Protein AF-0000000083173758 (afdb_homodimer)

Secondary structure (DSSP, 8-state):
-----TTTHHHHHHHHGGG----------PPPGGG-GGGSPPTTGGGSPTT-EEEEEE-SS-----TT----EEEEEEEEEEEE-TTS-EEEEEEEEEEETT--TTEEEEEE-----S-GGG-HHHHTTS-TTSS-HHHHHHHHTTHHHHHHHHHTT-EEEEE-TTTTTT-TT-HHHHHHHHHHHHHHHHT-HHHH---TT-EEEEEEETHHHHHHHHHHHHHHHH-TT-TTEEEEEEES----HHHHHHHHTTSTTTHHHHHHHHHHHHH-HHHHHHHHHHB-GGGHHHHHGGGG--HHHHHHHSTT--GGGGBSSTTGGGSHHHHHHHHHT-SSSS--SS-EEEEEETT-SSS-HHHHHHHHHHHHHTT--EEEEEETT--HHHHHHHTHHHHHHHHHHHHTTPPPPSS-EEEEESSS--STTHHHHHHHHHHHHHHHHHHHHH-/-----GGGGGGSHHHHGGG----------PPPGGG-GGGSPPTTGGGSPTT-EEEEEE-SS-----TT----EEEEEEEEEEEE-TTS-EEEEEEEEEEETT--TTEEEEEE-----S-GGG-HHHHTTS-TTSS-HHHHHHHHTTHHHHHHHHHTT-EEEEE-TTTTTT-TT-HHHHHHHHHHHHHHHHT-HHHH---TT-EEEEEEETHHHHHHHHHHHHHHHH-TT-TTEEEEEEES----HHHHHHHHTTSTTTHHHHHHHHHHHHH-HHHHHHHHHHB-G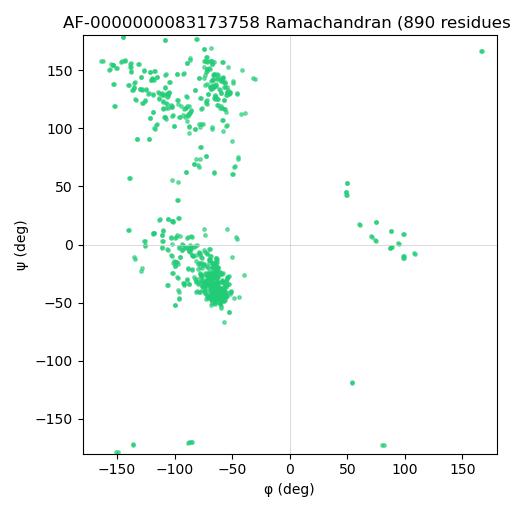GGHHHHHGGGG--HHHHHHHSTT--GGGGBSSTTGGGSHHHHHHHHHT-SSSS--SS-EEEEEETT-SSS-HHHHHHHHHHHHHTT--EEEEEETT--HHHHHHHTHHHHHHHHHHHHTTPPPPSS-EEEEESSS--STTHHHHHHHHHHHHHHHHHHHHH-

InterPro domains:
  IPR005152 Lipase, secreted [PF03583] (140-408)
  IPR005152 Lipase, secreted [PIRSF029171] (13-412)
  IPR005152 Lipase, secreted [PTHR34853] (11-440)
  IPR029058 Alpha/Beta hydrolase fold [G3DSA:3.40.50.1820] (33-407)
  IPR029058 Alpha/Beta hydrolase fold [SSF53474] (145-401)

Nearest PDB structures (foldseek):
  3zpx-assembly1_B  TM=8.881E-01  e=4.160E-33  Mycosarcoma maydis
  3guu-assembly2_B  TM=8.896E-01  e=1.113E-32  Moesziomyces antarcticus
  2veo-assembly2_B  TM=8.953E-01  e=3.509E-32  Moesziomyces antarcticus
  3h2h-assembly1_A  TM=7.797E-01  e=8.383E-13  Xanthomonas oryzae pv. oryzae
  3h2g-assembly1_A  TM=7.826E-01  e=2.949E-12  Xanthomonas oryzae pv. oryzae

pLDDT: mean 87.54, std 19.66, range [19.78, 99.0]

Solvent-accessible surface area (backbone atoms only — not comparable to full-atom values): 44897 Å² total; per-residue (Å²): 129,82,75,76,62,69,72,64,53,68,68,55,61,73,66,62,72,69,68,68,80,66,84,72,68,89,68,77,84,75,74,46,52,84,77,30,70,80,72,54,76,62,89,71,51,70,77,51,57,75,10,39,73,75,47,70,45,67,50,90,46,68,74,37,55,58,84,46,46,79,79,69,59,66,45,46,33,36,37,29,25,25,24,34,41,78,81,73,40,67,42,49,34,42,28,28,37,42,30,21,68,67,52,38,42,52,31,34,35,40,38,31,68,47,51,57,18,19,18,45,66,44,29,52,68,46,51,41,35,48,54,80,71,59,94,56,48,64,38,50,44,63,59,48,60,52,51,64,61,55,43,57,42,36,73,70,5,24,28,34,35,31,39,26,34,43,36,79,58,7,15,16,71,40,22,53,17,12,7,34,29,46,53,19,44,51,47,26,50,32,69,32,32,93,78,69,54,28,35,69,80,27,40,29,39,37,30,13,42,36,60,5,10,44,26,37,48,33,23,46,37,40,30,73,79,78,38,60,85,60,68,48,48,53,31,36,32,28,28,46,42,60,34,42,67,69,49,27,48,51,48,18,43,49,25,67,54,20,14,55,47,45,12,34,56,52,1,36,25,61,73,32,65,69,52,38,52,49,46,67,70,33,39,33,76,93,42,42,67,69,57,53,46,24,50,74,22,41,42,44,46,24,31,69,71,34,49,47,38,58,69,46,76,41,30,72,53,63,26,53,68,50,36,69,73,46,42,49,52,52,59,66,38,39,70,62,81,47,48,28,82,50,42,35,38,36,37,37,23,58,52,21,71,53,39,55,50,34,38,35,51,51,36,52,23,33,21,40,60,60,66,14,31,34,44,36,39,38,22,63,71,21,29,55,70,62,30,67,75,46,41,50,29,24,50,49,29,55,49,49,41,34,73,70,63,47,82,72,73,88,54,61,45,77,44,83,34,72,59,57,53,79,44,75,57,9,67,69,50,43,53,59,52,48,47,43,43,48,47,19,45,47,52,52,63,76,92,131,84,74,80,65,69,73,66,56,70,67,56,63,75,65,64,71,68,68,70,80,65,84,76,67,89,69,79,84,78,74,46,55,86,77,31,70,81,72,54,77,63,89,70,52,71,79,51,57,74,10,39,71,76,47,72,45,67,51,90,46,68,74,35,54,58,85,47,46,78,76,70,59,66,46,47,32,35,35,29,24,26,24,34,42,78,82,73,41,68,42,49,35,43,27,27,36,40,31,21,68,67,50,38,42,52,33,35,36,42,38,31,68,47,50,57,17,19,17,45,65,44,29,52,68,46,49,41,37,47,55,75,80,49,91,56,42,64,37,49,45,61,58,46,60,50,50,65,63,55,42,59,43,37,75,70,5,24,29,37,36,32,39,26,35,44,35,80,57,7,15,15,71,42,21,52,18,11,7,34,30,47,52,19,39,50,47,27,50,31,67,32,31,93,79,68,54,29,35,70,80,27,40,28,39,38,31,14,42,37,63,5,10,43,28,38,48,34,25,47,37,40,29,74,79,77,37,59,85,59,70,48,50,53,29,36,32,28,27,45,41,60,33,40,68,68,49,26,49,51,48,18,43,47,26,66,51,20,14,53,47,45,12,33,56,51,2,36,26,62,73,32,65,70,51,38,52,49,46,68,70,31,38,34,75,94,43,41,68,68,56,52,46,24,50,74,22,39,40,44,47,23,31,68,71,35,49,48,38,57,68,46,76,41,30,72,53,64,26,53,68,50,36,68,71,47,42,48,52,52,60,66,38,38,70,62,81,45,51,29,82,50,42,35,37,36,37,37,23,59,54,21,70,53,39,54,51,33,38,37,50,51,35,54,22,32,22,41,61,60,67,13,29,34,44,36,39,39,22,62,71,22,28,52,70,62,30,68,75,47,40,49,29,24,50,48,27,54,50,50,40,33,74,71,61,46,81,71,72,89,55,61,46,77,45,82,35,74,59,58,52,79,44,77,57,9,67,68,49,44,50,59,51,49,49,42,43,49,47,17,47,48,51,51,65,76,92

Sequence (894 aa):
MLGLGPLLLYFFVFTTCLAYPGNLANRATVTPPSTDPFYKPPSGYEDTEPGTILRHRRVPNPIALIDPIKIKLAAAYQILYRSTDNWANATATVTTVLVPENANTSRLLSYQIPEDSASVDCAPSYILQTGIKDSDILSKTGIQSHTILFRAALEKGWIVSLPDHEGPKAAFLANRRAGHAVLDGIRAVLGSSDFTTVSPNASVAMWGYSGGSLATGFAAELQPTYAPDLDMIVGAALGGLIGDIEVVTYTVNKSPFVGLNFGGINGIAHEYPDIAALLEEQLVESKKAKFYDANHNCFLANIIEYPFQDLFSYFKDPSILSYPQVQQALKDNNLGQNPPKMPIFVYKGALDEISPVSSTEIIVSRYCAGGTVVNYKDVLTHEHVLLQLDGFLEAFAWLDKRMDGEAAETNCSRTDELLPISEPGSLGVAVPTVEGVVGDVVGTVLRMLGLGPLLLYFFVFTTCLAYPGNLANRATVTPPSTDPFYKPPSGYEDTEPGTILRHRRVPNPIALIDPIKIKLAAAYQILYRSTDNWANATATVTTVLVPENANTSRLLSYQIPEDSASVDCAPSYILQTGIKDSDILSKTGIQSHTILFRAALEKGWIVSLPDHEGPKAAFLANRRAGHAVLDGIRAVLGSSDFTTVSPNASVAMWGYSGGSLATGFAAELQPTYAPDLDMIVGAALGGLIGDIEVVTYTVNKSPFVGLNFGGINGIAHEYPDIAALLEEQLVESKKAKFYDANHNCFLANIIEYPFQDLFSYFKDPSILSYPQVQQALKDNNLGQNPPKMPIFVYKGALDEISPVSSTEIIVSRYCAGGTVVNYKDVLTHEHVLLQLDGFLEAFAWLDKRMDGEAAETNCSRTDELLPISEPGSLGVAVPTVEGVVGDVVGTVLR

Organism: Aspergillus parasiticus (NCBI:txid5067)

Foldseek 3Di:
DPCPPPVVVVVPVVPPLPPDPPPPPPWDDQDFLVPDCVQPADPPLQVDDQLAFRDKDWQPAPQAADFLQDFAFPTKMKTWTWWAALVRGIAIWIKIKTFHPLAPLQAEEEEEQQFLAQASRSFCSNLRRDHCPDDPNQLSVVSSLLVLLCSLVVVVRHIYIYISLLGPRNLQLSQLSSLRRSLSSLSNVLVPCVPSVHDVNHQYEYEYEDSRLLSQQSVQLCCVPPPVVVPSHLEY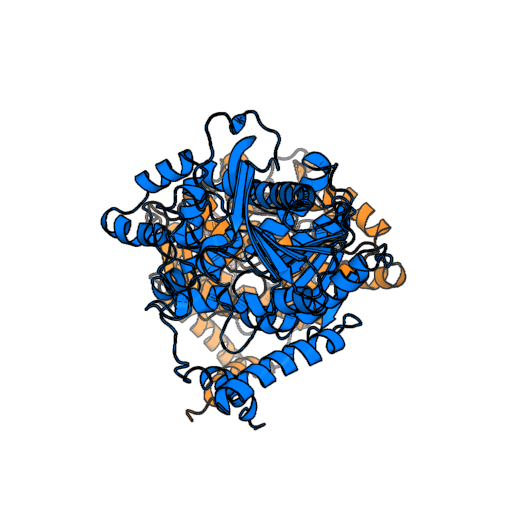EYEQDAQFPVVLCVLCFLALQNLSVLRNQSSNCSRPVVSVVVCVVWFDPVCVVVSCVRNVDTRVRSSVSQHRHGPLVRTNGSCSCPDPVNVVSRVSRGGLPGQGPHAYEYEHECAASRHHVVSVVNSLVSNQVNQHAYEYEYADQDYRVRCSNQLSLQVVLVVVCSSVVHDDDRHHDYDYHNHNQPRPCSVVSCVCSVCSVVVSSVVSVVD/DPDPPPVVVVVPVVPPLPPDPPPPPPWDDDDFLVPDCQFPADPPLQVDDQLAFRDKDWQPAPQAAPFLQDFAFPTKMKTWTWWAALVRGIAIWIKIKTFHPLAPLQAEEEEEQQFLAQASRSFCSNLRRDHCPDPVNQLSCVSSLLVLLCSLVVVVRHIYIYISLLGPRNLQLSQLSSLRRSLSSLSNVLVPCVPSVHDVNHQYEYEYEDSRLLSQQSVQLCCVPPPVVVPSHLEYEYHQHAQFPVVLCVLCFLALQNLSVLRNQSSNCSRPVVSVVVCVVFFDPVCVVVSCVRNVDTRSRSSVSQHRHGPLVRTNGSCSCPDPVNVVSRVSRGGLPGQGPHAYEYEHECQASRHHVVSVVNSLVSNQVNQHAYEYEYADQDYRVRCSNQLSLQVVLVVVCSSVVNDDDRHHDYDYHNHNQPRPCSVVSCVCSVCSVVVSSVVVVVD

Structure (mmCIF, N/CA/C/O backbone):
data_AF-0000000083173758-model_v1
#
loop_
_entity.id
_entity.type
_entity.pdbx_description
1 polymer 'Secretory lipase-domain-containing protein'
#
loop_
_atom_site.group_PDB
_atom_site.id
_atom_site.type_symbol
_atom_site.label_atom_id
_atom_site.label_alt_id
_atom_site.label_comp_id
_atom_site.label_asym_id
_atom_site.label_entity_id
_atom_site.label_seq_id
_atom_site.pdbx_PDB_ins_code
_atom_site.Cartn_x
_atom_site.Cartn_y
_atom_site.Cartn_z
_atom_site.occupancy
_atom_site.B_iso_or_equiv
_atom_site.auth_seq_id
_atom_site.auth_comp_id
_atom_site.auth_asym_id
_atom_site.auth_atom_id
_atom_site.pdbx_PDB_model_num
ATOM 1 N N . MET A 1 1 ? -8.047 13.438 -36 1 19.78 1 MET A N 1
ATOM 2 C CA . MET A 1 1 ? -6.852 14.211 -35.688 1 19.78 1 MET A CA 1
ATOM 3 C C . MET A 1 1 ? -7.168 15.305 -34.688 1 19.78 1 MET A C 1
ATOM 5 O O . MET A 1 1 ? -7.273 16.484 -35.031 1 19.78 1 MET A O 1
ATOM 9 N N . LEU A 1 2 ? -8.141 15.07 -33.781 1 24.03 2 LEU A N 1
ATOM 10 C CA . LEU A 1 2 ? -8.711 16.141 -32.938 1 24.03 2 LEU A CA 1
ATOM 11 C C . LEU A 1 2 ? -7.629 16.859 -32.156 1 24.03 2 LEU A C 1
ATOM 13 O O . LEU A 1 2 ? -6.703 16.219 -31.641 1 24.03 2 LEU A O 1
ATOM 17 N N . GLY A 1 3 ? -7.418 18.141 -32.469 1 23.02 3 GLY A N 1
ATOM 18 C CA . GLY A 1 3 ? -6.41 19.125 -32.094 1 23.02 3 GLY A CA 1
ATOM 19 C C . GLY A 1 3 ? -6.184 19.25 -30.609 1 23.02 3 GLY A C 1
ATOM 20 O O . GLY A 1 3 ? -7.125 19.484 -29.844 1 23.02 3 GLY A O 1
ATOM 21 N N . LEU A 1 4 ? -5.227 18.406 -30.031 1 26.64 4 LEU A N 1
ATOM 22 C CA . LEU A 1 4 ? -4.625 18.391 -28.703 1 26.64 4 LEU A CA 1
ATOM 23 C C . LEU A 1 4 ? -4.188 19.781 -28.281 1 26.64 4 LEU A C 1
ATOM 25 O O . LEU A 1 4 ? -3.455 19.938 -27.297 1 26.64 4 LEU A O 1
ATOM 29 N N . GLY A 1 5 ? -4.562 20.844 -29.141 1 26.75 5 GLY A N 1
ATOM 30 C CA . GLY A 1 5 ? -4.066 22.203 -29.016 1 26.75 5 GLY A CA 1
ATOM 31 C C . GLY A 1 5 ? -4.391 22.828 -27.672 1 26.75 5 GLY A C 1
ATOM 32 O O . GLY A 1 5 ? -3.514 23.391 -27.016 1 26.75 5 GLY A O 1
ATOM 33 N N . PRO A 1 6 ? -5.684 22.859 -27.234 1 30.02 6 PRO A N 1
ATOM 34 C CA . PRO A 1 6 ? -6.066 23.844 -26.203 1 30.02 6 PRO A CA 1
ATOM 35 C C . PRO A 1 6 ? -5.602 23.453 -24.812 1 30.02 6 PRO A C 1
ATOM 37 O O . PRO A 1 6 ? -5.715 24.25 -23.875 1 30.02 6 PRO A O 1
ATOM 40 N N . LEU A 1 7 ? -5.305 22.141 -24.609 1 29.64 7 LEU A N 1
ATOM 41 C CA . LEU A 1 7 ? -5.121 21.781 -23.203 1 29.64 7 LEU A CA 1
ATOM 42 C C . LEU A 1 7 ? -3.801 22.344 -22.672 1 29.64 7 LEU A C 1
ATOM 44 O O . LEU A 1 7 ? -3.633 22.5 -21.469 1 29.64 7 LEU A O 1
ATOM 48 N N . LEU A 1 8 ? -2.814 22.562 -23.625 1 31.39 8 LEU A N 1
ATOM 49 C CA . LEU A 1 8 ? -1.523 23.109 -23.203 1 31.39 8 LEU A CA 1
ATOM 50 C C . LEU A 1 8 ? -1.659 24.562 -22.766 1 31.39 8 LEU A C 1
ATOM 52 O O . LEU A 1 8 ? -0.782 25.078 -22.078 1 31.39 8 LEU A O 1
ATOM 56 N N . LEU A 1 9 ? -2.713 25.25 -23.312 1 30.25 9 LEU A N 1
ATOM 57 C CA . LEU A 1 9 ? -2.77 26.703 -23.141 1 30.25 9 LEU A CA 1
ATOM 58 C C . LEU A 1 9 ? -3.088 27.062 -21.688 1 30.25 9 LEU A C 1
ATOM 60 O O . LEU A 1 9 ? -2.668 28.109 -21.203 1 30.25 9 LEU A O 1
ATOM 64 N N . TYR A 1 10 ? -3.912 26.188 -21.062 1 31.08 10 TYR A N 1
ATOM 65 C CA . TYR A 1 10 ? -4.363 26.703 -19.766 1 31.08 10 TYR A CA 1
ATOM 66 C C . TYR A 1 10 ? -3.25 26.625 -18.734 1 31.08 10 TYR A C 1
ATOM 68 O O . TYR A 1 10 ? -3.338 27.234 -17.672 1 31.08 10 TYR A O 1
ATOM 76 N N . PHE A 1 11 ? -2.18 25.812 -19 1 34.56 11 PHE A N 1
ATOM 77 C CA . PHE A 1 11 ? -1.109 25.734 -18.016 1 34.56 11 PHE A CA 1
ATOM 78 C C . PHE A 1 11 ? -0.293 27.016 -17.984 1 34.56 11 PHE A C 1
ATOM 80 O O . PHE A 1 11 ? 0.352 27.328 -16.984 1 34.56 11 PHE A O 1
ATOM 87 N N . PHE A 1 12 ? -0.203 27.828 -19.156 1 33.31 12 PHE A N 1
ATOM 88 C CA . PHE A 1 12 ? 0.719 28.938 -19.297 1 33.31 12 PHE A CA 1
ATOM 89 C C . PHE A 1 12 ? 0.215 30.156 -18.531 1 33.31 12 PHE A C 1
ATOM 91 O O . PHE A 1 12 ? 0.948 31.125 -18.344 1 33.31 12 PHE A O 1
ATOM 98 N N . VAL A 1 13 ? -1.088 30.281 -18.328 1 33.06 13 VAL A N 1
ATOM 99 C CA . VAL A 1 13 ? -1.542 31.578 -17.828 1 33.06 13 VAL A CA 1
ATOM 100 C C . VAL A 1 13 ? -1.047 31.781 -16.391 1 33.06 13 VAL A C 1
ATOM 102 O O . VAL A 1 13 ? -0.702 32.906 -16 1 33.06 13 VAL A O 1
ATOM 105 N N . PHE A 1 14 ? -0.858 30.688 -15.641 1 34.28 14 PHE A N 1
ATOM 106 C CA . PHE A 1 14 ? -0.57 31 -14.242 1 34.28 14 PHE A CA 1
ATOM 107 C C . PHE A 1 14 ? 0.893 31.391 -14.07 1 34.28 14 PHE A C 1
ATOM 109 O O . PHE A 1 14 ? 1.277 31.922 -13.023 1 34.28 14 PHE A O 1
ATOM 116 N N . THR A 1 15 ? 1.747 31.078 -15.055 1 34.97 15 THR A N 1
ATOM 117 C CA . THR A 1 15 ? 3.154 31.406 -14.852 1 34.97 15 THR A CA 1
ATOM 118 C C . THR A 1 15 ? 3.398 32.906 -15.031 1 34.97 15 THR A C 1
ATOM 120 O O . THR A 1 15 ? 4.398 33.438 -14.555 1 34.97 15 THR A O 1
ATOM 123 N N . THR A 1 16 ? 2.639 33.562 -15.906 1 34.28 16 THR A N 1
ATOM 124 C CA . THR A 1 16 ? 3.086 34.875 -16.344 1 34.28 16 THR A CA 1
ATOM 125 C C . THR A 1 16 ? 2.9 35.906 -15.234 1 34.28 16 THR A C 1
ATOM 127 O O . THR A 1 16 ? 3.477 37 -15.289 1 34.28 16 THR A O 1
ATOM 130 N N . CYS A 1 17 ? 1.869 35.75 -14.422 1 33.06 17 CYS A N 1
ATOM 131 C CA . CYS A 1 17 ? 1.558 36.906 -13.609 1 33.06 17 CYS A CA 1
ATOM 132 C C . CYS A 1 17 ? 2.578 37.094 -12.484 1 33.06 17 CYS A C 1
ATOM 134 O O . CYS A 1 17 ? 2.396 37.906 -11.594 1 33.06 17 CYS A O 1
ATOM 136 N N . LEU A 1 18 ? 3.629 36.312 -12.539 1 36.03 18 LEU A N 1
ATOM 137 C CA . LEU A 1 18 ? 4.512 36.375 -11.383 1 36.03 18 LEU A CA 1
ATOM 138 C C . LEU A 1 18 ? 5.41 37.594 -11.445 1 36.03 18 LEU A C 1
ATOM 140 O O . LEU A 1 18 ? 6.234 37.812 -10.555 1 36.03 18 LEU A O 1
ATOM 144 N N . ALA A 1 19 ? 5.434 38.406 -12.57 1 34.81 19 ALA A N 1
ATOM 145 C CA . ALA A 1 19 ? 6.566 39.312 -12.688 1 34.81 19 ALA A CA 1
ATOM 146 C C . ALA A 1 19 ? 6.289 40.625 -11.969 1 34.81 19 ALA A C 1
ATOM 148 O O . ALA A 1 19 ? 6.867 41.688 -12.312 1 34.81 19 ALA A O 1
ATOM 149 N N . TYR A 1 20 ? 5.078 40.844 -11.438 1 32.81 20 TYR A N 1
ATOM 150 C CA . TYR A 1 20 ? 5.125 42.281 -11.117 1 32.81 20 TYR A CA 1
ATOM 151 C C . TYR A 1 20 ? 5.961 42.531 -9.867 1 32.81 20 TYR A C 1
ATOM 153 O O . TYR A 1 20 ? 5.758 41.875 -8.836 1 32.81 20 TYR A O 1
ATOM 161 N N . PRO A 1 21 ? 7.086 43.281 -9.945 1 36.03 21 PRO A N 1
ATOM 162 C CA . PRO A 1 21 ? 7.891 43.656 -8.789 1 36.03 21 PRO A CA 1
ATOM 163 C C . PRO A 1 21 ? 7.141 44.594 -7.828 1 36.03 21 PRO A C 1
ATOM 165 O O . PRO A 1 21 ? 6.906 45.75 -8.148 1 36.03 21 PRO A O 1
ATOM 168 N N . GLY A 1 22 ? 6.008 44.25 -7.191 1 35.06 22 GLY A N 1
ATOM 169 C CA . GLY A 1 22 ? 5.559 45.219 -6.215 1 35.06 22 GLY A CA 1
ATOM 170 C C . GLY A 1 22 ? 6.652 45.656 -5.258 1 35.06 22 GLY A C 1
ATOM 171 O O . GLY A 1 22 ? 7.672 44.969 -5.125 1 35.06 22 GLY A O 1
ATOM 172 N N . ASN A 1 23 ? 6.676 46.938 -4.973 1 34.44 23 ASN A N 1
ATOM 173 C CA . ASN A 1 23 ? 7.543 47.625 -4.004 1 34.44 23 ASN A CA 1
ATOM 174 C C . ASN A 1 23 ? 7.613 46.844 -2.693 1 34.44 23 ASN A C 1
ATOM 176 O O . ASN A 1 23 ? 6.613 46.719 -1.982 1 34.44 23 ASN A O 1
ATOM 180 N N . LEU A 1 24 ? 8.328 45.812 -2.709 1 42.09 24 LEU A N 1
ATOM 181 C CA . LEU A 1 24 ? 8.617 45.062 -1.492 1 42.09 24 LEU A CA 1
ATOM 182 C C . LEU A 1 24 ? 9.078 45.969 -0.377 1 42.09 24 LEU A C 1
ATOM 184 O O . LEU A 1 24 ? 10.195 46.5 -0.424 1 42.09 24 LEU A O 1
ATOM 188 N N . ALA A 1 25 ? 8.266 46.844 0.158 1 39.72 25 ALA A N 1
ATOM 189 C CA . ALA A 1 25 ? 8.578 47.625 1.351 1 39.72 25 ALA A CA 1
ATOM 190 C C . ALA A 1 25 ? 9.508 46.844 2.287 1 39.72 25 ALA A C 1
ATOM 192 O O . ALA A 1 25 ? 9.445 45.625 2.359 1 39.72 25 ALA A O 1
ATOM 193 N N . ASN A 1 26 ? 10.5 47.562 2.951 1 41.91 26 ASN A N 1
ATOM 194 C CA . ASN A 1 26 ? 11.523 47.219 3.941 1 41.91 26 ASN A CA 1
ATOM 195 C C . ASN A 1 26 ? 10.93 46.438 5.109 1 41.91 26 ASN A C 1
ATOM 197 O O . ASN A 1 26 ? 10.406 47 6.055 1 41.91 26 ASN A O 1
ATOM 201 N N . ARG A 1 27 ? 10.352 45.281 4.867 1 50.56 27 ARG A N 1
ATOM 202 C CA . ARG A 1 27 ? 9.883 44.469 5.996 1 50.56 27 ARG A CA 1
ATOM 203 C C . ARG A 1 27 ? 11.031 44.094 6.926 1 50.56 27 ARG A C 1
ATOM 205 O O . ARG A 1 27 ? 12.109 43.719 6.465 1 50.56 27 ARG A O 1
ATOM 212 N N . ALA A 1 28 ? 11 44.531 8.195 1 53.09 28 ALA A N 1
ATOM 213 C CA . ALA A 1 28 ? 11.93 44.156 9.258 1 53.09 28 ALA A CA 1
ATOM 214 C C . ALA A 1 28 ? 12.172 42.656 9.281 1 53.09 28 ALA A C 1
ATOM 216 O O . ALA A 1 28 ? 11.273 41.875 8.977 1 53.09 28 ALA A O 1
ATOM 217 N N . THR A 1 29 ? 13.406 42.125 9.305 1 67.56 29 THR A N 1
ATOM 218 C CA . THR A 1 29 ? 13.883 40.75 9.328 1 67.56 29 THR A CA 1
ATOM 219 C C . THR A 1 29 ? 13.266 39.969 10.492 1 67.56 29 THR A C 1
ATOM 221 O O . THR A 1 29 ? 13.312 40.438 11.641 1 67.56 29 THR A O 1
ATOM 224 N N . VAL A 1 30 ? 12.258 39.094 10.305 1 80.06 30 VAL A N 1
ATOM 225 C CA . VAL A 1 30 ? 11.672 38.219 11.312 1 80.06 30 VAL A CA 1
ATOM 226 C C . VAL A 1 30 ? 12.719 37.219 11.781 1 80.06 30 VAL A C 1
ATOM 228 O O . VAL A 1 30 ? 13.414 36.594 10.961 1 80.06 30 VAL A O 1
ATOM 231 N N . THR A 1 31 ? 12.922 37.156 13.156 1 91.25 31 THR A N 1
ATOM 232 C CA . THR A 1 31 ? 13.852 36.188 13.719 1 91.25 31 THR A CA 1
ATOM 233 C C . THR A 1 31 ? 13.352 34.75 13.5 1 91.25 31 THR A C 1
ATOM 235 O O . THR A 1 31 ? 12.203 34.438 13.82 1 91.25 31 THR A O 1
ATOM 238 N N . PRO A 1 32 ? 14.156 33.875 12.906 1 92.25 32 PRO A N 1
ATOM 239 C CA . PRO A 1 32 ? 13.711 32.469 12.703 1 92.25 32 PRO A CA 1
ATOM 240 C C . PRO A 1 32 ? 13.531 31.719 14.008 1 92.25 32 PRO A C 1
ATOM 242 O O . PRO A 1 32 ? 14.188 32.031 15.008 1 92.25 32 PRO A O 1
ATOM 245 N N . PRO A 1 33 ? 12.727 30.688 13.977 1 95.06 33 PRO A N 1
ATOM 246 C CA . PRO A 1 33 ? 12.445 29.906 15.188 1 95.06 33 PRO A CA 1
ATOM 247 C C . PRO A 1 33 ? 13.711 29.375 15.844 1 95.06 33 PRO A C 1
ATOM 249 O O . PRO A 1 33 ? 13.805 29.312 17.078 1 95.06 33 PRO A O 1
ATOM 252 N N . SER A 1 34 ? 14.695 29.016 15.117 1 95.69 34 SER A N 1
ATOM 253 C CA . SER A 1 34 ? 15.914 28.406 15.641 1 95.69 34 SER A CA 1
ATOM 254 C C . SER A 1 34 ? 16.672 29.359 16.547 1 95.69 34 SER A C 1
ATOM 256 O O . SER A 1 34 ? 17.453 28.938 17.391 1 95.69 34 SER A O 1
ATOM 258 N N . THR A 1 35 ? 16.438 30.672 16.406 1 95.81 35 THR A N 1
ATOM 259 C CA . THR A 1 35 ? 17.203 31.641 17.188 1 95.81 35 THR A CA 1
ATOM 260 C C . THR A 1 35 ? 16.266 32.594 17.953 1 95.81 35 THR A C 1
ATOM 262 O O . THR A 1 35 ? 16.734 33.531 18.594 1 95.81 35 THR A O 1
ATOM 265 N N . ASP A 1 36 ? 15.016 32.406 17.875 1 96.44 36 ASP A N 1
ATOM 266 C CA . ASP A 1 36 ? 14.031 33.25 18.547 1 96.44 36 ASP A CA 1
ATOM 267 C C . ASP A 1 36 ? 13.695 32.719 19.938 1 96.44 36 ASP A C 1
ATOM 269 O O . ASP A 1 36 ? 13.109 31.641 20.078 1 96.44 36 ASP A O 1
ATOM 273 N N . PRO A 1 37 ? 13.961 33.438 21.016 1 97 37 PRO A N 1
ATOM 274 C CA . PRO A 1 37 ? 13.688 32.969 22.375 1 97 37 PRO A CA 1
ATOM 275 C C . PRO A 1 37 ? 12.203 32.719 22.641 1 97 37 PRO A C 1
ATOM 277 O O . PRO A 1 37 ? 11.844 32.031 23.578 1 97 37 PRO A O 1
ATOM 280 N N . PHE A 1 38 ? 11.359 33.312 21.844 1 97.5 38 PHE A N 1
ATOM 281 C CA . PHE A 1 38 ? 9.922 33.125 22 1 97.5 38 PHE A CA 1
ATOM 282 C C . PHE A 1 38 ? 9.562 31.656 21.969 1 97.5 38 PHE A C 1
ATOM 284 O O . PHE A 1 38 ? 8.641 31.219 22.656 1 97.5 38 PHE A O 1
ATOM 291 N N . TYR A 1 39 ? 10.312 30.844 21.219 1 98.12 39 TYR A N 1
ATOM 292 C CA . TYR A 1 39 ? 9.984 29.438 20.953 1 98.12 39 TYR A CA 1
ATOM 293 C C . TYR A 1 39 ? 10.469 28.547 22.094 1 98.12 39 TYR A C 1
ATOM 295 O O . TYR A 1 39 ? 10.133 27.359 22.141 1 98.12 39 TYR A O 1
ATOM 303 N N . LYS A 1 40 ? 11.219 29.031 23 1 97.56 40 LYS A N 1
ATOM 304 C CA . LYS A 1 40 ? 11.703 28.266 24.141 1 97.56 40 LYS A CA 1
ATOM 305 C C . LYS A 1 40 ? 10.719 28.344 25.312 1 97.56 40 LYS A C 1
ATOM 307 O O . LYS A 1 40 ? 10.445 29.438 25.828 1 97.56 40 LYS A O 1
ATOM 312 N N . PRO A 1 41 ? 10.234 27.266 25.688 1 98.25 41 PRO A N 1
ATOM 313 C CA . PRO A 1 41 ? 9.273 27.328 26.781 1 98.25 41 PRO A CA 1
ATOM 314 C C . PRO A 1 41 ? 9.922 27.703 28.109 1 98.25 41 PRO A C 1
ATOM 316 O O . PRO A 1 41 ? 11.102 27.422 28.328 1 98.25 41 PRO A O 1
ATOM 319 N N . PRO A 1 42 ? 9.164 28.344 29 1 98.06 42 PRO A N 1
ATOM 320 C CA . PRO A 1 42 ? 9.688 28.656 30.328 1 98.06 42 PRO A CA 1
ATOM 321 C C . PRO A 1 42 ? 9.898 27.406 31.188 1 98.06 42 PRO A C 1
ATOM 323 O O . PRO A 1 42 ? 9.305 26.359 30.906 1 98.06 42 PRO A O 1
ATOM 326 N N . SER A 1 43 ? 10.766 27.562 32.188 1 97.06 43 SER A N 1
ATOM 327 C CA . SER A 1 43 ? 10.992 26.469 33.094 1 97.06 43 SER A CA 1
ATOM 328 C C . SER A 1 43 ? 9.695 26.047 33.781 1 97.06 43 SER A C 1
ATOM 330 O O . SER A 1 43 ? 8.883 26.891 34.156 1 97.06 43 SER A O 1
ATOM 332 N N . GLY A 1 44 ? 9.508 24.75 33.969 1 97.69 44 GLY A N 1
ATOM 333 C CA . GLY A 1 44 ? 8.352 24.234 34.688 1 97.69 44 GLY A CA 1
ATOM 334 C C . GLY A 1 44 ? 7.16 23.984 33.781 1 97.69 44 GLY A C 1
ATOM 335 O O . GLY A 1 44 ? 6.145 23.438 34.219 1 97.69 44 GLY A O 1
ATOM 336 N N . TYR A 1 45 ? 7.301 24.297 32.469 1 98.25 45 TYR A N 1
ATOM 337 C CA . TYR A 1 45 ? 6.184 24.141 31.547 1 98.25 45 TYR A CA 1
ATOM 338 C C . TYR A 1 45 ? 5.715 22.703 31.484 1 98.25 45 TYR A C 1
ATOM 340 O O . TYR A 1 45 ? 4.551 22.422 31.188 1 98.25 45 TYR A O 1
ATOM 348 N N . GLU A 1 46 ? 6.598 21.703 31.828 1 98.06 46 GLU A N 1
ATOM 349 C CA . GLU A 1 46 ? 6.309 20.281 31.719 1 98.06 46 GLU A CA 1
ATOM 350 C C . GLU A 1 46 ? 5.207 19.859 32.688 1 98.06 46 GLU A C 1
ATOM 352 O O . GLU A 1 46 ? 4.539 18.844 32.469 1 98.06 46 GLU A O 1
ATOM 357 N N . ASP A 1 47 ? 4.953 20.703 33.719 1 97.69 47 ASP A N 1
ATOM 358 C CA . ASP A 1 47 ? 3.986 20.359 34.75 1 97.69 47 ASP A CA 1
ATOM 359 C C . ASP A 1 47 ? 2.621 20.969 34.469 1 97.69 47 ASP A C 1
ATOM 361 O O . ASP A 1 47 ? 1.657 20.734 35.188 1 97.69 47 ASP A O 1
ATOM 365 N N . THR A 1 48 ? 2.578 21.719 33.406 1 98.38 48 THR A N 1
ATOM 366 C CA . THR A 1 48 ? 1.299 22.312 33.031 1 98.38 48 THR A CA 1
ATOM 367 C C . THR A 1 48 ? 0.491 21.359 32.156 1 98.38 48 THR A C 1
ATOM 369 O O . THR A 1 48 ? 1.034 20.391 31.609 1 98.38 48 THR A O 1
ATOM 372 N N . GLU A 1 49 ? -0.773 21.547 32.062 1 98.44 49 GLU A N 1
ATOM 373 C CA . GLU A 1 49 ? -1.66 20.703 31.281 1 98.44 49 GLU A CA 1
ATOM 374 C C . GLU A 1 49 ? -1.463 20.938 29.797 1 98.44 49 GLU A C 1
ATOM 376 O O . GLU A 1 49 ? -1.142 22.062 29.375 1 98.44 49 GLU A O 1
ATOM 381 N N . PRO A 1 50 ? -1.659 19.906 28.953 1 98.81 50 PRO A N 1
ATOM 382 C CA . PRO A 1 50 ? -1.656 20.125 27.5 1 98.81 50 PRO A CA 1
ATOM 383 C C . PRO A 1 50 ? -2.613 21.234 27.062 1 98.81 50 PRO A C 1
ATOM 385 O O . PRO A 1 50 ? -3.766 21.266 27.5 1 98.81 50 PRO A O 1
ATOM 388 N N . GLY A 1 51 ? -2.105 22.219 26.219 1 98.81 51 GLY A N 1
ATOM 389 C CA . GLY A 1 51 ? -2.92 23.312 25.75 1 98.81 51 GLY A CA 1
ATOM 390 C C . GLY A 1 51 ? -2.703 24.594 26.547 1 98.81 51 GLY A C 1
ATOM 391 O O . GLY A 1 51 ? -3.162 25.672 26.141 1 98.81 51 GLY A O 1
ATOM 392 N N . THR A 1 52 ? -2.01 24.5 27.672 1 98.81 52 THR A N 1
ATOM 393 C CA . THR A 1 52 ? -1.731 25.688 28.484 1 98.81 52 THR A CA 1
ATOM 394 C C . THR A 1 52 ? -0.942 26.719 27.688 1 98.81 52 THR A C 1
ATOM 396 O O . THR A 1 52 ? 0.07 26.391 27.062 1 98.81 52 THR A O 1
ATOM 399 N N . ILE A 1 53 ? -1.403 27.922 27.719 1 98.88 53 ILE A N 1
ATOM 400 C CA . ILE A 1 53 ? -0.671 29.031 27.094 1 98.88 53 ILE A CA 1
ATOM 401 C C . ILE A 1 53 ? 0.555 29.359 27.938 1 98.88 53 ILE A C 1
ATOM 403 O O . ILE A 1 53 ? 0.432 29.688 29.125 1 98.88 53 ILE A O 1
ATOM 407 N N . LEU A 1 54 ? 1.678 29.281 27.375 1 98.88 54 LEU A N 1
ATOM 408 C CA . LEU A 1 54 ? 2.934 29.547 28.078 1 98.88 54 LEU A CA 1
ATOM 409 C C . LEU A 1 54 ? 3.4 30.969 27.828 1 98.88 54 LEU A C 1
ATOM 411 O O . LEU A 1 54 ? 4 31.594 28.719 1 98.88 54 LEU A O 1
ATOM 415 N N . ARG A 1 55 ? 3.232 31.453 26.562 1 98.38 55 ARG A N 1
ATOM 416 C CA . ARG A 1 55 ? 3.527 32.812 26.125 1 98.38 55 ARG A CA 1
ATOM 417 C C . ARG A 1 55 ? 2.672 33.188 24.922 1 98.38 55 ARG A C 1
ATOM 419 O O . ARG A 1 55 ? 2.154 32.312 24.219 1 98.38 55 ARG A O 1
ATOM 426 N N . HIS A 1 56 ? 2.461 34.406 24.766 1 98.38 56 HIS A N 1
ATOM 427 C CA . HIS A 1 56 ? 1.853 34.875 23.531 1 98.38 56 HIS A CA 1
ATOM 428 C C . HIS A 1 56 ? 2.412 36.25 23.141 1 98.38 56 HIS A C 1
ATOM 430 O O . HIS A 1 56 ? 2.963 36.969 23.984 1 98.38 56 HIS A O 1
ATOM 436 N N . ARG A 1 57 ? 2.334 36.625 21.875 1 97.69 57 ARG A N 1
ATOM 437 C CA . ARG A 1 57 ? 2.707 37.906 21.344 1 97.69 57 ARG A CA 1
ATOM 438 C C . ARG A 1 57 ? 1.948 38.219 20.047 1 97.69 57 ARG A C 1
ATOM 440 O O . ARG A 1 57 ? 1.444 37.312 19.391 1 97.69 57 ARG A O 1
ATOM 447 N N . ARG A 1 58 ? 1.84 39.531 19.797 1 95.69 58 ARG A N 1
ATOM 448 C CA . ARG A 1 58 ? 1.466 39.875 18.438 1 95.69 58 ARG A CA 1
ATOM 449 C C . ARG A 1 58 ? 2.566 39.5 17.453 1 95.69 58 ARG A C 1
ATOM 451 O O . ARG A 1 58 ? 3.752 39.625 17.766 1 95.69 58 ARG A O 1
ATOM 458 N N . VAL A 1 59 ? 2.154 39.031 16.297 1 92.38 59 VAL A N 1
ATOM 459 C CA . VAL A 1 59 ? 3.176 38.656 15.328 1 92.38 59 VAL A CA 1
ATOM 460 C C . VAL A 1 59 ? 4.082 39.844 15.039 1 92.38 59 VAL A C 1
ATOM 462 O O . VAL A 1 59 ? 3.609 40.969 14.914 1 92.38 59 VAL A O 1
ATOM 465 N N . PRO A 1 60 ? 5.387 39.594 15 1 85 60 PRO A N 1
ATOM 466 C CA . PRO A 1 60 ? 6.328 40.719 14.781 1 85 60 PRO A CA 1
ATOM 467 C C . PRO A 1 60 ? 6.145 41.375 13.43 1 85 60 PRO A C 1
ATOM 469 O O . PRO A 1 60 ? 6.336 42.594 13.305 1 85 60 PRO A O 1
ATOM 472 N N . ASN A 1 61 ? 5.855 40.594 12.43 1 81.56 61 ASN A N 1
ATOM 473 C CA . ASN A 1 61 ? 5.621 41.125 11.086 1 81.56 61 ASN A CA 1
ATOM 474 C C . ASN A 1 61 ? 4.234 40.75 10.57 1 81.56 61 ASN A C 1
ATOM 476 O O . ASN A 1 61 ? 3.703 39.688 10.914 1 81.56 61 ASN A O 1
ATOM 480 N N . PRO A 1 62 ? 3.736 41.688 9.75 1 78.31 62 PRO A N 1
ATOM 481 C CA . PRO A 1 62 ? 2.43 41.375 9.172 1 78.31 62 PRO A CA 1
ATOM 482 C C . PRO A 1 62 ? 2.453 40.062 8.367 1 78.31 62 PRO A C 1
ATOM 484 O O . PRO A 1 62 ? 3.453 39.75 7.707 1 78.31 62 PRO A O 1
ATOM 487 N N . ILE A 1 63 ? 1.386 39.375 8.555 1 77.69 63 ILE A N 1
ATOM 488 C CA . ILE A 1 63 ? 1.239 38.125 7.801 1 77.69 63 ILE A CA 1
ATOM 489 C C . ILE A 1 63 ? 1.291 38.438 6.305 1 77.69 63 ILE A C 1
ATOM 491 O O . ILE A 1 63 ? 0.533 39.281 5.805 1 77.69 63 ILE A O 1
ATOM 495 N N . ALA A 1 64 ? 2.533 38 5.715 1 63.75 64 ALA A N 1
ATOM 496 C CA . ALA A 1 64 ? 2.809 38.281 4.309 1 63.75 64 ALA A CA 1
ATOM 497 C C . ALA A 1 64 ? 2.113 37.25 3.406 1 63.75 64 ALA A C 1
ATOM 499 O O . ALA A 1 64 ? 2.641 36.156 3.168 1 63.75 64 ALA A O 1
ATOM 500 N N . LEU A 1 65 ? 0.881 37.406 3.326 1 59.16 65 LEU A N 1
ATOM 501 C CA . LEU A 1 65 ? 0.228 36.531 2.342 1 59.16 65 LEU A CA 1
ATOM 502 C C . LEU A 1 65 ? 0.513 37.031 0.924 1 59.16 65 LEU A C 1
ATOM 504 O O . LEU A 1 65 ? 0.96 38.156 0.729 1 59.16 65 LEU A O 1
ATOM 508 N N . ILE A 1 66 ? 0.521 36.219 -0.118 1 52.41 66 ILE A N 1
ATOM 509 C CA . ILE A 1 66 ? 0.859 36.469 -1.512 1 52.41 66 ILE A CA 1
ATOM 510 C C . ILE A 1 66 ? 0.245 37.812 -1.941 1 52.41 66 ILE A C 1
ATOM 512 O O . ILE A 1 66 ? -0.95 38.031 -1.743 1 52.41 66 ILE A O 1
ATOM 516 N N . ASP A 1 67 ? 1.188 38.719 -2.178 1 51.16 67 ASP A N 1
ATOM 517 C CA . ASP A 1 67 ? 0.706 39.812 -2.994 1 51.16 67 ASP A CA 1
ATOM 518 C C . ASP A 1 67 ? 0.064 39.312 -4.285 1 51.16 67 ASP A C 1
ATOM 520 O O . ASP A 1 67 ? 0.532 38.344 -4.875 1 51.16 67 ASP A O 1
ATOM 524 N N . PRO A 1 68 ? -1.126 39.812 -4.664 1 49.84 68 PRO A N 1
ATOM 525 C CA . PRO A 1 68 ? -1.98 40.938 -4.25 1 49.84 68 PRO A CA 1
ATOM 526 C C . PRO A 1 68 ? -3.096 40.5 -3.301 1 49.84 68 PRO A C 1
ATOM 528 O O . PRO A 1 68 ? -4 41.281 -3.01 1 49.84 68 PRO A O 1
ATOM 531 N N . ILE A 1 69 ? -3.037 39.219 -2.846 1 57.53 69 ILE A N 1
ATOM 532 C CA . ILE A 1 69 ? -4.176 38.812 -2.033 1 57.53 69 ILE A CA 1
ATOM 533 C C . ILE A 1 69 ? -4.062 39.438 -0.638 1 57.53 69 ILE A C 1
ATOM 535 O O . ILE A 1 69 ? -3.109 39.156 0.093 1 57.53 69 ILE A O 1
ATOM 539 N N . LYS A 1 70 ? -4.895 40.5 -0.467 1 61.22 70 LYS A N 1
ATOM 540 C CA . LYS A 1 70 ? -4.906 41.156 0.831 1 61.22 70 LYS A CA 1
ATOM 541 C C . LYS A 1 70 ? -5.941 40.531 1.763 1 61.22 70 LYS A C 1
ATOM 543 O O . LYS A 1 70 ? -7.047 40.219 1.333 1 61.22 70 LYS A O 1
ATOM 548 N N . ILE A 1 71 ? -5.375 39.938 2.934 1 69.88 71 ILE A N 1
ATOM 549 C CA . ILE A 1 71 ? -6.289 39.531 3.992 1 69.88 71 ILE A CA 1
ATOM 550 C C . ILE A 1 71 ? -6.363 40.625 5.066 1 69.88 71 ILE A C 1
ATOM 552 O O . ILE A 1 71 ? -5.332 41.125 5.523 1 69.88 71 ILE A O 1
ATOM 556 N N . LYS A 1 72 ? -7.598 41.125 5.277 1 77.5 72 LYS A N 1
ATOM 557 C CA . LYS A 1 72 ? -7.789 42.125 6.301 1 77.5 72 LYS A CA 1
ATOM 558 C C . LYS A 1 72 ? -7.852 41.5 7.695 1 77.5 72 LYS A C 1
ATOM 560 O O . LYS A 1 72 ? -8.836 40.875 8.039 1 77.5 72 LYS A O 1
ATOM 565 N N . LEU A 1 73 ? -6.75 41.656 8.398 1 89.62 73 LEU A N 1
ATOM 566 C CA . LEU A 1 73 ? -6.672 41.125 9.742 1 89.62 73 LEU A CA 1
ATOM 567 C C . LEU A 1 73 ? -6.785 42.219 10.789 1 89.62 73 LEU A C 1
ATOM 569 O O . LEU A 1 73 ? -6.207 43.281 10.633 1 89.62 73 LEU A O 1
ATOM 573 N N . ALA A 1 74 ? -7.676 41.938 11.742 1 93.31 74 ALA A N 1
ATOM 574 C CA . ALA A 1 74 ? -7.68 42.781 12.93 1 93.31 74 ALA A CA 1
ATOM 575 C C . ALA A 1 74 ? -6.426 42.562 13.766 1 93.31 74 ALA A C 1
ATOM 577 O O . ALA A 1 74 ? -5.879 43.531 14.344 1 93.31 74 ALA A O 1
ATOM 578 N N . ALA A 1 75 ? -6.027 41.375 13.828 1 94.25 75 ALA A N 1
ATOM 579 C CA . ALA A 1 75 ? -4.836 41.031 14.594 1 94.25 75 ALA A CA 1
ATOM 580 C C . ALA A 1 75 ? -4.316 39.625 14.203 1 94.25 75 ALA A C 1
ATOM 582 O O . ALA A 1 75 ? -5.047 38.844 13.617 1 94.25 75 ALA A O 1
ATOM 583 N N . ALA A 1 76 ? -3.07 39.438 14.477 1 94.62 76 ALA A N 1
ATOM 584 C CA . ALA A 1 76 ? -2.422 38.125 14.398 1 94.62 76 ALA A CA 1
ATOM 585 C C . ALA A 1 76 ? -1.519 37.906 15.602 1 94.62 76 ALA A C 1
ATOM 587 O O . ALA A 1 76 ? -0.775 38.781 16.016 1 94.62 76 ALA A O 1
ATOM 588 N N . TYR A 1 77 ? -1.662 36.719 16.188 1 97.38 77 TYR A N 1
ATOM 589 C CA . TYR A 1 77 ? -0.914 36.375 17.391 1 97.38 77 TYR A CA 1
ATOM 590 C C . TYR A 1 77 ? -0.143 35.062 17.219 1 97.38 77 TYR A C 1
ATOM 592 O O . TYR A 1 77 ? -0.554 34.188 16.453 1 97.38 77 TYR A O 1
ATOM 600 N N . GLN A 1 78 ? 0.95 34.969 17.891 1 98.06 78 GLN A N 1
ATOM 601 C CA . GLN A 1 78 ? 1.614 33.688 18.156 1 98.06 78 GLN A CA 1
ATOM 602 C C . GLN A 1 78 ? 1.411 33.25 19.594 1 98.06 78 GLN A C 1
ATOM 604 O O . GLN A 1 78 ? 1.539 34.062 20.516 1 98.06 78 GLN A O 1
ATOM 609 N N . ILE A 1 79 ? 1.009 32.062 19.766 1 98.88 79 ILE A N 1
ATOM 610 C CA . ILE A 1 79 ? 0.827 31.484 21.094 1 98.88 79 ILE A CA 1
ATOM 611 C C . ILE A 1 79 ? 1.759 30.281 21.266 1 98.88 79 ILE A C 1
ATOM 613 O O . ILE A 1 79 ? 1.674 29.312 20.5 1 98.88 79 ILE A O 1
ATOM 617 N N . LEU A 1 80 ? 2.736 30.375 22.156 1 98.88 80 LEU A N 1
ATOM 618 C CA . LEU A 1 80 ? 3.482 29.203 22.609 1 98.88 80 LEU A CA 1
ATOM 619 C C . LEU A 1 80 ? 2.674 28.406 23.625 1 98.88 80 LEU A C 1
ATOM 621 O O . LEU A 1 80 ? 2.211 28.953 24.625 1 98.88 80 LEU A O 1
ATOM 625 N N . TYR A 1 81 ? 2.49 27.125 23.375 1 98.94 81 TYR A N 1
ATOM 626 C CA . TYR A 1 81 ? 1.643 26.344 24.281 1 98.94 81 TYR A CA 1
ATOM 627 C C . TYR A 1 81 ? 2.262 24.984 24.562 1 98.94 81 TYR A C 1
ATOM 629 O O . TYR A 1 81 ? 3.1 24.5 23.797 1 98.94 81 TYR A O 1
ATOM 637 N N . ARG A 1 82 ? 1.854 24.406 25.734 1 98.94 82 ARG A N 1
ATOM 638 C CA . ARG A 1 82 ? 2.275 23.078 26.141 1 98.94 82 ARG A CA 1
ATOM 639 C C . ARG A 1 82 ? 1.612 22 25.281 1 98.94 82 ARG A C 1
ATOM 641 O O . ARG A 1 82 ? 0.4 22.047 25.062 1 98.94 82 ARG A O 1
ATOM 648 N N . SER A 1 83 ? 2.389 21.047 24.719 1 98.88 83 SER A N 1
ATOM 649 C CA . SER A 1 83 ? 1.876 19.922 23.953 1 98.88 83 SER A CA 1
ATOM 650 C C . SER A 1 83 ? 2.582 18.625 24.344 1 98.88 83 SER A C 1
ATOM 652 O O . SER A 1 83 ? 3.197 18.547 25.406 1 98.88 83 SER A O 1
ATOM 654 N N . THR A 1 84 ? 2.332 17.531 23.594 1 98.81 84 THR A N 1
ATOM 655 C CA . THR A 1 84 ? 2.83 16.203 23.891 1 98.81 84 THR A CA 1
ATOM 656 C C . THR A 1 84 ? 3.521 15.594 22.672 1 98.81 84 THR A C 1
ATOM 658 O O . THR A 1 84 ? 3.025 15.711 21.547 1 98.81 84 THR A O 1
ATOM 661 N N . ASP A 1 85 ? 4.664 15.023 22.891 1 98.31 85 ASP A N 1
ATOM 662 C CA . ASP A 1 85 ? 5.383 14.438 21.766 1 98.31 85 ASP A CA 1
ATOM 663 C C . ASP A 1 85 ? 4.914 13.016 21.5 1 98.31 85 ASP A C 1
ATOM 665 O O . ASP A 1 85 ? 3.857 12.602 21.984 1 98.31 85 ASP A O 1
ATOM 669 N N . ASN A 1 86 ? 5.625 12.273 20.625 1 97.88 86 ASN A N 1
ATOM 670 C CA . ASN A 1 86 ? 5.223 10.93 20.219 1 97.88 86 ASN A CA 1
ATOM 671 C C . ASN A 1 86 ? 5.301 9.945 21.391 1 97.88 86 ASN A C 1
ATOM 673 O O . ASN A 1 86 ? 4.676 8.891 21.359 1 97.88 86 ASN A O 1
ATOM 677 N N . TRP A 1 87 ? 5.973 10.305 22.422 1 97.56 87 TRP A N 1
ATOM 678 C CA . TRP A 1 87 ? 6.289 9.391 23.516 1 97.56 87 TRP A CA 1
ATOM 679 C C . TRP A 1 87 ? 5.531 9.773 24.781 1 97.56 87 TRP A C 1
ATOM 681 O O . TRP A 1 87 ? 5.875 9.328 25.891 1 97.56 87 TRP A O 1
ATOM 691 N N . ALA A 1 88 ? 4.613 10.719 24.641 1 96.88 88 ALA A N 1
ATOM 692 C CA . ALA A 1 88 ? 3.764 11.195 25.734 1 96.88 88 ALA A CA 1
ATOM 693 C C . ALA A 1 88 ? 4.547 12.094 26.688 1 96.88 88 ALA A C 1
ATOM 695 O O . ALA A 1 88 ? 4.156 12.266 27.844 1 96.88 88 ALA A O 1
ATOM 696 N N . ASN A 1 89 ? 5.629 12.586 26.203 1 98.25 89 ASN A N 1
ATOM 697 C CA . ASN A 1 89 ? 6.375 13.562 27 1 98.25 89 ASN A CA 1
ATOM 698 C C . ASN A 1 89 ? 5.906 14.984 26.719 1 98.25 89 ASN A C 1
ATOM 700 O O . ASN A 1 89 ? 5.434 15.281 25.609 1 98.25 89 ASN A O 1
ATOM 704 N N . ALA A 1 90 ? 6.141 15.867 27.719 1 98.69 90 ALA A N 1
ATOM 705 C CA . ALA A 1 90 ? 5.812 17.281 27.547 1 98.69 90 ALA A CA 1
ATOM 706 C C . ALA A 1 90 ? 6.73 17.938 26.516 1 98.69 90 ALA A C 1
ATOM 708 O O . ALA A 1 90 ? 7.93 17.656 26.484 1 98.69 90 ALA A O 1
ATOM 709 N N . THR A 1 91 ? 6.168 18.672 25.719 1 98.62 91 THR A N 1
ATOM 710 C CA . THR A 1 91 ? 6.863 19.547 24.781 1 98.62 91 THR A CA 1
ATOM 711 C C . THR A 1 91 ? 6.09 20.844 24.578 1 98.62 91 THR A C 1
ATOM 713 O O . THR A 1 91 ? 5.137 21.125 25.312 1 98.62 91 THR A O 1
ATOM 716 N N . ALA A 1 92 ? 6.598 21.75 23.781 1 98.81 92 ALA A N 1
ATOM 717 C CA . ALA A 1 92 ? 5.902 23 23.469 1 98.81 92 ALA A CA 1
ATOM 718 C C . ALA A 1 92 ? 6.016 23.344 21.984 1 98.81 92 ALA A C 1
ATOM 720 O O . ALA A 1 92 ? 6.98 22.938 21.312 1 98.81 92 ALA A O 1
ATOM 721 N N . THR A 1 93 ? 5.094 23.938 21.469 1 98.75 93 THR A N 1
ATOM 722 C CA . THR A 1 93 ? 5.113 24.453 20.109 1 98.75 93 THR A CA 1
ATOM 723 C C . THR A 1 93 ? 4.262 25.703 19.984 1 98.75 93 THR A C 1
ATOM 725 O O . THR A 1 93 ? 3.773 26.234 20.984 1 98.75 93 THR A O 1
ATOM 728 N N . VAL A 1 94 ? 4.176 26.266 18.734 1 98.75 94 VAL A N 1
ATOM 729 C CA . VAL A 1 94 ? 3.551 27.562 18.531 1 98.75 94 VAL A CA 1
ATOM 730 C C . VAL A 1 94 ? 2.373 27.422 17.562 1 98.75 94 VAL A C 1
ATOM 732 O O . VAL A 1 94 ? 2.393 26.562 16.672 1 98.75 94 VAL A O 1
ATOM 735 N N . THR A 1 95 ? 1.321 28.109 17.797 1 98.62 95 THR A N 1
ATOM 736 C CA . THR A 1 95 ? 0.286 28.312 16.781 1 98.62 95 THR A CA 1
ATOM 737 C C . THR A 1 95 ? 0.132 29.797 16.469 1 98.62 95 THR A C 1
ATOM 739 O O . THR A 1 95 ? 0.338 30.641 17.328 1 98.62 95 THR A O 1
ATOM 742 N N . THR A 1 96 ? -0.1 30.094 15.211 1 96.25 96 THR A N 1
ATOM 743 C CA . THR A 1 96 ? -0.433 31.438 14.766 1 96.25 96 THR A CA 1
ATOM 744 C C . THR A 1 96 ? -1.942 31.609 14.609 1 96.25 96 THR A C 1
ATOM 746 O O . THR A 1 96 ? -2.586 30.828 13.906 1 96.25 96 THR A O 1
ATOM 749 N N . VAL A 1 97 ? -2.467 32.594 15.289 1 97.88 97 VAL A N 1
ATOM 750 C CA . VAL A 1 97 ? -3.904 32.844 15.273 1 97.88 97 VAL A CA 1
ATOM 751 C C . VAL A 1 97 ? -4.199 34.094 14.453 1 97.88 97 VAL A C 1
ATOM 753 O O . VAL A 1 97 ? -3.674 35.188 14.742 1 97.88 97 VAL A O 1
ATOM 756 N N . LEU A 1 98 ? -4.996 33.938 13.43 1 94.94 98 LEU A N 1
ATOM 757 C CA . LEU A 1 98 ? -5.418 35.031 12.578 1 94.94 98 LEU A CA 1
ATOM 758 C C . LEU A 1 98 ? -6.84 35.469 12.914 1 94.94 98 LEU A C 1
ATOM 760 O O . LEU A 1 98 ? -7.773 34.688 12.828 1 94.94 98 LEU A O 1
ATOM 764 N N . VAL A 1 99 ? -6.992 36.75 13.328 1 96.56 99 VAL A N 1
ATOM 765 C CA . VAL A 1 99 ? -8.297 37.312 13.664 1 96.56 99 VAL A CA 1
ATOM 766 C C . VAL A 1 99 ? -8.719 38.312 12.578 1 96.56 99 VAL A C 1
ATOM 768 O O . VAL A 1 99 ? -8.133 39.375 12.453 1 96.56 99 VAL A O 1
ATOM 771 N N . PRO A 1 100 ? -9.719 37.938 11.797 1 93.88 100 PRO A N 1
ATOM 772 C CA . PRO A 1 100 ? -10.156 38.844 10.758 1 93.88 100 PRO A CA 1
ATOM 773 C C . PRO A 1 100 ? -10.922 40.062 11.32 1 93.88 100 PRO A C 1
ATOM 775 O O . PRO A 1 100 ? -11.398 40 12.453 1 93.88 100 PRO A O 1
ATOM 778 N N . GLU A 1 101 ? -11.047 41.156 10.547 1 93.44 101 GLU A N 1
ATOM 779 C CA . GLU A 1 101 ? -11.758 42.344 10.969 1 93.44 101 GLU A CA 1
ATOM 780 C C . GLU A 1 101 ? -13.242 42.062 11.203 1 93.44 101 GLU A C 1
ATOM 782 O O . GLU A 1 101 ? -13.859 42.656 12.086 1 93.44 101 GLU A O 1
ATOM 787 N N . ASN A 1 102 ? -13.789 41.156 10.484 1 93.69 102 ASN A N 1
ATOM 788 C CA . ASN A 1 102 ? -15.188 40.75 10.594 1 93.69 102 ASN A CA 1
ATOM 789 C C . ASN A 1 102 ? -15.352 39.5 11.438 1 93.69 102 ASN A C 1
ATOM 791 O O . ASN A 1 102 ? -16.234 38.688 11.18 1 93.69 102 ASN A O 1
ATOM 795 N N . ALA A 1 103 ? -14.625 39.344 12.477 1 96.5 103 ALA A N 1
ATOM 796 C CA . ALA A 1 103 ? -14.5 38.094 13.195 1 96.5 103 ALA A CA 1
ATOM 797 C C . ALA A 1 103 ? -15.836 37.656 13.781 1 96.5 103 ALA A C 1
ATOM 799 O O . ALA A 1 103 ? -16.516 38.438 14.445 1 96.5 103 ALA A O 1
ATOM 800 N N . ASN A 1 104 ? -16.281 36.531 13.383 1 97.12 104 ASN A N 1
ATOM 801 C CA . ASN A 1 104 ? -17.234 35.719 14.164 1 97.12 104 ASN A CA 1
ATOM 802 C C . ASN A 1 104 ? -16.531 34.906 15.227 1 97.12 104 ASN A C 1
ATOM 804 O O . ASN A 1 104 ? -16.016 33.812 14.938 1 97.12 104 ASN A O 1
ATOM 808 N N . THR A 1 105 ? -16.547 35.375 16.469 1 97.81 105 THR A N 1
ATOM 809 C CA . THR A 1 105 ? -15.703 34.844 17.531 1 97.81 105 THR A CA 1
ATOM 810 C C . THR A 1 105 ? -16.141 33.438 17.938 1 97.81 105 THR A C 1
ATOM 812 O O . THR A 1 105 ? -15.438 32.781 18.703 1 97.81 105 THR A O 1
ATOM 815 N N . SER A 1 106 ? -17.234 32.906 17.375 1 98.25 106 SER A N 1
ATOM 816 C CA . SER A 1 106 ? -17.75 31.578 17.734 1 98.25 106 SER A CA 1
ATOM 817 C C . SER A 1 106 ? -17.297 30.531 16.719 1 98.25 106 SER A C 1
ATOM 819 O O . SER A 1 106 ? -17.75 29.391 16.766 1 98.25 106 SER A O 1
ATOM 821 N N . ARG A 1 107 ? -16.453 30.906 15.797 1 98.19 107 ARG A N 1
ATOM 822 C CA . ARG A 1 107 ? -16 30 14.758 1 98.19 107 ARG A CA 1
ATOM 823 C C . ARG A 1 107 ? -14.484 29.953 14.664 1 98.19 107 ARG A C 1
ATOM 825 O O . ARG A 1 107 ? -13.844 30.984 14.43 1 98.19 107 ARG A O 1
ATOM 832 N N . LEU A 1 108 ? -13.93 28.766 14.828 1 98.69 108 LEU A N 1
ATOM 833 C CA . LEU A 1 108 ? -12.492 28.547 14.773 1 98.69 108 LEU A CA 1
ATOM 834 C C . LEU A 1 108 ? -12.133 27.469 13.758 1 98.69 108 LEU A C 1
ATOM 836 O O . LEU A 1 108 ? -12.719 26.391 13.773 1 98.69 108 LEU A O 1
ATOM 840 N N . LEU A 1 109 ? -11.305 27.797 12.836 1 98.19 109 LEU A N 1
ATOM 841 C CA . LEU A 1 109 ? -10.703 26.797 11.961 1 98.19 109 LEU A CA 1
ATOM 842 C C . LEU A 1 109 ? -9.266 26.516 12.383 1 98.19 109 LEU A C 1
ATOM 844 O O . LEU A 1 109 ? -8.445 27.422 12.492 1 98.19 109 LEU A O 1
ATOM 848 N N . SER A 1 110 ? -8.977 25.281 12.758 1 98.69 110 SER A N 1
ATOM 849 C CA . SER A 1 110 ? -7.59 24.828 12.828 1 98.69 110 SER A CA 1
ATOM 850 C C . SER A 1 110 ? -7.129 24.25 11.5 1 98.69 110 SER A C 1
ATOM 852 O O . SER A 1 110 ? -7.598 23.188 11.086 1 98.69 110 SER A O 1
ATOM 854 N N . TYR A 1 111 ? -6.23 24.938 10.844 1 96.62 111 TYR A N 1
ATOM 855 C CA . TYR A 1 111 ? -5.723 24.484 9.555 1 96.62 111 TYR A CA 1
ATOM 856 C C . TYR A 1 111 ? -4.27 24.031 9.664 1 96.62 111 TYR A C 1
ATOM 858 O O . TYR A 1 111 ? -3.43 24.766 10.195 1 96.62 111 TYR A O 1
ATOM 866 N N . GLN A 1 112 ? -3.988 22.844 9.188 1 96.81 112 GLN A N 1
ATOM 867 C CA . GLN A 1 112 ? -2.641 22.297 9.242 1 96.81 112 GLN A CA 1
ATOM 868 C C . GLN A 1 112 ? -1.931 22.438 7.898 1 96.81 112 GLN A C 1
ATOM 870 O O . GLN A 1 112 ? -2.092 21.609 7.008 1 96.81 112 GLN A O 1
ATOM 875 N N . ILE A 1 113 ? -1.076 23.406 7.855 1 92.94 113 ILE A N 1
ATOM 876 C CA . ILE A 1 113 ? -0.254 23.641 6.672 1 92.94 113 ILE A CA 1
ATOM 877 C C . ILE A 1 113 ? 0.754 22.5 6.512 1 92.94 113 ILE A C 1
ATOM 879 O O . ILE A 1 113 ? 1.373 22.078 7.488 1 92.94 113 ILE A O 1
ATOM 883 N N . PRO A 1 114 ? 0.887 21.969 5.293 1 93.06 114 PRO A N 1
ATOM 884 C CA . PRO A 1 114 ? 1.955 20.984 5.098 1 93.06 114 PRO A CA 1
ATOM 885 C C . PRO A 1 114 ? 3.35 21.594 5.215 1 93.06 114 PRO A C 1
ATOM 887 O O . PRO A 1 114 ? 3.842 22.203 4.262 1 93.06 114 PRO A O 1
ATOM 890 N N . GLU A 1 115 ? 3.928 21.438 6.328 1 92.12 115 GLU A N 1
ATOM 891 C CA . GLU A 1 115 ? 5.293 21.922 6.527 1 92.12 115 GLU A CA 1
ATOM 892 C C . GLU A 1 115 ? 6.293 21.062 5.75 1 92.12 115 GLU A C 1
ATOM 894 O O . GLU A 1 115 ? 7.137 21.594 5.027 1 92.12 115 GLU A O 1
ATOM 899 N N . ASP A 1 116 ? 6.164 19.812 5.84 1 93.69 116 ASP A N 1
ATOM 900 C CA . ASP A 1 116 ? 6.867 18.797 5.066 1 93.69 116 ASP A CA 1
ATOM 901 C C . ASP A 1 116 ? 8.367 19.062 5.051 1 93.69 116 ASP A C 1
ATOM 903 O O . ASP A 1 116 ? 9 19.062 3.99 1 93.69 116 ASP A O 1
ATOM 907 N N . SER A 1 117 ? 8.898 19.375 6.258 1 94.31 117 SER A N 1
ATOM 908 C CA . SER A 1 117 ? 10.305 19.734 6.359 1 94.31 117 SER A CA 1
ATOM 909 C C . SER A 1 117 ? 10.883 19.359 7.719 1 94.31 117 SER A C 1
ATOM 911 O O . SER A 1 117 ? 10.164 19.375 8.727 1 94.31 117 SER A O 1
ATOM 913 N N . ALA A 1 118 ? 12.188 19.109 7.668 1 97.38 118 ALA A N 1
ATOM 914 C CA . ALA A 1 118 ? 12.891 18.75 8.898 1 97.38 118 ALA A CA 1
ATOM 915 C C . ALA A 1 118 ? 13.656 19.953 9.453 1 97.38 118 ALA A C 1
ATOM 917 O O . ALA A 1 118 ? 14.578 19.797 10.258 1 97.38 118 ALA A O 1
ATOM 918 N N . SER A 1 119 ? 13.258 21.141 9.031 1 95.88 119 SER A N 1
ATOM 919 C CA . SER A 1 119 ? 13.867 22.359 9.547 1 95.88 119 SER A CA 1
ATOM 920 C C . SER A 1 119 ? 12.859 23.172 10.352 1 95.88 119 SER A C 1
ATOM 922 O O . SER A 1 119 ? 11.781 23.516 9.859 1 95.88 119 SER A O 1
ATOM 924 N N . VAL A 1 120 ? 13.289 23.578 11.555 1 95.38 120 VAL A N 1
ATOM 925 C CA . VAL A 1 120 ? 12.398 24.328 12.43 1 95.38 120 VAL A CA 1
ATOM 926 C C . VAL A 1 120 ? 12.109 25.688 11.828 1 95.38 120 VAL A C 1
ATOM 928 O O . VAL A 1 120 ? 11.078 26.297 12.117 1 95.38 120 VAL A O 1
ATOM 931 N N . ASP A 1 121 ? 12.984 26.094 10.914 1 93.06 121 ASP A N 1
ATOM 932 C CA . ASP A 1 121 ? 12.844 27.406 10.312 1 93.06 121 ASP A CA 1
ATOM 933 C C . ASP A 1 121 ? 11.875 27.375 9.133 1 93.06 121 ASP A C 1
ATOM 935 O O . ASP A 1 121 ? 11.742 28.375 8.406 1 93.06 121 ASP A O 1
ATOM 939 N N . CYS A 1 122 ? 11.242 26.25 8.953 1 91.31 122 CYS A N 1
ATOM 940 C CA . CYS A 1 122 ? 10.203 26.141 7.941 1 91.31 122 CYS A CA 1
ATOM 941 C C . CYS A 1 122 ? 8.812 26.172 8.57 1 91.31 122 CYS A C 1
ATOM 943 O O . CYS A 1 122 ? 7.809 26 7.883 1 91.31 122 CYS A O 1
ATOM 945 N N . ALA A 1 123 ? 8.734 26.406 9.836 1 92.94 123 ALA A N 1
ATOM 946 C CA . ALA A 1 123 ? 7.477 26.406 10.57 1 92.94 123 ALA A CA 1
ATOM 947 C C . ALA A 1 123 ? 6.543 27.5 10.07 1 92.94 123 ALA A C 1
ATOM 949 O O . ALA A 1 123 ? 6.988 28.609 9.766 1 92.94 123 ALA A O 1
ATOM 950 N N . PRO A 1 124 ? 5.242 27.234 10.016 1 91.31 124 PRO A N 1
ATOM 951 C CA . PRO A 1 124 ? 4.258 28.234 9.562 1 91.31 124 PRO A CA 1
ATOM 952 C C . PRO A 1 124 ? 4.328 29.531 10.352 1 91.31 124 PRO A C 1
ATOM 954 O O . PRO A 1 124 ? 4.156 30.609 9.773 1 91.31 124 PRO A O 1
ATOM 957 N N . SER A 1 125 ? 4.598 29.484 11.617 1 92.81 125 SER A N 1
ATOM 958 C CA . SER A 1 125 ? 4.641 30.688 12.453 1 92.81 125 SER A CA 1
ATOM 959 C C . SER A 1 125 ? 5.707 31.656 11.961 1 92.81 125 SER A C 1
ATOM 961 O O . SER A 1 125 ? 5.609 32.875 12.195 1 92.81 125 SER A O 1
ATOM 963 N N . TYR A 1 126 ? 6.68 31.125 11.312 1 90.06 126 TYR A N 1
ATOM 964 C CA . TYR A 1 126 ? 7.754 31.953 10.773 1 90.06 126 TYR A CA 1
ATOM 965 C C . TYR A 1 126 ? 7.496 32.281 9.305 1 90.06 126 TYR A C 1
ATOM 967 O O . TYR A 1 126 ? 7.508 33.469 8.93 1 90.06 126 TYR A O 1
ATOM 975 N N . ILE A 1 127 ? 7.145 31.328 8.547 1 84.44 127 ILE A N 1
ATOM 976 C CA . ILE A 1 127 ? 7.121 31.484 7.094 1 84.44 127 ILE A CA 1
ATOM 977 C C . ILE A 1 127 ? 5.977 32.406 6.695 1 84.44 127 ILE A C 1
ATOM 979 O O . ILE A 1 127 ? 6.078 33.156 5.703 1 84.44 127 ILE A O 1
ATOM 983 N N . LEU A 1 128 ? 4.945 32.5 7.445 1 83.75 128 LEU A N 1
ATOM 984 C CA . LEU A 1 128 ? 3.793 33.344 7.141 1 83.75 128 LEU A CA 1
ATOM 985 C C . LEU A 1 128 ? 4.148 34.812 7.27 1 83.75 128 LEU A C 1
ATOM 987 O O . LEU A 1 128 ? 3.412 35.688 6.793 1 83.75 128 LEU A O 1
ATOM 991 N N . GLN A 1 129 ? 5.238 35.094 7.906 1 82.12 129 GLN A N 1
ATOM 992 C CA . GLN A 1 129 ? 5.625 36.469 8.172 1 82.12 129 GLN A CA 1
ATOM 993 C C . GLN A 1 129 ? 6.699 36.969 7.195 1 82.12 129 GLN A C 1
ATOM 995 O O . GLN A 1 129 ? 7.027 38.156 7.152 1 82.12 129 GLN A O 1
ATOM 1000 N N . THR A 1 130 ? 7.293 36 6.543 1 71.62 130 THR A N 1
ATOM 1001 C CA . THR A 1 130 ? 8.438 36.344 5.707 1 71.62 130 THR A CA 1
ATOM 1002 C C . THR A 1 130 ? 7.98 36.75 4.305 1 71.62 130 THR A C 1
ATOM 1004 O O . THR A 1 130 ? 7 36.188 3.789 1 71.62 130 THR A O 1
ATOM 1007 N N . GLY A 1 131 ? 7.82 38.094 4.055 1 58.44 131 GLY A N 1
ATOM 1008 C CA . GLY A 1 131 ? 7.508 38.625 2.73 1 58.44 131 GLY A CA 1
ATOM 1009 C C . GLY A 1 131 ? 8.297 37.938 1.624 1 58.44 131 GLY A C 1
ATOM 1010 O O . GLY A 1 131 ? 9.219 37.156 1.894 1 58.44 131 GLY A O 1
ATOM 1011 N N . ILE A 1 132 ? 7.617 37.906 0.427 1 50.84 132 ILE A N 1
ATOM 1012 C CA . ILE A 1 132 ? 8.312 37.375 -0.738 1 50.84 132 ILE A CA 1
ATOM 1013 C C . ILE A 1 132 ? 9.633 38.125 -0.933 1 50.84 132 ILE A C 1
ATOM 1015 O O . ILE A 1 132 ? 10.211 38.094 -2.021 1 50.84 132 ILE A O 1
ATOM 1019 N N . LYS A 1 133 ? 10.047 38.812 -0.064 1 45.66 133 LYS A N 1
ATOM 1020 C CA . LYS A 1 133 ? 11.266 39.438 -0.562 1 45.66 133 LYS A CA 1
ATOM 1021 C C . LYS A 1 133 ? 12.289 38.375 -1.007 1 45.66 133 LYS A C 1
ATOM 1023 O O . LYS A 1 133 ? 13.117 38.656 -1.878 1 45.66 133 LYS A O 1
ATOM 1028 N N . ASP A 1 134 ? 12.742 37.656 0.036 1 42.66 134 ASP A N 1
ATOM 1029 C CA . ASP A 1 134 ? 14.07 37.062 -0.023 1 42.66 134 ASP A CA 1
ATOM 1030 C C . ASP A 1 134 ? 14.133 35.938 -1.063 1 42.66 134 ASP A C 1
ATOM 1032 O O . ASP A 1 134 ? 13.094 35.438 -1.51 1 42.66 134 ASP A O 1
ATOM 1036 N N . SER A 1 135 ? 15.453 35.438 -1.38 1 42.03 135 SER A N 1
ATOM 1037 C CA . SER A 1 135 ? 16.062 34.625 -2.43 1 42.03 135 SER A CA 1
ATOM 1038 C C . SER A 1 135 ? 15.328 33.312 -2.615 1 42.03 135 SER A C 1
ATOM 1040 O O . SER A 1 135 ? 15.531 32.625 -3.611 1 42.03 135 SER A O 1
ATOM 1042 N N . ASP A 1 136 ? 14.648 32.781 -1.556 1 46.19 136 ASP A N 1
ATOM 1043 C CA . ASP A 1 136 ? 14.133 31.453 -1.886 1 46.19 136 ASP A CA 1
ATOM 1044 C C . ASP A 1 136 ? 12.641 31.5 -2.197 1 46.19 136 ASP A C 1
ATOM 1046 O O . ASP A 1 136 ? 11.82 31.047 -1.397 1 46.19 136 ASP A O 1
ATOM 1050 N N . ILE A 1 137 ? 12.25 32.344 -3.156 1 45.31 137 ILE A N 1
ATOM 1051 C CA . ILE A 1 137 ? 10.898 32.594 -3.637 1 45.31 137 ILE A CA 1
ATOM 1052 C C . ILE A 1 137 ? 10.156 31.281 -3.818 1 45.31 137 ILE A C 1
ATOM 1054 O O . ILE A 1 137 ? 8.969 31.172 -3.514 1 45.31 137 ILE A O 1
ATOM 1058 N N . LEU A 1 138 ? 10.828 30.422 -4.379 1 47.75 138 LEU A N 1
ATOM 1059 C CA . LEU A 1 138 ? 10.172 29.172 -4.754 1 47.75 138 LEU A CA 1
ATOM 1060 C C . LEU A 1 138 ? 9.75 28.391 -3.52 1 47.75 138 LEU A C 1
ATOM 1062 O O . LEU A 1 138 ? 8.664 27.812 -3.486 1 47.75 138 LEU A O 1
ATOM 1066 N N . SER A 1 139 ? 10.727 28.328 -2.561 1 50.62 139 SER A N 1
ATOM 1067 C CA . SER A 1 139 ? 10.414 27.547 -1.37 1 50.62 139 SER A CA 1
ATOM 1068 C C . SER A 1 139 ? 9.234 28.141 -0.608 1 50.62 139 SER A C 1
ATOM 1070 O O . SER A 1 139 ? 8.352 27.422 -0.148 1 50.62 139 SER A O 1
ATOM 1072 N N . LYS A 1 140 ? 9.242 29.406 -0.673 1 51.03 140 LYS A N 1
ATOM 1073 C CA . LYS A 1 140 ? 8.258 30.141 0.132 1 51.03 140 LYS A CA 1
ATOM 1074 C C . LYS A 1 140 ? 6.895 30.141 -0.544 1 51.03 140 LYS A C 1
ATOM 1076 O O . LYS A 1 140 ? 5.863 30 0.121 1 51.03 140 LYS A O 1
ATOM 1081 N N . THR A 1 141 ? 6.938 30.078 -1.871 1 52.16 141 THR A N 1
ATOM 1082 C CA . THR A 1 141 ? 5.703 30.109 -2.645 1 52.16 141 THR A CA 1
ATOM 1083 C C . THR A 1 141 ? 4.902 28.828 -2.432 1 52.16 141 THR A C 1
ATOM 1085 O O . THR A 1 141 ? 3.67 28.859 -2.375 1 52.16 141 THR A O 1
ATOM 1088 N N . GLY A 1 142 ? 5.598 27.719 -2.268 1 56.5 142 GLY A N 1
ATOM 1089 C CA . GLY A 1 142 ? 4.867 26.484 -2.082 1 56.5 142 GLY A CA 1
ATOM 1090 C C . GLY A 1 142 ? 4.023 26.469 -0.822 1 56.5 142 GLY A C 1
ATOM 1091 O O . GLY A 1 142 ? 2.854 26.078 -0.858 1 56.5 142 GLY A O 1
ATOM 1092 N N . ILE A 1 143 ? 4.645 26.984 0.194 1 57.16 143 ILE A N 1
ATOM 1093 C CA . ILE A 1 143 ? 3.922 26.969 1.461 1 57.16 143 ILE A CA 1
ATOM 1094 C C . ILE A 1 143 ? 2.873 28.078 1.468 1 57.16 143 ILE A C 1
ATOM 1096 O O . ILE A 1 143 ? 1.759 27.875 1.96 1 57.16 143 ILE A O 1
ATOM 1100 N N . GLN A 1 144 ? 3.156 29.094 0.679 1 57.22 144 GLN A N 1
ATOM 1101 C CA . GLN A 1 144 ? 2.281 30.25 0.678 1 57.22 144 GLN A CA 1
ATOM 1102 C C . GLN A 1 144 ? 1.038 30.016 -0.172 1 57.22 144 GLN A C 1
ATOM 1104 O O . GLN A 1 144 ? -0.024 30.578 0.091 1 57.22 144 GLN A O 1
ATOM 1109 N N . SER A 1 145 ? 1.162 29.062 -1.058 1 59.47 145 SER A N 1
ATOM 1110 C CA . SER A 1 145 ? 0.001 28.734 -1.875 1 59.47 145 SER A CA 1
ATOM 1111 C C . SER A 1 145 ? -1.141 28.188 -1.02 1 59.47 145 SER A C 1
ATOM 1113 O O . SER A 1 145 ? -2.311 28.312 -1.391 1 59.47 145 SER A O 1
ATOM 1115 N N . HIS A 1 146 ? -0.803 27.828 0.125 1 67.25 146 HIS A N 1
ATOM 1116 C CA . HIS A 1 146 ? -1.831 27.328 1.026 1 67.25 146 HIS A CA 1
ATOM 1117 C C . HIS A 1 146 ? -2.635 28.469 1.641 1 67.25 146 HIS A C 1
ATOM 1119 O O . HIS A 1 146 ? -3.736 28.25 2.154 1 67.25 146 HIS A O 1
ATOM 1125 N N . THR A 1 147 ? -2.221 29.672 1.384 1 71.12 147 THR A N 1
ATOM 1126 C CA . THR A 1 147 ? -2.887 30.844 1.937 1 71.12 147 THR A CA 1
ATOM 1127 C C . THR A 1 147 ? -4.273 31.016 1.32 1 71.12 147 THR A C 1
ATOM 1129 O O . THR A 1 147 ? -5.215 31.422 2.004 1 71.12 147 THR A O 1
ATOM 1132 N N . ILE A 1 148 ? -4.383 30.562 0.123 1 69.31 148 ILE A N 1
ATOM 1133 C CA . ILE A 1 148 ? -5.668 30.719 -0.547 1 69.31 148 ILE A CA 1
ATOM 1134 C C . ILE A 1 148 ? -6.719 29.844 0.127 1 69.31 148 ILE A C 1
ATOM 1136 O O . ILE A 1 148 ? -7.883 30.234 0.233 1 69.31 148 ILE A O 1
ATOM 1140 N N . LEU A 1 149 ? -6.254 28.828 0.686 1 75.12 149 LEU A N 1
ATOM 1141 C CA . LEU A 1 149 ? -7.172 27.859 1.278 1 75.12 149 LEU A CA 1
ATOM 1142 C C . LEU A 1 149 ? -7.801 28.422 2.551 1 75.12 149 LEU A C 1
ATOM 1144 O O . LEU A 1 149 ? -9.023 28.344 2.729 1 75.12 149 LEU A O 1
ATOM 1148 N N . PHE A 1 150 ? -7.074 29.047 3.395 1 79.88 150 PHE A N 1
ATOM 1149 C CA . PHE A 1 150 ? -7.676 29.5 4.641 1 79.88 150 PHE A CA 1
ATOM 1150 C C . PHE A 1 150 ? -8.203 30.922 4.5 1 79.88 150 PHE A C 1
ATOM 1152 O O . PHE A 1 150 ? -8.93 31.422 5.371 1 79.88 150 PHE A O 1
ATOM 1159 N N . ARG A 1 151 ? -7.988 31.531 3.338 1 80.75 151 ARG A N 1
ATOM 1160 C CA . ARG A 1 151 ? -8.555 32.844 3.068 1 80.75 151 ARG A CA 1
ATOM 1161 C C . ARG A 1 151 ? -10.078 32.781 3.049 1 80.75 151 ARG A C 1
ATOM 1163 O O . ARG A 1 151 ? -10.742 33.719 3.521 1 80.75 151 ARG A O 1
ATOM 1170 N N . ALA A 1 152 ? -10.578 31.781 2.512 1 83.44 152 ALA A N 1
ATOM 1171 C CA . ALA A 1 152 ? -12.031 31.641 2.465 1 83.44 152 ALA A CA 1
ATOM 1172 C C . ALA A 1 152 ? -12.633 31.641 3.867 1 83.44 152 ALA A C 1
ATOM 1174 O O . ALA A 1 152 ? -13.688 32.25 4.098 1 83.44 152 ALA A O 1
ATOM 1175 N N . ALA A 1 153 ? -11.984 31.062 4.789 1 91.31 153 ALA A N 1
ATOM 1176 C CA . ALA A 1 153 ? -12.445 31.031 6.176 1 91.31 153 ALA A CA 1
ATOM 1177 C C . ALA A 1 153 ? -12.383 32.406 6.816 1 91.31 153 ALA A C 1
ATOM 1179 O O . ALA A 1 153 ? -13.32 32.844 7.496 1 91.31 153 ALA A O 1
ATOM 1180 N N . LEU A 1 154 ? -11.305 33.094 6.559 1 90.81 154 LEU A N 1
ATOM 1181 C CA . LEU A 1 154 ? -11.133 34.438 7.109 1 90.81 154 LEU A CA 1
ATOM 1182 C C . LEU A 1 154 ? -12.172 35.406 6.543 1 90.81 154 LEU A C 1
ATOM 1184 O O . LEU A 1 154 ? -12.695 36.25 7.266 1 90.81 154 LEU A O 1
ATOM 1188 N N . GLU A 1 155 ? -12.477 35.188 5.297 1 87.12 155 GLU A N 1
ATOM 1189 C CA . GLU A 1 155 ? -13.461 36.031 4.648 1 87.12 155 GLU A CA 1
ATOM 1190 C C . GLU A 1 155 ? -14.859 35.812 5.223 1 87.12 155 GLU A C 1
ATOM 1192 O O . GLU A 1 155 ? -15.68 36.719 5.25 1 87.12 155 GLU A O 1
ATOM 1197 N N . LYS A 1 156 ? -15.062 34.688 5.754 1 90.69 156 LYS A N 1
ATOM 1198 C CA . LYS A 1 156 ? -16.344 34.344 6.383 1 90.69 156 LYS A CA 1
ATOM 1199 C C . LYS A 1 156 ? -16.344 34.719 7.859 1 90.69 156 LYS A C 1
ATOM 1201 O O . LYS A 1 156 ? -17.328 34.5 8.562 1 90.69 156 LYS A O 1
ATOM 1206 N N . GLY A 1 157 ? -15.242 35.219 8.289 1 93.81 157 GLY A N 1
ATOM 1207 C CA . GLY A 1 157 ? -15.141 35.719 9.648 1 93.81 157 GLY A CA 1
ATOM 1208 C C . GLY A 1 157 ? -14.594 34.688 10.625 1 93.81 157 GLY A C 1
ATOM 1209 O O . GLY A 1 157 ? -14.547 34.938 11.836 1 93.81 157 GLY A O 1
ATOM 1210 N N . TRP A 1 158 ? -14.266 33.5 10.117 1 96.62 158 TRP A N 1
ATOM 1211 C CA . TRP A 1 158 ? -13.711 32.5 11.031 1 96.62 158 TRP A CA 1
ATOM 1212 C C . TRP A 1 158 ? -12.344 32.938 11.539 1 96.62 158 TRP A C 1
ATOM 1214 O O . TRP A 1 158 ? -11.539 33.5 10.789 1 96.62 158 TRP A O 1
ATOM 1224 N N . ILE A 1 159 ? -12.102 32.781 12.797 1 97.56 159 ILE A N 1
ATOM 1225 C CA . ILE A 1 159 ? -10.742 32.844 13.32 1 97.56 159 ILE A CA 1
ATOM 1226 C C . ILE A 1 159 ? -9.961 31.609 12.914 1 97.56 159 ILE A C 1
ATOM 1228 O O . ILE A 1 159 ? -10.516 30.5 12.898 1 97.56 159 ILE A O 1
ATOM 1232 N N . VAL A 1 160 ? -8.727 31.781 12.516 1 96.56 160 VAL A N 1
ATOM 1233 C CA . VAL A 1 160 ? -7.945 30.672 11.977 1 96.56 160 VAL A CA 1
ATOM 1234 C C . VAL A 1 160 ? -6.715 30.422 12.844 1 96.56 160 VAL A C 1
ATOM 1236 O O . VAL A 1 160 ? -6.004 31.375 13.195 1 96.56 160 VAL A O 1
ATOM 1239 N N . SER A 1 161 ? -6.523 29.219 13.242 1 98.12 161 SER A N 1
ATOM 1240 C CA . SER A 1 161 ? -5.332 28.766 13.953 1 98.12 161 SER A CA 1
ATOM 1241 C C . SER A 1 161 ? -4.438 27.922 13.055 1 98.12 161 SER A C 1
ATOM 1243 O O . SER A 1 161 ? -4.906 26.969 12.422 1 98.12 161 SER A O 1
ATOM 1245 N N . LEU A 1 162 ? -3.15 28.234 12.984 1 96.12 162 LEU A N 1
ATOM 1246 C CA . LEU A 1 162 ? -2.156 27.562 12.156 1 96.12 162 LEU A CA 1
ATOM 1247 C C . LEU A 1 162 ? -1.015 27.031 13.008 1 96.12 162 LEU A C 1
ATOM 1249 O O . LEU A 1 162 ? 0.014 27.688 13.164 1 96.12 162 LEU A O 1
ATOM 1253 N N . PRO A 1 163 ? -1.104 25.812 13.469 1 98.38 163 PRO A N 1
ATOM 1254 C CA . PRO A 1 163 ? -0.094 25.281 14.383 1 98.38 163 PRO A CA 1
ATOM 1255 C C . PRO A 1 163 ? 1.184 24.844 13.664 1 98.38 163 PRO A C 1
ATOM 1257 O O . PRO A 1 163 ? 1.123 24.328 12.555 1 98.38 163 PRO A O 1
ATOM 1260 N N . ASP A 1 164 ? 2.328 25.078 14.328 1 97.69 164 ASP A N 1
ATOM 1261 C CA . ASP A 1 164 ? 3.58 24.406 13.992 1 97.69 164 ASP A CA 1
ATOM 1262 C C . ASP A 1 164 ? 3.555 22.953 14.422 1 97.69 164 ASP A C 1
ATOM 1264 O O . ASP A 1 164 ? 4.289 22.547 15.328 1 97.69 164 ASP A O 1
ATOM 1268 N N . HIS A 1 165 ? 2.865 22.141 13.672 1 98.25 165 HIS A N 1
ATOM 1269 C CA . HIS A 1 165 ? 2.482 20.828 14.188 1 98.25 165 HIS A CA 1
ATOM 1270 C C . HIS A 1 165 ? 3.66 19.859 14.156 1 98.25 165 HIS A C 1
ATOM 1272 O O . HIS A 1 165 ? 3.609 18.797 14.781 1 98.25 165 HIS A O 1
ATOM 1278 N N . GLU A 1 166 ? 4.773 20.188 13.508 1 98 166 GLU A N 1
ATOM 1279 C CA . GLU A 1 166 ? 5.953 19.328 13.531 1 98 166 GLU A CA 1
ATOM 1280 C C . GLU A 1 166 ? 6.812 19.609 14.766 1 98 166 GLU A C 1
ATOM 1282 O O . GLU A 1 166 ? 7.73 18.844 15.07 1 98 166 GLU A O 1
ATOM 1287 N N . GLY A 1 167 ? 6.488 20.656 15.5 1 97.69 167 GLY A N 1
ATOM 1288 C CA . GLY A 1 167 ? 7.047 20.906 16.812 1 97.69 167 GLY A CA 1
ATOM 1289 C C . GLY A 1 167 ? 8.43 21.531 16.781 1 97.69 167 GLY A C 1
ATOM 1290 O O . GLY A 1 167 ? 8.898 21.938 15.703 1 97.69 167 GLY A O 1
ATOM 1291 N N . PRO A 1 168 ? 9.016 21.625 17.953 1 97.75 168 PRO A N 1
ATOM 1292 C CA . PRO A 1 168 ? 10.273 22.359 18.094 1 97.75 168 PRO A CA 1
ATOM 1293 C C . PRO A 1 168 ? 11.469 21.594 17.516 1 97.75 168 PRO A C 1
ATOM 1295 O O . PRO A 1 168 ? 12.562 22.156 17.406 1 97.75 168 PRO A O 1
ATOM 1298 N N . LYS A 1 169 ? 11.227 20.391 17.078 1 96.88 169 LYS A N 1
ATOM 1299 C CA . LYS A 1 169 ? 12.297 19.609 16.484 1 96.88 169 LYS A CA 1
ATOM 1300 C C . LYS A 1 169 ? 12.062 19.422 14.984 1 96.88 169 LYS A C 1
ATOM 1302 O O . LYS A 1 169 ? 12.812 18.703 14.32 1 96.88 169 LYS A O 1
ATOM 1307 N N . ALA A 1 170 ? 11.023 20.031 14.508 1 97.62 170 ALA A N 1
ATOM 1308 C CA . ALA A 1 170 ? 10.648 19.828 13.109 1 97.62 170 ALA A CA 1
ATOM 1309 C C . ALA A 1 170 ? 10.602 18.328 12.773 1 97.62 170 ALA A C 1
ATOM 1311 O O . ALA A 1 170 ? 11.234 17.891 11.812 1 97.62 170 ALA A O 1
ATOM 1312 N N . ALA A 1 171 ? 9.859 17.625 13.586 1 98.69 171 ALA A N 1
ATOM 1313 C CA . ALA A 1 171 ? 9.773 16.172 13.445 1 98.69 171 ALA A CA 1
ATOM 1314 C C . ALA A 1 171 ? 8.758 15.773 12.383 1 98.69 171 ALA A C 1
ATOM 1316 O O . ALA A 1 171 ? 7.75 15.133 12.68 1 98.69 171 ALA A O 1
ATOM 1317 N N . PHE A 1 172 ? 9.141 16.078 11.102 1 98.12 172 PHE A N 1
ATOM 1318 C CA . PHE A 1 172 ? 8.312 15.758 9.945 1 98.12 172 PHE A CA 1
ATOM 1319 C C . PHE A 1 172 ? 8 14.266 9.891 1 98.12 172 PHE A C 1
ATOM 1321 O O . PHE A 1 172 ? 8.914 13.438 9.969 1 98.12 172 PHE A O 1
ATOM 1328 N N . LEU A 1 173 ? 6.672 13.898 9.852 1 98.69 173 LEU A N 1
ATOM 1329 C CA . LEU A 1 173 ? 6.105 12.555 9.742 1 98.69 173 LEU A CA 1
ATOM 1330 C C . LEU A 1 173 ? 5.961 11.914 11.125 1 98.69 173 LEU A C 1
ATOM 1332 O O . LEU A 1 173 ? 5.484 10.781 11.242 1 98.69 173 LEU A O 1
ATOM 1336 N N . ALA A 1 174 ? 6.395 12.562 12.195 1 98.81 174 ALA A N 1
ATOM 1337 C CA . ALA A 1 174 ? 5.992 12.133 13.531 1 98.81 174 ALA A CA 1
ATOM 1338 C C . ALA A 1 174 ? 4.57 12.578 13.844 1 98.81 174 ALA A C 1
ATOM 1340 O O . ALA A 1 174 ? 4.363 13.555 14.57 1 98.81 174 ALA A O 1
ATOM 1341 N N . ASN A 1 175 ? 3.674 11.789 13.398 1 98.69 175 ASN A N 1
ATOM 1342 C CA . ASN A 1 175 ? 2.314 12.289 13.242 1 98.69 175 ASN A CA 1
ATOM 1343 C C . ASN A 1 175 ? 1.521 12.188 14.539 1 98.69 175 ASN A C 1
ATOM 1345 O O . ASN A 1 175 ? 0.523 12.891 14.719 1 98.69 175 ASN A O 1
ATOM 1349 N N . ARG A 1 176 ? 1.882 11.344 15.477 1 98.38 176 ARG A N 1
ATOM 1350 C CA . ARG A 1 176 ? 1.216 11.352 16.781 1 98.38 176 ARG A CA 1
ATOM 1351 C C . ARG A 1 176 ? 1.421 12.68 17.484 1 98.38 176 ARG A C 1
ATOM 1353 O O . ARG A 1 176 ? 0.468 13.266 18.016 1 98.38 176 ARG A O 1
ATOM 1360 N N . ARG A 1 177 ? 2.668 13.141 17.484 1 98.38 177 ARG A N 1
ATOM 1361 C CA . ARG A 1 177 ? 2.945 14.453 18.062 1 98.38 177 ARG A CA 1
ATOM 1362 C C . ARG A 1 177 ? 2.182 15.547 17.312 1 98.38 177 ARG A C 1
ATOM 1364 O O . ARG A 1 177 ? 1.723 16.516 17.922 1 98.38 177 ARG A O 1
ATOM 1371 N N . ALA A 1 178 ? 2.152 15.414 15.984 1 98.81 178 ALA A N 1
ATOM 1372 C CA . ALA A 1 178 ? 1.44 16.406 15.188 1 98.81 178 ALA A CA 1
ATOM 1373 C C . ALA A 1 178 ? -0.027 16.484 15.594 1 98.81 178 ALA A C 1
ATOM 1375 O O . ALA A 1 178 ? -0.582 17.594 15.719 1 98.81 178 ALA A O 1
ATOM 1376 N N . GLY A 1 179 ? -0.638 15.305 15.789 1 98.94 179 GLY A N 1
ATOM 1377 C CA . GLY A 1 179 ? -2.012 15.281 16.266 1 98.94 179 GLY A CA 1
ATOM 1378 C C . GLY A 1 179 ? -2.188 15.961 17.609 1 98.94 179 GLY A C 1
ATOM 1379 O O . GLY A 1 179 ? -3.139 16.719 17.812 1 98.94 179 GLY A O 1
ATOM 1380 N N . HIS A 1 180 ? -1.273 15.703 18.531 1 98.94 180 HIS A N 1
ATOM 1381 C CA . HIS A 1 180 ? -1.298 16.359 19.828 1 98.94 180 HIS A CA 1
ATOM 1382 C C . HIS A 1 180 ? -1.164 17.875 19.688 1 98.94 180 HIS A C 1
ATOM 1384 O O . HIS A 1 180 ? -1.877 18.625 20.359 1 98.94 180 HIS A O 1
ATOM 1390 N N . ALA A 1 181 ? -0.252 18.25 18.828 1 98.94 181 ALA A N 1
ATOM 1391 C CA . ALA A 1 181 ? -0.013 19.672 18.625 1 98.94 181 ALA A CA 1
ATOM 1392 C C . ALA A 1 181 ? -1.271 20.375 18.109 1 98.94 181 ALA A C 1
ATOM 1394 O O . ALA A 1 181 ? -1.569 21.5 18.516 1 98.94 181 ALA A O 1
ATOM 1395 N N . VAL A 1 182 ? -1.958 19.703 17.234 1 98.94 182 VAL A N 1
ATOM 1396 C CA . VAL A 1 182 ? -3.182 20.281 16.672 1 98.94 182 VAL A CA 1
ATOM 1397 C C . VAL A 1 182 ? -4.227 20.422 17.781 1 98.94 182 VAL A C 1
ATOM 1399 O O . VAL A 1 182 ? -4.785 21.516 17.969 1 98.94 182 VAL A O 1
ATOM 1402 N N . LEU A 1 183 ? -4.488 19.359 18.547 1 99 183 LEU A N 1
ATOM 1403 C CA . LEU A 1 183 ? -5.512 19.359 19.594 1 99 183 LEU A CA 1
ATOM 1404 C C . LEU A 1 183 ? -5.16 20.344 20.703 1 99 183 LEU A C 1
ATOM 1406 O O . LEU A 1 183 ? -6.012 21.109 21.156 1 99 183 LEU A O 1
ATOM 1410 N N . ASP A 1 184 ? -3.941 20.344 21.109 1 99 184 ASP A N 1
ATOM 1411 C CA . ASP A 1 184 ? -3.506 21.25 22.172 1 99 184 ASP A CA 1
ATOM 1412 C C . ASP A 1 184 ? -3.496 22.688 21.688 1 99 184 ASP A C 1
ATOM 1414 O O . ASP A 1 184 ? -3.76 23.609 22.469 1 99 184 ASP A O 1
ATOM 1418 N N . GLY A 1 185 ? -3.178 22.875 20.406 1 98.94 185 GLY A N 1
ATOM 1419 C CA . GLY A 1 185 ? -3.311 24.203 19.812 1 98.94 185 GLY A CA 1
ATOM 1420 C C . GLY A 1 185 ? -4.73 24.75 19.875 1 98.94 185 GLY A C 1
ATOM 1421 O O . GLY A 1 185 ? -4.945 25.922 20.172 1 98.94 185 GLY A O 1
ATOM 1422 N N . ILE A 1 186 ? -5.672 23.906 19.594 1 98.94 186 ILE A N 1
ATOM 1423 C CA . ILE A 1 186 ? -7.082 24.266 19.688 1 98.94 186 ILE A CA 1
ATOM 1424 C C . ILE A 1 186 ? -7.434 24.656 21.109 1 98.94 186 ILE A C 1
ATOM 1426 O O . ILE A 1 186 ? -8.078 25.672 21.359 1 98.94 186 ILE A O 1
ATOM 1430 N N . ARG A 1 187 ? -6.965 23.875 22.141 1 98.94 187 ARG A N 1
ATOM 1431 C CA . ARG A 1 187 ? -7.176 24.203 23.547 1 98.94 187 ARG A CA 1
ATOM 1432 C C . ARG A 1 187 ? -6.633 25.594 23.875 1 98.94 187 ARG A C 1
ATOM 1434 O O . ARG A 1 187 ? -7.301 26.391 24.531 1 98.94 187 ARG A O 1
ATOM 1441 N N . ALA A 1 188 ? -5.434 25.828 23.438 1 98.94 188 ALA A N 1
ATOM 1442 C CA . ALA A 1 188 ? -4.773 27.094 23.719 1 98.94 188 ALA A CA 1
ATOM 1443 C C . ALA A 1 188 ? -5.559 28.266 23.141 1 98.94 188 ALA A C 1
ATOM 1445 O O . ALA A 1 188 ? -5.758 29.281 23.797 1 98.94 188 ALA A O 1
ATOM 1446 N N . VAL A 1 189 ? -5.984 28.125 21.875 1 98.94 189 VAL A N 1
ATOM 1447 C CA . VAL A 1 189 ? -6.703 29.203 21.203 1 98.94 189 VAL A CA 1
ATOM 1448 C C . VAL A 1 189 ? -8.047 29.438 21.891 1 98.94 189 VAL A C 1
ATOM 1450 O O . VAL A 1 189 ? -8.438 30.578 22.125 1 98.94 189 VAL A O 1
ATOM 1453 N N . LEU A 1 190 ? -8.75 28.375 22.266 1 98.88 190 LEU A N 1
ATOM 1454 C CA . LEU A 1 190 ? -10.023 28.5 22.953 1 98.88 190 LEU A CA 1
ATOM 1455 C C . LEU A 1 190 ? -9.836 29.156 24.312 1 98.88 190 LEU A C 1
ATOM 1457 O O . LEU A 1 190 ? -10.75 29.812 24.828 1 98.88 190 LEU A O 1
ATOM 1461 N N . GLY A 1 191 ? -8.68 29.047 24.906 1 98.69 191 GLY A N 1
ATOM 1462 C CA . GLY A 1 191 ? -8.359 29.672 26.172 1 98.69 191 GLY A CA 1
ATOM 1463 C C . GLY A 1 191 ? -7.809 31.078 26.031 1 98.69 191 GLY A C 1
ATOM 1464 O O . GLY A 1 191 ? -7.438 31.703 27.031 1 98.69 191 GLY A O 1
ATOM 1465 N N . SER A 1 192 ? -7.805 31.594 24.859 1 98.75 192 SER A N 1
ATOM 1466 C CA . SER A 1 192 ? -7.133 32.875 24.594 1 98.75 192 SER A CA 1
ATOM 1467 C C . SER A 1 192 ? -8.141 34 24.406 1 98.75 192 SER A C 1
ATOM 1469 O O . SER A 1 192 ? -7.824 35.031 23.812 1 98.75 192 SER A O 1
ATOM 1471 N N . SER A 1 193 ? -9.289 33.875 24.875 1 98 193 SER A N 1
ATOM 1472 C CA . SER A 1 193 ? -10.375 34.844 24.656 1 98 193 SER A CA 1
ATOM 1473 C C . SER A 1 193 ? -9.953 36.25 25.031 1 98 193 SER A C 1
ATOM 1475 O O . SER A 1 193 ? -10.375 37.219 24.391 1 98 193 SER A O 1
ATOM 1477 N N . ASP A 1 194 ? -9.164 36.438 25.969 1 97.56 194 ASP A N 1
ATOM 1478 C CA . ASP A 1 194 ? -8.805 37.719 26.516 1 97.56 194 ASP A CA 1
ATOM 1479 C C . ASP A 1 194 ? -8.047 38.562 25.5 1 97.56 194 ASP A C 1
ATOM 1481 O O . ASP A 1 194 ? -8.094 39.812 25.531 1 97.56 194 ASP A O 1
ATOM 1485 N N . PHE A 1 195 ? -7.371 37.781 24.516 1 96.81 195 PHE A N 1
ATOM 1486 C CA . PHE A 1 195 ? -6.602 38.625 23.594 1 96.81 195 PHE A CA 1
ATOM 1487 C C . PHE A 1 195 ? -6.938 38.281 22.156 1 96.81 195 PHE A C 1
ATOM 1489 O O . PHE A 1 195 ? -6.746 39.094 21.25 1 96.81 195 PHE A O 1
ATOM 1496 N N . THR A 1 196 ? -7.461 37.156 21.844 1 97.25 196 THR A N 1
ATOM 1497 C CA . THR A 1 196 ? -7.836 36.812 20.484 1 97.25 196 THR A CA 1
ATOM 1498 C C . THR A 1 196 ? -9.328 37.062 20.25 1 97.25 196 THR A C 1
ATOM 1500 O O . THR A 1 196 ? -9.797 37.062 19.109 1 97.25 196 THR A O 1
ATOM 1503 N N . THR A 1 197 ? -10.062 37.188 21.297 1 96.31 197 THR A N 1
ATOM 1504 C CA . THR A 1 197 ? -11.5 37.438 21.312 1 96.31 197 THR A CA 1
ATOM 1505 C C . THR A 1 197 ? -12.266 36.156 20.938 1 96.31 197 THR A C 1
ATOM 1507 O O . THR A 1 197 ? -13.5 36.156 20.891 1 96.31 197 THR A O 1
ATOM 1510 N N . VAL A 1 198 ? -11.602 35.031 20.719 1 98.38 198 VAL A N 1
ATOM 1511 C CA . VAL A 1 198 ? -12.273 33.781 20.406 1 98.38 198 VAL A CA 1
ATOM 1512 C C . VAL A 1 198 ? -13.125 33.344 21.594 1 98.38 198 VAL A C 1
ATOM 1514 O O . VAL A 1 198 ? -12.703 33.438 22.734 1 98.38 198 VAL A O 1
ATOM 1517 N N . SER A 1 199 ? -14.312 32.875 21.312 1 98.19 199 SER A N 1
ATOM 1518 C CA . SER A 1 199 ? -15.156 32.312 22.375 1 98.19 199 SER A CA 1
ATOM 1519 C C . SER A 1 199 ? -14.586 31 22.891 1 98.19 199 SER A C 1
ATOM 1521 O O . SER A 1 199 ? -14.141 30.156 22.109 1 98.19 199 SER A O 1
ATOM 1523 N N . PRO A 1 200 ? -14.57 30.844 24.172 1 97.88 200 PRO A N 1
ATOM 1524 C CA . PRO A 1 200 ? -14.117 29.562 24.719 1 97.88 200 PRO A CA 1
ATOM 1525 C C . PRO A 1 200 ? -15.008 28.391 24.312 1 97.88 200 PRO A C 1
ATOM 1527 O O . PRO A 1 200 ? -14.617 27.234 24.453 1 97.88 200 PRO A O 1
ATOM 1530 N N . ASN A 1 201 ? -16.203 28.688 23.797 1 97.31 201 ASN A N 1
ATOM 1531 C CA . ASN A 1 201 ? -17.141 27.656 23.359 1 97.31 201 ASN A CA 1
ATOM 1532 C C . ASN A 1 201 ? -17.328 27.672 21.844 1 97.31 201 ASN A C 1
ATOM 1534 O O . ASN A 1 201 ? -18.359 27.219 21.344 1 97.31 201 ASN A O 1
ATOM 1538 N N . ALA A 1 202 ? -16.344 28.234 21.172 1 98.56 202 ALA A N 1
ATOM 1539 C CA . ALA A 1 202 ? -16.422 28.312 19.719 1 98.56 202 ALA A CA 1
ATOM 1540 C C . ALA A 1 202 ? -16.516 26.922 19.094 1 98.56 202 ALA A C 1
ATOM 1542 O O . ALA A 1 202 ? -15.898 25.984 19.578 1 98.56 202 ALA A O 1
ATOM 1543 N N . SER A 1 203 ? -17.359 26.828 18 1 98.44 203 SER A N 1
ATOM 1544 C CA . SER A 1 203 ? -17.297 25.641 17.156 1 98.44 203 SER A CA 1
ATOM 1545 C C . SER A 1 203 ? -15.977 25.578 16.391 1 98.44 203 SER A C 1
ATOM 1547 O O . SER A 1 203 ? -15.461 26.609 15.945 1 98.44 203 SER A O 1
ATOM 1549 N N . VAL A 1 204 ? -15.438 24.344 16.281 1 98.81 204 VAL A N 1
ATOM 1550 C CA . VAL A 1 204 ? -14.109 24.188 15.688 1 98.81 204 VAL A CA 1
ATOM 1551 C C . VAL A 1 204 ? -14.18 23.25 14.484 1 98.81 204 VAL A C 1
ATOM 1553 O O . VAL A 1 204 ? -14.836 22.203 14.539 1 98.81 204 VAL A O 1
ATOM 1556 N N . ALA A 1 205 ? -13.641 23.641 13.383 1 98.44 205 ALA A N 1
ATOM 1557 C CA . ALA A 1 205 ? -13.367 22.766 12.242 1 98.44 205 ALA A CA 1
ATOM 1558 C C . ALA A 1 205 ? -11.867 22.516 12.102 1 98.44 205 ALA A C 1
ATOM 1560 O O . ALA A 1 205 ? -11.047 23.375 12.438 1 98.44 205 ALA A O 1
ATOM 1561 N N . MET A 1 206 ? -11.5 21.312 11.648 1 98.75 206 MET A N 1
ATOM 1562 C CA . MET A 1 206 ? -10.109 20.984 11.328 1 98.75 206 MET A CA 1
ATOM 1563 C C . MET A 1 206 ? -9.953 20.703 9.836 1 98.75 206 MET A C 1
ATOM 1565 O O . MET A 1 206 ? -10.844 20.125 9.211 1 98.75 206 MET A O 1
ATOM 1569 N N . TRP A 1 207 ? -8.797 21.141 9.352 1 97.88 207 TRP A N 1
ATOM 1570 C CA . TRP A 1 207 ? -8.57 20.969 7.922 1 97.88 207 TRP A CA 1
ATOM 1571 C C . TRP A 1 207 ? -7.074 20.859 7.617 1 97.88 207 TRP A C 1
ATOM 1573 O O . TRP A 1 207 ? -6.258 21.531 8.266 1 97.88 207 TRP A O 1
ATOM 1583 N N . GLY A 1 208 ? -6.703 19.953 6.734 1 96.56 208 GLY A N 1
ATOM 1584 C CA . GLY A 1 208 ? -5.34 19.859 6.234 1 96.56 208 GLY A CA 1
ATOM 1585 C C . GLY A 1 208 ? -5.254 19.188 4.879 1 96.56 208 GLY A C 1
ATOM 1586 O O . GLY A 1 208 ? -6.109 18.359 4.527 1 96.56 208 GLY A O 1
ATOM 1587 N N . TYR A 1 209 ? -4.234 19.578 4.113 1 94.25 209 TYR A N 1
ATOM 1588 C CA . TYR A 1 209 ? -3.967 19 2.801 1 94.25 209 TYR A CA 1
ATOM 1589 C C . TYR A 1 209 ? -2.588 18.344 2.758 1 94.25 209 TYR A C 1
ATOM 1591 O O . TYR A 1 209 ? -1.636 18.859 3.354 1 94.25 209 TYR A O 1
ATOM 1599 N N . SER A 1 210 ? -2.449 17.172 2.02 1 95.31 210 SER A N 1
ATOM 1600 C CA . SER A 1 210 ? -1.164 16.5 1.87 1 95.31 210 SER A CA 1
ATOM 1601 C C . SER A 1 210 ? -0.532 16.203 3.227 1 95.31 210 SER A C 1
ATOM 1603 O O . SER A 1 210 ? -1.171 15.609 4.102 1 95.31 210 SER A O 1
ATOM 1605 N N . GLY A 1 211 ? 0.628 16.75 3.506 1 95.44 211 GLY A N 1
ATOM 1606 C CA . GLY A 1 211 ? 1.217 16.547 4.82 1 95.44 211 GLY A CA 1
ATOM 1607 C C . GLY A 1 211 ? 0.338 17.047 5.949 1 95.44 211 GLY A C 1
ATOM 1608 O O . GLY A 1 211 ? 0.343 16.484 7.047 1 95.44 211 GLY A O 1
ATOM 1609 N N . GLY A 1 212 ? -0.436 18.047 5.742 1 96.38 212 GLY A N 1
ATOM 1610 C CA . GLY A 1 212 ? -1.37 18.578 6.727 1 96.38 212 GLY A CA 1
ATOM 1611 C C . GLY A 1 212 ? -2.529 17.641 7.008 1 96.38 212 GLY A C 1
ATOM 1612 O O . GLY A 1 212 ? -3.119 17.672 8.086 1 96.38 212 GLY A O 1
ATOM 1613 N N . SER A 1 213 ? -2.869 16.812 5.992 1 98 213 SER A N 1
ATOM 1614 C CA . SER A 1 213 ? -3.934 15.828 6.203 1 98 213 SER A CA 1
ATOM 1615 C C . SER A 1 213 ? -3.52 14.773 7.223 1 98 213 SER A C 1
ATOM 1617 O O . SER A 1 213 ? -4.359 14.258 7.965 1 98 213 SER A O 1
ATOM 1619 N N . LEU A 1 214 ? -2.201 14.438 7.277 1 98.62 214 LEU A N 1
ATOM 1620 C CA . LEU A 1 214 ? -1.699 13.523 8.297 1 98.62 214 LEU A CA 1
ATOM 1621 C C . LEU A 1 214 ? -1.887 14.102 9.695 1 98.62 214 LEU A C 1
ATOM 1623 O O . LEU A 1 214 ? -2.406 13.43 10.586 1 98.62 214 LEU A O 1
ATOM 1627 N N . ALA A 1 215 ? -1.524 15.344 9.859 1 98.75 215 ALA A N 1
ATOM 1628 C CA . ALA A 1 215 ? -1.672 16 11.148 1 98.75 215 ALA A CA 1
ATOM 1629 C C . ALA A 1 215 ? -3.141 16.094 11.555 1 98.75 215 ALA A C 1
ATOM 1631 O O . ALA A 1 215 ? -3.496 15.781 12.695 1 98.75 215 ALA A O 1
ATOM 1632 N N . THR A 1 216 ? -3.971 16.484 10.617 1 98.88 216 THR A N 1
ATOM 1633 C CA . THR A 1 216 ? -5.402 16.609 10.875 1 98.88 216 THR A CA 1
ATOM 1634 C C . THR A 1 216 ? -6.02 15.25 11.172 1 98.88 216 THR A C 1
ATOM 1636 O O . THR A 1 216 ? -6.832 15.117 12.094 1 98.88 216 THR A O 1
ATOM 1639 N N . GLY A 1 217 ? -5.625 14.289 10.422 1 98.88 217 GLY A N 1
ATOM 1640 C CA . GLY A 1 217 ? -6.129 12.938 10.641 1 98.88 217 GLY A CA 1
ATOM 1641 C C . GLY A 1 217 ? -5.754 12.375 11.992 1 98.88 217 GLY A C 1
ATOM 1642 O O . GLY A 1 217 ? -6.59 11.773 12.68 1 98.88 217 GLY A O 1
ATOM 1643 N N . PHE A 1 218 ? -4.547 12.555 12.375 1 98.94 218 PHE A N 1
ATOM 1644 C CA . PHE A 1 218 ? -4.121 12.062 13.68 1 98.94 218 PHE A CA 1
ATOM 1645 C C . PHE A 1 218 ? -4.848 12.805 14.797 1 98.94 218 PHE A C 1
ATOM 1647 O O . PHE A 1 218 ? -5.199 12.211 15.82 1 98.94 218 PHE A O 1
ATOM 1654 N N . ALA A 1 219 ? -5.031 14.117 14.617 1 98.94 219 ALA A N 1
ATOM 1655 C CA . ALA A 1 219 ? -5.828 14.852 15.594 1 98.94 219 ALA A CA 1
ATOM 1656 C C . ALA A 1 219 ? -7.227 14.25 15.734 1 98.94 219 ALA A C 1
ATOM 1658 O O . ALA A 1 219 ? -7.719 14.047 16.844 1 98.94 219 ALA A O 1
ATOM 1659 N N . ALA A 1 220 ? -7.832 13.945 14.609 1 98.94 220 ALA A N 1
ATOM 1660 C CA . ALA A 1 220 ? -9.172 13.352 14.617 1 98.94 220 ALA A CA 1
ATOM 1661 C C . ALA A 1 220 ? -9.164 11.984 15.289 1 98.94 220 ALA A C 1
ATOM 1663 O O . ALA A 1 220 ? -10.055 11.672 16.078 1 98.94 220 ALA A O 1
ATOM 1664 N N . GLU A 1 221 ? -8.195 11.18 15.023 1 98.88 221 GLU A N 1
ATOM 1665 C CA . GLU A 1 221 ? -8.102 9.844 15.602 1 98.88 221 GLU A CA 1
ATOM 1666 C C . GLU A 1 221 ? -7.848 9.898 17.094 1 98.88 221 GLU A C 1
ATOM 1668 O O . GLU A 1 221 ? -8.328 9.047 17.844 1 98.88 221 GLU A O 1
ATOM 1673 N N . LEU A 1 222 ? -7.113 10.906 17.531 1 98.88 222 LEU A N 1
ATOM 1674 C CA . LEU A 1 222 ? -6.668 10.969 18.922 1 98.88 222 LEU A CA 1
ATOM 1675 C C . LEU A 1 222 ? -7.703 11.672 19.797 1 98.88 222 LEU A C 1
ATOM 1677 O O . LEU A 1 222 ? -7.695 11.523 21.016 1 98.88 222 LEU A O 1
ATOM 1681 N N . GLN A 1 223 ? -8.594 12.461 19.219 1 98.88 223 GLN A N 1
ATOM 1682 C CA . GLN A 1 223 ? -9.484 13.352 19.953 1 98.88 223 GLN A CA 1
ATOM 1683 C C . GLN A 1 223 ? -10.305 12.578 20.984 1 98.88 223 GLN A C 1
ATOM 1685 O O . GLN A 1 223 ? -10.383 12.977 22.141 1 98.88 223 GLN A O 1
ATOM 1690 N N . PRO A 1 224 ? -10.875 11.375 20.703 1 98.5 224 PRO A N 1
ATOM 1691 C CA . PRO A 1 224 ? -11.75 10.703 21.656 1 98.5 224 PRO A CA 1
ATOM 1692 C C . PRO A 1 224 ? -11.016 10.281 22.938 1 98.5 224 PRO A C 1
ATOM 1694 O O . PRO A 1 224 ? -11.609 10.289 24.016 1 98.5 224 PRO A O 1
ATOM 1697 N N . THR A 1 225 ? -9.75 10.016 22.844 1 98.38 225 THR A N 1
ATOM 1698 C CA . THR A 1 225 ? -9.047 9.477 24 1 98.38 225 THR A CA 1
ATOM 1699 C C . THR A 1 225 ? -8.141 10.539 24.625 1 98.38 225 THR A C 1
ATOM 1701 O O . THR A 1 225 ? -8.031 10.633 25.844 1 98.38 225 THR A O 1
ATOM 1704 N N . TYR A 1 226 ? -7.57 11.391 23.797 1 98.62 226 TYR A N 1
ATOM 1705 C CA . TYR A 1 226 ? -6.582 12.359 24.266 1 98.62 226 TYR A CA 1
ATOM 1706 C C . TYR A 1 226 ? -7.242 13.68 24.641 1 98.62 226 TYR A C 1
ATOM 1708 O O . TYR A 1 226 ? -6.797 14.367 25.562 1 98.62 226 TYR A O 1
ATOM 1716 N N . ALA A 1 227 ? -8.289 14.016 23.938 1 98.69 227 ALA A N 1
ATOM 1717 C CA . ALA A 1 227 ? -8.914 15.32 24.109 1 98.69 227 ALA A CA 1
ATOM 1718 C C . ALA A 1 227 ? -10.438 15.211 24.062 1 98.69 227 ALA A C 1
ATOM 1720 O O . ALA A 1 227 ? -11.102 15.922 23.312 1 98.69 227 ALA A O 1
ATOM 1721 N N . PRO A 1 228 ? -11.008 14.406 24.922 1 98.38 228 PRO A N 1
ATOM 1722 C CA . PRO A 1 228 ? -12.469 14.266 24.922 1 98.38 228 PRO A CA 1
ATOM 1723 C C . PRO A 1 228 ? -13.18 15.57 25.281 1 98.38 228 PRO A C 1
ATOM 1725 O O . PRO A 1 228 ? -14.375 15.719 24.984 1 98.38 228 PRO A O 1
ATOM 1728 N N . ASP A 1 229 ? -12.492 16.5 25.859 1 98 229 ASP A N 1
ATOM 1729 C CA . ASP A 1 229 ? -13.039 17.797 26.25 1 98 229 ASP A CA 1
ATOM 1730 C C . ASP A 1 229 ? -13.32 18.672 25.031 1 98 229 ASP A C 1
ATOM 1732 O O . ASP A 1 229 ? -14.086 19.641 25.109 1 98 229 ASP A O 1
ATOM 1736 N N . LEU A 1 230 ? -12.695 18.344 23.906 1 98.69 230 LEU A N 1
ATOM 1737 C CA . LEU A 1 230 ? -12.906 19.109 22.688 1 98.69 230 LEU A CA 1
ATOM 1738 C C . LEU A 1 230 ? -14.062 18.531 21.875 1 98.69 230 LEU A C 1
ATOM 1740 O O . LEU A 1 230 ? -13.898 18.172 20.703 1 98.69 230 LEU A O 1
ATOM 1744 N N . ASP A 1 231 ? -15.195 18.562 22.469 1 96.69 231 ASP A N 1
ATOM 1745 C CA . ASP A 1 231 ? -16.391 17.984 21.844 1 96.69 231 ASP A CA 1
ATOM 1746 C C . ASP A 1 231 ? -17.062 19 20.922 1 96.69 231 ASP A C 1
ATOM 1748 O O . ASP A 1 231 ? -18.016 18.672 20.219 1 96.69 231 ASP A O 1
ATOM 1752 N N . MET A 1 232 ? -16.453 20.234 20.891 1 97.75 232 MET A N 1
ATOM 1753 C CA . MET A 1 232 ? -16.984 21.281 20.016 1 97.75 232 MET A CA 1
ATOM 1754 C C . MET A 1 232 ? -16.406 21.188 18.625 1 97.75 232 MET A C 1
ATOM 1756 O O . MET A 1 232 ? -16.734 21.984 17.75 1 97.75 232 MET A O 1
ATOM 1760 N N . ILE A 1 233 ? -15.508 20.219 18.312 1 98.56 233 ILE A N 1
ATOM 1761 C CA . ILE A 1 233 ? -15.016 20 16.953 1 98.56 233 ILE A CA 1
ATOM 1762 C C . ILE A 1 233 ? -16.109 19.375 16.109 1 98.56 233 ILE A C 1
ATOM 1764 O O . ILE A 1 233 ? -16.578 18.266 16.391 1 98.56 233 ILE A O 1
ATOM 1768 N N . VAL A 1 234 ? -16.406 20.047 15.031 1 98.19 234 VAL A N 1
ATOM 1769 C CA . VAL A 1 234 ? -17.641 19.703 14.312 1 98.19 234 VAL A CA 1
ATOM 1770 C C . VAL A 1 234 ? -17.312 18.797 13.133 1 98.19 234 VAL A C 1
ATOM 1772 O O . VAL A 1 234 ? -18.219 18.188 12.539 1 98.19 234 VAL A O 1
ATOM 1775 N N . GLY A 1 235 ? -16.031 18.719 12.75 1 98.19 235 GLY A N 1
ATOM 1776 C CA . GLY A 1 235 ? -15.617 17.891 11.625 1 98.19 235 GLY A CA 1
ATOM 1777 C C . GLY A 1 235 ? -14.203 18.188 11.156 1 98.19 235 GLY A C 1
ATOM 1778 O O . GLY A 1 235 ? -13.602 19.172 11.578 1 98.19 235 GLY A O 1
ATOM 1779 N N . ALA A 1 236 ? -13.664 17.312 10.336 1 98.75 236 ALA A N 1
ATOM 1780 C CA . ALA A 1 236 ? -12.312 17.453 9.789 1 98.75 236 ALA A CA 1
ATOM 1781 C C . ALA A 1 236 ? -12.289 17.141 8.297 1 98.75 236 ALA A C 1
ATOM 1783 O O . ALA A 1 236 ? -12.953 16.203 7.844 1 98.75 236 ALA A O 1
ATOM 1784 N N . ALA A 1 237 ? -11.617 17.969 7.551 1 98.25 237 ALA A N 1
ATOM 1785 C CA . ALA A 1 237 ? -11.391 17.734 6.125 1 98.25 237 ALA A CA 1
ATOM 1786 C C . ALA A 1 237 ? -9.953 17.312 5.855 1 98.25 237 ALA A C 1
ATOM 1788 O O . ALA A 1 237 ? -9.016 17.938 6.348 1 98.25 237 ALA A O 1
ATOM 1789 N N . LEU A 1 238 ? -9.82 16.219 5.164 1 98.62 238 LEU A N 1
ATOM 1790 C CA . LEU A 1 238 ? -8.531 15.648 4.793 1 98.62 238 LEU A CA 1
ATOM 1791 C C . LEU A 1 238 ? -8.352 15.656 3.279 1 98.62 238 LEU A C 1
ATOM 1793 O O . LEU A 1 238 ? -8.883 14.789 2.582 1 98.62 238 LEU A O 1
ATOM 1797 N N . GLY A 1 239 ? -7.539 16.625 2.775 1 97.19 239 GLY A N 1
ATOM 1798 C CA . GLY A 1 239 ? -7.285 16.703 1.347 1 97.19 239 GLY A CA 1
ATOM 1799 C C . GLY A 1 239 ? -5.98 16.047 0.934 1 97.19 239 GLY A C 1
ATOM 1800 O O . GLY A 1 239 ? -4.992 16.109 1.667 1 97.19 239 GLY A O 1
ATOM 1801 N N . GLY A 1 240 ? -5.965 15.43 -0.321 1 97.19 240 GLY A N 1
ATOM 1802 C CA . GLY A 1 240 ? -4.742 14.75 -0.724 1 97.19 240 GLY A CA 1
ATOM 1803 C C . GLY A 1 240 ? -4.207 13.805 0.336 1 97.19 240 GLY A C 1
ATOM 1804 O O . GLY A 1 240 ? -3.002 13.766 0.588 1 97.19 240 GLY A O 1
ATOM 1805 N N . LEU A 1 241 ? -5.047 13.07 0.948 1 97.44 241 LEU A N 1
ATOM 1806 C CA . LEU A 1 241 ? -4.754 12.234 2.111 1 97.44 241 LEU A CA 1
ATOM 1807 C C . LEU A 1 241 ? -3.6 11.281 1.822 1 97.44 241 LEU A C 1
ATOM 1809 O O . LEU A 1 241 ? -3.557 10.656 0.763 1 97.44 241 LEU A O 1
ATOM 1813 N N . ILE A 1 242 ? -2.633 11.305 2.736 1 96.38 242 ILE A N 1
ATOM 1814 C CA . ILE A 1 242 ? -1.525 10.352 2.697 1 96.38 242 ILE A CA 1
ATOM 1815 C C . ILE A 1 242 ? -1.925 9.07 3.416 1 96.38 242 ILE A C 1
ATOM 1817 O O . ILE A 1 242 ? -2.049 9.047 4.645 1 96.38 242 ILE A O 1
ATOM 1821 N N . GLY A 1 243 ? -1.998 8.016 2.68 1 94.88 243 GLY A N 1
ATOM 1822 C CA . GLY A 1 243 ? -2.592 6.809 3.234 1 94.88 243 GLY A CA 1
ATOM 1823 C C . GLY A 1 243 ? -1.575 5.887 3.881 1 94.88 243 GLY A C 1
ATOM 1824 O O . GLY A 1 243 ? -1.898 5.164 4.828 1 94.88 243 GLY A O 1
ATOM 1825 N N . ASP A 1 244 ? -0.399 5.832 3.348 1 97.88 244 ASP A N 1
ATOM 1826 C CA . ASP A 1 244 ? 0.65 4.93 3.818 1 97.88 244 ASP A CA 1
ATOM 1827 C C . ASP A 1 244 ? 2.035 5.504 3.525 1 97.88 244 ASP A C 1
ATOM 1829 O O . ASP A 1 244 ? 2.432 5.617 2.365 1 97.88 244 ASP A O 1
ATOM 1833 N N . ILE A 1 245 ? 2.797 5.73 4.609 1 98.56 245 ILE A N 1
ATOM 1834 C CA . ILE A 1 245 ? 4.07 6.43 4.484 1 98.56 245 ILE A CA 1
ATOM 1835 C C . ILE A 1 245 ? 5.062 5.566 3.707 1 98.56 245 ILE A C 1
ATOM 1837 O O . ILE A 1 245 ? 5.832 6.078 2.893 1 98.56 245 ILE A O 1
ATOM 1841 N N . GLU A 1 246 ? 5.082 4.273 3.943 1 98.31 246 GLU A N 1
ATOM 1842 C CA . GLU A 1 246 ? 6.012 3.387 3.248 1 98.31 246 GLU A CA 1
ATOM 1843 C C . GLU A 1 246 ? 5.711 3.332 1.754 1 98.31 246 GLU A C 1
ATOM 1845 O O . GLU A 1 246 ? 6.621 3.418 0.927 1 98.31 246 GLU A O 1
ATOM 1850 N N . VAL A 1 247 ? 4.445 3.221 1.417 1 97.94 247 VAL A N 1
ATOM 1851 C CA . VAL A 1 247 ? 4.02 3.199 0.021 1 97.94 247 VAL A CA 1
ATOM 1852 C C . VAL A 1 247 ? 4.43 4.5 -0.664 1 97.94 247 VAL A C 1
ATOM 1854 O O . VAL A 1 247 ? 4.949 4.484 -1.78 1 97.94 247 VAL A O 1
ATOM 1857 N N . VAL A 1 248 ? 4.195 5.613 -0.018 1 98.31 248 VAL A N 1
ATOM 1858 C CA . VAL A 1 248 ? 4.57 6.914 -0.566 1 98.31 248 VAL A CA 1
ATOM 1859 C C . VAL A 1 248 ? 6.082 6.973 -0.771 1 98.31 248 VAL A C 1
ATOM 1861 O O . VAL A 1 248 ? 6.559 7.457 -1.801 1 98.31 248 VAL A O 1
ATOM 1864 N N . THR A 1 249 ? 6.871 6.512 0.196 1 98.62 249 THR A N 1
ATOM 1865 C CA . THR A 1 249 ? 8.328 6.559 0.121 1 98.62 249 THR A CA 1
ATOM 1866 C C . THR A 1 249 ? 8.828 5.855 -1.139 1 98.62 249 THR A C 1
ATOM 1868 O O . THR A 1 249 ? 9.664 6.391 -1.863 1 98.62 249 THR A O 1
ATOM 1871 N N . TYR A 1 250 ? 8.273 4.742 -1.426 1 98 250 TYR A N 1
ATOM 1872 C CA . TYR A 1 250 ? 8.695 4.02 -2.623 1 98 250 TYR A CA 1
ATOM 1873 C C . TYR A 1 250 ? 8.109 4.664 -3.877 1 98 250 TYR A C 1
ATOM 1875 O O . TYR A 1 250 ? 8.75 4.672 -4.93 1 98 250 TYR A O 1
ATOM 1883 N N . THR A 1 251 ? 6.91 5.176 -3.793 1 97.19 251 THR A N 1
ATOM 1884 C CA . THR A 1 251 ? 6.242 5.777 -4.941 1 97.19 251 THR A CA 1
ATOM 1885 C C . THR A 1 251 ? 7.02 6.988 -5.445 1 97.19 251 THR A C 1
ATOM 1887 O O . THR A 1 251 ? 7.184 7.168 -6.656 1 97.19 251 THR A O 1
ATOM 1890 N N . VAL A 1 252 ? 7.547 7.777 -4.516 1 97.88 252 VAL A N 1
ATOM 1891 C CA . VAL A 1 252 ? 8.133 9.039 -4.957 1 97.88 252 VAL A CA 1
ATOM 1892 C C . VAL A 1 252 ? 9.641 8.859 -5.164 1 97.88 252 VAL A C 1
ATOM 1894 O O . VAL A 1 252 ? 10.305 9.742 -5.715 1 97.88 252 VAL A O 1
ATOM 1897 N N . ASN A 1 253 ? 10.195 7.715 -4.715 1 97.88 253 ASN A N 1
ATOM 1898 C CA . ASN A 1 253 ? 11.609 7.484 -4.969 1 97.88 253 ASN A CA 1
ATOM 1899 C C . ASN A 1 253 ? 11.93 7.555 -6.457 1 97.88 253 ASN A C 1
ATOM 1901 O O . ASN A 1 253 ? 11.156 7.082 -7.289 1 97.88 253 ASN A O 1
ATOM 1905 N N . LYS A 1 254 ? 13.102 8.211 -6.805 1 96.31 254 LYS A N 1
ATOM 1906 C CA . LYS A 1 254 ? 13.594 8.398 -8.164 1 96.31 254 LYS A CA 1
ATOM 1907 C C . LYS A 1 254 ? 12.609 9.211 -9 1 96.31 254 LYS A C 1
ATOM 1909 O O . LYS A 1 254 ? 12.617 9.133 -10.227 1 96.31 254 LYS A O 1
ATOM 1914 N N . SER A 1 255 ? 11.68 9.906 -8.375 1 96.38 255 SER A N 1
ATOM 1915 C CA . SER A 1 255 ? 10.75 10.82 -9.031 1 96.38 255 SER A CA 1
ATOM 1916 C C . SER A 1 255 ? 11.094 12.273 -8.711 1 96.38 255 SER A C 1
ATOM 1918 O O . SER A 1 255 ? 12 12.547 -7.918 1 96.38 255 SER A O 1
ATOM 1920 N N . PRO A 1 256 ? 10.305 13.242 -9.359 1 94.94 256 PRO A N 1
ATOM 1921 C CA . PRO A 1 256 ? 10.539 14.648 -9.039 1 94.94 256 PRO A CA 1
ATOM 1922 C C . PRO A 1 256 ? 10.227 14.984 -7.578 1 94.94 256 PRO A C 1
ATOM 1924 O O . PRO A 1 256 ? 10.648 16.031 -7.074 1 94.94 256 PRO A O 1
ATOM 1927 N N . PHE A 1 257 ? 9.586 14.086 -6.859 1 96.44 257 PHE A N 1
ATOM 1928 C CA . PHE A 1 257 ? 9.086 14.422 -5.535 1 96.44 257 PHE A CA 1
ATOM 1929 C C . PHE A 1 257 ? 9.875 13.703 -4.453 1 96.44 257 PHE A C 1
ATOM 1931 O O . PHE A 1 257 ? 9.477 13.703 -3.283 1 96.44 257 PHE A O 1
ATOM 1938 N N . VAL A 1 258 ? 11.039 13.086 -4.793 1 98.19 258 VAL A N 1
ATOM 1939 C CA . VAL A 1 258 ? 11.805 12.266 -3.857 1 98.19 258 VAL A CA 1
ATOM 1940 C C . VAL A 1 258 ? 12.328 13.141 -2.721 1 98.19 258 VAL A C 1
ATOM 1942 O O . VAL A 1 258 ? 12.617 12.648 -1.63 1 98.19 258 VAL A O 1
ATOM 1945 N N . GLY A 1 259 ? 12.406 14.453 -2.934 1 97.25 259 GLY A N 1
ATOM 1946 C CA . GLY A 1 259 ? 12.805 15.359 -1.868 1 97.25 259 GLY A CA 1
ATOM 1947 C C . GLY A 1 259 ? 11.969 15.219 -0.614 1 97.25 259 GLY A C 1
ATOM 1948 O O . GLY A 1 259 ? 12.445 15.461 0.494 1 97.25 259 GLY A O 1
ATOM 1949 N N . LEU A 1 260 ? 10.695 14.812 -0.762 1 97.38 260 LEU A N 1
ATOM 1950 C CA . LEU A 1 260 ? 9.805 14.539 0.362 1 97.38 260 LEU A CA 1
ATOM 1951 C C . LEU A 1 260 ? 10.398 13.469 1.272 1 97.38 260 LEU A C 1
ATOM 1953 O O . LEU A 1 260 ? 10.289 13.562 2.498 1 97.38 260 LEU A O 1
ATOM 1957 N N . ASN A 1 261 ? 11.031 12.469 0.645 1 98.56 261 ASN A N 1
ATOM 1958 C CA . ASN A 1 261 ? 11.609 11.359 1.403 1 98.56 261 ASN A CA 1
ATOM 1959 C C . ASN A 1 261 ? 12.773 11.836 2.281 1 98.56 261 ASN A C 1
ATOM 1961 O O . ASN A 1 261 ? 12.898 11.406 3.43 1 98.56 261 ASN A O 1
ATOM 1965 N N . PHE A 1 262 ? 13.625 12.672 1.721 1 98.56 262 PHE A N 1
ATOM 1966 C CA . PHE A 1 262 ? 14.758 13.172 2.484 1 98.56 262 PHE A CA 1
ATOM 1967 C C . PHE A 1 262 ? 14.297 13.984 3.688 1 98.56 262 PHE A C 1
ATOM 1969 O O . PHE A 1 262 ? 14.805 13.805 4.797 1 98.56 262 PHE A O 1
ATOM 1976 N N . GLY A 1 263 ? 13.305 14.852 3.486 1 98.06 263 GLY A N 1
ATOM 1977 C CA . GLY A 1 263 ? 12.727 15.57 4.609 1 98.06 263 GLY A CA 1
ATOM 1978 C C . GLY A 1 263 ? 12.07 14.664 5.633 1 98.06 263 GLY A C 1
ATOM 1979 O O . GLY A 1 263 ? 12.266 14.828 6.836 1 98.06 263 GLY A O 1
ATOM 1980 N N . GLY A 1 264 ? 11.336 13.703 5.16 1 98.56 264 GLY A N 1
ATOM 1981 C CA . GLY A 1 264 ? 10.578 12.812 6.027 1 98.56 264 GLY A CA 1
ATOM 1982 C C . GLY A 1 264 ? 11.461 11.938 6.898 1 98.56 264 GLY A C 1
ATOM 1983 O O . GLY A 1 264 ? 11.227 11.805 8.102 1 98.56 264 GLY A O 1
ATOM 1984 N N . ILE A 1 265 ? 12.484 11.305 6.316 1 98.69 265 ILE A N 1
ATOM 1985 C CA . ILE A 1 265 ? 13.352 10.406 7.066 1 98.69 265 ILE A CA 1
ATOM 1986 C C . ILE A 1 265 ? 14.125 11.203 8.117 1 98.69 265 ILE A C 1
ATOM 1988 O O . ILE A 1 265 ? 14.273 10.75 9.258 1 98.69 265 ILE A O 1
ATOM 1992 N N . ASN A 1 266 ? 14.594 12.383 7.766 1 98.69 266 ASN A N 1
ATOM 1993 C CA . ASN A 1 266 ? 15.25 13.234 8.75 1 98.69 266 ASN A CA 1
ATOM 1994 C C . ASN A 1 266 ? 14.281 13.664 9.844 1 98.69 266 ASN A C 1
ATOM 1996 O O . ASN A 1 266 ? 14.633 13.68 11.023 1 98.69 266 ASN A O 1
ATOM 2000 N N . GLY A 1 267 ? 13.047 14.039 9.453 1 98.75 267 GLY A N 1
ATOM 2001 C CA . GLY A 1 267 ? 12.031 14.398 10.438 1 98.75 267 GLY A CA 1
ATOM 2002 C C . GLY A 1 267 ? 11.75 13.289 11.43 1 98.75 267 GLY A C 1
ATOM 2003 O O . GLY A 1 267 ? 11.695 13.539 12.641 1 98.75 267 GLY A O 1
ATOM 2004 N N . ILE A 1 268 ? 11.602 12.047 10.969 1 98.81 268 ILE A N 1
ATOM 2005 C CA . ILE A 1 268 ? 11.375 10.898 11.836 1 98.81 268 ILE A CA 1
ATOM 2006 C C . ILE A 1 268 ? 12.562 10.703 12.773 1 98.81 268 ILE A C 1
ATOM 2008 O O . ILE A 1 268 ? 12.398 10.398 13.953 1 98.81 268 ILE A O 1
ATOM 2012 N N . ALA A 1 269 ? 13.75 10.906 12.273 1 98.62 269 ALA A N 1
ATOM 2013 C CA . ALA A 1 269 ? 14.961 10.719 13.078 1 98.62 269 ALA A CA 1
ATOM 2014 C C . ALA A 1 269 ? 15.031 11.75 14.203 1 98.62 269 ALA A C 1
ATOM 2016 O O . ALA A 1 269 ? 15.625 11.484 15.25 1 98.62 269 ALA A O 1
ATOM 2017 N N . HIS A 1 270 ? 14.414 12.906 14 1 98.62 270 HIS A N 1
ATOM 2018 C CA . HIS A 1 270 ? 14.383 13.914 15.047 1 98.62 270 HIS A CA 1
ATOM 2019 C C . HIS A 1 270 ? 13.555 13.445 16.234 1 98.62 270 HIS A C 1
ATOM 2021 O O . HIS A 1 270 ? 13.789 13.875 17.375 1 98.62 270 HIS A O 1
ATOM 2027 N N . GLU A 1 271 ? 12.602 12.578 16.016 1 98.62 271 GLU A N 1
ATOM 2028 C CA . GLU A 1 271 ? 11.68 12.125 17.062 1 98.62 271 GLU A CA 1
ATOM 2029 C C . GLU A 1 271 ? 12.07 10.75 17.594 1 98.62 271 GLU A C 1
ATOM 2031 O O . GLU A 1 271 ? 11.766 10.414 18.734 1 98.62 271 GLU A O 1
ATOM 2036 N N . TYR A 1 272 ? 12.797 9.969 16.766 1 98.5 272 TYR A N 1
ATOM 2037 C CA . TYR A 1 272 ? 13.172 8.594 17.109 1 98.5 272 TYR A CA 1
ATOM 2038 C C . TYR A 1 272 ? 14.688 8.453 17.188 1 98.5 272 TYR A C 1
ATOM 2040 O O . TYR A 1 272 ? 15.352 8.172 16.188 1 98.5 272 TYR A O 1
ATOM 2048 N N . PRO A 1 273 ? 15.227 8.469 18.406 1 98.12 273 PRO A N 1
ATOM 2049 C CA . PRO A 1 273 ? 16.688 8.445 18.547 1 98.12 273 PRO A CA 1
ATOM 2050 C C . PRO A 1 273 ? 17.297 7.156 18.016 1 98.12 273 PRO A C 1
ATOM 2052 O O . PRO A 1 273 ? 18.438 7.172 17.516 1 98.12 273 PRO A O 1
ATOM 2055 N N . ASP A 1 274 ? 16.609 6.055 18.125 1 98.19 274 ASP A N 1
ATOM 2056 C CA . ASP A 1 274 ? 17.141 4.797 17.609 1 98.19 274 ASP A CA 1
ATOM 2057 C C . ASP A 1 274 ? 17.234 4.824 16.078 1 98.19 274 ASP A C 1
ATOM 2059 O O . ASP A 1 274 ? 18.141 4.211 15.5 1 98.19 274 ASP A O 1
ATOM 2063 N N . ILE A 1 275 ? 16.344 5.492 15.438 1 98.62 275 ILE A N 1
ATOM 2064 C CA . ILE A 1 275 ? 16.406 5.633 13.984 1 98.62 275 ILE A CA 1
ATOM 2065 C C . ILE A 1 275 ? 17.516 6.609 13.602 1 98.62 275 ILE A C 1
ATOM 2067 O O . ILE A 1 275 ? 18.219 6.402 12.609 1 98.62 275 ILE A O 1
ATOM 2071 N N . ALA A 1 276 ? 17.672 7.684 14.375 1 98.62 276 ALA A N 1
ATOM 2072 C CA . ALA A 1 276 ? 18.797 8.578 14.148 1 98.62 276 ALA A CA 1
ATOM 2073 C C . ALA A 1 276 ? 20.125 7.82 14.188 1 98.62 276 ALA A C 1
ATOM 2075 O O . ALA A 1 276 ? 20.984 8.016 13.328 1 98.62 276 ALA A O 1
ATOM 2076 N N . ALA A 1 277 ? 20.266 6.953 15.172 1 98.69 277 ALA A N 1
ATOM 2077 C CA . ALA A 1 277 ? 21.469 6.145 15.305 1 98.69 277 ALA A CA 1
ATOM 2078 C C . ALA A 1 277 ? 21.625 5.195 14.117 1 98.69 277 ALA A C 1
ATOM 2080 O O . ALA A 1 277 ? 22.734 5.008 13.609 1 98.69 277 ALA A O 1
ATOM 2081 N N . LEU A 1 278 ? 20.531 4.625 13.727 1 98.62 278 LEU A N 1
ATOM 2082 C CA . LEU A 1 278 ? 20.547 3.715 12.586 1 98.62 278 LEU A CA 1
ATOM 2083 C C . LEU A 1 278 ? 21 4.43 11.32 1 98.62 278 LEU A C 1
ATOM 2085 O O . LEU A 1 278 ? 21.766 3.875 10.531 1 98.62 278 LEU A O 1
ATOM 2089 N N . LEU A 1 279 ? 20.5 5.672 11.125 1 98.5 279 LEU A N 1
ATOM 2090 C CA . LEU A 1 279 ? 20.906 6.445 9.945 1 98.5 279 LEU A CA 1
ATOM 2091 C C . LEU A 1 279 ? 22.406 6.723 9.961 1 98.5 279 LEU A C 1
ATOM 2093 O O . LEU A 1 279 ? 23.078 6.566 8.938 1 98.5 279 LEU A O 1
ATOM 2097 N N . GLU A 1 280 ? 22.922 7.059 11.086 1 98.19 280 GLU A N 1
ATOM 2098 C CA . GLU A 1 280 ? 24.344 7.32 11.195 1 98.19 280 GLU A CA 1
ATOM 2099 C C . GLU A 1 280 ? 25.172 6.086 10.828 1 98.19 280 GLU A C 1
ATOM 2101 O O . GLU A 1 280 ? 26.219 6.195 10.211 1 98.19 280 GLU A O 1
ATOM 2106 N N . GLU A 1 281 ? 24.688 5.016 11.195 1 98.31 281 GLU A N 1
ATOM 2107 C CA . GLU A 1 281 ? 25.391 3.762 10.93 1 98.31 281 GLU A CA 1
ATOM 2108 C C . GLU A 1 281 ? 25.297 3.371 9.461 1 98.31 281 GLU A C 1
ATOM 2110 O O . GLU A 1 281 ? 26.25 2.848 8.891 1 98.31 281 GLU A O 1
ATOM 2115 N N . GLN A 1 282 ? 24.188 3.656 8.828 1 98.5 282 GLN A N 1
ATOM 2116 C CA . GLN A 1 282 ? 23.875 3.049 7.535 1 98.5 282 GLN A CA 1
ATOM 2117 C C . GLN A 1 282 ? 24.188 4.004 6.387 1 98.5 282 GLN A C 1
ATOM 2119 O O . GLN A 1 282 ? 24.281 3.582 5.23 1 98.5 282 GLN A O 1
ATOM 2124 N N . LEU A 1 283 ? 24.312 5.277 6.648 1 98.75 283 LEU A N 1
ATOM 2125 C CA . LEU A 1 283 ? 24.547 6.238 5.578 1 98.75 283 LEU A CA 1
ATOM 2126 C C . LEU A 1 283 ? 25.922 6.016 4.953 1 98.75 283 LEU A C 1
ATOM 2128 O O . LEU A 1 283 ? 26.906 5.75 5.66 1 98.75 283 LEU A O 1
ATOM 2132 N N . VAL A 1 284 ? 25.953 6.051 3.666 1 98.5 284 VAL A N 1
ATOM 2133 C CA . VAL A 1 284 ? 27.219 6.059 2.943 1 98.5 284 VAL A CA 1
ATOM 2134 C C . VAL A 1 284 ? 27.984 7.344 3.256 1 98.5 284 VAL A C 1
ATOM 2136 O O . VAL A 1 284 ? 27.469 8.445 3.051 1 98.5 284 VAL A O 1
ATOM 2139 N N . GLU A 1 285 ? 29.172 7.25 3.637 1 98.06 285 GLU A N 1
ATOM 2140 C CA . GLU A 1 285 ? 29.953 8.367 4.168 1 98.06 285 GLU A CA 1
ATOM 2141 C C . GLU A 1 285 ? 30.031 9.516 3.168 1 98.06 285 GLU A C 1
ATOM 2143 O O . GLU A 1 285 ? 29.812 10.672 3.533 1 98.06 285 GLU A O 1
ATOM 2148 N N . SER A 1 286 ? 30.25 9.219 1.968 1 98.19 286 SER A N 1
ATOM 2149 C CA . SER A 1 286 ? 30.438 10.25 0.956 1 98.19 286 SER A CA 1
ATOM 2150 C C . SER A 1 286 ? 29.141 10.992 0.651 1 98.19 286 SER A C 1
ATOM 2152 O O . SER A 1 286 ? 29.156 12.055 0.029 1 98.19 286 SER A O 1
ATOM 2154 N N . LYS A 1 287 ? 27.953 10.445 1.11 1 98.38 287 LYS A N 1
ATOM 2155 C CA . LYS A 1 287 ? 26.656 11.023 0.768 1 98.38 287 LYS A CA 1
ATOM 2156 C C . LYS A 1 287 ? 26 11.656 1.991 1 98.38 287 LYS A C 1
ATOM 2158 O O . LYS A 1 287 ? 24.922 12.242 1.888 1 98.38 287 LYS A O 1
ATOM 2163 N N . LYS A 1 288 ? 26.625 11.555 3.104 1 98.12 288 LYS A N 1
ATOM 2164 C CA . LYS A 1 288 ? 26.062 11.953 4.391 1 98.12 288 LYS A CA 1
ATOM 2165 C C . LYS A 1 288 ? 25.719 13.438 4.402 1 98.12 288 LYS A C 1
ATOM 2167 O O . LYS A 1 288 ? 24.625 13.82 4.828 1 98.12 288 LYS A O 1
ATOM 2172 N N . ALA A 1 289 ? 26.641 14.234 4.008 1 98.06 289 ALA A N 1
ATOM 2173 C CA . ALA A 1 289 ? 26.422 15.68 4.031 1 98.06 289 ALA A CA 1
ATOM 2174 C C . ALA A 1 289 ? 25.203 16.062 3.191 1 98.06 289 ALA A C 1
ATOM 2176 O O . ALA A 1 289 ? 24.359 16.844 3.633 1 98.06 289 ALA A O 1
ATOM 2177 N N . LYS A 1 290 ? 25.172 15.523 1.987 1 98.19 290 LYS A N 1
ATOM 2178 C CA . LYS A 1 290 ? 24.047 15.812 1.094 1 98.19 290 LYS A CA 1
ATOM 2179 C C . LYS A 1 290 ? 22.734 15.32 1.678 1 98.19 290 LYS A C 1
ATOM 2181 O O . LYS A 1 290 ? 21.703 15.992 1.566 1 98.19 290 LYS A O 1
ATOM 2186 N N . PHE A 1 291 ? 22.797 14.102 2.258 1 98.62 291 PHE A N 1
ATOM 2187 C CA . PHE A 1 291 ? 21.594 13.547 2.891 1 98.62 291 PHE A CA 1
ATOM 2188 C C . PHE A 1 291 ? 21.062 14.5 3.955 1 98.62 291 PHE A C 1
ATOM 2190 O O . PHE A 1 291 ? 19.859 14.758 4.012 1 98.62 291 PHE A O 1
ATOM 2197 N N . TYR A 1 292 ? 21.875 15.125 4.742 1 98.31 292 TYR A N 1
ATOM 2198 C CA . TYR A 1 292 ? 21.484 15.914 5.902 1 98.31 292 TYR A CA 1
ATOM 2199 C C . TYR A 1 292 ? 21.188 17.359 5.504 1 98.31 292 TYR A C 1
ATOM 2201 O O . TYR A 1 292 ? 20.719 18.141 6.324 1 98.31 292 TYR A O 1
ATOM 2209 N N . ASP A 1 293 ? 21.422 17.703 4.227 1 97.62 293 ASP A N 1
ATOM 2210 C CA . ASP A 1 293 ? 20.984 19.016 3.754 1 97.62 293 ASP A CA 1
ATOM 2211 C C . ASP A 1 293 ? 19.5 19.234 4.008 1 97.62 293 ASP A C 1
ATOM 2213 O O . ASP A 1 293 ? 19.062 20.359 4.246 1 97.62 293 ASP A O 1
ATOM 2217 N N . ALA A 1 294 ? 18.797 18.172 4.039 1 97.5 294 ALA A N 1
ATOM 2218 C CA . ALA A 1 294 ? 17.359 18.234 4.227 1 97.5 294 ALA A CA 1
ATOM 2219 C C . ALA A 1 294 ? 17 18.797 5.598 1 97.5 294 ALA A C 1
ATOM 2221 O O . ALA A 1 294 ? 15.891 19.297 5.797 1 97.5 294 ALA A O 1
ATOM 2222 N N . ASN A 1 295 ? 17.922 18.766 6.551 1 97.12 295 ASN A N 1
ATOM 2223 C CA . ASN A 1 295 ? 17.703 19.328 7.879 1 97.12 295 ASN A CA 1
ATOM 2224 C C . ASN A 1 295 ? 17.688 20.859 7.852 1 97.12 295 ASN A C 1
ATOM 2226 O O . ASN A 1 295 ? 17.266 21.5 8.82 1 97.12 295 ASN A O 1
ATOM 2230 N N . HIS A 1 296 ? 18.031 21.406 6.703 1 93.69 296 HIS A N 1
ATOM 2231 C CA . HIS A 1 296 ? 18.125 22.859 6.598 1 93.69 296 HIS A CA 1
ATOM 2232 C C . HIS A 1 296 ? 17.266 23.391 5.457 1 93.69 296 HIS A C 1
ATOM 2234 O O . HIS A 1 296 ? 17.266 24.578 5.172 1 93.69 296 HIS A O 1
ATOM 2240 N N . ASN A 1 297 ? 16.625 22.453 4.809 1 92.44 297 ASN A N 1
ATOM 2241 C CA . ASN A 1 297 ? 15.805 22.812 3.658 1 92.44 297 ASN A CA 1
ATOM 2242 C C . ASN A 1 297 ? 14.32 22.766 4 1 92.44 297 ASN A C 1
ATOM 2244 O O . ASN A 1 297 ? 13.867 21.891 4.734 1 92.44 297 ASN A O 1
ATOM 2248 N N . CYS A 1 298 ? 13.609 23.75 3.469 1 91.12 298 CYS A N 1
ATOM 2249 C CA . CYS A 1 298 ? 12.164 23.609 3.438 1 91.12 298 CYS A CA 1
ATOM 2250 C C . CYS A 1 298 ? 11.727 22.734 2.268 1 91.12 298 CYS A C 1
ATOM 2252 O O . CYS A 1 298 ? 12.562 22.219 1.52 1 91.12 298 CYS A O 1
ATOM 2254 N N . PHE A 1 299 ? 10.484 22.469 2.145 1 89.19 299 PHE A N 1
ATOM 2255 C CA . PHE A 1 299 ? 9.906 21.484 1.228 1 89.19 299 PHE A CA 1
ATOM 2256 C C . PHE A 1 299 ? 10.398 21.734 -0.195 1 89.19 299 PHE A C 1
ATOM 2258 O O . PHE A 1 299 ? 10.969 20.828 -0.818 1 89.19 299 PHE A O 1
ATOM 2265 N N . LEU A 1 300 ? 10.188 22.891 -0.754 1 85.25 300 LEU A N 1
ATOM 2266 C CA . LEU A 1 300 ? 10.5 23.156 -2.154 1 85.25 300 LEU A CA 1
ATOM 2267 C C . LEU A 1 300 ? 12 23.047 -2.404 1 85.25 300 LEU A C 1
ATOM 2269 O O . LEU A 1 300 ? 12.422 22.594 -3.473 1 85.25 300 LEU A O 1
ATOM 2273 N N . ALA A 1 301 ? 12.75 23.516 -1.421 1 89.12 301 ALA A N 1
ATOM 2274 C CA . ALA A 1 301 ? 14.195 23.375 -1.554 1 89.12 301 ALA A CA 1
ATOM 2275 C C . ALA A 1 301 ? 14.594 21.906 -1.677 1 89.12 301 ALA A C 1
ATOM 2277 O O . ALA A 1 301 ? 15.516 21.578 -2.422 1 89.12 301 ALA A O 1
ATOM 2278 N N . ASN A 1 302 ? 13.969 21.031 -0.925 1 93.44 302 ASN A N 1
ATOM 2279 C CA . ASN A 1 302 ? 14.227 19.594 -1.052 1 93.44 302 ASN A CA 1
ATOM 2280 C C . ASN A 1 302 ? 13.82 19.078 -2.428 1 93.44 302 ASN A C 1
ATOM 2282 O O . ASN A 1 302 ? 14.508 18.234 -3.002 1 93.44 302 ASN A O 1
ATOM 2286 N N . ILE A 1 303 ? 12.711 19.578 -2.977 1 91.94 303 ILE A N 1
ATOM 2287 C CA . ILE A 1 303 ? 12.234 19.156 -4.289 1 91.94 303 ILE A CA 1
ATOM 2288 C C . ILE A 1 303 ? 13.242 19.562 -5.363 1 91.94 303 ILE A C 1
ATOM 2290 O O . ILE A 1 303 ? 13.469 18.828 -6.324 1 91.94 303 ILE A O 1
ATOM 2294 N N . ILE A 1 304 ? 13.867 20.703 -5.18 1 90.75 304 ILE A N 1
ATOM 2295 C CA . ILE A 1 304 ? 14.82 21.234 -6.152 1 90.75 304 ILE A CA 1
ATOM 2296 C C . ILE A 1 304 ? 16.156 20.531 -6.016 1 90.75 304 ILE A C 1
ATOM 2298 O O . ILE A 1 304 ? 16.844 20.266 -7.012 1 90.75 304 ILE A O 1
ATOM 2302 N N . GLU A 1 305 ? 16.484 20.172 -4.84 1 94 305 GLU A N 1
ATOM 2303 C CA . GLU A 1 305 ? 17.828 19.641 -4.57 1 94 305 GLU A CA 1
ATOM 2304 C C . GLU A 1 305 ? 17.922 18.172 -4.949 1 94 305 GLU A C 1
ATOM 2306 O O . GLU A 1 305 ? 18.969 17.719 -5.418 1 94 305 GLU A O 1
ATOM 2311 N N . TYR A 1 306 ? 16.859 17.422 -4.832 1 97.06 306 TYR A N 1
ATOM 2312 C CA . TYR A 1 306 ? 17.047 15.977 -4.828 1 97.06 306 TYR A CA 1
ATOM 2313 C C . TYR A 1 306 ? 16.312 15.328 -6 1 97.06 306 TYR A C 1
ATOM 2315 O O . TYR A 1 306 ? 16.234 14.102 -6.09 1 97.06 306 TYR A O 1
ATOM 2323 N N . PRO A 1 307 ? 15.766 16.016 -6.98 1 95.44 307 PRO A N 1
ATOM 2324 C CA . PRO A 1 307 ? 14.906 15.383 -7.984 1 95.44 307 PRO A CA 1
ATOM 2325 C C . PRO A 1 307 ? 15.547 14.156 -8.633 1 95.44 307 PRO A C 1
ATOM 2327 O O . PRO A 1 307 ? 16.719 14.203 -9.023 1 95.44 307 PRO A O 1
ATOM 2330 N N . PHE A 1 308 ? 14.781 13.016 -8.703 1 96.06 308 PHE A N 1
ATOM 2331 C CA . PHE A 1 308 ? 15.055 11.789 -9.445 1 96.06 308 PHE A CA 1
ATOM 2332 C C . PHE A 1 308 ? 16.203 11.016 -8.812 1 96.06 308 PHE A C 1
ATOM 2334 O O . PHE A 1 308 ? 16.688 10.031 -9.383 1 96.06 308 PHE A O 1
ATOM 2341 N N . GLN A 1 309 ? 16.688 11.461 -7.633 1 97.31 309 GLN A N 1
ATOM 2342 C CA . GLN A 1 309 ? 17.688 10.68 -6.934 1 97.31 309 GLN A CA 1
ATOM 2343 C C . GLN A 1 309 ? 17.094 9.414 -6.336 1 97.31 309 GLN A C 1
ATOM 2345 O O . GLN A 1 309 ? 15.891 9.352 -6.066 1 97.31 309 GLN A O 1
ATOM 2350 N N . ASP A 1 310 ? 17.969 8.414 -6.234 1 97.81 310 ASP A N 1
ATOM 2351 C CA . ASP A 1 310 ? 17.594 7.184 -5.535 1 97.81 310 ASP A CA 1
ATOM 2352 C C . ASP A 1 310 ? 17.891 7.297 -4.043 1 97.81 310 ASP A C 1
ATOM 2354 O O . ASP A 1 310 ? 19.031 7.086 -3.611 1 97.81 310 ASP A O 1
ATOM 2358 N N . LEU A 1 311 ? 16.922 7.535 -3.26 1 98.38 311 LEU A N 1
ATOM 2359 C CA . LEU A 1 311 ? 17.094 7.691 -1.818 1 98.38 311 LEU A CA 1
ATOM 2360 C C . LEU A 1 311 ? 17.875 6.52 -1.231 1 98.38 311 LEU A C 1
ATOM 2362 O O . LEU A 1 311 ? 18.734 6.715 -0.375 1 98.38 311 LEU A O 1
ATOM 2366 N N . PHE A 1 312 ? 17.625 5.34 -1.667 1 97.88 312 PHE A N 1
ATOM 2367 C CA . PHE A 1 312 ? 18.141 4.152 -0.991 1 97.88 312 PHE A CA 1
ATOM 2368 C C . PHE A 1 312 ? 19.609 3.922 -1.329 1 97.88 312 PHE A C 1
ATOM 2370 O O . PHE A 1 312 ? 20.297 3.166 -0.642 1 97.88 312 PHE A O 1
ATOM 2377 N N . SER A 1 313 ? 20.094 4.562 -2.367 1 97.44 313 SER A N 1
ATOM 2378 C CA . SER A 1 313 ? 21.516 4.523 -2.674 1 97.44 313 SER A CA 1
ATOM 2379 C C . SER A 1 313 ? 22.328 5.285 -1.629 1 97.44 313 SER A C 1
ATOM 2381 O O . SER A 1 313 ? 23.562 5.188 -1.594 1 97.44 313 SER A O 1
ATOM 2383 N N . TYR A 1 314 ? 21.688 6.062 -0.794 1 98.56 314 TYR A N 1
ATOM 2384 C CA . TYR A 1 314 ? 22.375 6.809 0.255 1 98.56 314 TYR A CA 1
ATOM 2385 C C . TYR A 1 314 ? 22.719 5.906 1.434 1 98.56 314 TYR A C 1
ATOM 2387 O O . TYR A 1 314 ? 23.484 6.289 2.312 1 98.56 314 TYR A O 1
ATOM 2395 N N . PHE A 1 315 ? 22.25 4.711 1.471 1 98.62 315 PHE A N 1
ATOM 2396 C CA . PHE A 1 315 ? 22.438 3.811 2.602 1 98.62 315 PHE A CA 1
ATOM 2397 C C . PHE A 1 315 ? 23.25 2.584 2.191 1 98.62 315 PHE A C 1
ATOM 2399 O O . PHE A 1 315 ? 23.141 2.113 1.058 1 98.62 315 PHE A O 1
ATOM 2406 N N . LYS A 1 316 ? 23.984 2.086 3.154 1 98 316 LYS A N 1
ATOM 2407 C CA . LYS A 1 316 ? 24.719 0.842 2.938 1 98 316 LYS A CA 1
ATOM 2408 C C . LYS A 1 316 ? 23.766 -0.315 2.654 1 98 316 LYS A C 1
ATOM 2410 O O . LYS A 1 316 ? 24.031 -1.144 1.78 1 98 316 LYS A O 1
ATOM 2415 N N . ASP A 1 317 ? 22.719 -0.361 3.367 1 97.56 317 ASP A N 1
ATOM 2416 C CA . ASP A 1 317 ? 21.641 -1.328 3.139 1 97.56 317 ASP A CA 1
ATOM 2417 C C . ASP A 1 317 ? 20.406 -0.65 2.568 1 97.56 317 ASP A C 1
ATOM 2419 O O . ASP A 1 317 ? 19.688 0.046 3.287 1 97.56 317 ASP A O 1
ATOM 2423 N N . PRO A 1 318 ? 20.109 -0.901 1.324 1 96.81 318 PRO A N 1
ATOM 2424 C CA . PRO A 1 318 ? 18.953 -0.242 0.699 1 96.81 318 PRO A CA 1
ATOM 2425 C C . PRO A 1 318 ? 17.625 -0.721 1.265 1 96.81 318 PRO A C 1
ATOM 2427 O O . PRO A 1 318 ? 16.578 -0.134 0.973 1 96.81 318 PRO A O 1
ATOM 2430 N N . SER A 1 319 ? 17.609 -1.767 2.061 1 97.94 319 SER A N 1
ATOM 2431 C CA . SER A 1 319 ? 16.359 -2.291 2.611 1 97.94 319 SER A CA 1
ATOM 2432 C C . SER A 1 319 ? 16.109 -1.756 4.016 1 97.94 319 SER A C 1
ATOM 2434 O O . SER A 1 319 ? 15.367 -2.357 4.793 1 97.94 319 SER A O 1
ATOM 2436 N N . ILE A 1 320 ? 16.672 -0.685 4.352 1 97.94 320 ILE A N 1
ATOM 2437 C CA . ILE A 1 320 ? 16.688 -0.104 5.691 1 97.94 320 ILE A CA 1
ATOM 2438 C C . ILE A 1 320 ? 15.266 0.133 6.176 1 97.94 320 ILE A C 1
ATOM 2440 O O . ILE A 1 320 ? 14.977 0.028 7.371 1 97.94 320 ILE A O 1
ATOM 2444 N N . LEU A 1 321 ? 14.305 0.43 5.277 1 98.12 321 LEU A N 1
ATOM 2445 C CA . LEU A 1 321 ? 12.93 0.698 5.684 1 98.12 321 LEU A CA 1
ATOM 2446 C C . LEU A 1 321 ? 12.297 -0.541 6.309 1 98.12 321 LEU A C 1
ATOM 2448 O O . LEU A 1 321 ? 11.305 -0.437 7.027 1 98.12 321 LEU A O 1
ATOM 2452 N N . SER A 1 322 ? 12.883 -1.709 6.039 1 97.94 322 SER A N 1
ATOM 2453 C CA . SER A 1 322 ? 12.273 -2.953 6.5 1 97.94 322 SER A CA 1
ATOM 2454 C C . SER A 1 322 ? 12.844 -3.377 7.852 1 97.94 322 SER A C 1
ATOM 2456 O O . SER A 1 322 ? 12.438 -4.395 8.414 1 97.94 322 SER A O 1
ATOM 2458 N N . TYR A 1 323 ? 13.773 -2.582 8.398 1 98 323 TYR A N 1
ATOM 2459 C CA . TYR A 1 323 ? 14.273 -2.869 9.742 1 98 323 TYR A CA 1
ATOM 2460 C C . TYR A 1 323 ? 13.172 -2.695 10.781 1 98 323 TYR A C 1
ATOM 2462 O O . TYR A 1 323 ? 12.312 -1.827 10.641 1 98 323 TYR A O 1
ATOM 2470 N N . PRO A 1 324 ? 13.188 -3.5 11.867 1 97.06 324 PRO A N 1
ATOM 2471 C CA . PRO A 1 324 ? 12.086 -3.527 12.836 1 97.06 324 PRO A CA 1
ATOM 2472 C C . PRO A 1 324 ? 11.797 -2.154 13.438 1 97.06 324 PRO A C 1
ATOM 2474 O O . PRO A 1 324 ? 10.625 -1.779 13.594 1 97.06 324 PRO A O 1
ATOM 2477 N N . GLN A 1 325 ? 12.836 -1.388 13.812 1 97.69 325 GLN A N 1
ATOM 2478 C CA . GLN A 1 325 ? 12.594 -0.097 14.453 1 97.69 325 GLN A CA 1
ATOM 2479 C C . GLN A 1 325 ? 11.977 0.893 13.469 1 97.69 325 GLN A C 1
ATOM 2481 O O . GLN A 1 325 ? 11.148 1.724 13.859 1 97.69 325 GLN A O 1
ATOM 2486 N N . VAL A 1 326 ? 12.367 0.817 12.164 1 98.56 326 VAL A N 1
ATOM 2487 C CA . VAL A 1 326 ? 11.789 1.688 11.148 1 98.56 326 VAL A CA 1
ATOM 2488 C C . VAL A 1 326 ? 10.336 1.286 10.891 1 98.56 326 VAL A C 1
ATOM 2490 O O . VAL A 1 326 ? 9.461 2.145 10.797 1 98.56 326 VAL A O 1
ATOM 2493 N N . GLN A 1 327 ? 10.078 -0.009 10.758 1 98.12 327 GLN A N 1
ATOM 2494 C CA . GLN A 1 327 ? 8.719 -0.502 10.562 1 98.12 327 GLN A CA 1
ATOM 2495 C C . GLN A 1 327 ? 7.805 -0.077 11.711 1 98.12 327 GLN A C 1
ATOM 2497 O O . GLN A 1 327 ? 6.641 0.266 11.492 1 98.12 327 GLN A O 1
ATOM 2502 N N . GLN A 1 328 ? 8.297 -0.151 12.914 1 98 328 GLN A N 1
ATOM 2503 C CA . GLN A 1 328 ? 7.504 0.291 14.055 1 98 328 GLN A CA 1
ATOM 2504 C C . GLN A 1 328 ? 7.18 1.779 13.961 1 98 328 GLN A C 1
ATOM 2506 O O . GLN A 1 328 ? 6.059 2.195 14.25 1 98 328 GLN A O 1
ATOM 2511 N N . ALA A 1 329 ? 8.172 2.609 13.617 1 98.56 329 ALA A N 1
ATOM 2512 C CA . ALA A 1 329 ? 7.941 4.043 13.469 1 98.56 329 ALA A CA 1
ATOM 2513 C C . ALA A 1 329 ? 6.891 4.32 12.398 1 98.56 329 ALA A C 1
ATOM 2515 O O . ALA A 1 329 ? 6.047 5.203 12.562 1 98.56 329 ALA A O 1
ATOM 2516 N N . LEU A 1 330 ? 7.016 3.586 11.273 1 98.19 330 LEU A N 1
ATOM 2517 C CA . LEU A 1 330 ? 6.027 3.734 10.211 1 98.19 330 LEU A CA 1
ATOM 2518 C C . LEU A 1 330 ? 4.629 3.391 10.711 1 98.19 330 LEU A C 1
ATOM 2520 O O . LEU A 1 330 ? 3.676 4.129 10.461 1 98.19 330 LEU A O 1
ATOM 2524 N N . LYS A 1 331 ? 4.496 2.295 11.445 1 97.12 331 LYS A N 1
ATOM 2525 C CA . LYS A 1 331 ? 3.215 1.883 12.016 1 97.12 331 LYS A CA 1
ATOM 2526 C C . LYS A 1 331 ? 2.674 2.938 12.977 1 97.12 331 LYS A C 1
AT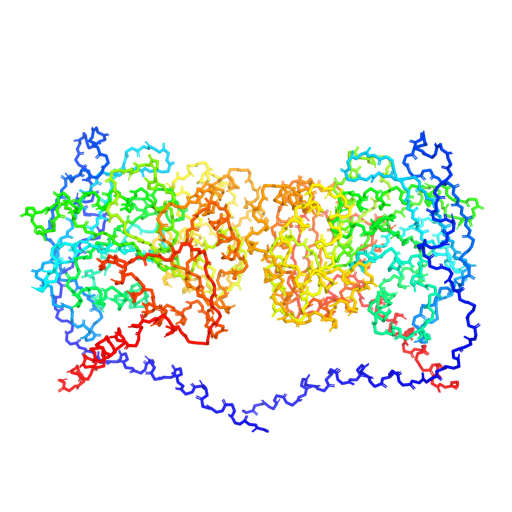OM 2528 O O . LYS A 1 331 ? 1.49 3.277 12.93 1 97.12 331 LYS A O 1
ATOM 2533 N N . ASP A 1 332 ? 3.559 3.5 13.773 1 97.75 332 ASP A N 1
ATOM 2534 C CA . ASP A 1 332 ? 3.178 4.48 14.781 1 97.75 332 ASP A CA 1
ATOM 2535 C C . ASP A 1 332 ? 2.623 5.75 14.141 1 97.75 332 ASP A C 1
ATOM 2537 O O . ASP A 1 332 ? 1.857 6.484 14.766 1 97.75 332 ASP A O 1
ATOM 2541 N N . ASN A 1 333 ? 3.02 5.988 12.953 1 98.69 333 ASN A N 1
ATOM 2542 C CA . ASN A 1 333 ? 2.764 7.309 12.391 1 98.69 333 ASN A CA 1
ATOM 2543 C C . ASN A 1 333 ? 1.862 7.23 11.164 1 98.69 333 ASN A C 1
ATOM 2545 O O . ASN A 1 333 ? 1.726 8.203 10.422 1 98.69 333 ASN A O 1
ATOM 2549 N N . ASN A 1 334 ? 1.293 6.039 10.922 1 98.44 334 ASN A N 1
ATOM 2550 C CA . ASN A 1 334 ? 0.299 5.887 9.859 1 98.44 334 ASN A CA 1
ATOM 2551 C C . ASN A 1 334 ? -1.119 6.07 10.398 1 98.44 334 ASN A C 1
ATOM 2553 O O . ASN A 1 334 ? -1.417 5.68 11.523 1 98.44 334 ASN A O 1
ATOM 2557 N N . LEU A 1 335 ? -2.01 6.633 9.547 1 98.44 335 LEU A N 1
ATOM 2558 C CA . LEU A 1 335 ? -3.428 6.789 9.852 1 98.44 335 LEU A CA 1
ATOM 2559 C C . LEU A 1 335 ? -4.152 5.449 9.75 1 98.44 335 LEU A C 1
ATOM 2561 O O . LEU A 1 335 ? -3.57 4.453 9.32 1 98.44 335 LEU A O 1
ATOM 2565 N N . GLY A 1 336 ? -5.383 5.391 10.219 1 97.75 336 GLY A N 1
ATOM 2566 C CA . GLY A 1 336 ? -6.277 4.27 9.984 1 97.75 336 GLY A CA 1
ATOM 2567 C C . GLY A 1 336 ? -6.336 3.301 11.148 1 97.75 336 GLY A C 1
ATOM 2568 O O . GLY A 1 336 ? -6.922 2.225 11.039 1 97.75 336 GLY A O 1
ATOM 2569 N N . GLN A 1 337 ? -5.766 3.643 12.25 1 96.44 337 GLN A N 1
ATOM 2570 C CA . GLN A 1 337 ? -5.668 2.711 13.367 1 96.44 337 GLN A CA 1
ATOM 2571 C C . GLN A 1 337 ? -6.77 2.967 14.398 1 96.44 337 GLN A C 1
ATOM 2573 O O . GLN A 1 337 ? -7.188 2.051 15.109 1 96.44 337 GLN A O 1
ATOM 2578 N N . ASN A 1 338 ? -7.223 4.164 14.484 1 98 338 ASN A N 1
ATOM 2579 C CA . ASN A 1 338 ? -8.258 4.574 15.43 1 98 338 ASN A CA 1
ATOM 2580 C C . ASN A 1 338 ? -9.336 5.402 14.75 1 98 338 ASN A C 1
ATOM 2582 O O . ASN A 1 338 ? -9.266 6.633 14.727 1 98 338 ASN A O 1
ATOM 2586 N N . PRO A 1 339 ? -10.352 4.801 14.258 1 98.38 339 PRO A N 1
ATOM 2587 C CA . PRO A 1 339 ? -11.398 5.539 13.547 1 98.38 339 PRO A CA 1
ATOM 2588 C C . PRO A 1 339 ? -11.953 6.711 14.359 1 98.38 339 PRO A C 1
ATOM 2590 O O . PRO A 1 339 ? -12.367 6.527 15.5 1 98.38 339 PRO A O 1
ATOM 2593 N N . PRO A 1 340 ? -12.008 7.898 13.727 1 98.62 340 PRO A N 1
ATOM 2594 C CA . PRO A 1 340 ? -12.523 9.078 14.43 1 98.62 340 PRO A CA 1
ATOM 2595 C C . PRO A 1 340 ? -14.016 8.977 14.727 1 98.62 340 PRO A C 1
ATOM 2597 O O . PRO A 1 340 ? -14.75 8.273 14.023 1 98.62 340 PRO A O 1
ATOM 2600 N N . LYS A 1 341 ? -14.461 9.703 15.758 1 97.44 341 LYS A N 1
ATOM 2601 C CA . LYS A 1 341 ? -15.891 9.797 16.062 1 97.44 341 LYS A CA 1
ATOM 2602 C C . LYS A 1 341 ? -16.531 10.961 15.312 1 97.44 341 LYS A C 1
ATOM 2604 O O . LYS A 1 341 ? -17.719 10.914 14.984 1 97.44 341 LYS A O 1
ATOM 2609 N N . MET A 1 342 ? -15.797 11.984 15.047 1 97.5 342 MET A N 1
ATOM 2610 C CA . MET A 1 342 ? -16.312 13.141 14.32 1 97.5 342 MET A CA 1
ATOM 2611 C C . MET A 1 342 ? -16.484 12.82 12.836 1 97.5 342 MET A C 1
ATOM 2613 O O . MET A 1 342 ? -15.844 11.906 12.32 1 97.5 342 MET A O 1
ATOM 2617 N N . PRO A 1 343 ? -17.359 13.578 12.117 1 98.12 343 PRO A N 1
ATOM 2618 C CA . PRO A 1 343 ? -17.453 13.391 10.664 1 98.12 343 PRO A CA 1
ATOM 2619 C C . PRO A 1 343 ? -16.172 13.805 9.938 1 98.12 343 PRO A C 1
ATOM 2621 O O . PRO A 1 343 ? -15.516 14.773 10.336 1 98.12 343 PRO A O 1
ATOM 2624 N N . ILE A 1 344 ? -15.875 13.086 8.883 1 98.69 344 ILE A N 1
ATOM 2625 C CA . ILE A 1 344 ? -14.656 13.32 8.109 1 98.69 344 ILE A CA 1
ATOM 2626 C C . ILE A 1 344 ? -15.016 13.555 6.645 1 98.69 344 ILE A C 1
ATOM 2628 O O . ILE A 1 344 ? -15.836 12.828 6.078 1 98.69 344 ILE A O 1
ATOM 2632 N N . PHE A 1 345 ? -14.461 14.578 6.023 1 98.44 345 PHE A N 1
ATOM 2633 C CA . PHE A 1 345 ? -14.516 14.828 4.586 1 98.44 345 PHE A CA 1
ATOM 2634 C C . PHE A 1 345 ? -13.18 14.523 3.93 1 98.44 345 PHE A C 1
ATOM 2636 O O . PHE A 1 345 ? -12.156 15.125 4.277 1 98.44 345 PHE A O 1
ATOM 2643 N N . VAL A 1 346 ? -13.18 13.57 3.051 1 98.69 346 VAL A N 1
ATOM 2644 C CA . VAL A 1 346 ? -11.953 13.219 2.338 1 98.69 346 VAL A CA 1
ATOM 2645 C C . VAL A 1 346 ? -12.086 13.602 0.867 1 98.69 346 VAL A C 1
ATOM 2647 O O . VAL A 1 346 ? -13.086 13.297 0.221 1 98.69 346 VAL A O 1
ATOM 2650 N N . TYR A 1 347 ? -11.086 14.32 0.34 1 98 347 TYR A N 1
ATOM 2651 C CA . TYR A 1 347 ? -11.039 14.555 -1.099 1 98 347 TYR A CA 1
ATOM 2652 C C . TYR A 1 347 ? -9.672 14.211 -1.667 1 98 347 TYR A C 1
ATOM 2654 O O . TYR A 1 347 ? -8.641 14.484 -1.043 1 98 347 TYR A O 1
ATOM 2662 N N . LYS A 1 348 ? -9.68 13.492 -2.756 1 98.31 348 LYS A N 1
ATOM 2663 C CA . LYS A 1 348 ? -8.508 12.852 -3.352 1 98.31 348 LYS A CA 1
ATOM 2664 C C . LYS A 1 348 ? -8.539 12.969 -4.871 1 98.31 348 LYS A C 1
ATOM 2666 O O . LYS A 1 348 ? -9.609 12.969 -5.48 1 98.31 348 LYS A O 1
ATOM 2671 N N . GLY A 1 349 ? -7.328 13.297 -5.43 1 97.69 349 GLY A N 1
ATOM 2672 C CA . GLY A 1 349 ? -7.195 13.18 -6.871 1 97.69 349 GLY A CA 1
ATOM 2673 C C . GLY A 1 349 ? -6.906 11.766 -7.332 1 97.69 349 GLY A C 1
ATOM 2674 O O . GLY A 1 349 ? -5.996 11.117 -6.816 1 97.69 349 GLY A O 1
ATOM 2675 N N . ALA A 1 350 ? -7.605 11.289 -8.344 1 96.12 350 ALA A N 1
ATOM 2676 C CA . ALA A 1 350 ? -7.469 9.922 -8.844 1 96.12 350 ALA A CA 1
ATOM 2677 C C . ALA A 1 350 ? -6.102 9.703 -9.484 1 96.12 350 ALA A C 1
ATOM 2679 O O . ALA A 1 350 ? -5.617 8.57 -9.562 1 96.12 350 ALA A O 1
ATOM 2680 N N . LEU A 1 351 ? -5.477 10.766 -9.945 1 95.19 351 LEU A N 1
ATOM 2681 C CA . LEU A 1 351 ? -4.203 10.695 -10.656 1 95.19 351 LEU A CA 1
ATOM 2682 C C . LEU A 1 351 ? -3.049 11.102 -9.75 1 95.19 351 LEU A C 1
ATOM 2684 O O . LEU A 1 351 ? -1.991 11.516 -10.227 1 95.19 351 LEU A O 1
ATOM 2688 N N . ASP A 1 352 ? -3.268 11.039 -8.453 1 96.94 352 ASP A N 1
ATOM 2689 C CA . ASP A 1 352 ? -2.26 11.406 -7.465 1 96.94 352 ASP A CA 1
ATOM 2690 C C . ASP A 1 352 ? -0.982 10.594 -7.652 1 96.94 352 ASP A C 1
ATOM 2692 O O . ASP A 1 352 ? -0.976 9.383 -7.434 1 96.94 352 ASP A O 1
ATOM 2696 N N . GLU A 1 353 ? 0.12 11.266 -7.98 1 94.38 353 GLU A N 1
ATOM 2697 C CA . GLU A 1 353 ? 1.384 10.594 -8.266 1 94.38 353 GLU A CA 1
ATOM 2698 C C . GLU A 1 353 ? 2.25 10.5 -7.012 1 94.38 353 GLU A C 1
ATOM 2700 O O . GLU A 1 353 ? 3.332 9.906 -7.043 1 94.38 353 GLU A O 1
ATOM 2705 N N . ILE A 1 354 ? 1.829 11.078 -5.922 1 96.38 354 ILE A N 1
ATOM 2706 C CA . ILE A 1 354 ? 2.605 11.094 -4.688 1 96.38 354 ILE A CA 1
ATOM 2707 C C . ILE A 1 354 ? 2.08 10.016 -3.736 1 96.38 354 ILE A C 1
ATOM 2709 O O . ILE A 1 354 ? 2.852 9.203 -3.225 1 96.38 354 ILE A O 1
ATOM 2713 N N . SER A 1 355 ? 0.852 10.055 -3.523 1 96.94 355 SER A N 1
ATOM 2714 C CA . SER A 1 355 ? 0.169 9.086 -2.67 1 96.94 355 SER A CA 1
ATOM 2715 C C . SER A 1 355 ? -0.918 8.344 -3.439 1 96.94 355 SER A C 1
ATOM 2717 O O . SER A 1 355 ? -2.006 8.883 -3.664 1 96.94 355 SER A O 1
ATOM 2719 N N . PRO A 1 356 ? -0.698 7.082 -3.719 1 95.5 356 PRO A N 1
ATOM 2720 C CA . PRO A 1 356 ? -1.663 6.328 -4.523 1 95.5 356 PRO A CA 1
ATOM 2721 C C . PRO A 1 356 ? -3.059 6.305 -3.902 1 95.5 356 PRO A C 1
ATOM 2723 O O . PRO A 1 356 ? -3.191 6.195 -2.682 1 95.5 356 PRO A O 1
ATOM 2726 N N . VAL A 1 357 ? -4.098 6.355 -4.746 1 96.38 357 VAL A N 1
ATOM 2727 C CA . VAL A 1 357 ? -5.496 6.445 -4.344 1 96.38 357 VAL A CA 1
ATOM 2728 C C . VAL A 1 357 ? -5.883 5.211 -3.535 1 96.38 357 VAL A C 1
ATOM 2730 O O . VAL A 1 357 ? -6.68 5.297 -2.6 1 96.38 357 VAL A O 1
ATOM 2733 N N . SER A 1 358 ? -5.289 4.027 -3.846 1 96.44 358 SER A N 1
ATOM 2734 C CA . SER A 1 358 ? -5.609 2.793 -3.137 1 96.44 358 SER A CA 1
ATOM 2735 C C . SER A 1 358 ? -5.344 2.93 -1.642 1 96.44 358 SER A C 1
ATOM 2737 O O . SER A 1 358 ? -6.109 2.418 -0.822 1 96.44 358 SER A O 1
ATOM 2739 N N . SER A 1 359 ? -4.27 3.629 -1.278 1 96.88 359 SER A N 1
ATOM 2740 C CA . SER A 1 359 ? -3.959 3.826 0.134 1 96.88 359 SER A CA 1
ATOM 2741 C C . SER A 1 359 ? -5.012 4.691 0.817 1 96.88 359 SER A C 1
ATOM 2743 O O . SER A 1 359 ? -5.328 4.484 1.99 1 96.88 359 SER A O 1
ATOM 2745 N N . THR A 1 360 ? -5.523 5.676 0.074 1 98.06 360 THR A N 1
ATOM 2746 C CA . THR A 1 360 ? -6.613 6.496 0.589 1 98.06 360 THR A CA 1
ATOM 2747 C C . THR A 1 360 ? -7.871 5.656 0.784 1 98.06 360 THR A C 1
ATOM 2749 O O . THR A 1 360 ? -8.539 5.762 1.814 1 98.06 360 THR A O 1
ATOM 2752 N N . GLU A 1 361 ? -8.172 4.82 -0.181 1 97.88 361 GLU A N 1
ATOM 2753 C CA . GLU A 1 361 ? -9.352 3.957 -0.112 1 97.88 361 GLU A CA 1
ATOM 2754 C C . GLU A 1 361 ? -9.281 3.033 1.101 1 97.88 361 GLU A C 1
ATOM 2756 O O . GLU A 1 361 ? -10.305 2.781 1.749 1 97.88 361 GLU A O 1
ATOM 2761 N N . ILE A 1 362 ? -8.156 2.547 1.396 1 98.25 362 ILE A N 1
ATOM 2762 C CA . ILE A 1 362 ? -7.969 1.666 2.543 1 98.25 362 ILE A CA 1
ATOM 2763 C C . ILE A 1 362 ? -8.297 2.418 3.832 1 98.25 362 ILE A C 1
ATOM 2765 O O . ILE A 1 362 ? -9.023 1.909 4.688 1 98.25 362 ILE A O 1
ATOM 2769 N N . ILE A 1 363 ? -7.805 3.664 3.99 1 98.69 363 ILE A N 1
ATOM 2770 C CA . ILE A 1 363 ? -8.062 4.461 5.184 1 98.69 363 ILE A CA 1
ATOM 2771 C C . ILE A 1 363 ? -9.562 4.758 5.289 1 98.69 363 ILE A C 1
ATOM 2773 O O . ILE A 1 363 ? -10.148 4.629 6.359 1 98.69 363 ILE A O 1
ATOM 2777 N N . VAL A 1 364 ? -10.172 5.164 4.164 1 98.69 364 VAL A N 1
ATOM 2778 C CA . VAL A 1 364 ? -11.602 5.473 4.145 1 98.69 364 VAL A CA 1
ATOM 2779 C C . VAL A 1 364 ? -12.398 4.234 4.551 1 98.69 364 VAL A C 1
ATOM 2781 O O . VAL A 1 364 ? -13.328 4.324 5.355 1 98.69 364 VAL A O 1
ATOM 2784 N N . SER A 1 365 ? -12.008 3.078 4.012 1 98.44 365 SER A N 1
ATOM 2785 C CA . SER A 1 365 ? -12.68 1.825 4.336 1 98.44 365 SER A CA 1
ATOM 2786 C C . SER A 1 365 ? -12.57 1.505 5.824 1 98.44 365 SER A C 1
ATOM 2788 O O . SER A 1 365 ? -13.555 1.109 6.457 1 98.44 365 SER A O 1
ATOM 2790 N N . ARG A 1 366 ? -11.461 1.656 6.402 1 98.56 366 ARG A N 1
ATOM 2791 C CA . ARG A 1 366 ? -11.234 1.383 7.816 1 98.56 366 ARG A CA 1
ATOM 2792 C C . ARG A 1 366 ? -12.047 2.326 8.695 1 98.56 366 ARG A C 1
ATOM 2794 O O . ARG A 1 366 ? -12.633 1.902 9.695 1 98.56 366 ARG A O 1
ATOM 2801 N N . TYR A 1 367 ? -12.031 3.617 8.328 1 98.75 367 TYR A N 1
ATOM 2802 C CA . TYR A 1 367 ? -12.82 4.59 9.078 1 98.75 367 TYR A CA 1
ATOM 2803 C C . TYR A 1 367 ? -14.305 4.242 9.031 1 98.75 367 TYR A C 1
ATOM 2805 O O . TYR A 1 367 ? -14.969 4.195 10.07 1 98.75 367 TYR A O 1
ATOM 2813 N N . CYS A 1 368 ? -14.805 3.934 7.871 1 98.56 368 CYS A N 1
ATOM 2814 C CA . CYS A 1 368 ? -16.219 3.617 7.723 1 98.56 368 CYS A CA 1
ATOM 2815 C C . CYS A 1 368 ? -16.578 2.348 8.484 1 98.56 368 CYS A C 1
ATOM 2817 O O . CYS A 1 368 ? -17.578 2.312 9.211 1 98.56 368 CYS A O 1
ATOM 2819 N N . ALA A 1 369 ? -15.773 1.327 8.383 1 97.81 369 ALA A N 1
ATOM 2820 C CA . ALA A 1 369 ? -16.016 0.07 9.086 1 97.81 369 ALA A CA 1
ATOM 2821 C C . ALA A 1 369 ? -15.977 0.269 10.594 1 97.81 369 ALA A C 1
ATOM 2823 O O . ALA A 1 369 ? -16.641 -0.451 11.344 1 97.81 369 ALA A O 1
ATOM 2824 N N . GLY A 1 370 ? -15.188 1.285 10.992 1 98 370 GLY A N 1
ATOM 2825 C CA . GLY A 1 370 ? -15.055 1.573 12.414 1 98 370 GLY A CA 1
ATOM 2826 C C . GLY A 1 370 ? -16.125 2.504 12.938 1 98 370 GLY A C 1
ATOM 2827 O O . GLY A 1 370 ? -16.141 2.846 14.117 1 98 370 GLY A O 1
ATOM 2828 N N . GLY A 1 371 ? -17 2.984 12.047 1 97.62 371 GLY A N 1
ATOM 2829 C CA . GLY A 1 371 ? -18.156 3.754 12.5 1 97.62 371 GLY A CA 1
ATOM 2830 C C . GLY A 1 371 ? -18.047 5.23 12.172 1 97.62 371 GLY A C 1
ATOM 2831 O O . GLY A 1 371 ? -18.984 5.988 12.391 1 97.62 371 GLY A O 1
ATOM 2832 N N . THR A 1 372 ? -16.922 5.684 11.695 1 98.44 372 THR A N 1
ATOM 2833 C CA . THR A 1 372 ? -16.797 7.07 11.258 1 98.44 372 THR A CA 1
ATOM 2834 C C . THR A 1 372 ? -17.672 7.332 10.039 1 98.44 372 THR A C 1
ATOM 2836 O O . THR A 1 372 ? -17.75 6.504 9.133 1 98.44 372 THR A O 1
ATOM 2839 N N . VAL A 1 373 ? -18.344 8.445 10.047 1 98.31 373 VAL A N 1
ATOM 2840 C CA . VAL A 1 373 ? -19.062 8.852 8.844 1 98.31 373 VAL A CA 1
ATOM 2841 C C . VAL A 1 373 ? -18.141 9.656 7.938 1 98.31 373 VAL A C 1
ATOM 2843 O O . VAL A 1 373 ? -17.75 10.781 8.273 1 98.31 373 VAL A O 1
ATOM 2846 N N . VAL A 1 374 ? -17.828 9.078 6.777 1 98.56 374 VAL A N 1
ATOM 2847 C CA . VAL A 1 374 ? -16.891 9.695 5.844 1 98.56 374 VAL A CA 1
ATOM 2848 C C . VAL A 1 374 ? -17.641 10.109 4.57 1 98.56 374 VAL A C 1
ATOM 2850 O O . VAL A 1 374 ? -18.375 9.305 3.988 1 98.56 374 VAL A O 1
ATOM 2853 N N . ASN A 1 375 ? -17.547 11.367 4.199 1 98.12 375 ASN A N 1
ATOM 2854 C CA . ASN A 1 375 ? -17.875 11.828 2.855 1 98.12 375 ASN A CA 1
ATOM 2855 C C . ASN A 1 375 ? -16.641 11.906 1.967 1 98.12 375 ASN A C 1
ATOM 2857 O O . ASN A 1 375 ? -15.781 12.766 2.158 1 98.12 375 ASN A O 1
ATOM 2861 N N . TYR A 1 376 ? -16.578 10.992 1.006 1 98.06 376 TYR A N 1
ATOM 2862 C CA . TYR A 1 376 ? -15.383 10.836 0.195 1 98.06 376 TYR A CA 1
ATOM 2863 C C . TYR A 1 376 ? -15.625 11.297 -1.237 1 98.06 376 TYR A C 1
ATOM 2865 O O . TYR A 1 376 ? -16.531 10.789 -1.913 1 98.06 376 TYR A O 1
ATOM 2873 N N . LYS A 1 377 ? -14.766 12.281 -1.668 1 97.81 377 LYS A N 1
ATOM 2874 C CA . LYS A 1 377 ? -14.797 12.781 -3.039 1 97.81 377 LYS A CA 1
ATOM 2875 C C . LYS A 1 377 ? -13.547 12.344 -3.809 1 97.81 377 LYS A C 1
ATOM 2877 O O . LYS A 1 377 ? -12.43 12.703 -3.434 1 97.81 377 LYS A O 1
ATOM 2882 N N . ASP A 1 378 ? -13.75 11.57 -4.836 1 96.62 378 ASP A N 1
ATOM 2883 C CA . ASP A 1 378 ? -12.68 11.188 -5.75 1 96.62 378 ASP A CA 1
ATOM 2884 C C . ASP A 1 378 ? -12.75 11.992 -7.043 1 96.62 378 ASP A C 1
ATOM 2886 O O . ASP A 1 378 ? -13.664 11.812 -7.852 1 96.62 378 ASP A O 1
ATOM 2890 N N . VAL A 1 379 ? -11.758 12.891 -7.223 1 97 379 VAL A N 1
ATOM 2891 C CA . VAL A 1 379 ? -11.727 13.742 -8.406 1 97 379 VAL A CA 1
ATOM 2892 C C . VAL A 1 379 ? -10.914 13.07 -9.508 1 97 379 VAL A C 1
ATOM 2894 O O . VAL A 1 379 ? -9.68 13.141 -9.5 1 97 379 VAL A O 1
ATOM 2897 N N . LEU A 1 380 ? -11.523 12.625 -10.547 1 95.75 380 LEU A N 1
ATOM 2898 C CA . LEU A 1 380 ? -10.992 11.672 -11.516 1 95.75 380 LEU A CA 1
ATOM 2899 C C . LEU A 1 380 ? -9.953 12.32 -12.414 1 95.75 380 LEU A C 1
ATOM 2901 O O . LEU A 1 380 ? -9.125 11.633 -13.016 1 95.75 380 LEU A O 1
ATOM 2905 N N . THR A 1 381 ? -9.883 13.672 -12.5 1 94.31 381 THR A N 1
ATOM 2906 C CA . THR A 1 381 ? -9.047 14.375 -13.469 1 94.31 381 THR A CA 1
ATOM 2907 C C . THR A 1 381 ? -7.824 14.984 -12.781 1 94.31 381 THR A C 1
ATOM 2909 O O . THR A 1 381 ? -6.973 15.586 -13.438 1 94.31 381 THR A O 1
ATOM 2912 N N . HIS A 1 382 ? -7.758 14.875 -11.492 1 94.12 382 HIS A N 1
ATOM 2913 C CA . HIS A 1 382 ? -6.781 15.68 -10.758 1 94.12 382 HIS A CA 1
ATOM 2914 C C . HIS A 1 382 ? -5.641 14.82 -10.227 1 94.12 382 HIS A C 1
ATOM 2916 O O . HIS A 1 382 ? -5.867 13.703 -9.773 1 94.12 382 HIS A O 1
ATOM 2922 N N . GLU A 1 383 ? -4.469 15.359 -10.43 1 94.81 383 GLU A N 1
ATOM 2923 C CA . GLU A 1 383 ? -3.326 14.875 -9.664 1 94.81 383 GLU A CA 1
ATOM 2924 C C . GLU A 1 383 ? -3.189 15.617 -8.344 1 94.81 383 GLU A C 1
ATOM 2926 O O . GLU A 1 383 ? -4.113 16.312 -7.914 1 94.81 383 GLU A O 1
ATOM 2931 N N . HIS A 1 384 ? -2.088 15.445 -7.598 1 93.12 384 HIS A N 1
ATOM 2932 C CA . HIS A 1 384 ? -1.913 15.867 -6.211 1 93.12 384 HIS A CA 1
ATOM 2933 C C . HIS A 1 384 ? -1.873 17.391 -6.102 1 93.12 384 HIS A C 1
ATOM 2935 O O . HIS A 1 384 ? -2.568 17.969 -5.27 1 93.12 384 HIS A O 1
ATOM 2941 N N . VAL A 1 385 ? -1.141 18.031 -6.953 1 87.25 385 VAL A N 1
ATOM 2942 C CA . VAL A 1 385 ? -0.918 19.469 -6.863 1 87.25 385 VAL A CA 1
ATOM 2943 C C . VAL A 1 385 ? -2.137 20.203 -7.406 1 87.25 385 VAL A C 1
ATOM 2945 O O . VAL A 1 385 ? -2.584 21.203 -6.812 1 87.25 385 VAL A O 1
ATOM 2948 N N . LEU A 1 386 ? -2.707 19.688 -8.531 1 87.12 386 LEU A N 1
ATOM 2949 C CA . LEU A 1 386 ? -3.871 20.328 -9.125 1 87.12 386 LEU A CA 1
ATOM 2950 C C . LEU A 1 386 ? -5.051 20.328 -8.164 1 87.12 386 LEU A C 1
ATOM 2952 O O . LEU A 1 386 ? -5.793 21.312 -8.078 1 87.12 386 LEU A O 1
ATOM 2956 N N . LEU A 1 387 ? -5.199 19.297 -7.438 1 92.06 387 LEU A N 1
ATOM 2957 C CA . LEU A 1 387 ? -6.312 19.203 -6.496 1 92.06 387 LEU A CA 1
ATOM 2958 C C . LEU A 1 387 ? -6.152 20.219 -5.367 1 92.06 387 LEU A C 1
ATOM 2960 O O . LEU A 1 387 ? -7.145 20.734 -4.844 1 92.06 387 LEU A O 1
ATOM 2964 N N . GLN A 1 388 ? -4.953 20.5 -4.957 1 87.5 388 GLN A N 1
ATOM 2965 C CA . GLN A 1 388 ? -4.711 21.5 -3.922 1 87.5 388 GLN A CA 1
ATOM 2966 C C . GLN A 1 388 ? -5.25 22.859 -4.34 1 87.5 388 GLN A C 1
ATOM 2968 O O . GLN A 1 388 ? -5.688 23.641 -3.496 1 87.5 388 GLN A O 1
ATOM 2973 N N . LEU A 1 389 ? -5.371 23.125 -5.594 1 82 389 LEU A N 1
ATOM 2974 C CA . LEU A 1 389 ? -5.719 24.438 -6.117 1 82 389 LEU A CA 1
ATOM 2975 C C . LEU A 1 389 ? -7.227 24.656 -6.082 1 82 389 LEU A C 1
ATOM 2977 O O . LEU A 1 389 ? -7.691 25.797 -5.953 1 82 389 LEU A O 1
ATOM 2981 N N . ASP A 1 390 ? -7.918 23.562 -6.207 1 85.56 390 ASP A N 1
ATOM 2982 C CA . ASP A 1 390 ? -9.344 23.828 -6.324 1 85.56 390 ASP A CA 1
ATOM 2983 C C . ASP A 1 390 ? -10.164 22.906 -5.434 1 85.56 390 ASP A C 1
ATOM 2985 O O . ASP A 1 390 ? -11.344 23.156 -5.168 1 85.56 390 ASP A O 1
ATOM 2989 N N . GLY A 1 391 ? -9.57 21.859 -4.898 1 89.75 391 GLY A N 1
ATOM 2990 C CA . GLY A 1 391 ? -10.289 20.938 -4.039 1 89.75 391 GLY A CA 1
ATOM 2991 C C . GLY A 1 391 ? -10.812 21.578 -2.77 1 89.75 391 GLY A C 1
ATOM 2992 O O . GLY A 1 391 ? -11.766 21.094 -2.164 1 89.75 391 GLY A O 1
ATOM 2993 N N . PHE A 1 392 ? -10.195 22.703 -2.361 1 89 392 PHE A N 1
ATOM 2994 C CA . PHE A 1 392 ? -10.586 23.391 -1.13 1 89 392 PHE A CA 1
ATOM 2995 C C . PHE A 1 392 ? -12.016 23.891 -1.222 1 89 392 PHE A C 1
ATOM 2997 O O . PHE A 1 392 ? -12.672 24.109 -0.2 1 89 392 PHE A O 1
ATOM 3004 N N . LEU A 1 393 ? -12.586 24.062 -2.457 1 89.25 393 LEU A N 1
ATOM 3005 C CA . LEU A 1 393 ? -13.938 24.578 -2.639 1 89.25 393 LEU A CA 1
ATOM 3006 C C . LEU A 1 393 ? -14.961 23.656 -1.986 1 89.25 393 LEU A C 1
ATOM 3008 O O . LEU A 1 393 ? -15.836 24.109 -1.253 1 89.25 393 LEU A O 1
ATOM 3012 N N . GLU A 1 394 ? -14.742 22.406 -2.156 1 93.12 394 GLU A N 1
ATOM 3013 C CA . GLU A 1 394 ? -15.703 21.469 -1.602 1 93.12 394 GLU A CA 1
ATOM 3014 C C . GLU A 1 394 ? -15.469 21.25 -0.11 1 93.12 394 GLU A C 1
ATOM 3016 O O . GLU A 1 394 ? -16.422 21.109 0.661 1 93.12 394 GLU A O 1
ATOM 3021 N N . ALA A 1 395 ? -14.195 21.172 0.212 1 94.56 395 ALA A N 1
ATOM 3022 C CA . ALA A 1 395 ? -13.875 20.984 1.626 1 94.56 395 ALA A CA 1
ATOM 3023 C C . ALA A 1 395 ? -14.445 22.125 2.465 1 94.56 395 ALA A C 1
ATOM 3025 O O . ALA A 1 395 ? -15.031 21.891 3.523 1 94.56 395 ALA A O 1
ATOM 3026 N N . PHE A 1 396 ? -14.328 23.328 1.977 1 93.56 396 PHE A N 1
ATOM 3027 C CA . PHE A 1 396 ? -14.82 24.5 2.699 1 93.56 396 PHE A CA 1
ATOM 3028 C C . PHE A 1 396 ? -16.344 24.484 2.783 1 93.56 396 PHE A C 1
A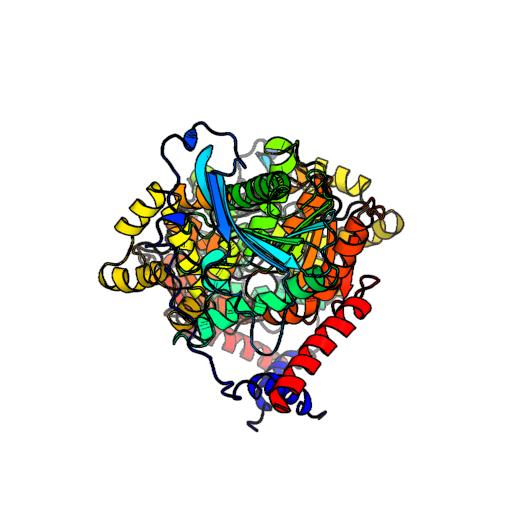TOM 3030 O O . PHE A 1 396 ? -16.922 24.766 3.838 1 93.56 396 PHE A O 1
ATOM 3037 N N . ALA A 1 397 ? -16.984 24.219 1.658 1 93.88 397 ALA A N 1
ATOM 3038 C CA . ALA A 1 397 ? -18.438 24.156 1.649 1 93.88 397 ALA A CA 1
ATOM 3039 C C . ALA A 1 397 ? -18.953 23.125 2.656 1 93.88 397 ALA A C 1
ATOM 3041 O O . ALA A 1 397 ? -19.938 23.375 3.361 1 93.88 397 ALA A O 1
ATOM 3042 N N . TRP A 1 398 ? -18.328 22 2.693 1 96.38 398 TRP A N 1
ATOM 3043 C CA . TRP A 1 398 ? -18.719 20.938 3.609 1 96.38 398 TRP A CA 1
ATOM 3044 C C . TRP A 1 398 ? -18.516 21.359 5.059 1 96.38 398 TRP A C 1
ATOM 3046 O O . TRP A 1 398 ? -19.391 21.172 5.902 1 96.38 398 TRP A O 1
ATOM 3056 N N . LEU A 1 399 ? -17.375 21.953 5.383 1 96.56 399 LEU A N 1
ATOM 3057 C CA . LEU A 1 399 ? -17.062 22.422 6.734 1 96.56 399 LEU A CA 1
ATOM 3058 C C . LEU A 1 399 ? -18 23.547 7.148 1 96.56 399 LEU A C 1
ATOM 3060 O O . LEU A 1 399 ? -18.375 23.641 8.32 1 96.56 399 LEU A O 1
ATOM 3064 N N . ASP A 1 400 ? -18.328 24.406 6.188 1 95.12 400 ASP A N 1
ATOM 3065 C CA . ASP A 1 400 ? -19.25 25.516 6.461 1 95.12 400 ASP A CA 1
ATOM 3066 C C . ASP A 1 400 ? -20.594 25 6.949 1 95.12 400 ASP A C 1
ATOM 3068 O O . ASP A 1 400 ? -21.172 25.547 7.898 1 95.12 400 ASP A O 1
ATOM 3072 N N . LYS A 1 401 ? -21.047 23.984 6.348 1 95.62 401 LYS A N 1
ATOM 3073 C CA . LYS A 1 401 ? -22.312 23.391 6.758 1 95.62 401 LYS A CA 1
ATOM 3074 C C . LYS A 1 401 ? -22.219 22.797 8.164 1 95.62 401 LYS A C 1
ATOM 3076 O O . LYS A 1 401 ? -23.156 22.906 8.953 1 95.62 401 LYS A O 1
ATOM 3081 N N . ARG A 1 402 ? -21.109 22.188 8.484 1 96.12 402 ARG A N 1
ATOM 3082 C CA . ARG A 1 402 ? -20.906 21.641 9.82 1 96.12 402 ARG A CA 1
ATOM 3083 C C . ARG A 1 402 ? -20.859 22.766 10.859 1 96.12 402 ARG A C 1
ATOM 3085 O O . ARG A 1 402 ? -21.453 22.641 11.938 1 96.12 402 ARG A O 1
ATOM 3092 N N . MET A 1 403 ? -20.172 23.844 10.5 1 95.44 403 MET A N 1
ATOM 3093 C CA . MET A 1 403 ? -20.031 25 11.383 1 95.44 403 MET A CA 1
ATOM 3094 C C . MET A 1 403 ? -21.406 25.625 11.656 1 95.44 403 MET A C 1
ATOM 3096 O O . MET A 1 403 ? -21.641 26.172 12.742 1 95.44 403 MET A O 1
ATOM 3100 N N . ASP A 1 404 ? -22.281 25.453 10.703 1 94.56 404 ASP A N 1
ATOM 3101 C CA . ASP A 1 404 ? -23.625 26.016 10.828 1 94.56 404 ASP A CA 1
ATOM 3102 C C . ASP A 1 404 ? -24.562 25.062 11.57 1 94.56 404 ASP A C 1
ATOM 3104 O O . ASP A 1 404 ? -25.734 25.375 11.805 1 94.56 404 ASP A O 1
ATOM 3108 N N . GLY A 1 405 ? -24.047 23.906 11.883 1 93.38 405 GLY A N 1
ATOM 3109 C CA . GLY A 1 405 ? -24.828 22.969 12.672 1 93.38 405 GLY A CA 1
ATOM 3110 C C . GLY A 1 405 ? -25.703 22.062 11.828 1 93.38 405 GLY A C 1
ATOM 3111 O O . GLY A 1 405 ? -26.625 21.422 12.344 1 93.38 405 GLY A O 1
ATOM 3112 N N . GLU A 1 406 ? -25.438 22.109 10.602 1 91.25 406 GLU A N 1
ATOM 3113 C CA . GLU A 1 406 ? -26.203 21.203 9.758 1 91.25 406 GLU A CA 1
ATOM 3114 C C . GLU A 1 406 ? -25.875 19.75 10.07 1 91.25 406 GLU A C 1
ATOM 3116 O O . GLU A 1 406 ? -24.719 19.406 10.312 1 91.25 406 GLU A O 1
ATOM 3121 N N . ALA A 1 407 ? -26.938 19 10.109 1 82.69 407 ALA A N 1
ATOM 3122 C CA . ALA A 1 407 ? -26.75 17.594 10.461 1 82.69 407 ALA A CA 1
ATOM 3123 C C . ALA A 1 407 ? -25.859 16.891 9.445 1 82.69 407 ALA A C 1
ATOM 3125 O O . ALA A 1 407 ? -26 17.109 8.234 1 82.69 407 ALA A O 1
ATOM 3126 N N . ALA A 1 408 ? -24.922 16.156 9.953 1 79.44 408 ALA A N 1
ATOM 3127 C CA . ALA A 1 408 ? -24.078 15.336 9.102 1 79.44 408 ALA A CA 1
ATOM 3128 C C . ALA A 1 408 ? -24.844 14.141 8.555 1 79.44 408 ALA A C 1
ATOM 3130 O O . ALA A 1 408 ? -25.875 13.758 9.102 1 79.44 408 ALA A O 1
ATOM 3131 N N . GLU A 1 409 ? -24.312 13.664 7.469 1 87.31 409 GLU A N 1
ATOM 3132 C CA . GLU A 1 409 ? -24.828 12.391 6.977 1 87.31 409 GLU A CA 1
ATOM 3133 C C . GLU A 1 409 ? -24.672 11.289 8.023 1 87.31 409 GLU A C 1
ATOM 3135 O O . GLU A 1 409 ? -23.875 11.422 8.953 1 87.31 409 GLU A O 1
ATOM 3140 N N . THR A 1 410 ? -25.484 10.273 7.906 1 91.31 410 THR A N 1
ATOM 3141 C CA . THR A 1 410 ? -25.438 9.203 8.906 1 91.31 410 THR A CA 1
ATOM 3142 C C . THR A 1 410 ? -24.688 7.992 8.367 1 91.31 410 THR A C 1
ATOM 3144 O O . THR A 1 410 ? -24.344 7.086 9.125 1 91.31 410 THR A O 1
ATOM 3147 N N . ASN A 1 411 ? -24.406 8.023 7.117 1 94.81 411 ASN A N 1
ATOM 3148 C CA . ASN A 1 411 ? -23.672 6.93 6.492 1 94.81 411 ASN A CA 1
ATOM 3149 C C . ASN A 1 411 ? -22.5 7.453 5.66 1 94.81 411 ASN A C 1
ATOM 3151 O O . ASN A 1 411 ? -22.516 8.602 5.223 1 94.81 411 ASN A O 1
ATOM 3155 N N . CYS A 1 412 ? -21.594 6.598 5.539 1 97.56 412 CYS A N 1
ATOM 3156 C CA . CYS A 1 412 ? -20.5 6.926 4.633 1 97.56 412 CYS A CA 1
ATOM 3157 C C . CYS A 1 412 ? -21 7.094 3.203 1 97.56 412 CYS A C 1
ATOM 3159 O O . CYS A 1 412 ? -21.969 6.441 2.801 1 97.56 412 CYS A O 1
ATOM 3161 N N . SER A 1 413 ? -20.375 8.016 2.443 1 96.19 413 SER A N 1
ATOM 3162 C CA . SER A 1 413 ? -20.703 8.242 1.041 1 96.19 413 SER A CA 1
ATOM 3163 C C . SER A 1 413 ? -19.453 8.438 0.198 1 96.19 413 SER A C 1
ATOM 3165 O O . SER A 1 413 ? -18.391 8.797 0.724 1 96.19 413 SER A O 1
ATOM 3167 N N . ARG A 1 414 ? -19.625 8.094 -1.004 1 95.31 414 ARG A N 1
ATOM 3168 C CA . ARG A 1 414 ? -18.562 8.281 -1.988 1 95.31 414 ARG A CA 1
ATOM 3169 C C . ARG A 1 414 ? -19.109 8.875 -3.279 1 95.31 414 ARG A C 1
ATOM 3171 O O . ARG A 1 414 ? -20.203 8.508 -3.727 1 95.31 414 ARG A O 1
ATOM 3178 N N . THR A 1 415 ? -18.344 9.852 -3.877 1 95.5 415 THR A N 1
ATOM 3179 C CA . THR A 1 415 ? -18.688 10.461 -5.156 1 95.5 415 THR A CA 1
ATOM 3180 C C . THR A 1 415 ? -17.469 10.531 -6.07 1 95.5 415 THR A C 1
ATOM 3182 O O . THR A 1 415 ? -16.406 11.008 -5.66 1 95.5 415 THR A O 1
ATOM 3185 N N . ASP A 1 416 ? -17.578 9.977 -7.258 1 94.88 416 ASP A N 1
ATOM 3186 C CA . ASP A 1 416 ? -16.625 10.203 -8.328 1 94.88 416 ASP A CA 1
ATOM 3187 C C . ASP A 1 416 ? -17.016 11.414 -9.172 1 94.88 416 ASP A C 1
ATOM 3189 O O . ASP A 1 416 ? -18.156 11.531 -9.602 1 94.88 416 ASP A O 1
ATOM 3193 N N . GLU A 1 417 ? -16.031 12.344 -9.32 1 95.56 417 GLU A N 1
ATOM 3194 C CA . GLU A 1 417 ? -16.375 13.57 -10.031 1 95.56 417 GLU A CA 1
ATOM 3195 C C . GLU A 1 417 ? -15.211 14.055 -10.891 1 95.56 417 GLU A C 1
ATOM 3197 O O . GLU A 1 417 ? -14.062 13.656 -10.672 1 95.56 417 GLU A O 1
ATOM 3202 N N . LEU A 1 418 ? -15.477 14.867 -11.914 1 92.88 418 LEU A N 1
ATOM 3203 C CA . LEU A 1 418 ? -14.461 15.383 -12.812 1 92.88 418 LEU A CA 1
ATOM 3204 C C . LEU A 1 418 ? -13.859 16.672 -12.266 1 92.88 418 LEU A C 1
ATOM 3206 O O . LEU A 1 418 ? -12.68 16.969 -12.5 1 92.88 418 LEU A O 1
ATOM 3210 N N . LEU A 1 419 ? -14.742 17.469 -11.578 1 91.44 419 LEU A N 1
ATOM 3211 C CA . LEU A 1 419 ? -14.336 18.688 -10.906 1 91.44 419 LEU A CA 1
ATOM 3212 C C . LEU A 1 419 ? -14.828 18.719 -9.469 1 91.44 419 LEU A C 1
ATOM 3214 O O . LEU A 1 419 ? -15.898 18.188 -9.164 1 91.44 419 LEU A O 1
ATOM 3218 N N . PRO A 1 420 ? -14.055 19.266 -8.594 1 92.12 420 PRO A N 1
ATOM 3219 C CA . PRO A 1 420 ? -14.43 19.266 -7.176 1 92.12 420 PRO A CA 1
ATOM 3220 C C . PRO A 1 420 ? -15.469 20.328 -6.84 1 92.12 420 PRO A C 1
ATOM 3222 O O . PRO A 1 420 ? -15.203 21.219 -6.023 1 92.12 420 PRO A O 1
ATOM 3225 N N . ILE A 1 421 ? -16.734 20.188 -7.371 1 89.12 421 ILE A N 1
ATOM 3226 C CA . ILE A 1 421 ? -17.734 21.219 -7.156 1 89.12 421 ILE A CA 1
ATOM 3227 C C . ILE A 1 421 ? -19.094 20.562 -6.887 1 89.12 421 ILE A C 1
ATOM 3229 O O . ILE A 1 421 ? -20.125 21.234 -6.914 1 89.12 421 ILE A O 1
ATOM 3233 N N . SER A 1 422 ? -19.078 19.297 -6.648 1 85.25 422 SER A N 1
ATOM 3234 C CA . SER A 1 422 ? -20.359 18.609 -6.492 1 85.25 422 SER A CA 1
ATOM 3235 C C . SER A 1 422 ? -20.969 18.859 -5.113 1 85.25 422 SER A C 1
ATOM 3237 O O . SER A 1 422 ? -22.172 18.703 -4.918 1 85.25 422 SER A O 1
ATOM 3239 N N . GLU A 1 423 ? -20.125 19.156 -4.137 1 86.31 423 GLU A N 1
ATOM 3240 C CA . GLU A 1 423 ? -20.641 19.516 -2.818 1 86.31 423 GLU A CA 1
ATOM 3241 C C . GLU A 1 423 ? -21.469 20.797 -2.879 1 86.31 423 GLU A C 1
ATOM 3243 O O . GLU A 1 423 ? -21.016 21.812 -3.412 1 86.31 423 GLU A O 1
ATOM 3248 N N . PRO A 1 424 ? -22.719 20.75 -2.393 1 84.5 424 PRO A N 1
ATOM 3249 C CA . PRO A 1 424 ? -23.531 21.969 -2.416 1 84.5 424 PRO A CA 1
ATOM 3250 C C . PRO A 1 424 ? -22.844 23.141 -1.742 1 84.5 424 PRO A C 1
ATOM 3252 O O . PRO A 1 424 ? -22.297 23 -0.647 1 84.5 424 PRO A O 1
ATOM 3255 N N . GLY A 1 425 ? -22.797 24.344 -2.4 1 85.12 425 GLY A N 1
ATOM 3256 C CA . GLY A 1 425 ? -22.172 25.547 -1.873 1 85.12 425 GLY A CA 1
ATOM 3257 C C . GLY A 1 425 ? -20.781 25.781 -2.41 1 85.12 425 GLY A C 1
ATOM 3258 O O . GLY A 1 425 ? -20.219 26.875 -2.236 1 85.12 425 GLY A O 1
ATOM 3259 N N . SER A 1 426 ? -20.234 24.828 -3.098 1 85 426 SER A N 1
ATOM 3260 C CA . SER A 1 426 ? -18.859 24.922 -3.578 1 85 426 SER A CA 1
ATOM 3261 C C . SER A 1 426 ? -18.672 26.109 -4.512 1 85 426 SER A C 1
ATOM 3263 O O . SER A 1 426 ? -17.656 26.812 -4.43 1 85 426 SER A O 1
ATOM 3265 N N . LEU A 1 427 ? -19.594 26.359 -5.379 1 80.5 427 LEU A N 1
ATOM 3266 C CA . LEU A 1 427 ? -19.5 27.438 -6.352 1 80.5 427 LEU A CA 1
ATOM 3267 C C . LEU A 1 427 ? -19.547 28.797 -5.66 1 80.5 427 LEU A C 1
ATOM 3269 O O . LEU A 1 427 ? -18.969 29.766 -6.148 1 80.5 427 LEU A O 1
ATOM 3273 N N . GLY A 1 428 ? -20.219 28.859 -4.504 1 74.88 428 GLY A N 1
ATOM 3274 C CA . GLY A 1 428 ? -20.281 30.078 -3.729 1 74.88 428 GLY A CA 1
ATOM 3275 C C . GLY A 1 428 ? -18.953 30.469 -3.094 1 74.88 428 GLY A C 1
ATOM 3276 O O . GLY A 1 428 ? -18.719 31.641 -2.809 1 74.88 428 GLY A O 1
ATOM 3277 N N . VAL A 1 429 ? -18.172 29.469 -2.84 1 72.56 429 VAL A N 1
ATOM 3278 C CA . VAL A 1 429 ? -16.844 29.719 -2.279 1 72.56 429 VAL A CA 1
ATOM 3279 C C . VAL A 1 429 ? -15.945 30.328 -3.344 1 72.56 429 VAL A C 1
ATOM 3281 O O . VAL A 1 429 ? -15.109 31.188 -3.039 1 72.56 429 VAL A O 1
ATOM 3284 N N . ALA A 1 430 ? -16.094 29.922 -4.543 1 63.94 430 ALA A N 1
ATOM 3285 C CA . ALA A 1 430 ? -15.219 30.266 -5.664 1 63.94 430 ALA A CA 1
ATOM 3286 C C . ALA A 1 430 ? -15.32 31.75 -6 1 63.94 430 ALA A C 1
ATOM 3288 O O . ALA A 1 430 ? -14.312 32.406 -6.234 1 63.94 430 ALA A O 1
ATOM 3289 N N . VAL A 1 431 ? -16.469 32.25 -6 1 56.66 431 VAL A N 1
ATOM 3290 C CA . VAL A 1 431 ? -16.703 33.562 -6.582 1 56.66 431 VAL A CA 1
ATOM 3291 C C . VAL A 1 431 ? -15.953 34.625 -5.785 1 56.66 431 VAL A C 1
ATOM 3293 O O . VAL A 1 431 ? -15.141 35.375 -6.34 1 56.66 431 VAL A O 1
ATOM 3296 N N . PRO A 1 432 ? -16.094 34.656 -4.582 1 54.28 432 PRO A N 1
ATOM 3297 C CA . PRO A 1 432 ? -15.383 35.719 -3.861 1 54.28 432 PRO A CA 1
ATOM 3298 C C . PRO A 1 432 ? -13.875 35.469 -3.775 1 54.28 432 PRO A C 1
ATOM 3300 O O . PRO A 1 432 ? -13.086 36.406 -3.887 1 54.28 432 PRO A O 1
ATOM 3303 N N . THR A 1 433 ? -13.57 34.219 -3.723 1 55.97 433 THR A N 1
ATOM 3304 C CA . THR A 1 433 ? -12.156 33.875 -3.547 1 55.97 433 THR A CA 1
ATOM 3305 C C . THR A 1 433 ? -11.383 34.125 -4.836 1 55.97 433 THR A C 1
ATOM 3307 O O . THR A 1 433 ? -10.312 34.75 -4.82 1 55.97 433 THR A O 1
ATOM 3310 N N . VAL A 1 434 ? -12.055 33.719 -5.941 1 55.97 434 VAL A N 1
ATOM 3311 C CA . VAL A 1 434 ? -11.43 33.938 -7.242 1 55.97 434 VAL A CA 1
ATOM 3312 C C . VAL A 1 434 ? -11.453 35.438 -7.594 1 55.97 434 VAL A C 1
ATOM 3314 O O . VAL A 1 434 ? -10.453 36 -8.047 1 55.97 434 VAL A O 1
ATOM 3317 N N . GLU A 1 435 ? -12.617 36 -7.352 1 51.19 435 GLU A N 1
ATOM 3318 C CA . GLU A 1 435 ? -12.742 37.438 -7.609 1 51.19 435 GLU A CA 1
ATOM 3319 C C . GLU A 1 435 ? -11.758 38.25 -6.766 1 51.19 435 GLU A C 1
ATOM 3321 O O . GLU A 1 435 ? -11.164 39.219 -7.246 1 51.19 435 GLU A O 1
ATOM 3326 N N . GLY A 1 436 ? -11.695 37.75 -5.625 1 52.41 436 GLY A N 1
ATOM 3327 C CA . GLY A 1 436 ? -10.734 38.406 -4.754 1 52.41 436 GLY A CA 1
ATOM 3328 C C . GLY A 1 436 ? -9.297 38.25 -5.23 1 52.41 436 GLY A C 1
ATOM 3329 O O . GLY A 1 436 ? -8.555 39.25 -5.293 1 52.41 436 GLY A O 1
ATOM 3330 N N . VAL A 1 437 ? -9.086 37.094 -5.613 1 54.56 437 VAL A N 1
ATOM 3331 C CA . VAL A 1 437 ? -7.734 36.844 -6.102 1 54.56 437 VAL A CA 1
ATOM 3332 C C . VAL A 1 437 ? -7.492 37.625 -7.391 1 54.56 437 VAL A C 1
ATOM 3334 O O . VAL A 1 437 ? -6.438 38.25 -7.566 1 54.56 437 VAL A O 1
ATOM 3337 N N . VAL A 1 438 ? -8.508 37.5 -8.273 1 49.38 438 VAL A N 1
ATOM 3338 C CA . VAL A 1 438 ? -8.414 38.25 -9.531 1 49.38 438 VAL A CA 1
ATOM 3339 C C . VAL A 1 438 ? -8.336 39.75 -9.242 1 49.38 438 VAL A C 1
ATOM 3341 O O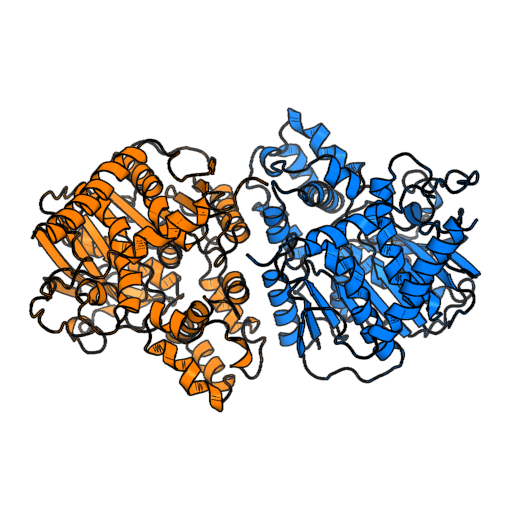 . VAL A 1 438 ? -7.527 40.469 -9.844 1 49.38 438 VAL A O 1
ATOM 3344 N N . GLY A 1 439 ? -9.234 40.25 -8.445 1 46.91 439 GLY A N 1
ATOM 3345 C CA . GLY A 1 439 ? -9.203 41.625 -8.047 1 46.91 439 GLY A CA 1
ATOM 3346 C C . GLY A 1 439 ? -7.867 42.062 -7.477 1 46.91 439 GLY A C 1
ATOM 3347 O O . GLY A 1 439 ? -7.363 43.156 -7.809 1 46.91 439 GLY A O 1
ATOM 3348 N N . ASP A 1 440 ? -7.359 41.312 -6.738 1 50.69 440 ASP A N 1
ATOM 3349 C CA . ASP A 1 440 ? -6.07 41.625 -6.129 1 50.69 440 ASP A CA 1
ATOM 3350 C C . ASP A 1 440 ? -4.957 41.625 -7.172 1 50.69 440 ASP A C 1
ATOM 3352 O O . ASP A 1 440 ? -4.09 42.5 -7.148 1 50.69 440 ASP A O 1
ATOM 3356 N N . VAL A 1 441 ? -5.098 40.75 -8.031 1 47.22 441 VAL A N 1
ATOM 3357 C CA . VAL A 1 441 ? -4.117 40.688 -9.109 1 47.22 441 VAL A CA 1
ATOM 3358 C C . VAL A 1 441 ? -4.27 41.938 -10 1 47.22 441 VAL A C 1
ATOM 3360 O O . VAL A 1 441 ? -3.277 42.562 -10.344 1 47.22 441 VAL A O 1
ATOM 3363 N N . VAL A 1 442 ? -5.504 42.156 -10.375 1 42.78 442 VAL A N 1
ATOM 3364 C CA . VAL A 1 442 ? -5.777 43.312 -11.219 1 42.78 442 VAL A CA 1
ATOM 3365 C C . VAL A 1 442 ? -5.398 44.594 -10.484 1 42.78 442 VAL A C 1
ATOM 3367 O O . VAL A 1 442 ? -4.828 45.5 -11.078 1 42.78 442 VAL A O 1
ATOM 3370 N N . GLY A 1 443 ? -5.75 44.719 -9.359 1 39.97 443 GLY A N 1
ATOM 3371 C CA . GLY A 1 443 ? -5.383 45.906 -8.586 1 39.97 443 GLY A CA 1
ATOM 3372 C C . GLY A 1 443 ? -3.885 46.094 -8.492 1 39.97 443 GLY A C 1
ATOM 3373 O O . GLY A 1 443 ? -3.414 47.25 -8.477 1 39.97 443 GLY A O 1
ATOM 3374 N N . THR A 1 444 ? -3.215 45.188 -8.469 1 40.16 444 THR A N 1
ATOM 3375 C CA . THR A 1 444 ? -1.76 45.281 -8.445 1 40.16 444 THR A CA 1
ATOM 3376 C C . THR A 1 444 ? -1.225 45.688 -9.82 1 40.16 444 THR A C 1
ATOM 3378 O O . THR A 1 444 ? -0.252 46.438 -9.914 1 40.16 444 THR A O 1
ATOM 3381 N N . VAL A 1 445 ? -2.002 45.188 -10.719 1 41.94 445 VAL A N 1
ATOM 3382 C CA . VAL A 1 445 ? -1.56 45.531 -12.07 1 41.94 445 VAL A CA 1
ATOM 3383 C C . VAL A 1 445 ? -1.91 46.969 -12.383 1 41.94 445 VAL A C 1
ATOM 3385 O O . VAL A 1 445 ? -1.168 47.656 -13.086 1 41.94 445 VAL A O 1
ATOM 3388 N N . LEU A 1 446 ? -2.998 47.375 -11.977 1 35.81 446 LEU A N 1
ATOM 3389 C CA . LEU A 1 446 ? -3.48 48.719 -12.281 1 35.81 446 LEU A CA 1
ATOM 3390 C C . LEU A 1 446 ? -2.854 49.75 -11.344 1 35.81 446 LEU A C 1
ATOM 3392 O O . LEU A 1 446 ? -3.018 50.969 -11.547 1 35.81 446 LEU A O 1
ATOM 3396 N N . ARG A 1 447 ? -2.078 49.312 -10.516 1 36.16 447 ARG A N 1
ATOM 3397 C CA . ARG A 1 447 ? -1.324 50.312 -9.742 1 36.16 447 ARG A CA 1
ATOM 3398 C C . ARG A 1 447 ? 0.123 50.375 -10.219 1 36.16 447 ARG A C 1
ATOM 3400 O O . ARG A 1 447 ? 0.727 49.375 -10.547 1 36.16 447 ARG A O 1
ATOM 3407 N N . MET B 1 1 ? 7.125 19.25 -33.906 1 20.28 1 MET B N 1
ATOM 3408 C CA . MET B 1 1 ? 5.863 18.578 -34.219 1 20.28 1 MET B CA 1
ATOM 3409 C C . MET B 1 1 ? 6.078 17.094 -34.469 1 20.28 1 MET B C 1
ATOM 3411 O O . MET B 1 1 ? 5.793 16.578 -35.562 1 20.28 1 MET B O 1
ATOM 3415 N N . LEU B 1 2 ? 7.152 16.453 -33.875 1 24.5 2 LEU B N 1
ATOM 3416 C CA . LEU B 1 2 ? 7.59 15.109 -34.281 1 24.5 2 LEU B CA 1
ATOM 3417 C C . LEU B 1 2 ? 6.465 14.102 -34.094 1 24.5 2 LEU B C 1
ATOM 3419 O O . LEU B 1 2 ? 5.723 14.156 -33.094 1 24.5 2 LEU B O 1
ATOM 3423 N N . GLY B 1 3 ? 6.02 13.461 -35.156 1 23.06 3 GLY B N 1
ATOM 3424 C CA . GLY B 1 3 ? 4.875 12.648 -35.562 1 23.06 3 GLY B CA 1
ATOM 3425 C C . GLY B 1 3 ? 4.691 11.422 -34.688 1 23.06 3 GLY B C 1
ATOM 3426 O O . GLY B 1 3 ? 5.641 10.672 -34.438 1 23.06 3 GLY B O 1
ATOM 3427 N N . LEU B 1 4 ? 3.771 11.477 -33.656 1 27.25 4 LEU B N 1
ATOM 3428 C CA . LEU B 1 4 ? 3.211 10.461 -32.75 1 27.25 4 LEU B CA 1
ATOM 3429 C C . LEU B 1 4 ? 2.807 9.219 -33.531 1 27.25 4 LEU B C 1
ATOM 3431 O O . LEU B 1 4 ? 2.111 8.344 -33 1 27.25 4 LEU B O 1
ATOM 3435 N N . GLY B 1 5 ? 3.125 9.195 -34.938 1 25.8 5 GLY B N 1
ATOM 3436 C CA . GLY B 1 5 ? 2.609 8.203 -35.875 1 25.8 5 GLY B CA 1
ATOM 3437 C C . GLY B 1 5 ? 2.996 6.781 -35.5 1 25.8 5 GLY B C 1
ATOM 3438 O O . GLY B 1 5 ? 2.154 5.879 -35.531 1 25.8 5 GLY B O 1
ATOM 3439 N N . PRO B 1 6 ? 4.301 6.453 -35.281 1 28.89 6 PRO B N 1
ATOM 3440 C CA . PRO B 1 6 ? 4.746 5.066 -35.438 1 28.89 6 PRO B CA 1
ATOM 3441 C C . PRO B 1 6 ? 4.379 4.191 -34.25 1 28.89 6 PRO B C 1
ATOM 3443 O O . PRO B 1 6 ? 4.582 2.977 -34.281 1 28.89 6 PRO B O 1
ATOM 3446 N N . LEU B 1 7 ? 4.086 4.859 -33.094 1 29.16 7 LEU B N 1
ATOM 3447 C CA . LEU B 1 7 ? 4.035 3.977 -31.938 1 29.16 7 LEU B CA 1
ATOM 3448 C C . LEU B 1 7 ? 2.77 3.129 -31.969 1 29.16 7 LEU B C 1
ATOM 3450 O O . LEU B 1 7 ? 2.695 2.102 -31.281 1 29.16 7 LEU B O 1
ATOM 3454 N N . LEU B 1 8 ? 1.701 3.637 -32.688 1 31.02 8 LEU B N 1
ATOM 3455 C CA . LEU B 1 8 ? 0.451 2.889 -32.75 1 31.02 8 LEU B CA 1
ATOM 3456 C C . LEU B 1 8 ? 0.63 1.614 -33.594 1 31.02 8 LEU B C 1
ATOM 3458 O O . LEU B 1 8 ? -0.219 0.721 -33.531 1 31.02 8 LEU B O 1
ATOM 3462 N N . LEU B 1 9 ? 1.675 1.617 -34.5 1 29.58 9 LEU B N 1
ATOM 3463 C CA . LEU B 1 9 ? 1.748 0.561 -35.5 1 29.58 9 LEU B CA 1
ATOM 3464 C C . LEU B 1 9 ? 2.143 -0.768 -34.875 1 29.58 9 LEU B C 1
ATOM 3466 O O . LEU B 1 9 ? 1.825 -1.834 -35.406 1 29.58 9 LEU B O 1
ATOM 3470 N N . TYR B 1 10 ? 2.959 -0.645 -33.781 1 31.03 10 TYR B N 1
ATOM 3471 C CA . TYR B 1 10 ? 3.479 -1.949 -33.375 1 31.03 10 TYR B CA 1
ATOM 3472 C C . TYR B 1 10 ? 2.416 -2.76 -32.656 1 31.03 10 TYR B C 1
ATOM 3474 O O . TYR B 1 10 ? 2.604 -3.949 -32.406 1 31.03 10 TYR B O 1
ATOM 3482 N N . PHE B 1 11 ? 1.297 -2.092 -32.188 1 34.06 11 PHE B N 1
ATOM 3483 C CA . PHE B 1 11 ? 0.289 -2.857 -31.453 1 34.06 11 PHE B CA 1
ATOM 3484 C C . PHE B 1 11 ? -0.496 -3.756 -32.406 1 34.06 11 PHE B C 1
ATOM 3486 O O . PHE B 1 11 ? -1.109 -4.734 -31.969 1 34.06 11 PHE B O 1
ATOM 3493 N N . PHE B 1 12 ? -0.621 -3.398 -33.781 1 32.97 12 PHE B N 1
ATOM 3494 C CA . PHE B 1 12 ? -1.559 -4.039 -34.719 1 32.97 12 PHE B CA 1
ATOM 3495 C C . PHE B 1 12 ? -1.032 -5.398 -35.156 1 32.97 12 PHE B C 1
ATOM 3497 O O . PHE B 1 12 ? -1.741 -6.152 -35.812 1 32.97 12 PHE B O 1
ATOM 3504 N N . VAL B 1 13 ? 0.277 -5.594 -35.125 1 33 13 VAL B N 1
ATOM 3505 C CA . VAL B 1 13 ? 0.728 -6.789 -35.812 1 33 13 VAL B CA 1
ATOM 3506 C C . VAL B 1 13 ? 0.257 -8.039 -35.062 1 33 13 VAL B C 1
ATOM 3508 O O . VAL B 1 13 ? -0.048 -9.062 -35.688 1 33 13 VAL B O 1
ATOM 3511 N N . PHE B 1 14 ? 0.046 -7.918 -33.75 1 34.16 14 PHE B N 1
ATOM 3512 C CA . PHE B 1 14 ? -0.197 -9.211 -33.125 1 34.16 14 PHE B CA 1
ATOM 3513 C C . PHE B 1 14 ? -1.648 -9.641 -33.312 1 34.16 14 PHE B C 1
ATOM 3515 O O . PHE B 1 14 ? -2.01 -10.773 -33 1 34.16 14 PHE B O 1
ATOM 3522 N N . THR B 1 15 ? -2.535 -8.703 -33.719 1 34.66 15 THR B N 1
ATOM 3523 C CA . THR B 1 15 ? -3.934 -9.109 -33.781 1 34.66 15 THR B CA 1
ATOM 3524 C C . THR B 1 15 ? -4.176 -9.953 -35.031 1 34.66 15 THR B C 1
ATOM 3526 O O . THR B 1 15 ? -5.164 -10.688 -35.125 1 34.66 15 THR B O 1
ATOM 3529 N N . THR B 1 16 ? -3.424 -9.68 -36.125 1 34.03 16 THR B N 1
ATOM 3530 C CA . THR B 1 16 ? -3.908 -10.195 -37.375 1 34.03 16 THR B CA 1
ATOM 3531 C C . THR B 1 16 ? -3.717 -11.703 -37.469 1 34.03 16 THR B C 1
ATOM 3533 O O . THR B 1 16 ? -4.281 -12.359 -38.344 1 34.03 16 THR B O 1
ATOM 3536 N N . CYS B 1 17 ? -2.682 -12.219 -36.844 1 33 17 CYS B N 1
ATOM 3537 C CA . CYS B 1 17 ? -2.367 -13.586 -37.219 1 33 17 CYS B CA 1
ATOM 3538 C C . CYS B 1 17 ? -3.367 -14.57 -36.625 1 33 17 CYS B C 1
ATOM 3540 O O . CYS B 1 17 ? -3.158 -15.789 -36.688 1 33 17 CYS B O 1
ATOM 3542 N N . LEU B 1 18 ? -4.457 -14.047 -36.125 1 35.91 18 LEU B N 1
ATOM 3543 C CA . LEU B 1 18 ? -5.32 -14.992 -35.438 1 35.91 18 LEU B CA 1
ATOM 3544 C C . LEU B 1 18 ? -6.18 -15.773 -36.406 1 35.91 18 LEU B C 1
ATOM 3546 O O . LEU B 1 18 ? -6.992 -16.609 -36 1 35.91 18 LEU B O 1
ATOM 3550 N N . ALA B 1 19 ? -6.227 -15.43 -37.75 1 34.62 19 ALA B N 1
ATOM 3551 C CA . ALA B 1 19 ? -7.363 -15.953 -38.5 1 34.62 19 ALA B CA 1
ATOM 3552 C C . ALA B 1 19 ? -7.062 -17.344 -39.031 1 34.62 19 ALA B C 1
ATOM 3554 O O . ALA B 1 19 ? -7.676 -17.781 -40.031 1 34.62 19 ALA B O 1
ATOM 3555 N N . TYR B 1 20 ? -5.852 -17.875 -38.906 1 32.72 20 TYR B N 1
ATOM 3556 C CA . TYR B 1 20 ? -5.922 -19.031 -39.812 1 32.72 20 TYR B CA 1
ATOM 3557 C C . TYR B 1 20 ? -6.707 -20.172 -39.156 1 32.72 20 TYR B C 1
ATOM 3559 O O . TYR B 1 20 ? -6.43 -20.547 -38.031 1 32.72 20 TYR B O 1
ATOM 3567 N N . PRO B 1 21 ? -7.867 -20.578 -39.719 1 36.25 21 PRO B N 1
ATOM 3568 C CA . PRO B 1 21 ? -8.633 -21.734 -39.219 1 36.25 21 PRO B CA 1
ATOM 3569 C C . PRO B 1 21 ? -7.871 -23.047 -39.406 1 36.25 21 PRO B C 1
ATOM 3571 O O . PRO B 1 21 ? -7.727 -23.547 -40.5 1 36.25 21 PRO B O 1
ATOM 3574 N N . GLY B 1 22 ? -6.684 -23.297 -38.812 1 34.91 22 GLY B N 1
ATOM 3575 C CA . GLY B 1 22 ? -6.23 -24.672 -38.969 1 34.91 22 GLY B CA 1
ATOM 3576 C C . GLY B 1 22 ? -7.293 -25.688 -38.625 1 34.91 22 GLY B C 1
ATOM 3577 O O . GLY B 1 22 ? -8.273 -25.375 -37.938 1 34.91 22 GLY B O 1
ATOM 3578 N N . ASN B 1 23 ? -7.344 -26.75 -39.406 1 34.38 23 ASN B N 1
ATOM 3579 C CA . ASN B 1 23 ? -8.195 -27.922 -39.25 1 34.38 23 ASN B CA 1
ATOM 3580 C C . ASN B 1 23 ? -8.188 -28.406 -37.781 1 34.38 23 ASN B C 1
ATOM 3582 O O . ASN B 1 23 ? -7.164 -28.891 -37.312 1 34.38 23 ASN B O 1
ATOM 3586 N N . LEU B 1 24 ? -8.828 -27.703 -36.969 1 42.19 24 LEU B N 1
ATOM 3587 C CA . LEU B 1 24 ? -9.047 -28.141 -35.594 1 42.19 24 LEU B CA 1
ATOM 3588 C C . LEU B 1 24 ? -9.531 -29.594 -35.531 1 42.19 24 LEU B C 1
ATOM 3590 O O . LEU B 1 24 ? -10.672 -29.875 -35.906 1 42.19 24 LEU B O 1
ATOM 3594 N N . ALA B 1 25 ? -8.742 -30.562 -35.875 1 39.56 25 ALA B N 1
ATOM 3595 C CA . ALA B 1 25 ? -9.055 -31.984 -35.719 1 39.56 25 ALA B CA 1
ATOM 3596 C C . ALA B 1 25 ? -9.938 -32.219 -34.5 1 39.56 25 ALA B C 1
ATOM 3598 O O . ALA B 1 25 ? -9.852 -31.469 -33.531 1 39.56 25 ALA B O 1
ATOM 3599 N N . ASN B 1 26 ? -10.93 -33.188 -34.562 1 42.09 26 ASN B N 1
ATOM 3600 C CA . ASN B 1 26 ? -11.914 -33.719 -33.656 1 42.09 26 ASN B CA 1
ATOM 3601 C C . ASN B 1 26 ? -11.281 -34.125 -32.312 1 42.09 26 ASN B C 1
ATOM 3603 O O . ASN B 1 26 ? -10.734 -35.219 -32.188 1 42.09 26 ASN B O 1
ATOM 3607 N N . ARG B 1 27 ? -10.68 -33.188 -31.594 1 51.16 27 ARG B N 1
ATOM 3608 C CA . ARG B 1 27 ? -10.172 -33.531 -30.266 1 51.16 27 ARG B CA 1
ATOM 3609 C C . ARG B 1 27 ? -11.297 -34.031 -29.375 1 51.16 27 ARG B C 1
ATOM 3611 O O . ARG B 1 27 ? -12.391 -33.469 -29.359 1 51.16 27 ARG B O 1
ATOM 3618 N N . ALA B 1 28 ? -11.227 -35.312 -28.906 1 53.34 28 ALA B N 1
ATOM 3619 C CA . ALA B 1 28 ? -12.133 -35.906 -27.922 1 53.34 28 ALA B CA 1
ATOM 3620 C C . ALA B 1 28 ? -12.352 -34.969 -26.734 1 53.34 28 ALA B C 1
ATOM 3622 O O . ALA B 1 28 ? -11.453 -34.219 -26.359 1 53.34 28 ALA B O 1
ATOM 3623 N N . THR B 1 29 ? -13.57 -34.656 -26.25 1 67.5 29 THR B N 1
ATOM 3624 C CA . THR B 1 29 ? -14.031 -33.812 -25.156 1 67.5 29 THR B CA 1
ATOM 3625 C C . THR B 1 29 ? -13.375 -34.219 -23.844 1 67.5 29 THR B C 1
ATOM 3627 O O . THR B 1 29 ? -13.398 -35.406 -23.469 1 67.5 29 THR B O 1
ATOM 3630 N N . VAL B 1 30 ? -12.344 -33.5 -23.328 1 80.69 30 VAL B N 1
ATOM 3631 C CA . VAL B 1 30 ? -11.727 -33.719 -22.016 1 80.69 30 VAL B CA 1
ATOM 3632 C C . VAL B 1 30 ? -12.734 -33.438 -20.906 1 80.69 30 VAL B C 1
ATOM 3634 O O . VAL B 1 30 ? -13.445 -32.438 -20.953 1 80.69 30 VAL B O 1
ATOM 3637 N N . THR B 1 31 ? -12.898 -34.469 -19.984 1 91.44 31 THR B N 1
ATOM 3638 C CA . THR B 1 31 ? -13.797 -34.312 -18.844 1 91.44 31 THR B CA 1
ATOM 3639 C C . THR B 1 31 ? -13.281 -33.219 -17.906 1 91.44 31 THR B C 1
ATOM 3641 O O . THR B 1 31 ? -12.117 -33.25 -17.5 1 91.44 31 THR B O 1
ATOM 3644 N N . PRO B 1 32 ? -14.094 -32.188 -17.578 1 92.56 32 PRO B N 1
ATOM 3645 C CA . PRO B 1 32 ? -13.625 -31.156 -16.672 1 92.56 32 PRO B CA 1
ATOM 3646 C C . PRO B 1 32 ? -13.406 -31.672 -15.242 1 92.56 32 PRO B C 1
ATOM 3648 O O . PRO B 1 32 ? -14.039 -32.656 -14.828 1 92.56 32 PRO B O 1
ATOM 3651 N N . PRO B 1 33 ? -12.586 -30.984 -14.492 1 95.44 33 PRO B N 1
ATOM 3652 C CA . PRO B 1 33 ? -12.266 -31.406 -13.133 1 95.44 33 PRO B CA 1
ATOM 3653 C C . PRO B 1 33 ? -13.508 -31.578 -12.258 1 95.44 33 PRO B C 1
ATOM 3655 O O . PRO B 1 33 ? -13.562 -32.5 -11.43 1 95.44 33 PRO B O 1
ATOM 3658 N N . SER B 1 34 ? -14.508 -30.797 -12.43 1 95.81 34 SER B N 1
ATOM 3659 C CA . SER B 1 34 ? -15.695 -30.828 -11.586 1 95.81 34 SER B CA 1
ATOM 3660 C C . SER B 1 34 ? -16.438 -32.156 -11.727 1 95.81 34 SER B C 1
ATOM 3662 O O . SER B 1 34 ? -17.203 -32.531 -10.836 1 95.81 34 SER B O 1
ATOM 3664 N N . THR B 1 35 ? -16.234 -32.875 -12.828 1 95.81 35 THR B N 1
ATOM 3665 C CA . THR B 1 35 ? -16.984 -34.125 -13.055 1 95.81 35 THR B CA 1
ATOM 3666 C C . THR B 1 35 ? -16.047 -35.281 -13.32 1 95.81 35 THR B C 1
ATOM 3668 O O . THR B 1 35 ? -16.484 -36.375 -13.625 1 95.81 35 THR B O 1
ATOM 3671 N N . ASP B 1 36 ? -14.789 -35.094 -13.258 1 96.5 36 ASP B N 1
ATOM 3672 C CA . ASP B 1 36 ? -13.797 -36.125 -13.516 1 96.5 36 ASP B CA 1
ATOM 3673 C C . ASP B 1 36 ? -13.406 -36.844 -12.227 1 96.5 36 ASP B C 1
ATOM 3675 O O . ASP B 1 36 ? -12.805 -36.25 -11.336 1 96.5 36 ASP B O 1
ATOM 3679 N N . PRO B 1 37 ? -13.664 -38.156 -12.07 1 97 37 PRO B N 1
ATOM 3680 C CA . PRO B 1 37 ? -13.344 -38.875 -10.844 1 97 37 PRO B CA 1
ATOM 3681 C C . PRO B 1 37 ? -11.852 -38.906 -10.539 1 97 37 PRO B C 1
ATOM 3683 O O . PRO B 1 37 ? -11.453 -39.188 -9.406 1 97 37 PRO B O 1
ATOM 3686 N N . PHE B 1 38 ? -11.031 -38.656 -11.539 1 97.5 38 PHE B N 1
ATOM 3687 C CA . PHE B 1 38 ? -9.586 -38.656 -11.336 1 97.5 38 PHE B CA 1
ATOM 3688 C C . PHE B 1 38 ? -9.211 -37.688 -10.227 1 97.5 38 PHE B C 1
ATOM 3690 O O . PHE B 1 38 ? -8.266 -37.906 -9.469 1 97.5 38 PHE B O 1
ATOM 3697 N N . TYR B 1 39 ? -9.969 -36.594 -10.055 1 98.19 39 TYR B N 1
ATOM 3698 C CA . TYR B 1 39 ? -9.625 -35.5 -9.164 1 98.19 39 TYR B CA 1
ATOM 3699 C C . TYR B 1 39 ? -10.07 -35.812 -7.734 1 98.19 39 TYR B C 1
ATOM 3701 O O . TYR B 1 39 ? -9.719 -35.062 -6.805 1 98.19 39 TYR B O 1
ATOM 3709 N N . LYS B 1 40 ? -10.805 -36.812 -7.5 1 97.5 40 LYS B N 1
ATOM 3710 C CA . LYS B 1 40 ? -11.242 -37.219 -6.168 1 97.5 40 LYS B CA 1
ATOM 3711 C C . LYS B 1 40 ? -10.227 -38.156 -5.508 1 97.5 40 LYS B C 1
ATOM 3713 O O . LYS B 1 40 ? -9.953 -39.25 -6.016 1 97.5 40 LYS B O 1
ATOM 3718 N N . PRO B 1 41 ? -9.727 -37.75 -4.457 1 98.25 41 PRO B N 1
ATOM 3719 C CA . PRO B 1 41 ? -8.734 -38.625 -3.832 1 98.25 41 PRO B CA 1
ATOM 3720 C C . PRO B 1 41 ? -9.344 -39.875 -3.25 1 98.25 41 PRO B C 1
ATOM 3722 O O . PRO B 1 41 ? -10.523 -39.875 -2.869 1 98.25 41 PRO B O 1
ATOM 3725 N N . PRO B 1 42 ? -8.578 -40.938 -3.199 1 98.06 42 PRO B N 1
ATOM 3726 C CA . PRO B 1 42 ? -9.07 -42.188 -2.578 1 98.06 42 PRO B CA 1
ATOM 3727 C C . PRO B 1 42 ? -9.234 -42.062 -1.066 1 98.06 42 PRO B C 1
ATOM 3729 O O . PRO B 1 42 ? -8.633 -41.156 -0.446 1 98.06 42 PRO B O 1
ATOM 3732 N N . SER B 1 43 ? -10.07 -42.938 -0.531 1 97.06 43 SER B N 1
ATOM 3733 C CA . SER B 1 43 ? -10.258 -42.938 0.916 1 97.06 43 SER B CA 1
ATOM 3734 C C . SER B 1 43 ? -8.938 -43.188 1.642 1 97.06 43 SER B C 1
ATOM 3736 O O . SER B 1 43 ? -8.125 -44 1.205 1 97.06 43 SER B O 1
ATOM 3738 N N . GLY B 1 44 ? -8.734 -42.5 2.756 1 97.69 44 GLY B N 1
ATOM 3739 C CA . GLY B 1 44 ? -7.551 -42.688 3.574 1 97.69 44 GLY B CA 1
ATOM 3740 C C . GLY B 1 44 ? -6.383 -41.812 3.154 1 97.69 44 GLY B C 1
ATOM 3741 O O . GLY B 1 44 ? -5.348 -41.781 3.824 1 97.69 44 GLY B O 1
ATOM 3742 N N . TYR B 1 45 ? -6.562 -41.031 2.074 1 98.25 45 TYR B N 1
ATOM 3743 C CA . TYR B 1 45 ? -5.469 -40.188 1.571 1 98.25 45 TYR B CA 1
ATOM 3744 C C . TYR B 1 45 ? -4.98 -39.219 2.639 1 98.25 45 TYR B C 1
ATOM 3746 O O . TYR B 1 45 ? -3.822 -38.812 2.619 1 98.25 45 TYR B O 1
ATOM 3754 N N . GLU B 1 46 ? -5.84 -38.875 3.643 1 98.06 46 GLU B N 1
ATOM 3755 C CA . GLU B 1 46 ? -5.539 -37.875 4.664 1 98.06 46 GLU B CA 1
ATOM 3756 C C . GLU B 1 46 ? -4.402 -38.344 5.57 1 98.06 46 GLU B C 1
ATOM 3758 O O . GLU B 1 46 ? -3.727 -37.531 6.203 1 98.06 46 GLU B O 1
ATOM 3763 N N . ASP B 1 47 ? -4.137 -39.656 5.582 1 97.69 47 ASP B N 1
ATOM 3764 C CA . ASP B 1 47 ? -3.137 -40.219 6.477 1 97.69 47 ASP B CA 1
ATOM 3765 C C . ASP B 1 47 ? -1.786 -40.375 5.777 1 97.69 47 ASP B C 1
ATOM 3767 O O . ASP B 1 47 ? -0.798 -40.75 6.398 1 97.69 47 ASP B O 1
ATOM 3771 N N . THR B 1 48 ? -1.787 -40.031 4.512 1 98.38 48 THR B N 1
ATOM 3772 C CA . THR B 1 48 ? -0.526 -40.094 3.783 1 98.38 48 THR B CA 1
ATOM 3773 C C . THR B 1 48 ? 0.266 -38.812 3.936 1 98.38 48 THR B C 1
ATOM 3775 O O . THR B 1 48 ? -0.282 -37.781 4.344 1 98.38 48 THR B O 1
ATOM 3778 N N . GLU B 1 49 ? 1.533 -38.875 3.709 1 98.44 49 GLU B N 1
ATOM 3779 C CA . GLU B 1 49 ? 2.408 -37.688 3.83 1 98.44 49 GLU B CA 1
ATOM 3780 C C . GLU B 1 49 ? 2.17 -36.719 2.695 1 98.44 49 GLU B C 1
ATOM 3782 O O . GLU B 1 49 ? 1.823 -37.094 1.58 1 98.44 49 GLU B O 1
ATOM 3787 N N . PRO B 1 50 ? 2.352 -35.406 2.941 1 98.81 50 PRO B N 1
ATOM 3788 C CA . PRO B 1 50 ? 2.305 -34.406 1.854 1 98.81 50 PRO B CA 1
ATOM 3789 C C . PRO B 1 50 ? 3.234 -34.781 0.696 1 98.81 50 PRO B C 1
ATOM 3791 O O . PRO B 1 50 ? 4.398 -35.125 0.918 1 98.81 50 PRO B O 1
ATOM 3794 N N . GLY B 1 51 ? 2.689 -34.75 -0.57 1 98.81 51 GLY B N 1
ATOM 3795 C CA . GLY B 1 51 ? 3.477 -35.094 -1.747 1 98.81 51 GLY B CA 1
ATOM 3796 C C . GLY B 1 51 ? 3.266 -36.531 -2.223 1 98.81 51 GLY B C 1
ATOM 3797 O O . GLY B 1 51 ? 3.705 -36.875 -3.314 1 98.81 51 GLY B O 1
ATOM 3798 N N . THR B 1 52 ? 2.604 -37.344 -1.403 1 98.81 52 THR B N 1
ATOM 3799 C CA . THR B 1 52 ? 2.334 -38.719 -1.784 1 98.81 52 THR B CA 1
ATOM 3800 C C . THR B 1 52 ? 1.509 -38.781 -3.066 1 98.81 52 THR B C 1
ATOM 3802 O O . THR B 1 52 ? 0.485 -38.094 -3.184 1 98.81 52 THR B O 1
ATOM 3805 N N . ILE B 1 53 ? 1.956 -39.562 -3.992 1 98.88 53 ILE B N 1
ATOM 3806 C CA . ILE B 1 53 ? 1.194 -39.812 -5.211 1 98.88 53 ILE B CA 1
ATOM 3807 C C . ILE B 1 53 ? -0.011 -40.688 -4.902 1 98.88 53 ILE B C 1
ATOM 3809 O O . ILE B 1 53 ? 0.141 -41.812 -4.387 1 98.88 53 ILE B O 1
ATOM 3813 N N . LEU B 1 54 ? -1.151 -40.219 -5.168 1 98.88 54 LEU B N 1
ATOM 3814 C CA . LEU B 1 54 ? -2.389 -40.938 -4.891 1 98.88 54 LEU B CA 1
ATOM 3815 C C . LEU B 1 54 ? -2.879 -41.688 -6.133 1 98.88 54 LEU B C 1
ATOM 3817 O O . LEU B 1 54 ? -3.459 -42.75 -6.031 1 98.88 54 LEU B O 1
ATOM 3821 N N . ARG B 1 55 ? -2.746 -41 -7.312 1 98.38 55 ARG B N 1
ATOM 3822 C CA . ARG B 1 55 ? -3.074 -41.531 -8.633 1 98.38 55 ARG B CA 1
ATOM 3823 C C . ARG B 1 55 ? -2.26 -40.844 -9.719 1 98.38 55 ARG B C 1
ATOM 3825 O O . ARG B 1 55 ? -1.749 -39.75 -9.508 1 98.38 55 ARG B O 1
ATOM 3832 N N . HIS B 1 56 ? -2.082 -41.5 -10.766 1 98.38 56 HIS B N 1
ATOM 3833 C CA . HIS B 1 56 ? -1.517 -40.844 -11.945 1 98.38 56 HIS B CA 1
ATOM 3834 C C . HIS B 1 56 ? -2.107 -41.438 -13.227 1 98.38 56 HIS B C 1
ATOM 3836 O O . HIS B 1 56 ? -2.641 -42.531 -13.227 1 98.38 56 HIS B O 1
ATOM 3842 N N . ARG B 1 57 ? -2.066 -40.688 -14.305 1 97.69 57 ARG B N 1
ATOM 3843 C CA . ARG B 1 57 ? -2.471 -41.094 -15.641 1 97.69 57 ARG B CA 1
ATOM 3844 C C . ARG B 1 57 ? -1.756 -40.312 -16.719 1 97.69 57 ARG B C 1
ATOM 3846 O O . ARG B 1 57 ? -1.262 -39.188 -16.453 1 97.69 57 ARG B O 1
ATOM 3853 N N . ARG B 1 58 ? -1.659 -40.938 -17.891 1 95.69 58 ARG B N 1
ATOM 3854 C CA . ARG B 1 58 ? -1.331 -40.094 -19.047 1 95.69 58 ARG B CA 1
ATOM 3855 C C . ARG B 1 58 ? -2.455 -39.125 -19.359 1 95.69 58 ARG B C 1
ATOM 3857 O O . ARG B 1 58 ? -3.633 -39.438 -19.203 1 95.69 58 ARG B O 1
ATOM 3864 N N . VAL B 1 59 ? -2.086 -37.938 -19.734 1 92.38 59 VAL B N 1
ATOM 3865 C CA . VAL B 1 59 ? -3.131 -36.938 -20.031 1 92.38 59 VAL B CA 1
ATOM 3866 C C . VAL B 1 59 ? -4.066 -37.5 -21.094 1 92.38 59 VAL B C 1
ATOM 3868 O O . VAL B 1 59 ? -3.615 -38.125 -22.062 1 92.38 59 VAL B O 1
ATOM 3871 N N . PRO B 1 60 ? -5.355 -37.344 -20.906 1 85 60 PRO B N 1
ATOM 3872 C CA . PRO B 1 60 ? -6.32 -37.875 -21.859 1 85 60 PRO B CA 1
ATOM 3873 C C . PRO B 1 60 ? -6.191 -37.281 -23.25 1 85 60 PRO B C 1
ATOM 3875 O O . PRO B 1 60 ? -6.402 -37.969 -24.25 1 85 60 PRO B O 1
ATOM 3878 N N . ASN B 1 61 ? -5.93 -36 -23.297 1 81.81 61 ASN B N 1
ATOM 3879 C CA . ASN B 1 61 ? -5.738 -35.312 -24.562 1 81.81 61 ASN B CA 1
ATOM 3880 C C . ASN B 1 61 ? -4.359 -34.656 -24.641 1 81.81 61 ASN B C 1
ATOM 3882 O O . ASN B 1 61 ? -3.816 -34.219 -23.625 1 81.81 61 ASN B O 1
ATOM 3886 N N . PRO B 1 62 ? -3.896 -34.625 -25.906 1 78.12 62 PRO B N 1
ATOM 3887 C CA . PRO B 1 62 ? -2.604 -33.969 -26.047 1 78.12 62 PRO B CA 1
ATOM 3888 C C . PRO B 1 62 ? -2.633 -32.5 -25.578 1 78.12 62 PRO B C 1
ATOM 3890 O O . PRO B 1 62 ? -3.645 -31.828 -25.75 1 78.12 62 PRO B O 1
ATOM 3893 N N . ILE B 1 63 ? -1.568 -32.188 -24.953 1 77.81 63 ILE B N 1
ATOM 3894 C CA . ILE B 1 63 ? -1.431 -30.812 -24.469 1 77.81 63 ILE B CA 1
ATOM 3895 C C . ILE B 1 63 ? -1.546 -29.859 -25.656 1 77.81 63 ILE B C 1
ATOM 3897 O O . ILE B 1 63 ? -0.822 -29.984 -26.641 1 77.81 63 ILE B O 1
ATOM 3901 N N . ALA B 1 64 ? -2.824 -29.172 -25.609 1 63.84 64 ALA B N 1
ATOM 3902 C CA . ALA B 1 64 ? -3.152 -28.25 -26.688 1 63.84 64 ALA B CA 1
ATOM 3903 C C . ALA B 1 64 ? -2.436 -26.906 -26.516 1 63.84 64 ALA B C 1
ATOM 3905 O O . ALA B 1 64 ? -2.877 -26.062 -25.734 1 63.84 64 ALA B O 1
ATOM 3906 N N . LEU B 1 65 ? -1.24 -26.906 -26.75 1 58.72 65 LEU B N 1
ATOM 3907 C CA . LEU B 1 65 ? -0.575 -25.609 -26.766 1 58.72 65 LEU B CA 1
ATOM 3908 C C . LEU B 1 65 ? -0.941 -24.828 -28.016 1 58.72 65 LEU B C 1
ATOM 3910 O O . LEU B 1 65 ? -1.442 -25.406 -28.984 1 58.72 65 LEU B O 1
ATOM 3914 N N . ILE B 1 66 ? -1.055 -23.5 -28 1 52.19 66 ILE B N 1
ATOM 3915 C CA . ILE B 1 66 ? -1.435 -22.641 -29.109 1 52.19 66 ILE B CA 1
ATOM 3916 C C . ILE B 1 66 ? -0.81 -23.156 -30.406 1 52.19 66 ILE B C 1
ATOM 3918 O O . ILE B 1 66 ? 0.401 -23.375 -30.484 1 52.19 66 ILE B O 1
ATOM 3922 N N . ASP B 1 67 ? -1.79 -23.594 -31.219 1 50.44 67 ASP B N 1
ATOM 3923 C CA . ASP B 1 67 ? -1.334 -23.719 -32.594 1 50.44 67 ASP B CA 1
ATOM 3924 C C . ASP B 1 67 ? -0.723 -22.422 -33.094 1 50.44 67 ASP B C 1
ATOM 3926 O O . ASP B 1 67 ? -1.191 -21.328 -32.75 1 50.44 67 ASP B O 1
ATOM 3930 N N . PRO B 1 68 ? 0.466 -22.469 -33.812 1 49.62 68 PRO B N 1
ATOM 3931 C CA . PRO B 1 68 ? 1.381 -23.422 -34.469 1 49.62 68 PRO B CA 1
ATOM 3932 C C . PRO B 1 68 ? 2.539 -23.828 -33.562 1 49.62 68 PRO B C 1
ATOM 3934 O O . PRO B 1 68 ? 3.463 -24.516 -34 1 49.62 68 PRO B O 1
ATOM 3937 N N . ILE B 1 69 ? 2.48 -23.391 -32.281 1 57.03 69 ILE B N 1
ATOM 3938 C CA . ILE B 1 69 ? 3.674 -23.719 -31.5 1 57.03 69 ILE B CA 1
ATOM 3939 C C . ILE B 1 69 ? 3.627 -25.188 -31.078 1 57.03 69 ILE B C 1
ATOM 3941 O O . ILE B 1 69 ? 2.752 -25.594 -30.312 1 57.03 69 ILE B O 1
ATOM 3945 N N . LYS B 1 70 ? 4.406 -25.953 -31.844 1 60.91 70 LYS B N 1
ATOM 3946 C CA . LYS B 1 70 ? 4.477 -27.391 -31.547 1 60.91 70 LYS B CA 1
ATOM 3947 C C . LYS B 1 70 ? 5.555 -27.688 -30.5 1 60.91 70 LYS B C 1
ATOM 3949 O O . LYS B 1 70 ? 6.668 -27.156 -30.594 1 60.91 70 LYS B O 1
ATOM 3954 N N . ILE B 1 71 ? 5.062 -28.141 -29.234 1 69.38 71 ILE B N 1
ATOM 3955 C CA . ILE B 1 71 ? 6.016 -28.656 -28.266 1 69.38 71 ILE B CA 1
ATOM 3956 C C . ILE B 1 71 ? 6.109 -30.172 -28.391 1 69.38 71 ILE B C 1
ATOM 3958 O O . ILE B 1 71 ? 5.09 -30.875 -28.422 1 69.38 71 ILE B O 1
ATOM 3962 N N . LYS B 1 72 ? 7.34 -30.641 -28.719 1 77.81 72 LYS B N 1
ATOM 3963 C CA . LYS B 1 72 ? 7.547 -32.094 -28.844 1 77.81 72 LYS B CA 1
ATOM 3964 C C . LYS B 1 72 ? 7.652 -32.75 -27.469 1 77.81 72 LYS B C 1
ATOM 3966 O O . LYS B 1 72 ? 8.656 -32.594 -26.766 1 77.81 72 LYS B O 1
ATOM 3971 N N . LEU B 1 73 ? 6.57 -33.406 -27.078 1 89.75 73 LEU B N 1
ATOM 3972 C CA . LEU B 1 73 ? 6.535 -34.062 -25.781 1 89.75 73 LEU B CA 1
ATOM 3973 C C . LEU B 1 73 ? 6.656 -35.594 -25.953 1 89.75 73 LEU B C 1
ATOM 3975 O O . LEU B 1 73 ? 6.062 -36.156 -26.875 1 89.75 73 LEU B O 1
ATOM 3979 N N . ALA B 1 74 ? 7.582 -36.125 -25.188 1 93.25 74 ALA B N 1
ATOM 3980 C CA . ALA B 1 74 ? 7.609 -37.594 -25.078 1 93.25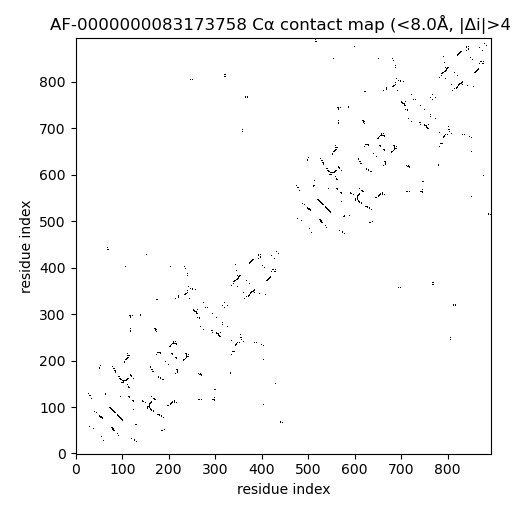 74 ALA B CA 1
ATOM 3981 C C . ALA B 1 74 ? 6.379 -38.094 -24.328 1 93.25 74 ALA B C 1
ATOM 3983 O O . ALA B 1 74 ? 5.836 -39.156 -24.672 1 93.25 74 ALA B O 1
ATOM 3984 N N . ALA B 1 75 ? 6 -37.406 -23.344 1 94.25 75 ALA B N 1
ATOM 3985 C CA . ALA B 1 75 ? 4.836 -37.781 -22.547 1 94.25 75 ALA B CA 1
ATOM 3986 C C . ALA B 1 75 ? 4.32 -36.625 -21.719 1 94.25 75 ALA B C 1
ATOM 3988 O O . ALA B 1 75 ? 5.047 -35.656 -21.5 1 94.25 75 ALA B O 1
ATOM 3989 N N . ALA B 1 76 ? 3.09 -36.719 -21.359 1 94.75 76 ALA B N 1
ATOM 3990 C CA . ALA B 1 76 ? 2.457 -35.844 -20.391 1 94.75 76 ALA B CA 1
ATOM 3991 C C . ALA B 1 76 ? 1.593 -36.625 -19.406 1 94.75 76 ALA B C 1
ATOM 3993 O O . ALA B 1 76 ? 0.847 -37.531 -19.812 1 94.75 76 ALA B O 1
ATOM 3994 N N . TYR B 1 77 ? 1.771 -36.312 -18.125 1 97.44 77 TYR B N 1
ATOM 3995 C CA . TYR B 1 77 ? 1.062 -37.031 -17.078 1 97.44 77 TYR B CA 1
ATOM 3996 C C . TYR B 1 77 ? 0.305 -36.094 -16.156 1 97.44 77 TYR B C 1
ATOM 3998 O O . TYR B 1 77 ? 0.708 -34.938 -15.984 1 97.44 77 TYR B O 1
ATOM 4006 N N . GLN B 1 78 ? -0.77 -36.562 -15.625 1 98.06 78 GLN B N 1
ATOM 4007 C CA . GLN B 1 78 ? -1.408 -35.938 -14.461 1 98.06 78 GLN B CA 1
ATOM 4008 C C . GLN B 1 78 ? -1.158 -36.781 -13.203 1 98.06 78 GLN B C 1
ATOM 4010 O O . GLN B 1 78 ? -1.271 -38 -13.227 1 98.06 78 GLN B O 1
ATOM 4015 N N . ILE B 1 79 ? -0.732 -36.125 -12.188 1 98.88 79 ILE B N 1
ATOM 4016 C CA . ILE B 1 79 ? -0.507 -36.781 -10.898 1 98.88 79 ILE B CA 1
ATOM 4017 C C . ILE B 1 79 ? -1.42 -36.156 -9.844 1 98.88 79 ILE B C 1
ATOM 4019 O O . ILE B 1 79 ? -1.345 -34.969 -9.578 1 98.88 79 ILE B O 1
ATOM 4023 N N . LEU B 1 80 ? -2.373 -36.906 -9.32 1 98.88 80 LEU B N 1
ATOM 4024 C CA . LEU B 1 80 ? -3.09 -36.531 -8.109 1 98.88 80 LEU B CA 1
ATOM 4025 C C . LEU B 1 80 ? -2.24 -36.781 -6.867 1 98.88 80 LEU B C 1
ATOM 4027 O O . LEU B 1 80 ? -1.758 -37.906 -6.668 1 98.88 80 LEU B O 1
ATOM 4031 N N . TYR B 1 81 ? -2.051 -35.781 -6.035 1 98.94 81 TYR B N 1
ATOM 4032 C CA . TYR B 1 81 ? -1.168 -35.969 -4.891 1 98.94 81 TYR B CA 1
ATOM 4033 C C . TYR B 1 81 ? -1.759 -35.312 -3.641 1 98.94 81 TYR B C 1
ATOM 4035 O O . TYR B 1 81 ? -2.611 -34.438 -3.736 1 98.94 81 TYR B O 1
ATOM 4043 N N . ARG B 1 82 ? -1.322 -35.844 -2.473 1 98.94 82 ARG B N 1
ATOM 4044 C CA . ARG B 1 82 ? -1.715 -35.312 -1.173 1 98.94 82 ARG B CA 1
ATO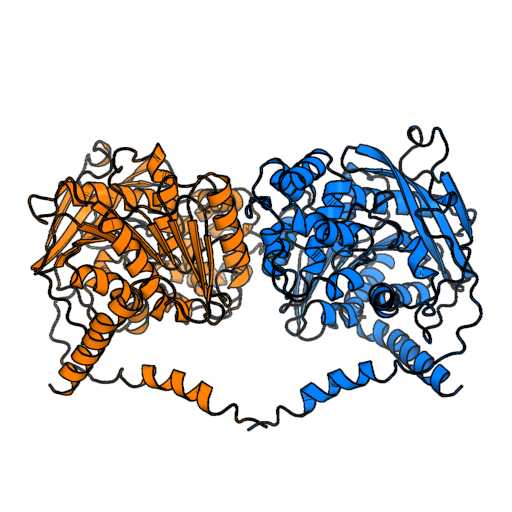M 4045 C C . ARG B 1 82 ? -1.061 -33.969 -0.917 1 98.94 82 ARG B C 1
ATOM 4047 O O . ARG B 1 82 ? 0.144 -33.781 -1.12 1 98.94 82 ARG B O 1
ATOM 4054 N N . SER B 1 83 ? -1.84 -32.938 -0.518 1 98.88 83 SER B N 1
ATOM 4055 C CA . SER B 1 83 ? -1.331 -31.609 -0.153 1 98.88 83 SER B CA 1
ATOM 4056 C C . SER B 1 83 ? -2.008 -31.078 1.109 1 98.88 83 SER B C 1
ATOM 4058 O O . SER B 1 83 ? -2.586 -31.859 1.877 1 98.88 83 SER B O 1
ATOM 4060 N N . THR B 1 84 ? -1.758 -29.812 1.464 1 98.81 84 THR B N 1
ATOM 4061 C CA . THR B 1 84 ? -2.227 -29.188 2.699 1 98.81 84 THR B CA 1
ATOM 4062 C C . THR B 1 84 ? -2.945 -27.875 2.408 1 98.81 84 THR B C 1
ATOM 4064 O O . THR B 1 84 ? -2.477 -27.062 1.599 1 98.81 84 THR B O 1
ATOM 4067 N N . ASP B 1 85 ? -4.074 -27.703 3.012 1 98.31 85 ASP B N 1
ATOM 4068 C CA . ASP B 1 85 ? -4.82 -26.469 2.764 1 98.31 85 ASP B CA 1
ATOM 4069 C C . ASP B 1 85 ? -4.336 -25.344 3.674 1 98.31 85 ASP B C 1
ATOM 4071 O O . ASP B 1 85 ? -3.264 -25.438 4.27 1 98.31 85 ASP B O 1
ATOM 4075 N N . ASN B 1 86 ? -5.066 -24.203 3.707 1 97.81 86 ASN B N 1
ATOM 4076 C CA . ASN B 1 86 ? -4.656 -23.031 4.473 1 97.81 86 ASN B CA 1
ATOM 4077 C C . ASN B 1 86 ? -4.688 -23.312 5.973 1 97.81 86 ASN B C 1
ATOM 4079 O O . ASN B 1 86 ? -4.059 -22.594 6.754 1 97.81 86 ASN B O 1
ATOM 4083 N N . TRP B 1 87 ? -5.336 -24.344 6.379 1 97.56 87 TRP B N 1
ATOM 4084 C CA . TRP B 1 87 ? -5.605 -24.609 7.789 1 97.56 87 TRP B CA 1
ATOM 4085 C C . TRP B 1 87 ? -4.82 -25.812 8.281 1 97.56 87 TRP B C 1
ATOM 4087 O O . TRP B 1 87 ? -5.133 -26.375 9.336 1 97.56 87 TRP B O 1
ATOM 4097 N N . ALA B 1 88 ? -3.922 -26.297 7.441 1 96.88 88 ALA B N 1
ATOM 4098 C CA . ALA B 1 88 ? -3.049 -27.422 7.746 1 96.88 88 ALA B CA 1
ATOM 4099 C C . ALA B 1 88 ? -3.816 -28.734 7.688 1 96.88 88 ALA B C 1
ATOM 4101 O O . ALA B 1 88 ? -3.398 -29.734 8.281 1 96.88 88 ALA B O 1
ATOM 4102 N N . ASN B 1 89 ? -4.922 -28.703 7.031 1 98.25 89 ASN B N 1
ATOM 4103 C CA . ASN B 1 89 ? -5.656 -29.938 6.805 1 98.25 89 ASN B CA 1
ATOM 4104 C C . ASN B 1 89 ? -5.211 -30.625 5.516 1 98.25 89 ASN B C 1
ATOM 4106 O O . ASN B 1 89 ? -4.773 -29.969 4.574 1 98.25 89 ASN B O 1
ATOM 4110 N N . ALA B 1 90 ? -5.434 -31.953 5.484 1 98.69 90 ALA B N 1
ATOM 4111 C CA . ALA B 1 90 ? -5.129 -32.719 4.281 1 98.69 90 ALA B CA 1
ATOM 4112 C C . ALA B 1 90 ? -6.086 -32.375 3.146 1 98.69 90 ALA B C 1
ATOM 4114 O O . ALA B 1 90 ? -7.277 -32.156 3.373 1 98.69 90 ALA B O 1
ATOM 4115 N N . THR B 1 91 ? -5.555 -32.219 2.055 1 98.62 91 THR B N 1
ATOM 4116 C CA . THR B 1 91 ? -6.285 -32.062 0.8 1 98.62 91 THR B CA 1
ATOM 4117 C C . THR B 1 91 ? -5.535 -32.719 -0.347 1 98.62 91 THR B C 1
ATOM 4119 O O . THR B 1 91 ? -4.574 -33.469 -0.119 1 98.62 91 THR B O 1
ATOM 4122 N N . ALA B 1 92 ? -6.066 -32.688 -1.542 1 98.81 92 ALA B N 1
ATOM 4123 C CA . ALA B 1 92 ? -5.398 -33.25 -2.721 1 98.81 92 ALA B CA 1
ATOM 4124 C C . ALA B 1 92 ? -5.559 -32.312 -3.922 1 98.81 92 ALA B C 1
ATOM 4126 O O . ALA B 1 92 ? -6.531 -31.562 -4.008 1 98.81 92 ALA B O 1
ATOM 4127 N N . THR B 1 93 ? -4.66 -32.312 -4.738 1 98.75 93 THR B N 1
ATOM 4128 C CA . THR B 1 93 ? -4.727 -31.578 -6 1 98.75 93 THR B CA 1
ATOM 4129 C C . THR B 1 93 ? -3.889 -32.281 -7.07 1 98.75 93 THR B C 1
ATOM 4131 O O . THR B 1 93 ? -3.377 -33.375 -6.852 1 98.75 93 THR B O 1
ATOM 4134 N N . VAL B 1 94 ? -3.85 -31.672 -8.297 1 98.75 94 VAL B N 1
ATOM 4135 C CA . VAL B 1 94 ? -3.248 -32.344 -9.453 1 98.75 94 VAL B CA 1
ATOM 4136 C C . VAL B 1 94 ? -2.094 -31.484 -9.984 1 98.75 94 VAL B C 1
ATOM 4138 O O . VAL B 1 94 ? -2.129 -30.266 -9.914 1 98.75 94 VAL B O 1
ATOM 4141 N N . THR B 1 95 ? -1.046 -32.094 -10.391 1 98.69 95 THR B N 1
ATOM 4142 C CA . THR B 1 95 ? -0.04 -31.438 -11.219 1 98.69 95 THR B CA 1
ATOM 4143 C C . THR B 1 95 ? 0.085 -32.125 -12.57 1 98.69 95 THR B C 1
ATOM 4145 O O . THR B 1 95 ? -0.1 -33.344 -12.672 1 98.69 95 THR B O 1
ATOM 4148 N N . THR B 1 96 ? 0.272 -31.359 -13.609 1 96.5 96 THR B N 1
ATOM 4149 C CA . THR B 1 96 ? 0.574 -31.875 -14.945 1 96.5 96 THR B CA 1
ATOM 4150 C C . THR B 1 96 ? 2.076 -31.844 -15.211 1 96.5 96 THR B C 1
ATOM 4152 O O . THR B 1 96 ? 2.711 -30.797 -15.078 1 96.5 96 THR B O 1
ATOM 4155 N N . VAL B 1 97 ? 2.607 -33 -15.547 1 98 97 VAL B N 1
ATOM 4156 C CA . VAL B 1 97 ? 4.039 -33.125 -15.797 1 98 97 VAL B CA 1
ATOM 4157 C C . VAL B 1 97 ? 4.297 -33.281 -17.297 1 98 97 VAL B C 1
ATOM 4159 O O . VAL B 1 97 ? 3.762 -34.188 -17.922 1 98 97 VAL B O 1
ATOM 4162 N N . LEU B 1 98 ? 5.062 -32.375 -17.844 1 95.06 98 LEU B N 1
ATOM 4163 C CA . LEU B 1 98 ? 5.445 -32.438 -19.25 1 95.06 98 LEU B CA 1
ATOM 4164 C C . LEU B 1 98 ? 6.871 -32.938 -19.406 1 95.06 98 LEU B C 1
ATOM 4166 O O . LEU B 1 98 ? 7.812 -32.375 -18.875 1 95.06 98 LEU B O 1
ATOM 4170 N N . VAL B 1 99 ? 7.02 -34.062 -20.125 1 96.69 99 VAL B N 1
ATOM 4171 C CA . VAL B 1 99 ? 8.32 -34.688 -20.391 1 96.69 99 VAL B CA 1
ATOM 4172 C C . VAL B 1 99 ? 8.695 -34.469 -21.859 1 96.69 99 VAL B C 1
ATOM 4174 O O . VAL B 1 99 ? 8.094 -35.062 -22.75 1 96.69 99 VAL B O 1
ATOM 4177 N N . PRO B 1 100 ? 9.688 -33.594 -22.094 1 94 100 PRO B N 1
ATOM 4178 C CA . PRO B 1 100 ? 10.086 -33.406 -23.484 1 94 100 PRO B CA 1
ATOM 4179 C C . PRO B 1 100 ? 10.852 -34.594 -24.062 1 94 100 PRO B C 1
ATOM 4181 O O . PRO B 1 100 ? 11.359 -35.406 -23.312 1 94 100 PRO B O 1
ATOM 4184 N N . GLU B 1 101 ? 10.93 -34.688 -25.406 1 93.56 101 GLU B N 1
ATOM 4185 C CA . GLU B 1 101 ? 11.641 -35.75 -26.078 1 93.56 101 GLU B CA 1
ATOM 4186 C C . GLU B 1 101 ? 13.125 -35.75 -25.75 1 93.56 101 GLU B C 1
ATOM 4188 O O . GLU B 1 101 ? 13.766 -36.781 -25.656 1 93.56 101 GLU B O 1
ATOM 4193 N N . ASN B 1 102 ? 13.664 -34.594 -25.531 1 93.69 102 ASN B N 1
ATOM 4194 C CA . ASN B 1 102 ? 15.078 -34.406 -25.188 1 93.69 102 ASN B CA 1
ATOM 4195 C C . ASN B 1 102 ? 15.281 -34.281 -23.688 1 93.69 102 ASN B C 1
ATOM 4197 O O . ASN B 1 102 ? 16.172 -33.531 -23.25 1 93.69 102 ASN B O 1
ATOM 4201 N N . ALA B 1 103 ? 14.594 -35 -22.891 1 96.56 103 ALA B N 1
ATOM 4202 C CA . ALA B 1 103 ? 14.5 -34.75 -21.453 1 96.56 103 ALA B CA 1
ATOM 4203 C C . ALA B 1 103 ? 15.859 -34.906 -20.781 1 96.56 103 ALA B C 1
ATOM 4205 O O . ALA B 1 103 ? 16.531 -35.906 -20.984 1 96.56 103 ALA B O 1
ATOM 4206 N N . ASN B 1 104 ? 16.312 -33.875 -20.172 1 97.12 104 ASN B N 1
ATOM 4207 C CA . ASN B 1 104 ? 17.297 -33.938 -19.094 1 97.12 104 ASN B CA 1
ATOM 4208 C C . ASN B 1 104 ? 16.625 -34.25 -17.75 1 97.12 104 ASN B C 1
ATOM 4210 O O . ASN B 1 104 ? 16.125 -33.344 -17.094 1 97.12 104 ASN B O 1
ATOM 4214 N N . THR B 1 105 ? 16.672 -35.5 -17.312 1 97.88 105 THR B N 1
ATOM 4215 C CA . THR B 1 105 ? 15.867 -36 -16.219 1 97.88 105 THR B CA 1
ATOM 4216 C C . THR B 1 105 ? 16.328 -35.406 -14.891 1 97.88 105 THR B C 1
ATOM 4218 O O . THR B 1 105 ? 15.672 -35.562 -13.859 1 97.88 105 THR B O 1
ATOM 4221 N N . SER B 1 106 ? 17.422 -34.594 -14.867 1 98.25 106 SER B N 1
ATOM 4222 C CA . SER B 1 106 ? 17.969 -34.031 -13.641 1 98.25 106 SER B CA 1
ATOM 4223 C C . SER B 1 106 ? 17.5 -32.594 -13.461 1 98.25 106 SER B C 1
ATOM 4225 O O . SER B 1 106 ? 17.984 -31.875 -12.578 1 98.25 106 SER B O 1
ATOM 4227 N N . ARG B 1 107 ? 16.625 -32.125 -14.32 1 98.31 107 ARG B N 1
ATOM 4228 C CA . ARG B 1 107 ? 16.156 -30.75 -14.266 1 98.31 107 ARG B CA 1
ATOM 4229 C C . ARG B 1 107 ? 14.641 -30.672 -14.258 1 98.31 107 ARG B C 1
ATOM 4231 O O . ARG B 1 107 ? 13.984 -31.156 -15.18 1 98.31 107 ARG B O 1
ATOM 4238 N N . LEU B 1 108 ? 14.109 -30.047 -13.219 1 98.75 108 LEU B N 1
ATOM 4239 C CA . LEU B 1 108 ? 12.672 -29.875 -13.062 1 98.75 108 LEU B CA 1
ATOM 4240 C C . LEU B 1 108 ? 12.305 -28.422 -12.867 1 98.75 108 LEU B C 1
ATOM 4242 O O . LEU B 1 108 ? 12.906 -27.719 -12.039 1 98.75 108 LEU B O 1
ATOM 4246 N N . LEU B 1 109 ? 11.445 -27.922 -13.688 1 98.38 109 LEU B N 1
ATOM 4247 C CA . LEU B 1 109 ? 10.828 -26.625 -13.453 1 98.38 109 LEU B CA 1
ATOM 4248 C C . LEU B 1 109 ? 9.406 -26.781 -12.922 1 98.38 109 LEU B C 1
ATOM 4250 O O . LEU B 1 109 ? 8.586 -27.469 -13.531 1 98.38 109 LEU B O 1
ATOM 4254 N N . SER B 1 110 ? 9.141 -26.297 -11.734 1 98.75 110 SER B N 1
ATOM 4255 C CA . SER B 1 110 ? 7.762 -26.078 -11.297 1 98.75 110 SER B CA 1
ATOM 4256 C C . SER B 1 110 ? 7.273 -24.688 -11.695 1 98.75 110 SER B C 1
ATOM 4258 O O . SER B 1 110 ? 7.75 -23.672 -11.164 1 98.75 110 SER B O 1
ATOM 4260 N N . TYR B 1 111 ? 6.359 -24.625 -12.617 1 96.81 111 TYR B N 1
ATOM 4261 C CA . TYR B 1 111 ? 5.824 -23.359 -13.078 1 96.81 111 TYR B CA 1
ATOM 4262 C C . TYR B 1 111 ? 4.379 -23.172 -12.625 1 96.81 111 TYR B C 1
ATOM 4264 O O . TYR B 1 111 ? 3.545 -24.062 -12.828 1 96.81 111 TYR B O 1
ATOM 4272 N N . GLN B 1 112 ? 4.094 -22.062 -12.016 1 97.06 112 GLN B N 1
ATOM 4273 C CA . GLN B 1 112 ? 2.754 -21.766 -11.516 1 97.06 112 GLN B CA 1
ATOM 4274 C C . GLN B 1 112 ? 2.004 -20.844 -12.469 1 97.06 112 GLN B C 1
ATOM 4276 O O . GLN B 1 112 ? 2.152 -19.609 -12.398 1 97.06 112 GLN B O 1
ATOM 4281 N N . ILE B 1 113 ? 1.147 -21.438 -13.211 1 93.19 113 ILE B N 1
ATOM 4282 C CA . ILE B 1 113 ? 0.29 -20.688 -14.125 1 93.19 113 ILE B CA 1
ATOM 4283 C C . ILE B 1 113 ? -0.71 -19.844 -13.32 1 93.19 113 ILE B C 1
ATOM 4285 O O . ILE B 1 113 ? -1.299 -20.344 -12.352 1 93.19 113 ILE B O 1
ATOM 4289 N N . PRO B 1 114 ? -0.872 -18.562 -13.688 1 93.25 114 PRO B N 1
ATOM 4290 C CA . PRO B 1 114 ? -1.938 -17.812 -13.031 1 93.25 114 PRO B CA 1
ATOM 4291 C C . PRO B 1 114 ? -3.332 -18.312 -13.391 1 93.25 114 PRO B C 1
ATOM 4293 O O . PRO B 1 114 ? -3.846 -18 -14.469 1 93.25 114 PRO B O 1
ATOM 4296 N N . GLU B 1 115 ? -3.881 -19.047 -12.539 1 92.44 115 GLU B N 1
ATOM 4297 C CA . GLU B 1 115 ? -5.246 -19.531 -12.742 1 92.44 115 GLU B CA 1
ATOM 4298 C C . GLU B 1 115 ? -6.258 -18.406 -12.555 1 92.44 115 GLU B C 1
ATOM 4300 O O . GLU B 1 115 ? -7.137 -18.203 -13.398 1 92.44 115 GLU B O 1
ATOM 4305 N N . ASP B 1 116 ? -6.105 -17.672 -11.531 1 93.88 116 ASP B N 1
ATOM 4306 C CA . ASP B 1 116 ? -6.816 -16.438 -11.219 1 93.88 116 ASP B CA 1
ATOM 4307 C C . ASP B 1 116 ? -8.328 -16.609 -11.383 1 93.88 116 ASP B C 1
ATOM 4309 O O . ASP B 1 116 ? -8.984 -15.805 -12.039 1 93.88 116 ASP B O 1
ATOM 4313 N N . SER B 1 117 ? -8.82 -17.75 -10.844 1 94.56 117 SER B N 1
ATOM 4314 C CA . SER B 1 117 ? -10.227 -18.078 -11.016 1 94.56 117 SER B CA 1
ATOM 4315 C C . SER B 1 117 ? -10.766 -18.891 -9.836 1 94.56 117 SER B C 1
ATOM 4317 O O . SER B 1 117 ? -10.023 -19.656 -9.227 1 94.56 117 SER B O 1
ATOM 4319 N N . ALA B 1 118 ? -12.062 -18.719 -9.641 1 97.62 118 ALA B N 1
ATOM 4320 C CA . ALA B 1 118 ? -12.734 -19.438 -8.562 1 97.62 118 ALA B CA 1
ATOM 4321 C C . ALA B 1 118 ? -13.5 -20.641 -9.109 1 97.62 118 ALA B C 1
ATOM 4323 O O . ALA B 1 118 ? -14.398 -21.172 -8.445 1 97.62 118 ALA B O 1
ATOM 4324 N N . SER B 1 119 ? -13.141 -21.062 -10.297 1 96.25 119 SER B N 1
ATOM 4325 C CA . SER B 1 119 ? -13.75 -22.25 -10.898 1 96.25 119 SER B CA 1
ATOM 4326 C C . SER B 1 119 ? -12.734 -23.375 -11.031 1 96.25 119 SER B C 1
ATOM 4328 O O . SER B 1 119 ? -11.672 -23.203 -11.641 1 96.25 119 SER B O 1
ATOM 4330 N N . VAL B 1 120 ? -13.141 -24.562 -10.562 1 95.69 120 VAL B N 1
ATOM 4331 C CA . VAL B 1 120 ? -12.227 -25.703 -10.602 1 95.69 120 VAL B CA 1
ATOM 4332 C C . VAL B 1 120 ? -11.969 -26.109 -12.047 1 95.69 120 VAL B C 1
ATOM 4334 O O . VAL B 1 120 ? -10.945 -26.734 -12.352 1 95.69 120 VAL B O 1
ATOM 4337 N N . ASP B 1 121 ? -12.867 -25.672 -12.922 1 93.38 121 ASP B N 1
ATOM 4338 C CA . ASP B 1 121 ? -12.758 -26.062 -14.328 1 93.38 121 ASP B CA 1
ATOM 4339 C C . ASP B 1 121 ? -11.82 -25.125 -15.078 1 93.38 121 ASP B C 1
ATOM 4341 O O . ASP B 1 121 ? -11.719 -25.188 -16.312 1 93.38 121 ASP B O 1
ATOM 4345 N N . CYS B 1 122 ? -11.188 -24.266 -14.344 1 91.5 122 CYS B N 1
ATOM 4346 C CA . CYS B 1 122 ? -10.172 -23.391 -14.922 1 91.5 122 CYS B CA 1
ATOM 4347 C C . CYS B 1 122 ? -8.773 -23.875 -14.586 1 91.5 122 CYS B C 1
ATOM 4349 O O . CYS B 1 122 ? -7.781 -23.219 -14.93 1 91.5 122 CYS B O 1
ATOM 4351 N N . ALA B 1 123 ? -8.656 -25 -13.961 1 93.25 123 ALA B N 1
ATOM 4352 C CA . ALA B 1 123 ? -7.379 -25.547 -13.523 1 93.25 123 ALA B CA 1
ATOM 4353 C C . ALA B 1 123 ? -6.477 -25.844 -14.711 1 93.25 123 ALA B C 1
ATOM 4355 O O . ALA B 1 123 ? -6.941 -26.328 -15.75 1 93.25 123 ALA B O 1
ATOM 4356 N N . PRO B 1 124 ? -5.172 -25.625 -14.594 1 91.69 124 PRO B N 1
ATOM 4357 C CA . PRO B 1 124 ? -4.215 -25.891 -15.664 1 91.69 124 PRO B CA 1
ATOM 4358 C C . PRO B 1 124 ? -4.285 -27.328 -16.172 1 91.69 124 PRO B C 1
ATOM 4360 O O . PRO B 1 124 ? -4.148 -27.578 -17.375 1 91.69 124 PRO B O 1
ATOM 4363 N N . SER B 1 125 ? -4.512 -28.281 -15.312 1 93.12 125 SER B N 1
ATOM 4364 C CA . SER B 1 125 ? -4.551 -29.688 -15.695 1 93.12 125 SER B CA 1
ATOM 4365 C C . SER B 1 125 ? -5.645 -29.938 -16.719 1 93.12 125 SER B C 1
ATOM 4367 O O . SER B 1 125 ? -5.555 -30.891 -17.5 1 93.12 125 SER B O 1
ATOM 4369 N N . TYR B 1 126 ? -6.637 -29.109 -16.703 1 90.38 126 TYR B N 1
ATOM 4370 C CA . TYR B 1 126 ? -7.734 -29.25 -17.656 1 90.38 126 TYR B CA 1
ATOM 4371 C C . TYR B 1 126 ? -7.523 -28.328 -18.859 1 90.38 126 TYR B C 1
ATOM 4373 O O . TYR B 1 126 ? -7.566 -28.781 -20 1 90.38 126 TYR B O 1
ATOM 4381 N N . ILE B 1 127 ? -7.18 -27.125 -18.609 1 85 127 ILE B N 1
ATOM 4382 C CA . ILE B 1 127 ? -7.199 -26.109 -19.656 1 85 127 ILE B CA 1
ATOM 4383 C C . ILE B 1 127 ? -6.078 -26.375 -20.656 1 85 127 ILE B C 1
ATOM 4385 O O . ILE B 1 127 ? -6.219 -26.078 -21.859 1 85 127 ILE B O 1
ATOM 4389 N N . LEU B 1 128 ? -5.027 -26.969 -20.266 1 84.06 128 LEU B N 1
ATOM 4390 C CA . LEU B 1 128 ? -3.896 -27.266 -21.141 1 84.06 128 LEU B CA 1
ATOM 4391 C C . LEU B 1 128 ? -4.27 -28.312 -22.188 1 84.06 128 LEU B C 1
ATOM 4393 O O . LEU B 1 128 ? -3.555 -28.484 -23.172 1 84.06 128 LEU B O 1
ATOM 4397 N N . GLN B 1 129 ? -5.344 -29 -21.969 1 82.31 129 GLN B N 1
ATOM 4398 C CA . GLN B 1 129 ? -5.746 -30.094 -22.844 1 82.31 129 GLN B CA 1
ATOM 4399 C C . GLN B 1 129 ? -6.848 -29.656 -23.812 1 82.31 129 GLN B C 1
ATOM 4401 O O . GLN B 1 129 ? -7.188 -30.375 -24.75 1 82.31 129 GLN B O 1
ATOM 4406 N N . THR B 1 130 ? -7.426 -28.516 -23.484 1 71.31 130 THR B N 1
ATOM 4407 C CA . THR B 1 130 ? -8.586 -28.094 -24.266 1 71.31 130 THR B CA 1
ATOM 4408 C C . THR B 1 130 ? -8.164 -27.266 -25.453 1 71.31 130 THR B C 1
ATOM 4410 O O . THR B 1 130 ? -7.195 -26.5 -25.375 1 71.31 130 THR B O 1
ATOM 4413 N N . GLY B 1 131 ? -8.227 -27.828 -26.688 1 58.69 131 GLY B N 1
ATOM 4414 C CA . GLY B 1 131 ? -7.945 -27.094 -27.906 1 58.69 131 GLY B CA 1
ATOM 4415 C C . GLY B 1 131 ? -8.758 -25.828 -28.047 1 58.69 131 GLY B C 1
ATOM 4416 O O . GLY B 1 131 ? -9.633 -25.547 -27.219 1 58.69 131 GLY B O 1
ATOM 4417 N N . ILE B 1 132 ? -8.188 -24.812 -28.812 1 52.16 132 ILE B N 1
ATOM 4418 C CA . ILE B 1 132 ? -8.875 -23.562 -29.094 1 52.16 132 ILE B CA 1
ATOM 4419 C C . ILE B 1 132 ? -10.273 -23.844 -29.625 1 52.16 132 ILE B C 1
ATOM 4421 O O . ILE B 1 132 ? -11.039 -22.922 -29.922 1 52.16 132 ILE B O 1
ATOM 4425 N N . LYS B 1 133 ? -10.547 -24.969 -29.922 1 48.5 133 LYS B N 1
ATOM 4426 C CA . LYS B 1 133 ? -11.836 -25.078 -30.594 1 48.5 133 LYS B CA 1
ATOM 4427 C C . LYS B 1 133 ? -12.961 -24.531 -29.719 1 48.5 133 LYS B C 1
ATOM 4429 O O . LYS B 1 133 ? -14.102 -24.391 -30.172 1 48.5 133 LYS B O 1
ATOM 4434 N N . ASP B 1 134 ? -12.797 -24.688 -28.438 1 43.84 134 ASP B N 1
ATOM 4435 C CA . ASP B 1 134 ? -14.008 -24.422 -27.656 1 43.84 134 ASP B CA 1
ATOM 4436 C C . ASP B 1 134 ? -14.297 -22.938 -27.562 1 43.84 134 ASP B C 1
ATOM 4438 O O . ASP B 1 134 ? -13.391 -22.109 -27.75 1 43.84 134 ASP B O 1
ATOM 4442 N N . SER B 1 135 ? -15.594 -22.562 -27.594 1 43.72 135 SER B N 1
ATOM 4443 C CA . SER B 1 135 ? -16.266 -21.266 -27.625 1 43.72 135 SER B CA 1
ATOM 4444 C C . SER B 1 135 ? -15.57 -20.266 -26.703 1 43.72 135 SER B C 1
ATOM 4446 O O . SER B 1 135 ? -15.828 -19.062 -26.781 1 43.72 135 SER B O 1
ATOM 4448 N N . ASP B 1 136 ? -14.875 -20.734 -25.656 1 47.69 136 ASP B N 1
ATOM 4449 C CA . ASP B 1 136 ? -14.344 -19.656 -24.812 1 47.69 136 ASP B CA 1
ATOM 4450 C C . ASP B 1 136 ? -12.898 -19.344 -25.172 1 47.69 136 ASP B C 1
ATOM 4452 O O . ASP B 1 136 ? -11.984 -19.625 -24.391 1 47.69 136 ASP B O 1
ATOM 4456 N N . ILE B 1 137 ? -12.672 -19.062 -26.484 1 46.62 137 ILE B N 1
ATOM 4457 C CA . ILE B 1 137 ? -11.367 -18.797 -27.078 1 46.62 137 ILE B CA 1
ATOM 4458 C C . ILE B 1 137 ? -10.609 -17.781 -26.25 1 46.62 137 ILE B C 1
ATOM 4460 O O . ILE B 1 137 ? -9.398 -17.906 -26.047 1 46.62 137 ILE B O 1
ATOM 4464 N N . LEU B 1 138 ? -11.289 -16.828 -25.938 1 48.59 138 LEU B N 1
ATOM 4465 C CA . LEU B 1 138 ? -10.633 -15.703 -25.266 1 48.59 138 LEU B CA 1
ATOM 4466 C C . LEU B 1 138 ? -10.109 -16.125 -23.891 1 48.59 138 LEU B C 1
ATOM 4468 O O . LEU B 1 138 ? -9 -15.75 -23.516 1 48.59 138 LEU B O 1
ATOM 4472 N N . SER B 1 139 ? -11.016 -16.812 -23.188 1 51.72 139 SER B N 1
ATOM 4473 C CA . SER B 1 139 ? -10.609 -17.203 -21.844 1 51.72 139 SER B CA 1
ATOM 4474 C C . SER B 1 139 ? -9.406 -18.141 -21.891 1 51.72 139 SER B C 1
ATOM 4476 O O . SER B 1 139 ? -8.477 -18 -21.078 1 51.72 139 SER B O 1
ATOM 4478 N N . LYS B 1 140 ? -9.461 -18.922 -22.891 1 52.22 140 LYS B N 1
ATOM 4479 C CA . LYS B 1 140 ? -8.453 -19.969 -23.016 1 52.22 140 LYS B CA 1
ATOM 4480 C C . LYS B 1 140 ? -7.121 -19.406 -23.5 1 52.22 140 LYS B C 1
ATOM 4482 O O . LYS B 1 140 ? -6.062 -19.797 -23.016 1 52.22 140 LYS B O 1
ATOM 4487 N N . THR B 1 141 ? -7.246 -18.344 -24.297 1 53.25 141 THR B N 1
ATOM 4488 C CA . THR B 1 141 ? -6.047 -17.734 -24.875 1 53.25 141 THR B CA 1
ATOM 4489 C C . THR B 1 141 ? -5.223 -17.047 -23.781 1 53.25 141 THR B C 1
ATOM 4491 O O . THR B 1 141 ? -3.99 -17.062 -23.828 1 53.25 141 THR B O 1
ATOM 4494 N N . GLY B 1 142 ? -5.895 -16.547 -22.812 1 57.25 142 GLY B N 1
ATOM 4495 C CA . GLY B 1 142 ? -5.152 -15.883 -21.75 1 57.25 142 GLY B CA 1
ATOM 4496 C C . GLY B 1 142 ? -4.254 -16.828 -20.969 1 57.25 142 GLY B C 1
ATOM 4497 O O . GLY B 1 142 ? -3.076 -16.531 -20.75 1 57.25 142 GLY B O 1
ATOM 4498 N N . ILE B 1 143 ? -4.824 -17.969 -20.656 1 57.84 143 ILE B N 1
ATOM 4499 C CA . ILE B 1 143 ? -4.047 -18.922 -19.875 1 57.84 143 ILE B CA 1
ATOM 4500 C C . ILE B 1 143 ? -3.018 -19.609 -20.766 1 57.84 143 ILE B C 1
ATOM 4502 O O . ILE B 1 143 ? -1.882 -19.844 -20.344 1 57.84 143 ILE B O 1
ATOM 4506 N N . GLN B 1 144 ? -3.369 -19.688 -22 1 58.03 144 GLN B N 1
ATOM 4507 C CA . GLN B 1 144 ? -2.504 -20.406 -22.938 1 58.03 144 GLN B CA 1
ATOM 4508 C C . GLN B 1 144 ? -1.301 -19.547 -23.328 1 58.03 144 GLN B C 1
ATOM 4510 O O . GLN B 1 144 ? -0.234 -20.078 -23.656 1 58.03 144 GLN B O 1
ATOM 4515 N N . SER B 1 145 ? -1.533 -18.281 -23.188 1 59.81 145 SER B N 1
ATOM 4516 C CA . SER B 1 145 ? -0.42 -17.391 -23.516 1 59.81 145 SER B CA 1
ATOM 4517 C C . SER B 1 145 ? 0.764 -17.625 -22.578 1 59.81 145 SER B C 1
ATOM 4519 O O . SER B 1 145 ? 1.904 -17.312 -22.938 1 59.81 145 SER B O 1
ATOM 4521 N N . HIS B 1 146 ? 0.448 -18.344 -21.562 1 66.81 146 HIS B N 1
ATOM 4522 C CA . HIS B 1 146 ? 1.53 -18.609 -20.625 1 66.81 146 HIS B CA 1
ATOM 4523 C C . HIS B 1 146 ? 2.385 -19.781 -21.078 1 66.81 146 HIS B C 1
ATOM 4525 O O . HIS B 1 146 ? 3.479 -20 -20.562 1 66.81 146 HIS B O 1
ATOM 4531 N N . THR B 1 147 ? 2.01 -20.375 -22.156 1 72.06 147 THR B N 1
ATOM 4532 C CA . THR B 1 147 ? 2.73 -21.547 -22.672 1 72.06 147 THR B CA 1
ATOM 4533 C C . THR B 1 147 ? 4.109 -21.141 -23.188 1 72.06 147 THR B C 1
ATOM 4535 O O . THR B 1 147 ? 5.07 -21.906 -23.062 1 72.06 147 THR B O 1
ATOM 4538 N N . ILE B 1 148 ? 4.176 -19.922 -23.547 1 70.75 148 ILE B N 1
ATOM 4539 C CA . ILE B 1 148 ? 5.453 -19.469 -24.094 1 70.75 148 ILE B CA 1
ATOM 4540 C C . ILE B 1 148 ? 6.492 -19.406 -22.969 1 70.75 148 ILE B C 1
ATOM 4542 O O . ILE B 1 148 ? 7.676 -19.672 -23.203 1 70.75 148 ILE B O 1
ATOM 4546 N N . LEU B 1 149 ? 6.008 -19.266 -21.797 1 76.44 149 LEU B N 1
ATOM 4547 C CA . LEU B 1 149 ? 6.93 -19.047 -20.688 1 76.44 149 LEU B CA 1
ATOM 4548 C C . LEU B 1 149 ? 7.641 -20.344 -20.312 1 76.44 149 LEU B C 1
ATOM 4550 O O . LEU B 1 149 ? 8.828 -20.328 -20 1 76.44 149 LEU B O 1
ATOM 4554 N N . PHE B 1 150 ? 6.957 -21.469 -20.406 1 80.88 150 PHE B N 1
ATOM 4555 C CA . PHE B 1 150 ? 7.656 -22.672 -20 1 80.88 150 PHE B CA 1
ATOM 4556 C C . PHE B 1 150 ? 8.141 -23.469 -21.203 1 80.88 150 PHE B C 1
ATOM 4558 O O . PHE B 1 150 ? 8.836 -24.469 -21.062 1 80.88 150 PHE B O 1
ATOM 4565 N N . ARG B 1 151 ? 7.867 -22.969 -22.391 1 82.19 151 ARG B N 1
ATOM 4566 C CA . ARG B 1 151 ? 8.367 -23.609 -23.609 1 82.19 151 ARG B CA 1
ATOM 4567 C C . ARG B 1 151 ? 9.898 -23.578 -23.641 1 82.19 151 ARG B C 1
ATOM 4569 O O . ARG B 1 151 ? 10.523 -24.547 -24.078 1 82.19 151 ARG B O 1
ATOM 4576 N N . ALA B 1 152 ? 10.414 -22.5 -23.25 1 84.06 152 ALA B N 1
ATOM 4577 C CA . ALA B 1 152 ? 11.875 -22.391 -23.234 1 84.06 152 ALA B CA 1
ATOM 4578 C C . ALA B 1 152 ? 12.492 -23.484 -22.359 1 84.06 152 ALA B C 1
ATOM 4580 O O . ALA B 1 152 ? 13.547 -24.031 -22.703 1 84.06 152 ALA B O 1
ATOM 4581 N N . ALA B 1 153 ? 11.875 -23.812 -21.312 1 91.75 153 ALA B N 1
ATOM 4582 C CA . ALA B 1 153 ? 12.367 -24.859 -20.406 1 91.75 153 ALA B CA 1
ATOM 4583 C C . ALA B 1 153 ? 12.289 -26.234 -21.078 1 91.75 153 ALA B C 1
ATOM 4585 O O . ALA B 1 153 ? 13.242 -27.016 -21 1 91.75 153 ALA B O 1
ATOM 4586 N N . LEU B 1 154 ? 11.195 -26.484 -21.734 1 91.06 154 LEU B N 1
ATOM 4587 C CA . LEU B 1 154 ? 11.016 -27.75 -22.422 1 91.06 154 LEU B CA 1
ATOM 4588 C C . LEU B 1 154 ? 12.023 -27.906 -23.562 1 91.06 154 LEU B C 1
ATOM 4590 O O . LEU B 1 154 ? 12.555 -29 -23.766 1 91.06 154 LEU B O 1
ATOM 4594 N N . GLU B 1 155 ? 12.281 -26.812 -24.203 1 87.19 155 GLU B N 1
ATOM 4595 C CA . GLU B 1 155 ? 13.234 -26.844 -25.312 1 87.19 155 GLU B CA 1
ATOM 4596 C C . GLU B 1 155 ? 14.648 -27.125 -24.797 1 87.19 155 GLU B C 1
ATOM 4598 O O . GLU B 1 155 ? 15.453 -27.734 -25.516 1 87.19 155 GLU B O 1
ATOM 4603 N N . LYS B 1 156 ? 14.898 -26.828 -23.594 1 90.88 156 LYS B N 1
ATOM 4604 C CA . LYS B 1 156 ? 16.203 -27.078 -22.969 1 90.88 156 LYS B CA 1
ATOM 4605 C C . LYS B 1 156 ? 16.234 -28.469 -22.328 1 90.88 156 LYS B C 1
ATOM 4607 O O . LYS B 1 156 ? 17.25 -28.859 -21.734 1 90.88 156 LYS B O 1
ATOM 4612 N N . GLY B 1 157 ? 15.133 -29.109 -22.406 1 94.12 157 GLY B N 1
ATOM 4613 C CA . GLY B 1 157 ? 15.062 -30.484 -21.922 1 94.12 157 GLY B CA 1
ATOM 4614 C C . GLY B 1 157 ? 14.562 -30.594 -20.5 1 94.12 157 GLY B C 1
ATOM 4615 O O . GLY B 1 157 ? 14.555 -31.672 -19.906 1 94.12 157 GLY B O 1
ATOM 4616 N N . TRP B 1 158 ? 14.25 -29.438 -19.875 1 96.75 158 TRP B N 1
ATOM 4617 C CA . TRP B 1 158 ? 13.734 -29.516 -18.516 1 96.75 158 TRP B CA 1
ATOM 4618 C C . TRP B 1 158 ? 12.375 -30.203 -18.484 1 96.75 158 TRP B C 1
ATOM 4620 O O . TRP B 1 158 ? 11.539 -29.984 -19.375 1 96.75 158 TRP B O 1
ATOM 4630 N N . ILE B 1 159 ? 12.164 -31.062 -17.562 1 97.69 159 ILE B N 1
ATOM 4631 C CA . ILE B 1 159 ? 10.82 -31.531 -17.25 1 97.69 159 ILE B CA 1
ATOM 4632 C C . ILE B 1 159 ? 10.047 -30.438 -16.516 1 97.69 159 ILE B C 1
ATOM 4634 O O . ILE B 1 159 ? 10.617 -29.719 -15.695 1 97.69 159 ILE B O 1
ATOM 4638 N N . VAL B 1 160 ? 8.797 -30.25 -16.875 1 96.62 160 VAL B N 1
ATOM 4639 C CA . VAL B 1 160 ? 8.023 -29.141 -16.344 1 96.62 160 VAL B CA 1
ATOM 4640 C C . VAL B 1 160 ? 6.816 -29.672 -15.562 1 96.62 160 VAL B C 1
ATOM 4642 O O . VAL B 1 160 ? 6.105 -30.562 -16.047 1 96.62 160 VAL B O 1
ATOM 4645 N N . SER B 1 161 ? 6.648 -29.203 -14.383 1 98.25 161 SER B N 1
ATOM 4646 C CA . SER B 1 161 ? 5.48 -29.484 -13.547 1 98.25 161 SER B CA 1
ATOM 4647 C C . SER B 1 161 ? 4.574 -28.25 -13.445 1 98.25 161 SER B C 1
ATOM 4649 O O . SER B 1 161 ? 5.039 -27.156 -13.141 1 98.25 161 SER B O 1
ATOM 4651 N N . LEU B 1 162 ? 3.287 -28.422 -13.695 1 96.38 162 LEU B N 1
ATOM 4652 C CA . LEU B 1 162 ? 2.281 -27.375 -13.68 1 96.38 162 LEU B CA 1
ATOM 4653 C C . LEU B 1 162 ? 1.169 -27.703 -12.688 1 96.38 162 LEU B C 1
ATOM 4655 O O . LEU B 1 162 ? 0.133 -28.25 -13.07 1 96.38 162 LEU B O 1
ATOM 4659 N N . PRO B 1 163 ? 1.289 -27.281 -11.469 1 98.5 163 PRO B N 1
ATOM 4660 C CA . PRO B 1 163 ? 0.311 -27.656 -10.445 1 98.5 163 PRO B CA 1
ATOM 4661 C C . PRO B 1 163 ? -0.979 -26.844 -10.531 1 98.5 163 PRO B C 1
ATOM 4663 O O . PRO B 1 163 ? -0.942 -25.656 -10.844 1 98.5 163 PRO B O 1
ATOM 4666 N N . ASP B 1 164 ? -2.115 -27.516 -10.258 1 97.94 164 ASP B N 1
ATOM 4667 C CA . ASP B 1 164 ? -3.369 -26.844 -9.93 1 97.94 164 ASP B CA 1
ATOM 4668 C C . ASP B 1 164 ? -3.314 -26.234 -8.531 1 97.94 164 ASP B C 1
ATOM 4670 O O . ASP B 1 164 ? -4.023 -26.688 -7.629 1 97.94 164 ASP B O 1
ATOM 4674 N N . HIS B 1 165 ? -2.629 -25.141 -8.414 1 98.25 165 HIS B N 1
ATOM 4675 C CA . HIS B 1 165 ? -2.217 -24.688 -7.086 1 98.25 165 HIS B CA 1
ATOM 4676 C C . HIS B 1 165 ? -3.383 -24.062 -6.328 1 98.25 165 HIS B C 1
ATOM 4678 O O . HIS B 1 165 ? -3.299 -23.859 -5.117 1 98.25 165 HIS B O 1
ATOM 4684 N N . GLU B 1 166 ? -4.512 -23.781 -6.969 1 98.12 166 GLU B N 1
ATOM 4685 C CA . GLU B 1 166 ? -5.68 -23.266 -6.262 1 98.12 166 GLU B CA 1
ATOM 4686 C C . GLU B 1 166 ? -6.508 -24.406 -5.664 1 98.12 166 GLU B C 1
ATOM 4688 O O . GLU B 1 166 ? -7.41 -24.156 -4.855 1 98.12 166 GLU B O 1
ATOM 4693 N N . GLY B 1 167 ? -6.184 -25.641 -6.016 1 97.75 167 GLY B N 1
ATOM 4694 C CA . GLY B 1 167 ? -6.707 -26.812 -5.344 1 97.75 167 GLY B CA 1
ATOM 4695 C C . GLY B 1 167 ? -8.094 -27.203 -5.816 1 97.75 167 GLY B C 1
ATOM 4696 O O . GLY B 1 167 ? -8.609 -26.641 -6.785 1 97.75 167 GLY B O 1
ATOM 4697 N N . PRO B 1 168 ? -8.648 -28.172 -5.109 1 97.75 168 PRO B N 1
ATOM 4698 C CA . PRO B 1 168 ? -9.914 -28.766 -5.543 1 97.75 168 PRO B CA 1
ATOM 4699 C C . PRO B 1 168 ? -11.117 -27.844 -5.305 1 97.75 168 PRO B C 1
ATOM 4701 O O . PRO B 1 168 ? -12.219 -28.141 -5.77 1 97.75 168 PRO B O 1
ATOM 4704 N N . LYS B 1 169 ? -10.867 -26.75 -4.648 1 96.88 169 LYS B N 1
ATOM 4705 C CA . LYS B 1 169 ? -11.938 -25.797 -4.395 1 96.88 169 LYS B CA 1
ATOM 4706 C C . LYS B 1 169 ? -11.75 -24.516 -5.219 1 96.88 169 LYS B C 1
ATOM 4708 O O . LYS B 1 169 ? -12.5 -23.562 -5.062 1 96.88 169 LYS B O 1
ATOM 4713 N N . ALA B 1 170 ? -10.727 -24.547 -6.016 1 97.88 170 ALA B N 1
ATOM 4714 C CA . ALA B 1 170 ? -10.391 -23.328 -6.758 1 97.88 170 ALA B CA 1
ATOM 4715 C C . ALA B 1 170 ? -10.336 -22.109 -5.836 1 97.88 170 ALA B C 1
ATOM 4717 O O . ALA B 1 170 ? -10.992 -21.109 -6.086 1 97.88 170 ALA B O 1
ATOM 4718 N N . ALA B 1 171 ? -9.562 -22.266 -4.793 1 98.69 171 ALA B N 1
ATOM 4719 C CA . ALA B 1 171 ? -9.469 -21.234 -3.766 1 98.69 171 ALA B CA 1
ATOM 4720 C C . ALA B 1 171 ? -8.469 -20.141 -4.172 1 98.69 171 ALA B C 1
ATOM 4722 O O . ALA B 1 171 ? -7.449 -19.953 -3.508 1 98.69 171 ALA B O 1
ATOM 4723 N N . PHE B 1 172 ? -8.891 -19.359 -5.211 1 98.19 172 PHE B N 1
ATOM 4724 C CA . PHE B 1 172 ? -8.086 -18.266 -5.723 1 98.19 172 PHE B CA 1
ATOM 4725 C C . PHE B 1 172 ? -7.758 -17.266 -4.617 1 98.19 172 PHE B C 1
ATOM 4727 O O . PHE B 1 172 ? -8.648 -16.812 -3.906 1 98.19 172 PHE B O 1
ATOM 4734 N N . LEU B 1 173 ? -6.426 -16.984 -4.398 1 98.75 173 LEU B N 1
ATOM 4735 C CA . LEU B 1 173 ? -5.848 -16.031 -3.453 1 98.75 173 LEU B CA 1
ATOM 4736 C C . LEU B 1 173 ? -5.656 -16.672 -2.084 1 98.75 173 LEU B C 1
ATOM 4738 O O . LEU B 1 173 ? -5.152 -16.047 -1.156 1 98.75 173 LEU B O 1
ATOM 4742 N N . ALA B 1 174 ? -6.07 -17.922 -1.88 1 98.81 174 ALA B N 1
ATOM 4743 C CA . ALA B 1 174 ? -5.625 -18.656 -0.704 1 98.81 174 ALA B CA 1
ATOM 4744 C C . ALA B 1 174 ? -4.199 -19.172 -0.883 1 98.81 174 ALA B C 1
ATOM 4746 O O . ALA B 1 174 ? -3.99 -20.359 -1.17 1 98.81 174 ALA B O 1
ATOM 4747 N N . ASN B 1 175 ? -3.309 -18.312 -0.59 1 98.69 175 ASN B N 1
ATOM 4748 C CA . ASN B 1 175 ? -1.961 -18.5 -1.118 1 98.69 175 ASN B CA 1
ATOM 4749 C C . ASN B 1 175 ? -1.131 -19.422 -0.232 1 98.69 175 ASN B C 1
ATOM 4751 O O . ASN B 1 175 ? -0.139 -20 -0.684 1 98.69 175 ASN B O 1
ATOM 4755 N N . ARG B 1 176 ? -1.457 -19.609 1.021 1 98.38 176 ARG B N 1
ATOM 4756 C CA . ARG B 1 176 ? -0.754 -20.594 1.829 1 98.38 176 ARG B CA 1
ATOM 4757 C C . ARG B 1 176 ? -0.957 -22 1.269 1 98.38 176 ARG B C 1
ATOM 4759 O O . ARG B 1 176 ? 0.003 -22.75 1.123 1 98.38 176 ARG B O 1
ATOM 4766 N N . ARG B 1 177 ? -2.207 -22.312 0.951 1 98.38 177 ARG B N 1
ATOM 4767 C CA . ARG B 1 177 ? -2.486 -23.594 0.313 1 98.38 177 ARG B CA 1
ATOM 4768 C C . ARG B 1 177 ? -1.756 -23.719 -1.021 1 98.38 177 ARG B C 1
ATOM 4770 O O . ARG B 1 177 ? -1.296 -24.797 -1.388 1 98.38 177 ARG B O 1
ATOM 4777 N N . ALA B 1 178 ? -1.765 -22.609 -1.774 1 98.88 178 ALA B N 1
ATOM 4778 C CA . ALA B 1 178 ? -1.088 -22.625 -3.068 1 98.88 178 ALA B CA 1
ATOM 4779 C C . ALA B 1 178 ? 0.39 -22.969 -2.91 1 98.88 178 ALA B C 1
ATOM 4781 O O . ALA B 1 178 ? 0.934 -23.766 -3.688 1 98.88 178 ALA B O 1
ATOM 4782 N N . GLY B 1 179 ? 1.022 -22.344 -1.892 1 98.94 179 GLY B N 1
ATOM 4783 C CA . GLY B 1 179 ? 2.41 -22.688 -1.611 1 98.94 179 GLY B CA 1
ATOM 4784 C C . GLY B 1 179 ? 2.613 -24.141 -1.274 1 98.94 179 GLY B C 1
ATOM 4785 O O . GLY B 1 179 ? 3.561 -24.766 -1.753 1 98.94 179 GLY B O 1
ATOM 4786 N N . HIS B 1 180 ? 1.73 -24.703 -0.463 1 98.94 180 HIS B N 1
ATOM 4787 C CA . HIS B 1 180 ? 1.783 -26.125 -0.136 1 98.94 180 HIS B CA 1
ATOM 4788 C C . HIS B 1 180 ? 1.627 -26.984 -1.386 1 98.94 180 HIS B C 1
ATOM 4790 O O . HIS B 1 180 ? 2.352 -27.953 -1.563 1 98.94 180 HIS B O 1
ATOM 4796 N N . ALA B 1 181 ? 0.688 -26.562 -2.199 1 98.94 181 ALA B N 1
ATOM 4797 C CA . ALA B 1 181 ? 0.425 -27.328 -3.418 1 98.94 181 ALA B CA 1
ATOM 4798 C C . ALA B 1 181 ? 1.657 -27.359 -4.316 1 98.94 181 ALA B C 1
ATOM 4800 O O . ALA B 1 181 ? 1.954 -28.391 -4.93 1 98.94 181 ALA B O 1
ATOM 4801 N N . VAL B 1 182 ? 2.328 -26.25 -4.398 1 98.94 182 VAL B N 1
ATOM 4802 C CA . VAL B 1 182 ? 3.527 -26.188 -5.223 1 98.94 182 VAL B CA 1
ATOM 4803 C C . VAL B 1 182 ? 4.602 -27.109 -4.664 1 98.94 182 VAL B C 1
ATOM 4805 O O . VAL B 1 182 ? 5.145 -27.953 -5.391 1 98.94 182 VAL B O 1
ATOM 4808 N N . LEU B 1 183 ? 4.898 -27.031 -3.357 1 99 183 LEU B N 1
ATOM 4809 C CA . LEU B 1 183 ? 5.949 -27.812 -2.721 1 99 183 LEU B CA 1
ATOM 4810 C C . LEU B 1 183 ? 5.613 -29.297 -2.748 1 99 183 LEU B C 1
ATOM 4812 O O . LEU B 1 183 ? 6.469 -30.125 -3.078 1 99 183 LEU B O 1
ATOM 4816 N N . ASP B 1 184 ? 4.406 -29.625 -2.451 1 99 184 ASP B N 1
ATOM 4817 C CA . ASP B 1 184 ? 3.99 -31.016 -2.457 1 99 184 ASP B CA 1
ATOM 4818 C C . ASP B 1 184 ? 3.949 -31.578 -3.879 1 99 184 ASP B C 1
ATOM 4820 O O . ASP B 1 184 ? 4.223 -32.75 -4.098 1 99 184 ASP B O 1
ATOM 4824 N N . GLY B 1 185 ? 3.59 -30.703 -4.836 1 98.94 185 GLY B N 1
ATOM 4825 C CA . GLY B 1 185 ? 3.688 -31.109 -6.23 1 98.94 185 GLY B CA 1
ATOM 4826 C C . GLY B 1 185 ? 5.102 -31.469 -6.648 1 98.94 185 GLY B C 1
ATOM 4827 O O . GLY B 1 185 ? 5.309 -32.438 -7.375 1 98.94 185 GLY B O 1
ATOM 4828 N N . ILE B 1 186 ? 6.055 -30.719 -6.207 1 98.94 186 ILE B N 1
ATOM 4829 C CA . ILE B 1 186 ? 7.457 -31 -6.477 1 98.94 186 ILE B CA 1
ATOM 4830 C C . ILE B 1 186 ? 7.844 -32.344 -5.863 1 98.94 186 ILE B C 1
ATOM 4832 O O . ILE B 1 186 ? 8.484 -33.156 -6.516 1 98.94 186 ILE B O 1
ATOM 4836 N N . ARG B 1 187 ? 7.41 -32.625 -4.598 1 98.94 187 ARG B N 1
ATOM 4837 C CA . ARG B 1 187 ? 7.656 -33.906 -3.957 1 98.94 187 ARG B CA 1
ATOM 4838 C C . ARG B 1 187 ? 7.102 -35.062 -4.801 1 98.94 187 ARG B C 1
ATOM 4840 O O . ARG B 1 187 ? 7.781 -36.062 -5.012 1 98.94 187 ARG B O 1
ATOM 4847 N N . ALA B 1 188 ? 5.887 -34.906 -5.223 1 98.94 188 ALA B N 1
ATOM 4848 C CA . ALA B 1 188 ? 5.215 -35.938 -6.004 1 98.94 188 ALA B CA 1
ATOM 4849 C C . ALA B 1 188 ? 5.969 -36.219 -7.301 1 98.94 188 ALA B C 1
ATOM 4851 O O . ALA B 1 188 ? 6.176 -37.375 -7.668 1 98.94 188 ALA B O 1
ATOM 4852 N N . VAL B 1 189 ? 6.363 -35.156 -8.008 1 98.94 189 VAL B N 1
ATOM 4853 C CA . VAL B 1 189 ? 7.051 -35.312 -9.281 1 98.94 189 VAL B CA 1
ATOM 4854 C C . VAL B 1 189 ? 8.406 -35.969 -9.055 1 98.94 189 VAL B C 1
ATOM 4856 O O . VAL B 1 189 ? 8.797 -36.875 -9.797 1 98.94 189 VAL B O 1
ATOM 4859 N N . LEU B 1 190 ? 9.133 -35.562 -8.023 1 98.88 190 LEU B N 1
ATOM 4860 C CA . LEU B 1 190 ? 10.43 -36.156 -7.719 1 98.88 190 LEU B CA 1
ATOM 4861 C C . LEU B 1 190 ? 10.273 -37.625 -7.344 1 98.88 190 LEU B C 1
ATOM 4863 O O . LEU B 1 190 ? 11.195 -38.438 -7.543 1 98.88 190 LEU B O 1
ATOM 4867 N N . GLY B 1 191 ? 9.133 -38.031 -6.867 1 98.69 191 GLY B N 1
ATOM 4868 C CA . GLY B 1 191 ? 8.844 -39.406 -6.52 1 98.69 191 GLY B CA 1
ATOM 4869 C C . GLY B 1 191 ? 8.273 -40.219 -7.676 1 98.69 191 GLY B C 1
ATOM 4870 O O . GLY B 1 191 ? 7.922 -41.375 -7.512 1 98.69 191 GLY B O 1
ATOM 4871 N N . SER B 1 192 ? 8.219 -39.656 -8.828 1 98.75 192 SER B N 1
ATOM 4872 C CA . SER B 1 192 ? 7.523 -40.25 -9.953 1 98.75 192 SER B CA 1
ATOM 4873 C C . SER B 1 192 ? 8.516 -40.812 -10.969 1 98.75 192 SER B C 1
ATOM 4875 O O . SER B 1 192 ? 8.164 -41.031 -12.133 1 98.75 192 SER B O 1
ATOM 4877 N N . SER B 1 193 ? 9.68 -41.094 -10.625 1 98.06 193 SER B N 1
ATOM 4878 C CA . SER B 1 193 ? 10.742 -41.531 -11.531 1 98.06 193 SER B CA 1
ATOM 4879 C C . SER B 1 193 ? 10.305 -42.719 -12.375 1 98.06 193 SER B C 1
ATOM 4881 O O . SER B 1 193 ? 10.695 -42.844 -13.531 1 98.06 193 SER B O 1
ATOM 4883 N N . ASP B 1 194 ? 9.523 -43.562 -11.875 1 97.56 194 ASP B N 1
ATOM 4884 C CA . ASP B 1 194 ? 9.156 -44.844 -12.516 1 97.56 194 ASP B CA 1
ATOM 4885 C C . ASP B 1 194 ? 8.359 -44.594 -13.797 1 97.56 194 ASP B C 1
ATOM 4887 O O . ASP B 1 194 ? 8.383 -45.406 -14.719 1 97.56 194 ASP B O 1
ATOM 4891 N N . PHE B 1 195 ? 7.695 -43.344 -13.812 1 96.81 195 PHE B N 1
ATOM 4892 C CA . PHE B 1 195 ? 6.887 -43.156 -15.008 1 96.81 195 PHE B CA 1
ATOM 4893 C C . PHE B 1 195 ? 7.191 -41.844 -15.68 1 96.81 195 PHE B C 1
ATOM 4895 O O . PHE B 1 195 ? 6.969 -41.656 -16.875 1 96.81 195 PHE B O 1
ATOM 4902 N N . THR B 1 196 ? 7.715 -40.875 -15.023 1 97.25 196 THR B N 1
ATOM 4903 C CA . THR B 1 196 ? 8.055 -39.625 -15.648 1 97.25 196 THR B CA 1
ATOM 4904 C C . THR B 1 196 ? 9.539 -39.562 -16.016 1 97.25 196 THR B C 1
ATOM 4906 O O . THR B 1 196 ? 9.977 -38.688 -16.766 1 97.25 196 THR B O 1
ATOM 4909 N N . THR B 1 197 ? 10.305 -40.438 -15.469 1 96.38 197 THR B N 1
ATOM 4910 C CA . THR B 1 197 ? 11.742 -40.594 -15.68 1 96.38 197 THR B CA 1
ATOM 4911 C C . THR B 1 197 ? 12.508 -39.469 -14.953 1 96.38 197 THR B C 1
ATOM 4913 O O . THR B 1 197 ? 13.742 -39.438 -15.016 1 96.38 197 THR B O 1
ATOM 4916 N N . VAL B 1 198 ? 11.852 -38.594 -14.211 1 98.38 198 VAL B N 1
ATOM 4917 C CA . VAL B 1 198 ? 12.531 -37.562 -13.461 1 98.38 198 VAL B CA 1
ATOM 4918 C C . VAL B 1 198 ? 13.422 -38.156 -12.391 1 98.38 198 VAL B C 1
ATOM 4920 O O . VAL B 1 198 ? 13.023 -39.125 -11.734 1 98.38 198 VAL B O 1
ATOM 4923 N N . SER B 1 199 ? 14.609 -37.656 -12.242 1 98.25 199 SER B N 1
ATOM 4924 C CA . SER B 1 199 ? 15.484 -38.094 -11.164 1 98.25 199 SER B CA 1
ATOM 4925 C C . SER B 1 199 ? 14.945 -37.688 -9.805 1 98.25 199 SER B C 1
ATOM 4927 O O . SER B 1 199 ? 14.492 -36.531 -9.641 1 98.25 199 SER B O 1
ATOM 4929 N N . PRO B 1 200 ? 14.969 -38.562 -8.852 1 97.94 200 PRO B N 1
ATOM 4930 C CA . PRO B 1 200 ? 14.539 -38.156 -7.508 1 97.94 200 PRO B CA 1
ATOM 4931 C C . PRO B 1 200 ? 15.438 -37.094 -6.895 1 97.94 200 PRO B C 1
ATOM 4933 O O . PRO B 1 200 ? 15.062 -36.438 -5.902 1 97.94 200 PRO B O 1
ATOM 4936 N N . ASN B 1 201 ? 16.609 -36.844 -7.473 1 97.38 201 ASN B N 1
ATOM 4937 C CA . ASN B 1 201 ? 17.547 -35.844 -6.984 1 97.38 201 ASN B CA 1
ATOM 4938 C C . ASN B 1 201 ? 17.703 -34.688 -7.969 1 97.38 201 ASN B C 1
ATOM 4940 O O . ASN B 1 201 ? 18.719 -34 -7.961 1 97.38 201 ASN B O 1
ATOM 4944 N N . ALA B 1 202 ? 16.688 -34.562 -8.82 1 98.56 202 ALA B N 1
ATOM 4945 C CA . ALA B 1 202 ? 16.75 -33.5 -9.812 1 98.56 202 ALA B CA 1
ATOM 4946 C C . ALA B 1 202 ? 16.844 -32.125 -9.141 1 98.56 202 ALA B C 1
ATOM 4948 O O . ALA B 1 202 ? 16.234 -31.891 -8.086 1 98.56 202 ALA B O 1
ATOM 4949 N N . SER B 1 203 ? 17.656 -31.203 -9.797 1 98.44 203 SER B N 1
ATOM 4950 C CA . SER B 1 203 ? 17.578 -29.797 -9.43 1 98.44 203 SER B CA 1
ATOM 4951 C C . SER B 1 203 ? 16.234 -29.188 -9.828 1 98.44 203 SER B C 1
ATOM 4953 O O . SER B 1 203 ? 15.695 -29.516 -10.891 1 98.44 203 SER B O 1
ATOM 4955 N N . VAL B 1 204 ? 15.719 -28.312 -8.93 1 98.88 204 VAL B N 1
ATOM 4956 C CA . VAL B 1 204 ? 14.375 -27.781 -9.156 1 98.88 204 VAL B CA 1
ATOM 4957 C C . VAL B 1 204 ? 14.43 -26.266 -9.203 1 98.88 204 VAL B C 1
ATOM 4959 O O . VAL B 1 204 ? 15.102 -25.625 -8.383 1 98.88 204 VAL B O 1
ATOM 4962 N N . ALA B 1 205 ? 13.859 -25.656 -10.203 1 98.56 205 ALA B N 1
ATOM 4963 C CA . ALA B 1 205 ? 13.562 -24.234 -10.25 1 98.56 205 ALA B CA 1
ATOM 4964 C C . ALA B 1 205 ? 12.062 -23.984 -10.109 1 98.56 205 ALA B C 1
ATOM 4966 O O . ALA B 1 205 ? 11.242 -24.797 -10.523 1 98.56 205 ALA B O 1
ATOM 4967 N N . MET B 1 206 ? 11.688 -22.875 -9.469 1 98.81 206 MET B N 1
ATOM 4968 C CA . MET B 1 206 ? 10.297 -22.422 -9.383 1 98.81 206 MET B CA 1
ATOM 4969 C C . MET B 1 206 ? 10.102 -21.109 -10.109 1 98.81 206 MET B C 1
ATOM 4971 O O . MET B 1 206 ? 10.992 -20.25 -10.102 1 98.81 206 MET B O 1
ATOM 4975 N N . TRP B 1 207 ? 8.922 -21.016 -10.719 1 98 207 TRP B N 1
ATOM 4976 C CA . TRP B 1 207 ? 8.656 -19.812 -11.5 1 98 207 TRP B CA 1
ATOM 4977 C C . TRP B 1 207 ? 7.16 -19.531 -11.57 1 98 207 TRP B C 1
ATOM 4979 O O . TRP B 1 207 ? 6.352 -20.453 -11.648 1 98 207 TRP B O 1
ATOM 4989 N N . GLY B 1 208 ? 6.781 -18.281 -11.438 1 96.81 208 GLY B N 1
ATOM 4990 C CA . GLY B 1 208 ? 5.406 -17.844 -11.641 1 96.81 208 GLY B CA 1
ATOM 4991 C C . GLY B 1 208 ? 5.293 -16.375 -11.984 1 96.81 208 GLY B C 1
ATOM 4992 O O . GLY B 1 208 ? 6.152 -15.578 -11.609 1 96.81 208 GLY B O 1
ATOM 4993 N N . TYR B 1 209 ? 4.25 -16.047 -12.75 1 94.62 209 TYR B N 1
ATOM 4994 C CA . TYR B 1 209 ? 3.953 -14.672 -13.141 1 94.62 209 TYR B CA 1
ATOM 4995 C C . TYR B 1 209 ? 2.582 -14.242 -12.633 1 94.62 209 TYR B C 1
ATOM 4997 O O . TYR B 1 209 ? 1.641 -15.039 -12.617 1 94.62 209 TYR B O 1
ATOM 5005 N N . SER B 1 210 ? 2.436 -12.93 -12.188 1 95.56 210 SER B N 1
ATOM 5006 C CA . SER B 1 210 ? 1.156 -12.398 -11.727 1 95.56 210 SER B CA 1
ATOM 5007 C C . SER B 1 210 ? 0.566 -13.266 -10.625 1 95.56 210 SER B C 1
ATOM 5009 O O . SER B 1 210 ? 1.236 -13.555 -9.625 1 95.56 210 SER B O 1
ATOM 5011 N N . GLY B 1 211 ? -0.59 -13.836 -10.82 1 95.69 211 GLY B N 1
ATOM 5012 C CA . GLY B 1 211 ? -1.143 -14.727 -9.812 1 95.69 211 GLY B CA 1
ATOM 5013 C C . GLY B 1 211 ? -0.24 -15.906 -9.5 1 95.69 211 GLY B C 1
ATOM 5014 O O . GLY B 1 211 ? -0.21 -16.391 -8.367 1 95.69 211 GLY B O 1
ATOM 5015 N N . GLY B 1 212 ? 0.512 -16.375 -10.43 1 96.62 212 GLY B N 1
ATOM 5016 C CA . GLY B 1 212 ? 1.464 -17.453 -10.219 1 96.62 212 GLY B CA 1
ATOM 5017 C C . GLY B 1 212 ? 2.641 -17.062 -9.352 1 96.62 212 GLY B C 1
ATOM 5018 O O . GLY B 1 212 ? 3.258 -17.906 -8.703 1 96.62 212 GLY B O 1
ATOM 5019 N N . SER B 1 213 ? 2.967 -15.75 -9.375 1 98.06 213 SER B N 1
ATOM 5020 C CA . SER B 1 213 ? 4.047 -15.273 -8.523 1 98.06 213 SER B CA 1
ATOM 5021 C C . SER B 1 213 ? 3.676 -15.391 -7.047 1 98.06 213 SER B C 1
ATOM 5023 O O . SER B 1 213 ? 4.543 -15.617 -6.199 1 98.06 213 SER B O 1
ATOM 5025 N N . LEU B 1 214 ? 2.365 -15.234 -6.719 1 98.69 214 LEU B N 1
ATOM 5026 C CA . LEU B 1 214 ? 1.901 -15.438 -5.348 1 98.69 214 LEU B CA 1
ATOM 5027 C C . LEU B 1 214 ? 2.121 -16.875 -4.906 1 98.69 214 LEU B C 1
ATOM 5029 O O . LEU B 1 214 ? 2.672 -17.125 -3.832 1 98.69 214 LEU B O 1
ATOM 5033 N N . ALA B 1 215 ? 1.749 -17.797 -5.746 1 98.75 215 ALA B N 1
ATOM 5034 C CA . ALA B 1 215 ? 1.922 -19.203 -5.426 1 98.75 215 ALA B CA 1
ATOM 5035 C C . ALA B 1 215 ? 3.4 -19.562 -5.277 1 98.75 215 ALA B C 1
ATOM 5037 O O . ALA B 1 215 ? 3.791 -20.219 -4.312 1 98.75 215 ALA B O 1
ATOM 5038 N N . THR B 1 216 ? 4.195 -19.094 -6.207 1 98.88 216 THR B N 1
ATOM 5039 C CA . THR B 1 216 ? 5.633 -19.344 -6.18 1 98.88 216 THR B CA 1
ATOM 5040 C C . THR B 1 216 ? 6.273 -18.703 -4.957 1 98.88 216 THR B C 1
ATOM 5042 O O . THR B 1 216 ? 7.113 -19.312 -4.293 1 98.88 216 THR B O 1
ATOM 5045 N N . GLY B 1 217 ? 5.883 -17.5 -4.688 1 98.88 217 GLY B N 1
ATOM 5046 C CA . GLY B 1 217 ? 6.41 -16.797 -3.529 1 98.88 217 GLY B CA 1
ATOM 5047 C C . GLY B 1 217 ? 6.078 -17.484 -2.215 1 98.88 217 GLY B C 1
ATOM 5048 O O . GLY B 1 217 ? 6.941 -17.609 -1.343 1 98.88 217 GLY B O 1
ATOM 5049 N N . PHE B 1 218 ? 4.875 -17.906 -2.078 1 98.94 218 PHE B N 1
ATOM 5050 C CA . PHE B 1 218 ? 4.492 -18.609 -0.854 1 98.94 218 PHE B CA 1
ATOM 5051 C C . PHE B 1 218 ? 5.238 -19.922 -0.727 1 98.94 218 PHE B C 1
ATOM 5053 O O . PHE B 1 218 ? 5.625 -20.328 0.374 1 98.94 218 PHE B O 1
ATOM 5060 N N . ALA B 1 219 ? 5.402 -20.625 -1.859 1 98.94 219 ALA B N 1
ATOM 5061 C CA . ALA B 1 219 ? 6.215 -21.844 -1.814 1 98.94 219 ALA B CA 1
ATOM 5062 C C . ALA B 1 219 ? 7.621 -21.547 -1.304 1 98.94 219 ALA B C 1
ATOM 5064 O O . ALA B 1 219 ? 8.148 -22.266 -0.453 1 98.94 219 ALA B O 1
ATOM 5065 N N . ALA B 1 220 ? 8.211 -20.484 -1.803 1 98.94 220 ALA B N 1
ATOM 5066 C CA . ALA B 1 220 ? 9.555 -20.094 -1.384 1 98.94 220 ALA B CA 1
ATOM 5067 C C . ALA B 1 220 ? 9.586 -19.734 0.1 1 98.94 220 ALA B C 1
ATOM 5069 O O . ALA B 1 220 ? 10.5 -20.125 0.82 1 98.94 220 ALA B O 1
ATOM 5070 N N . GLU B 1 221 ? 8.609 -19.031 0.568 1 98.88 221 GLU B N 1
ATOM 5071 C CA . GLU B 1 221 ? 8.555 -18.609 1.967 1 98.88 221 GLU B CA 1
ATOM 5072 C C . GLU B 1 221 ? 8.336 -19.797 2.889 1 98.88 221 GLU B C 1
ATOM 5074 O O . GLU B 1 221 ? 8.844 -19.828 4.012 1 98.88 221 GLU B O 1
ATOM 5079 N N . LEU B 1 222 ? 7.602 -20.797 2.416 1 98.88 222 LEU B N 1
ATOM 5080 C CA . LEU B 1 222 ? 7.191 -21.906 3.264 1 98.88 222 LEU B CA 1
ATOM 5081 C C . LEU B 1 222 ? 8.242 -23.016 3.254 1 98.88 222 LEU B C 1
ATOM 5083 O O . LEU B 1 222 ? 8.273 -23.859 4.152 1 98.88 222 LEU B O 1
ATOM 5087 N N . GLN B 1 223 ? 9.102 -23.078 2.26 1 98.88 223 GLN B N 1
ATOM 5088 C CA . GLN B 1 223 ? 10.008 -24.188 2.025 1 98.88 223 GLN B CA 1
ATOM 5089 C C . GLN B 1 223 ? 10.859 -24.484 3.258 1 98.88 223 GLN B C 1
ATOM 5091 O O . GLN B 1 223 ? 10.961 -25.625 3.695 1 98.88 223 GLN B O 1
ATOM 5096 N N . PRO B 1 224 ? 11.445 -23.484 3.982 1 98.5 224 PRO B N 1
ATOM 5097 C CA . PRO B 1 224 ? 12.352 -23.781 5.09 1 98.5 224 PRO B CA 1
ATOM 5098 C C . PRO B 1 224 ? 11.664 -24.5 6.246 1 98.5 224 PRO B C 1
ATOM 5100 O O . PRO B 1 224 ? 12.281 -25.344 6.906 1 98.5 224 PRO B O 1
ATOM 5103 N N . THR B 1 225 ? 10.406 -24.266 6.43 1 98.38 225 THR B N 1
ATOM 5104 C CA . THR B 1 225 ? 9.734 -24.828 7.602 1 98.38 225 THR B CA 1
ATOM 5105 C C . THR B 1 225 ? 8.836 -25.984 7.207 1 98.38 225 THR B C 1
ATOM 5107 O O . THR B 1 225 ? 8.766 -27 7.918 1 98.38 225 THR B O 1
ATOM 5110 N N . TYR B 1 226 ? 8.234 -25.906 6.051 1 98.62 226 TYR B N 1
ATOM 5111 C CA . TYR B 1 226 ? 7.242 -26.906 5.637 1 98.62 226 TYR B CA 1
ATOM 5112 C C . TYR B 1 226 ? 7.898 -28.031 4.84 1 98.62 226 TYR B C 1
ATOM 5114 O O . TYR B 1 226 ? 7.465 -29.172 4.914 1 98.62 226 TYR B O 1
ATOM 5122 N N . ALA B 1 227 ? 8.914 -27.688 4.098 1 98.69 227 ALA B N 1
ATOM 5123 C CA . ALA B 1 227 ? 9.531 -28.656 3.188 1 98.69 227 ALA B CA 1
ATOM 5124 C C . ALA B 1 227 ? 11.055 -28.531 3.209 1 98.69 227 ALA B C 1
ATOM 5126 O O . ALA B 1 227 ? 11.688 -28.406 2.158 1 98.69 227 ALA B O 1
ATOM 5127 N N . PRO B 1 228 ? 11.656 -28.672 4.355 1 98.38 228 PRO B N 1
ATOM 5128 C CA . PRO B 1 228 ? 13.117 -28.547 4.418 1 98.38 228 PRO B CA 1
ATOM 5129 C C . PRO B 1 228 ? 13.828 -29.656 3.631 1 98.38 228 PRO B C 1
ATOM 5131 O O . PRO B 1 228 ? 15.008 -29.516 3.297 1 98.38 228 PRO B O 1
ATOM 5134 N N . ASP B 1 229 ? 13.141 -30.719 3.291 1 97.94 229 ASP B N 1
ATOM 5135 C CA . ASP B 1 229 ? 13.688 -31.828 2.527 1 97.94 229 ASP B CA 1
ATOM 5136 C C . ASP B 1 229 ? 13.922 -31.438 1.071 1 97.94 229 ASP B C 1
ATOM 5138 O O . ASP B 1 229 ? 14.68 -32.094 0.36 1 97.94 229 ASP B O 1
ATOM 5142 N N . LEU B 1 230 ? 13.266 -30.375 0.633 1 98.69 230 LEU B N 1
ATOM 5143 C CA . LEU B 1 230 ? 13.43 -29.922 -0.741 1 98.69 230 LEU B CA 1
ATOM 5144 C C . LEU B 1 230 ? 14.578 -28.922 -0.844 1 98.69 230 LEU B C 1
ATOM 5146 O O . LEU B 1 230 ? 14.383 -27.797 -1.307 1 98.69 230 LEU B O 1
ATOM 5150 N N . ASP B 1 231 ? 15.727 -29.375 -0.526 1 96.75 231 ASP B N 1
ATOM 5151 C CA . ASP B 1 231 ? 16.906 -28.531 -0.524 1 96.75 231 ASP B CA 1
ATOM 5152 C C . ASP B 1 231 ? 17.547 -28.453 -1.912 1 96.75 231 ASP B C 1
ATOM 5154 O O . ASP B 1 231 ? 18.484 -27.703 -2.133 1 96.75 231 ASP B O 1
ATOM 5158 N N . MET B 1 232 ? 16.922 -29.219 -2.859 1 97.75 232 MET B N 1
ATOM 5159 C CA . MET B 1 232 ? 17.406 -29.234 -4.234 1 97.75 232 MET B CA 1
ATOM 5160 C C . MET B 1 232 ? 16.797 -28.094 -5.035 1 97.75 232 MET B C 1
ATOM 5162 O O . MET B 1 232 ? 17.094 -27.922 -6.223 1 97.75 232 MET B O 1
ATOM 5166 N N . ILE B 1 233 ? 15.906 -27.266 -4.465 1 98.56 233 ILE B N 1
ATOM 5167 C CA . ILE B 1 233 ? 15.375 -26.078 -5.148 1 98.56 233 ILE B CA 1
ATOM 5168 C C . ILE B 1 233 ? 16.469 -25.016 -5.242 1 98.56 233 ILE B C 1
ATOM 5170 O O . ILE B 1 233 ? 16.953 -24.531 -4.219 1 98.56 233 ILE B O 1
ATOM 5174 N N . VAL B 1 234 ? 16.719 -24.594 -6.453 1 98.25 234 VAL B N 1
ATOM 5175 C CA . VAL B 1 234 ? 17.922 -23.812 -6.691 1 98.25 234 VAL B CA 1
ATOM 5176 C C . VAL B 1 234 ? 17.594 -22.328 -6.738 1 98.25 234 VAL B C 1
ATOM 5178 O O . VAL B 1 234 ? 18.484 -21.469 -6.676 1 98.25 234 VAL B O 1
ATOM 5181 N N . GLY B 1 235 ? 16.297 -22 -6.879 1 98.19 235 GLY B N 1
ATOM 5182 C CA . GLY B 1 235 ? 15.859 -20.609 -6.949 1 98.19 235 GLY B CA 1
ATOM 5183 C C . GLY B 1 235 ? 14.43 -20.453 -7.441 1 98.19 235 GLY B C 1
ATOM 5184 O O . GLY B 1 235 ? 13.828 -21.422 -7.922 1 98.19 235 GLY B O 1
ATOM 5185 N N . ALA B 1 236 ? 13.875 -19.266 -7.277 1 98.75 236 ALA B N 1
ATOM 5186 C CA . ALA B 1 236 ? 12.516 -18.953 -7.703 1 98.75 236 ALA B CA 1
ATOM 5187 C C . ALA B 1 236 ? 12.453 -17.609 -8.422 1 98.75 236 ALA B C 1
ATOM 5189 O O . ALA B 1 236 ? 13.117 -16.656 -8.008 1 98.75 236 ALA B O 1
ATOM 5190 N N . ALA B 1 237 ? 11.75 -17.562 -9.516 1 98.38 237 ALA B N 1
ATOM 5191 C CA . ALA B 1 237 ? 11.492 -16.328 -10.25 1 98.38 237 ALA B CA 1
ATOM 5192 C C . ALA B 1 237 ? 10.047 -15.875 -10.062 1 98.38 237 ALA B C 1
ATOM 5194 O O . ALA B 1 237 ? 9.109 -16.656 -10.211 1 98.38 237 ALA B O 1
ATOM 5195 N N . LEU B 1 238 ? 9.906 -14.648 -9.656 1 98.69 238 LEU B N 1
ATOM 5196 C CA . LEU B 1 238 ? 8.617 -14.008 -9.422 1 98.69 238 LEU B CA 1
ATOM 5197 C C . LEU B 1 238 ? 8.398 -12.852 -10.391 1 98.69 238 LEU B C 1
ATOM 5199 O O . LEU B 1 238 ? 8.93 -11.758 -10.188 1 98.69 238 LEU B O 1
ATOM 5203 N N . GLY B 1 239 ? 7.551 -13.086 -11.43 1 97.38 239 GLY B N 1
ATOM 5204 C CA . GLY B 1 239 ? 7.258 -12.047 -12.398 1 97.38 239 GLY B CA 1
ATOM 5205 C C . GLY B 1 239 ? 5.949 -11.328 -12.117 1 97.38 239 GLY B C 1
ATOM 5206 O O . GLY B 1 239 ? 4.984 -11.938 -11.664 1 97.38 239 GLY B O 1
ATOM 5207 N N . GLY B 1 240 ? 5.906 -9.969 -12.453 1 97.31 240 GLY B N 1
ATOM 5208 C CA . GLY B 1 240 ? 4.684 -9.242 -12.148 1 97.31 240 GLY B CA 1
ATOM 5209 C C . GLY B 1 240 ? 4.195 -9.461 -10.734 1 97.31 240 GLY B C 1
ATOM 5210 O O . GLY B 1 240 ? 2.998 -9.641 -10.5 1 97.31 240 GLY B O 1
ATOM 5211 N N . LEU B 1 241 ? 5.062 -9.453 -9.789 1 97.5 241 LEU B N 1
ATOM 5212 C CA . LEU B 1 241 ? 4.812 -9.82 -8.406 1 97.5 241 LEU B CA 1
ATOM 5213 C C . LEU B 1 241 ? 3.664 -9.008 -7.82 1 97.5 241 LEU B C 1
ATOM 5215 O O . LEU B 1 241 ? 3.607 -7.789 -8.008 1 97.5 241 LEU B O 1
ATOM 5219 N N . ILE B 1 242 ? 2.719 -9.727 -7.23 1 96.31 242 ILE B N 1
ATOM 5220 C CA . ILE B 1 242 ? 1.624 -9.102 -6.496 1 96.31 242 ILE B CA 1
ATOM 5221 C C . ILE B 1 242 ? 2.059 -8.828 -5.059 1 96.31 242 ILE B C 1
ATOM 5223 O O . ILE B 1 242 ? 2.223 -9.758 -4.262 1 96.31 242 ILE B O 1
ATOM 5227 N N . GLY B 1 243 ? 2.117 -7.59 -4.719 1 94.81 243 GLY B N 1
ATOM 5228 C CA . GLY B 1 243 ? 2.74 -7.23 -3.453 1 94.81 243 GLY B CA 1
ATOM 5229 C C . GLY B 1 243 ? 1.753 -7.16 -2.303 1 94.81 243 GLY B C 1
ATOM 5230 O O . GLY B 1 243 ? 2.109 -7.434 -1.154 1 94.81 243 GLY B O 1
ATOM 5231 N N . ASP B 1 244 ? 0.572 -6.73 -2.566 1 97.88 244 ASP B N 1
ATOM 5232 C CA . ASP B 1 244 ? -0.452 -6.531 -1.545 1 97.88 244 ASP B CA 1
ATOM 5233 C C . ASP B 1 244 ? -1.852 -6.691 -2.133 1 97.88 244 ASP B C 1
ATOM 5235 O O . ASP B 1 244 ? -2.281 -5.875 -2.955 1 97.88 244 ASP B O 1
ATOM 5239 N N . ILE B 1 245 ? -2.598 -7.668 -1.595 1 98.56 245 ILE B N 1
ATOM 5240 C CA . ILE B 1 245 ? -3.883 -8.039 -2.176 1 98.56 245 ILE B CA 1
ATOM 5241 C C . ILE B 1 245 ? -4.883 -6.898 -1.981 1 98.56 245 ILE B C 1
ATOM 5243 O O . ILE B 1 245 ? -5.68 -6.605 -2.875 1 98.56 245 ILE B O 1
ATOM 5247 N N . GLU B 1 246 ? -4.887 -6.258 -0.835 1 98.31 246 GLU B N 1
ATOM 5248 C CA . GLU B 1 246 ? -5.82 -5.168 -0.571 1 98.31 246 GLU B CA 1
ATOM 5249 C C . GLU B 1 246 ? -5.555 -3.979 -1.492 1 98.31 246 GLU B C 1
ATOM 5251 O O . GLU B 1 246 ? -6.492 -3.406 -2.059 1 98.31 246 GLU B O 1
ATOM 5256 N N . VAL B 1 247 ? -4.293 -3.635 -1.654 1 97.94 247 VAL B N 1
ATOM 5257 C CA . VAL B 1 247 ? -3.904 -2.543 -2.539 1 97.94 247 VAL B CA 1
ATOM 5258 C C . VAL B 1 247 ? -4.352 -2.852 -3.967 1 97.94 247 VAL B C 1
ATOM 5260 O O . VAL B 1 247 ? -4.91 -1.988 -4.648 1 97.94 247 VAL B O 1
ATOM 5263 N N . VAL B 1 248 ? -4.121 -4.059 -4.418 1 98.31 248 VAL B N 1
ATOM 5264 C CA . VAL B 1 248 ? -4.531 -4.469 -5.754 1 98.31 248 VAL B CA 1
ATOM 5265 C C . VAL B 1 248 ? -6.047 -4.367 -5.887 1 98.31 248 VAL B C 1
ATOM 5267 O O . VAL B 1 248 ? -6.559 -3.891 -6.902 1 98.31 248 VAL B O 1
ATOM 5270 N N . THR B 1 249 ? -6.805 -4.832 -4.895 1 98.62 249 THR B N 1
ATOM 5271 C CA . THR B 1 249 ? -8.266 -4.82 -4.938 1 98.62 249 THR B CA 1
ATOM 5272 C C . THR B 1 249 ? -8.789 -3.41 -5.188 1 98.62 249 THR B C 1
ATOM 5274 O O . THR B 1 249 ? -9.656 -3.205 -6.039 1 98.62 249 THR B O 1
ATOM 5277 N N . TYR B 1 250 ? -8.219 -2.469 -4.531 1 98 250 TYR B N 1
ATOM 5278 C CA . TYR B 1 250 ? -8.656 -1.093 -4.73 1 98 250 TYR B CA 1
ATOM 5279 C C . TYR B 1 250 ? -8.125 -0.532 -6.043 1 98 250 TYR B C 1
ATOM 5281 O O . TYR B 1 250 ? -8.789 0.266 -6.703 1 98 250 TYR B O 1
ATOM 5289 N N . THR B 1 251 ? -6.93 -0.909 -6.418 1 97.19 251 THR B N 1
ATOM 5290 C CA . THR B 1 251 ? -6.297 -0.402 -7.633 1 97.19 251 THR B CA 1
ATOM 5291 C C . THR B 1 251 ? -7.105 -0.797 -8.867 1 97.19 251 THR B C 1
ATOM 5293 O O . THR B 1 251 ? -7.301 0.016 -9.773 1 97.19 251 THR B O 1
ATOM 5296 N N . VAL B 1 252 ? -7.617 -2.02 -8.867 1 97.88 252 VAL B N 1
ATOM 5297 C CA . VAL B 1 252 ? -8.234 -2.496 -10.102 1 97.88 252 VAL B CA 1
ATOM 5298 C C . VAL B 1 252 ? -9.742 -2.242 -10.055 1 97.88 252 VAL B C 1
ATOM 5300 O O . VAL B 1 252 ? -10.43 -2.395 -11.062 1 97.88 252 VAL B O 1
ATOM 5303 N N . ASN B 1 253 ? -10.266 -1.861 -8.875 1 97.81 253 ASN B N 1
ATOM 5304 C CA . ASN B 1 253 ? -11.688 -1.537 -8.82 1 97.81 253 ASN B CA 1
ATOM 5305 C C . ASN B 1 253 ? -12.055 -0.442 -9.82 1 97.81 253 ASN B C 1
ATOM 5307 O O . ASN B 1 253 ? -11.289 0.507 -10.008 1 97.81 253 ASN B O 1
ATOM 5311 N N . LYS B 1 254 ? -13.25 -0.615 -10.492 1 96.38 254 LYS B N 1
ATOM 5312 C CA . LYS B 1 254 ? -13.781 0.304 -11.5 1 96.38 254 LYS B CA 1
ATOM 5313 C C . LYS B 1 254 ? -12.828 0.438 -12.68 1 96.38 254 LYS B C 1
ATOM 5315 O O . LYS B 1 254 ? -12.859 1.436 -13.406 1 96.38 254 LYS B O 1
ATOM 5320 N N . SER B 1 255 ? -11.891 -0.474 -12.844 1 96.31 255 SER B N 1
ATOM 5321 C CA . SER B 1 255 ? -10.992 -0.548 -13.992 1 96.31 255 SER B CA 1
ATOM 5322 C C . SER B 1 255 ? -11.344 -1.726 -14.891 1 96.31 255 SER B C 1
ATOM 5324 O O . SER B 1 255 ? -12.227 -2.521 -14.57 1 96.31 255 SER B O 1
ATOM 5326 N N . PRO B 1 256 ? -10.586 -1.845 -16.078 1 94.88 256 PRO B N 1
ATOM 5327 C CA . PRO B 1 256 ? -10.836 -2.996 -16.953 1 94.88 256 PRO B CA 1
ATOM 5328 C C . PRO B 1 256 ? -10.484 -4.324 -16.281 1 94.88 256 PRO B C 1
ATOM 5330 O O . PRO B 1 256 ? -10.906 -5.383 -16.75 1 94.88 256 PRO B O 1
ATOM 5333 N N . PHE B 1 257 ? -9.812 -4.297 -15.156 1 96.44 257 PHE B N 1
ATOM 5334 C CA . PHE B 1 257 ? -9.273 -5.527 -14.586 1 96.44 257 PHE B CA 1
ATOM 5335 C C . PHE B 1 257 ? -10.023 -5.906 -13.312 1 96.44 257 PHE B C 1
ATOM 5337 O O . PHE B 1 257 ? -9.594 -6.797 -12.57 1 96.44 257 PHE B O 1
ATOM 5344 N N . VAL B 1 258 ? -11.18 -5.262 -13.016 1 98.19 258 VAL B N 1
ATOM 5345 C CA . VAL B 1 258 ? -11.906 -5.469 -11.773 1 98.19 258 VAL B CA 1
ATOM 5346 C C . VAL B 1 258 ? -12.414 -6.91 -11.703 1 98.19 258 VAL B C 1
ATOM 5348 O O . VAL B 1 258 ? -12.672 -7.43 -10.617 1 98.19 258 VAL B O 1
ATOM 5351 N N . GLY B 1 259 ? -12.516 -7.59 -12.836 1 97.38 259 GLY B N 1
ATOM 5352 C CA . GLY B 1 259 ? -12.898 -8.992 -12.844 1 97.38 259 GLY B CA 1
ATOM 5353 C C . GLY B 1 259 ? -12.023 -9.852 -11.953 1 97.38 259 GLY B C 1
ATOM 5354 O O . GLY B 1 259 ? -12.477 -10.867 -11.422 1 97.38 259 GLY B O 1
ATOM 5355 N N . LEU B 1 260 ? -10.75 -9.469 -11.773 1 97.5 260 LEU B N 1
ATOM 5356 C CA . LEU B 1 260 ? -9.828 -10.141 -10.867 1 97.5 260 LEU B CA 1
ATOM 5357 C C . LEU B 1 260 ? -10.383 -10.164 -9.445 1 97.5 260 LEU B C 1
ATOM 5359 O O . LEU B 1 260 ? -10.242 -11.156 -8.734 1 97.5 260 LEU B O 1
ATOM 5363 N N . ASN B 1 261 ? -11.023 -9.047 -9.062 1 98.56 261 ASN B N 1
ATOM 5364 C CA . ASN B 1 261 ? -11.562 -8.922 -7.719 1 98.56 261 ASN B CA 1
ATOM 5365 C C . ASN B 1 261 ? -12.703 -9.914 -7.484 1 98.56 261 ASN B C 1
ATOM 5367 O O . ASN B 1 261 ? -12.797 -10.523 -6.418 1 98.56 261 ASN B O 1
ATOM 5371 N N . PHE B 1 262 ? -13.578 -10.031 -8.469 1 98.62 262 PHE B N 1
ATOM 5372 C CA . PHE B 1 262 ? -14.703 -10.953 -8.328 1 98.62 262 PHE B CA 1
ATOM 5373 C C . PHE B 1 262 ? -14.211 -12.391 -8.195 1 98.62 262 PHE B C 1
ATOM 5375 O O . PHE B 1 262 ? -14.688 -13.133 -7.336 1 98.62 262 PHE B O 1
ATOM 5382 N N . GLY B 1 263 ? -13.242 -12.773 -9.016 1 98.19 263 GLY B N 1
ATOM 5383 C CA . GLY B 1 263 ? -12.641 -14.094 -8.867 1 98.19 263 GLY B CA 1
ATOM 5384 C C . GLY B 1 263 ? -11.945 -14.289 -7.535 1 98.19 263 GLY B C 1
ATOM 5385 O O . GLY B 1 263 ? -12.117 -15.328 -6.887 1 98.19 263 GLY B O 1
ATOM 5386 N N . GLY B 1 264 ? -11.211 -13.305 -7.121 1 98.62 264 GLY B N 1
ATOM 5387 C CA . GLY B 1 264 ? -10.422 -13.391 -5.902 1 98.62 264 GLY B CA 1
ATOM 5388 C C . GLY B 1 264 ? -11.266 -13.516 -4.648 1 98.62 264 GLY B C 1
ATOM 5389 O O . GLY B 1 264 ? -10.992 -14.352 -3.787 1 98.62 264 GLY B O 1
ATOM 5390 N N . ILE B 1 265 ? -12.289 -12.672 -4.512 1 98.69 265 ILE B N 1
ATOM 5391 C CA . ILE B 1 265 ? -13.125 -12.688 -3.316 1 98.69 265 ILE B CA 1
ATOM 5392 C C . ILE B 1 265 ? -13.883 -14.016 -3.23 1 98.69 265 ILE B C 1
ATOM 5394 O O . ILE B 1 265 ? -14 -14.602 -2.152 1 98.69 265 ILE B O 1
ATOM 5398 N N . ASN B 1 266 ? -14.383 -14.492 -4.348 1 98.69 266 ASN B N 1
ATOM 5399 C CA . ASN B 1 266 ? -15.016 -15.812 -4.359 1 98.69 266 ASN B CA 1
ATOM 5400 C C . ASN B 1 266 ? -14.023 -16.922 -4.012 1 98.69 266 ASN B C 1
ATOM 5402 O O . ASN B 1 266 ? -14.352 -17.828 -3.258 1 98.69 266 ASN B O 1
ATOM 5406 N N . GLY B 1 267 ? -12.812 -16.844 -4.582 1 98.75 267 GLY B N 1
ATOM 5407 C CA . GLY B 1 267 ? -11.781 -17.812 -4.258 1 98.75 267 GLY B CA 1
ATOM 5408 C C . GLY B 1 267 ? -11.453 -17.875 -2.779 1 98.75 267 GLY B C 1
ATOM 5409 O O . GLY B 1 267 ? -11.359 -18.953 -2.197 1 98.75 267 GLY B O 1
ATOM 5410 N N . ILE B 1 268 ? -11.297 -16.719 -2.123 1 98.75 268 ILE B N 1
ATOM 5411 C CA . ILE B 1 268 ? -11.031 -16.641 -0.691 1 98.75 268 ILE B CA 1
ATOM 5412 C C . ILE B 1 268 ? -12.195 -17.25 0.082 1 98.75 268 ILE B C 1
ATOM 5414 O O . ILE B 1 268 ? -11.992 -17.969 1.069 1 98.75 268 ILE B O 1
ATOM 5418 N N . ALA B 1 269 ? -13.398 -17.016 -0.358 1 98.62 269 ALA B N 1
ATOM 5419 C CA . ALA B 1 269 ? -14.578 -17.531 0.327 1 98.62 269 ALA B CA 1
ATOM 5420 C C . ALA B 1 269 ? -14.633 -19.047 0.26 1 98.62 269 ALA B C 1
ATOM 5422 O O . ALA B 1 269 ? -15.195 -19.688 1.146 1 98.62 269 ALA B O 1
ATOM 5423 N N . HIS B 1 270 ? -14.047 -19.625 -0.775 1 98.62 270 HIS B N 1
ATOM 5424 C CA . HIS B 1 270 ? -14 -21.078 -0.883 1 98.62 270 HIS B CA 1
ATOM 5425 C C . HIS B 1 270 ? -13.133 -21.688 0.215 1 98.62 270 HIS B C 1
ATOM 5427 O O . HIS B 1 270 ? -13.344 -22.828 0.613 1 98.62 270 HIS B O 1
ATOM 5433 N N . GLU B 1 271 ? -12.18 -20.938 0.718 1 98.62 271 GLU B N 1
ATOM 5434 C CA . GLU B 1 271 ? -11.219 -21.438 1.699 1 98.62 271 GLU B CA 1
ATOM 5435 C C . GLU B 1 271 ? -11.578 -20.969 3.107 1 98.62 271 GLU B C 1
ATOM 5437 O O . GLU B 1 271 ? -11.234 -21.641 4.09 1 98.62 271 GLU B O 1
ATOM 5442 N N . TYR B 1 272 ? -12.32 -19.844 3.207 1 98.5 272 TYR B N 1
ATOM 5443 C CA . TYR B 1 272 ? -12.664 -19.234 4.484 1 98.5 272 TYR B CA 1
ATOM 5444 C C . TYR B 1 272 ? -14.172 -19.234 4.695 1 98.5 272 TYR B C 1
ATOM 5446 O O . TYR B 1 272 ? -14.852 -18.281 4.293 1 98.5 272 TYR B O 1
ATOM 5454 N N . PRO B 1 273 ? -14.68 -20.172 5.461 1 98.12 273 PRO B N 1
ATOM 5455 C CA . PRO B 1 273 ? -16.141 -20.281 5.617 1 98.12 273 PRO B CA 1
ATOM 5456 C C . PRO B 1 273 ? -16.75 -19.062 6.277 1 98.12 273 PRO B C 1
ATOM 5458 O O . PRO B 1 273 ? -17.891 -18.703 5.98 1 98.12 273 PRO B O 1
ATOM 5461 N N . ASP B 1 274 ? -16.031 -18.438 7.172 1 98.19 274 ASP B N 1
ATOM 5462 C CA . ASP B 1 274 ? -16.562 -17.234 7.828 1 98.19 274 ASP B CA 1
ATOM 5463 C C . ASP B 1 274 ? -16.703 -16.078 6.836 1 98.19 274 ASP B C 1
ATOM 5465 O O . ASP B 1 274 ? -17.609 -15.258 6.961 1 98.19 274 ASP B O 1
ATOM 5469 N N . ILE B 1 275 ? -15.844 -16.016 5.891 1 98.62 275 ILE B N 1
ATOM 5470 C CA . ILE B 1 275 ? -15.938 -14.984 4.859 1 98.62 275 ILE B CA 1
ATOM 5471 C C . ILE B 1 275 ? -17.078 -15.328 3.896 1 98.62 275 ILE B C 1
ATOM 5473 O O . ILE B 1 275 ? -17.797 -14.438 3.441 1 98.62 275 ILE B O 1
ATOM 5477 N N . ALA B 1 276 ? -17.219 -16.609 3.568 1 98.62 276 ALA B N 1
ATOM 5478 C CA . ALA B 1 276 ? -18.375 -17.016 2.764 1 98.62 276 ALA B CA 1
ATOM 5479 C C . ALA B 1 276 ? -19.688 -16.578 3.414 1 98.62 276 ALA B C 1
ATOM 5481 O O . ALA B 1 276 ? -20.578 -16.047 2.742 1 98.62 276 ALA B O 1
ATOM 5482 N N . ALA B 1 277 ? -19.781 -16.797 4.703 1 98.69 277 ALA B N 1
ATOM 5483 C CA . ALA B 1 277 ? -20.969 -16.391 5.445 1 98.69 277 ALA B CA 1
ATOM 5484 C C . ALA B 1 277 ? -21.156 -14.875 5.422 1 98.69 277 ALA B C 1
ATOM 5486 O O . ALA B 1 277 ? -22.266 -14.375 5.273 1 98.69 277 ALA B O 1
ATOM 5487 N N . LEU B 1 278 ? -20.062 -14.188 5.578 1 98.62 278 LEU B N 1
ATOM 5488 C CA . LEU B 1 278 ? -20.078 -12.727 5.555 1 98.62 278 LEU B CA 1
ATOM 5489 C C . LEU B 1 278 ? -20.578 -12.219 4.207 1 98.62 278 LEU B C 1
ATOM 5491 O O . LEU B 1 278 ? -21.359 -11.266 4.156 1 98.62 278 LEU B O 1
ATOM 5495 N N . LEU B 1 279 ? -20.125 -12.852 3.111 1 98.5 279 LEU B N 1
ATOM 5496 C CA . LEU B 1 279 ? -20.562 -12.453 1.779 1 98.5 279 LEU B CA 1
ATOM 5497 C C . LEU B 1 279 ? -22.062 -12.656 1.614 1 98.5 279 LEU B C 1
ATOM 5499 O O . LEU B 1 279 ? -22.75 -11.773 1.101 1 98.5 279 LEU B O 1
ATOM 5503 N N . GLU B 1 280 ? -22.547 -13.727 2.086 1 98.25 280 GLU B N 1
ATOM 5504 C CA . GLU B 1 280 ? -23.984 -14 2 1 98.25 280 GLU B CA 1
ATOM 5505 C C . GLU B 1 280 ? -24.797 -12.938 2.738 1 98.25 280 GLU B C 1
ATOM 5507 O O . GLU B 1 280 ? -25.875 -12.547 2.287 1 98.25 280 GLU B O 1
ATOM 5512 N N . GLU B 1 281 ? -24.297 -12.539 3.773 1 98.31 281 GLU B N 1
ATOM 5513 C CA . GLU B 1 281 ? -24.984 -11.547 4.59 1 98.31 281 GLU B CA 1
ATOM 5514 C C . GLU B 1 281 ? -24.922 -10.164 3.945 1 98.31 281 GLU B C 1
ATOM 5516 O O . GLU B 1 281 ? -25.891 -9.398 4.008 1 98.31 281 GLU B O 1
ATOM 5521 N N . GLN B 1 282 ? -23.828 -9.844 3.295 1 98.5 282 GLN B N 1
ATOM 5522 C CA . GLN B 1 282 ? -23.547 -8.453 2.928 1 98.5 282 GLN B CA 1
ATOM 5523 C C . GLN B 1 282 ? -23.906 -8.188 1.47 1 98.5 282 GLN B C 1
ATOM 5525 O O . GLN B 1 282 ? -24.031 -7.035 1.055 1 98.5 282 GLN B O 1
ATOM 5530 N N . LEU B 1 283 ? -24.047 -9.211 0.658 1 98.75 283 LEU B N 1
ATOM 5531 C CA . LEU B 1 283 ? -24.328 -9.016 -0.758 1 98.75 283 LEU B CA 1
ATOM 5532 C C . LEU B 1 283 ? -25.719 -8.406 -0.951 1 98.75 283 LEU B C 1
ATOM 5534 O O . LEU B 1 283 ? -26.672 -8.789 -0.265 1 98.75 283 LEU B O 1
ATOM 5538 N N . VAL B 1 284 ? -25.766 -7.441 -1.795 1 98.5 284 VAL B N 1
ATOM 5539 C CA . VAL B 1 284 ? -27.062 -6.91 -2.234 1 98.5 284 VAL B CA 1
ATOM 5540 C C . VAL B 1 284 ? -27.828 -7.98 -3.002 1 98.5 284 VAL B C 1
ATOM 5542 O O . VAL B 1 284 ? -27.328 -8.523 -3.992 1 98.5 284 VAL B O 1
ATOM 5545 N N . GLU B 1 285 ? -29 -8.242 -2.65 1 98.12 285 GLU B N 1
ATOM 5546 C CA . GLU B 1 285 ? -29.781 -9.367 -3.148 1 98.12 285 GLU B CA 1
ATOM 5547 C C . GLU B 1 285 ? -29.891 -9.336 -4.672 1 98.12 285 GLU B C 1
ATOM 5549 O O . GLU B 1 285 ? -29.688 -10.359 -5.332 1 98.12 285 GLU B O 1
ATOM 5554 N N . SER B 1 286 ? -30.141 -8.227 -5.203 1 98.19 286 SER B N 1
ATOM 5555 C CA . SER B 1 286 ? -30.375 -8.109 -6.637 1 98.19 286 SER B CA 1
ATOM 5556 C C . SER B 1 286 ? -29.094 -8.328 -7.434 1 98.19 286 SER B C 1
ATOM 5558 O O . SER B 1 286 ? -29.141 -8.531 -8.648 1 98.19 286 SER B O 1
ATOM 5560 N N . LYS B 1 287 ? -27.891 -8.328 -6.754 1 98.38 287 LYS B N 1
ATOM 5561 C CA . LYS B 1 287 ? -26.609 -8.414 -7.453 1 98.38 287 LYS B CA 1
ATOM 5562 C C . LYS B 1 287 ? -25.938 -9.75 -7.176 1 98.38 287 LYS B C 1
ATOM 5564 O O . LYS B 1 287 ? -24.859 -10.031 -7.723 1 98.38 287 LYS B O 1
ATOM 5569 N N . LYS B 1 288 ? -26.531 -10.539 -6.367 1 98.12 288 LYS B N 1
ATOM 5570 C CA . LYS B 1 288 ? -25.938 -11.773 -5.863 1 98.12 288 LYS B CA 1
ATOM 5571 C C . LYS B 1 288 ? -25.609 -12.734 -7.008 1 98.12 288 LYS B C 1
ATOM 5573 O O . LYS B 1 288 ? -24.516 -13.289 -7.062 1 98.12 288 LYS B O 1
ATOM 5578 N N . ALA B 1 289 ? -26.547 -12.953 -7.848 1 98.06 289 ALA B N 1
ATOM 5579 C CA . ALA B 1 289 ? -26.344 -13.891 -8.945 1 98.06 289 ALA B CA 1
ATOM 5580 C C . ALA B 1 289 ? -25.156 -13.477 -9.812 1 98.06 289 ALA B C 1
ATOM 5582 O O . ALA B 1 289 ? -24.312 -14.305 -10.148 1 98.06 289 ALA B O 1
ATOM 5583 N N . LYS B 1 290 ? -25.156 -12.203 -10.164 1 98.19 290 LYS B N 1
ATOM 5584 C CA . LYS B 1 290 ? -24.062 -11.695 -10.992 1 98.19 290 LYS B CA 1
ATOM 5585 C C . LYS B 1 290 ? -22.719 -11.812 -10.273 1 98.19 290 LYS B C 1
ATOM 5587 O O . LYS B 1 290 ? -21.703 -12.141 -10.891 1 98.19 290 LYS B O 1
ATOM 5592 N N . PHE B 1 291 ? -22.734 -11.477 -8.969 1 98.62 291 PHE B N 1
ATOM 5593 C CA . PHE B 1 291 ? -21.531 -11.594 -8.172 1 98.62 291 PHE B CA 1
ATOM 5594 C C . PHE B 1 291 ? -20.969 -13.008 -8.234 1 98.62 291 PHE B C 1
ATOM 5596 O O . PHE B 1 291 ? -19.766 -13.203 -8.43 1 98.62 291 PHE B O 1
ATOM 5603 N N . TYR B 1 292 ? -21.766 -14.008 -8.188 1 98.31 292 TYR B N 1
ATOM 5604 C CA . TYR B 1 292 ? -21.359 -15.406 -8.062 1 98.31 292 TYR B CA 1
ATOM 5605 C C . TYR B 1 292 ? -21.094 -16.016 -9.43 1 98.31 292 TYR B C 1
ATOM 5607 O O . TYR B 1 292 ? -20.609 -17.156 -9.531 1 98.31 292 TYR B O 1
ATOM 5615 N N . ASP B 1 293 ? -21.375 -15.273 -10.516 1 97.69 293 ASP B N 1
ATOM 5616 C CA . ASP B 1 293 ? -20.969 -15.742 -11.836 1 97.69 293 ASP B CA 1
ATOM 5617 C C . ASP B 1 293 ? -19.484 -16.062 -11.883 1 97.69 293 ASP B C 1
ATOM 5619 O O . ASP B 1 293 ? -19.047 -16.953 -12.602 1 97.69 293 ASP B O 1
ATOM 5623 N N . ALA B 1 294 ? -18.766 -15.406 -11.07 1 97.62 294 ALA B N 1
ATOM 5624 C CA . ALA B 1 294 ? -17.312 -15.57 -11.039 1 97.62 294 ALA B CA 1
ATOM 5625 C C . ALA B 1 294 ? -16.938 -16.984 -10.609 1 97.62 294 ALA B C 1
ATOM 5627 O O . ALA B 1 294 ? -15.828 -17.453 -10.906 1 97.62 294 ALA B O 1
ATOM 5628 N N . ASN B 1 295 ? -17.828 -17.703 -9.953 1 97.31 295 ASN B N 1
ATOM 5629 C CA . ASN B 1 295 ? -17.578 -19.078 -9.539 1 97.31 295 ASN B CA 1
ATOM 5630 C C . ASN B 1 295 ? -17.594 -20.031 -10.727 1 97.31 295 ASN B C 1
ATOM 5632 O O . ASN B 1 295 ? -17.156 -21.188 -10.609 1 97.31 295 ASN B O 1
ATOM 5636 N N . HIS B 1 296 ? -17.969 -19.516 -11.875 1 94.12 296 HIS B N 1
ATOM 5637 C CA . HIS B 1 296 ? -18.094 -20.359 -13.055 1 94.12 296 HIS B CA 1
ATOM 5638 C C . HIS B 1 296 ? -17.266 -19.812 -14.211 1 94.12 296 HIS B C 1
ATOM 5640 O O . HIS B 1 296 ? -17.312 -20.359 -15.32 1 94.12 296 HIS B O 1
ATOM 5646 N N . ASN B 1 297 ? -16.641 -18.719 -13.93 1 92.69 297 ASN B N 1
ATOM 5647 C CA . ASN B 1 297 ? -15.844 -18.047 -14.961 1 92.69 297 ASN B CA 1
ATOM 5648 C C . ASN B 1 297 ? -14.352 -18.266 -14.75 1 92.69 297 ASN B C 1
ATOM 5650 O O . ASN B 1 297 ? -13.867 -18.266 -13.617 1 92.69 297 ASN B O 1
ATOM 5654 N N . CYS B 1 298 ? -13.664 -18.469 -15.852 1 91.25 298 CYS B N 1
ATOM 5655 C CA . CYS B 1 298 ? -12.219 -18.328 -15.797 1 91.25 298 CYS B CA 1
ATOM 5656 C C . CYS B 1 298 ? -11.797 -16.875 -15.891 1 91.25 298 CYS B C 1
ATOM 5658 O O . CYS B 1 298 ? -12.648 -15.977 -15.945 1 91.25 298 CYS B O 1
ATOM 5660 N N . PHE B 1 299 ? -10.562 -16.594 -15.797 1 89.19 299 PHE B N 1
ATOM 5661 C CA . PHE B 1 299 ? -10 -15.25 -15.648 1 89.19 299 PHE B CA 1
ATOM 5662 C C . PHE B 1 299 ? -10.531 -14.312 -16.734 1 89.19 299 PHE B C 1
ATOM 5664 O O . PHE B 1 299 ? -11.117 -13.273 -16.422 1 89.19 299 PHE B O 1
ATOM 5671 N N . LEU B 1 300 ? -10.344 -14.625 -18 1 85.69 300 LEU B N 1
ATOM 5672 C CA . LEU B 1 300 ? -10.695 -13.719 -19.094 1 85.69 300 LEU B CA 1
ATOM 5673 C C . LEU B 1 300 ? -12.203 -13.477 -19.125 1 85.69 300 LEU B C 1
ATOM 5675 O O . LEU B 1 300 ? -12.648 -12.375 -19.453 1 85.69 300 LEU B O 1
ATOM 5679 N N . ALA B 1 301 ? -12.938 -14.547 -18.828 1 89.44 301 ALA B N 1
ATOM 5680 C CA . ALA B 1 301 ? -14.383 -14.375 -18.766 1 89.44 301 ALA B CA 1
ATOM 5681 C C . ALA B 1 301 ? -14.773 -13.352 -17.703 1 89.44 301 ALA B C 1
ATOM 5683 O O . ALA B 1 301 ? -15.711 -12.578 -17.906 1 89.44 301 ALA B O 1
ATOM 5684 N N . ASN B 1 302 ? -14.109 -13.352 -16.562 1 93.75 302 ASN B N 1
ATOM 5685 C CA . ASN B 1 302 ? -14.352 -12.344 -15.547 1 93.75 302 ASN B CA 1
ATOM 5686 C C . ASN B 1 302 ? -13.977 -10.945 -16.031 1 93.75 302 ASN B C 1
ATOM 5688 O O . ASN B 1 302 ? -14.664 -9.977 -15.727 1 93.75 302 ASN B O 1
ATOM 5692 N N . ILE B 1 303 ? -12.891 -10.836 -16.797 1 92.06 303 ILE B N 1
ATOM 5693 C CA . ILE B 1 303 ? -12.438 -9.555 -17.328 1 92.06 303 ILE B CA 1
ATOM 5694 C C . ILE B 1 303 ? -13.484 -9 -18.297 1 92.06 303 ILE B C 1
ATOM 5696 O O . ILE B 1 303 ? -13.727 -7.793 -18.344 1 92.06 303 ILE B O 1
ATOM 5700 N N . ILE B 1 304 ? -14.125 -9.867 -19.031 1 91 304 ILE B N 1
ATOM 5701 C CA . ILE B 1 304 ? -15.102 -9.477 -20.047 1 91 304 ILE B CA 1
ATOM 5702 C C . ILE B 1 304 ? -16.438 -9.148 -19.375 1 91 304 ILE B C 1
ATOM 5704 O O . ILE B 1 304 ? -17.141 -8.227 -19.781 1 91 304 ILE B O 1
ATOM 5708 N N . GLU B 1 305 ? -16.719 -9.836 -18.344 1 94.06 305 GLU B N 1
ATOM 5709 C CA . GLU B 1 305 ? -18.047 -9.727 -17.734 1 94.06 305 GLU B CA 1
ATOM 5710 C C . GLU B 1 305 ? -18.141 -8.492 -16.828 1 94.06 305 GLU B C 1
ATOM 5712 O O . GLU B 1 305 ? -19.188 -7.852 -16.75 1 94.06 305 GLU B O 1
ATOM 5717 N N . TYR B 1 306 ? -17.062 -8.086 -16.203 1 97.12 306 TYR B N 1
ATOM 5718 C CA . TYR B 1 306 ? -17.219 -7.172 -15.086 1 97.12 306 TYR B CA 1
ATOM 5719 C C . TYR B 1 306 ? -16.516 -5.848 -15.359 1 97.12 306 TYR B C 1
ATOM 5721 O O . TYR B 1 306 ? -16.438 -4.988 -14.477 1 97.12 306 TYR B O 1
ATOM 5729 N N . PRO B 1 307 ? -16.016 -5.523 -16.531 1 95.44 307 PRO B N 1
ATOM 5730 C CA . PRO B 1 307 ? -15.164 -4.344 -16.719 1 95.44 307 PRO B CA 1
ATOM 5731 C C . PRO B 1 307 ? -15.805 -3.066 -16.172 1 95.44 307 PRO B C 1
ATOM 5733 O O . PRO B 1 307 ? -16.984 -2.807 -16.422 1 95.44 307 PRO B O 1
ATOM 5736 N N . PHE B 1 308 ? -15.023 -2.271 -15.359 1 96.12 308 PHE B N 1
ATOM 5737 C CA . PHE B 1 308 ? -15.305 -0.916 -14.898 1 96.12 308 PHE B CA 1
ATOM 5738 C C . PHE B 1 308 ? -16.422 -0.915 -13.859 1 96.12 308 PHE B C 1
ATOM 5740 O O . PHE B 1 308 ? -16.906 0.147 -13.461 1 96.12 308 PHE B O 1
ATOM 5747 N N . GLN B 1 309 ? -16.875 -2.111 -13.438 1 97.31 309 GLN B N 1
ATOM 5748 C CA . GLN B 1 309 ? -17.859 -2.158 -12.359 1 97.31 309 GLN B CA 1
ATOM 5749 C C . GLN B 1 309 ? -17.234 -1.8 -11.016 1 97.31 309 GLN B C 1
ATOM 5751 O O . GLN B 1 309 ? -16.031 -1.96 -10.828 1 97.31 309 GLN B O 1
ATOM 5756 N N . ASP B 1 310 ? -18.078 -1.248 -10.172 1 97.81 310 ASP B N 1
ATOM 5757 C CA . ASP B 1 310 ? -17.688 -0.994 -8.789 1 97.81 310 ASP B CA 1
ATOM 5758 C C . ASP B 1 310 ? -17.953 -2.215 -7.906 1 97.81 310 ASP B C 1
ATOM 5760 O O . ASP B 1 310 ? -19.062 -2.424 -7.438 1 97.81 310 ASP B O 1
ATOM 5764 N N . LEU B 1 311 ? -16.953 -2.957 -7.617 1 98.44 311 LEU B N 1
ATOM 5765 C CA . LEU B 1 311 ? -17.078 -4.164 -6.809 1 98.44 311 LEU B CA 1
ATOM 5766 C C . LEU B 1 311 ? -17.828 -3.877 -5.512 1 98.44 311 LEU B C 1
ATOM 5768 O O . LEU B 1 311 ? -18.688 -4.668 -5.09 1 98.44 311 LEU B O 1
ATOM 5772 N N . PHE B 1 312 ? -17.578 -2.783 -4.887 1 97.88 312 PHE B N 1
ATOM 5773 C CA . PHE B 1 312 ? -18.047 -2.549 -3.527 1 97.88 312 PHE B CA 1
ATOM 5774 C C . PHE B 1 312 ? -19.531 -2.16 -3.523 1 97.88 312 PHE B C 1
ATOM 5776 O O . PHE B 1 312 ? -20.188 -2.209 -2.482 1 97.88 312 PHE B O 1
ATOM 5783 N N . SER B 1 313 ? -20.062 -1.777 -4.668 1 97.44 313 SER B N 1
ATOM 5784 C CA . SER B 1 313 ? -21.484 -1.536 -4.793 1 97.44 313 SER B CA 1
ATOM 5785 C C . SER B 1 313 ? -22.281 -2.836 -4.688 1 97.44 313 SER B C 1
ATOM 5787 O O . SER B 1 313 ? -23.5 -2.814 -4.555 1 97.44 313 SER B O 1
ATOM 5789 N N . TYR B 1 314 ? -21.625 -3.973 -4.773 1 98.56 314 TYR B N 1
ATOM 5790 C CA . TYR B 1 314 ? -22.297 -5.266 -4.66 1 98.56 314 TYR B CA 1
ATOM 5791 C C . TYR B 1 314 ? -22.594 -5.598 -3.203 1 98.56 314 TYR B C 1
ATOM 5793 O O . TYR B 1 314 ? -23.359 -6.527 -2.916 1 98.56 314 TYR B O 1
ATOM 5801 N N . PHE B 1 315 ? -22.125 -4.852 -2.275 1 98.62 315 PHE B N 1
ATOM 5802 C CA . PHE B 1 315 ? -22.266 -5.148 -0.854 1 98.62 315 PHE B CA 1
ATOM 5803 C C . PHE B 1 315 ? -23.062 -4.059 -0.151 1 98.62 315 PHE B C 1
ATOM 5805 O O . PHE B 1 315 ? -22.969 -2.885 -0.514 1 98.62 315 PHE B O 1
ATOM 5812 N N . LYS B 1 316 ? -23.766 -4.488 0.867 1 98 316 LYS B N 1
ATOM 5813 C CA . LYS B 1 316 ? -24.5 -3.537 1.706 1 98 316 LYS B CA 1
ATOM 5814 C C . LYS B 1 316 ? -23.531 -2.566 2.389 1 98 316 LYS B C 1
ATOM 5816 O O . LYS B 1 316 ? -23.812 -1.368 2.475 1 98 316 LYS B O 1
ATOM 5821 N N . ASP B 1 317 ? -22.453 -3.061 2.85 1 97.56 317 ASP B N 1
ATOM 5822 C CA . ASP B 1 317 ? -21.391 -2.252 3.416 1 97.56 317 ASP B CA 1
ATOM 5823 C C . ASP B 1 317 ? -20.172 -2.232 2.494 1 97.56 317 ASP B C 1
ATOM 5825 O O . ASP B 1 317 ? -19.438 -3.221 2.402 1 97.56 317 ASP B O 1
ATOM 5829 N N . PRO B 1 318 ? -19.906 -1.115 1.884 1 96.81 318 PRO B N 1
ATOM 5830 C CA . PRO B 1 318 ? -18.781 -1.043 0.945 1 96.81 318 PRO B CA 1
ATOM 5831 C C . PRO B 1 318 ? -17.422 -1.153 1.638 1 96.81 318 PRO B C 1
ATOM 5833 O O . PRO B 1 318 ? -16.391 -1.297 0.971 1 96.81 318 PRO B O 1
ATOM 5836 N N . SER B 1 319 ? -17.375 -1.092 2.943 1 97.94 319 SER B N 1
ATOM 5837 C CA . SER B 1 319 ? -16.109 -1.163 3.664 1 97.94 319 SER B CA 1
ATOM 5838 C C . SER B 1 319 ? -15.82 -2.582 4.145 1 97.94 319 SER B C 1
ATOM 5840 O O . SER B 1 319 ? -15.047 -2.783 5.082 1 97.94 319 SER B O 1
ATOM 5842 N N . ILE B 1 320 ? -16.375 -3.535 3.559 1 97.94 320 ILE B N 1
ATOM 5843 C CA . ILE B 1 320 ? -16.375 -4.938 3.969 1 97.94 320 ILE B CA 1
ATOM 5844 C C . ILE B 1 320 ? -14.93 -5.441 4.059 1 97.94 320 ILE B C 1
ATOM 5846 O O . ILE B 1 320 ? -14.617 -6.289 4.898 1 97.94 320 ILE B O 1
ATOM 5850 N N . LEU B 1 321 ? -14 -4.938 3.229 1 98.12 321 LEU B N 1
ATOM 5851 C CA . LEU B 1 321 ? -12.625 -5.406 3.246 1 98.12 321 LEU B CA 1
ATOM 5852 C C . LEU B 1 321 ? -11.961 -5.09 4.582 1 98.12 321 LEU B C 1
ATOM 5854 O O . LEU B 1 321 ? -10.953 -5.703 4.941 1 98.12 321 LEU B O 1
ATOM 5858 N N . SER B 1 322 ? -12.531 -4.137 5.312 1 97.94 322 SER B N 1
ATOM 5859 C CA . SER B 1 322 ? -11.891 -3.684 6.547 1 97.94 322 SER B CA 1
ATOM 5860 C C . SER B 1 322 ? -12.414 -4.457 7.75 1 97.94 322 SER B C 1
ATOM 5862 O O . SER B 1 322 ? -11.977 -4.23 8.883 1 97.94 322 SER B O 1
ATOM 5864 N N . TYR B 1 323 ? -13.352 -5.402 7.527 1 98 323 TYR B N 1
ATOM 5865 C CA . TYR B 1 323 ? -13.805 -6.25 8.625 1 98 323 TYR B CA 1
ATOM 5866 C C . TYR B 1 323 ? -12.688 -7.148 9.125 1 98 323 TYR B C 1
ATOM 5868 O O . TYR B 1 323 ? -11.836 -7.59 8.344 1 98 323 TYR B O 1
ATOM 5876 N N . PRO B 1 324 ? -12.656 -7.465 10.43 1 97 324 PRO B N 1
ATOM 5877 C CA . PRO B 1 324 ? -11.523 -8.172 11.039 1 97 324 PRO B CA 1
ATOM 5878 C C . PRO B 1 324 ? -11.234 -9.516 10.367 1 97 324 PRO B C 1
ATOM 5880 O O . PRO B 1 324 ? -10.078 -9.859 10.148 1 97 324 PRO B O 1
ATOM 5883 N N . GLN B 1 325 ? -12.289 -10.312 10.047 1 97.69 325 GLN B N 1
ATOM 5884 C CA . GLN B 1 325 ? -12.047 -11.625 9.453 1 97.69 325 GLN B CA 1
ATOM 5885 C C . GLN B 1 325 ? -11.461 -11.492 8.047 1 97.69 325 GLN B C 1
ATOM 5887 O O . GLN B 1 325 ? -10.641 -12.312 7.637 1 97.69 325 GLN B O 1
ATOM 5892 N N . VAL B 1 326 ? -11.891 -10.445 7.285 1 98.56 326 VAL B N 1
ATOM 5893 C CA . VAL B 1 326 ? -11.352 -10.219 5.949 1 98.56 326 VAL B CA 1
ATOM 5894 C C . VAL B 1 326 ? -9.898 -9.75 6.055 1 98.56 326 VAL B C 1
ATOM 5896 O O . VAL B 1 326 ? -9.031 -10.219 5.312 1 98.56 326 VAL B O 1
ATOM 5899 N N . GLN B 1 327 ? -9.625 -8.82 6.961 1 98.12 327 GLN B N 1
ATOM 5900 C CA . GLN B 1 327 ? -8.266 -8.336 7.176 1 98.12 327 GLN B CA 1
ATOM 5901 C C . GLN B 1 327 ? -7.328 -9.477 7.559 1 98.12 327 GLN B C 1
ATOM 5903 O O . GLN B 1 327 ? -6.176 -9.516 7.125 1 98.12 327 GLN B O 1
ATOM 5908 N N . GLN B 1 328 ? -7.785 -10.359 8.391 1 98 328 GLN B N 1
ATOM 5909 C CA . GLN B 1 328 ? -6.969 -11.508 8.766 1 98 328 GLN B CA 1
ATOM 5910 C C . GLN B 1 328 ? -6.664 -12.383 7.551 1 98 328 GLN B C 1
ATOM 5912 O O . GLN B 1 328 ? -5.539 -12.859 7.387 1 98 328 GLN B O 1
ATOM 5917 N N . ALA B 1 329 ? -7.684 -12.664 6.723 1 98.56 329 ALA B N 1
ATOM 5918 C CA . ALA B 1 329 ? -7.473 -13.469 5.52 1 98.56 329 ALA B CA 1
ATOM 5919 C C . ALA B 1 329 ? -6.457 -12.805 4.594 1 98.56 329 ALA B C 1
ATOM 5921 O O . ALA B 1 329 ? -5.613 -13.484 4.004 1 98.56 329 ALA B O 1
ATOM 5922 N N . LEU B 1 330 ? -6.594 -11.484 4.438 1 98.19 330 LEU B N 1
ATOM 5923 C CA . LEU B 1 330 ? -5.641 -10.742 3.617 1 98.19 330 LEU B CA 1
ATOM 5924 C C . LEU B 1 330 ? -4.223 -10.891 4.164 1 98.19 330 LEU B C 1
ATOM 5926 O O . LEU B 1 330 ? -3.285 -11.156 3.41 1 98.19 330 LEU B O 1
ATOM 5930 N N . LYS B 1 331 ? -4.059 -10.75 5.473 1 97.06 331 LYS B N 1
ATOM 5931 C CA . LYS B 1 331 ? -2.756 -10.906 6.117 1 97.06 331 LYS B CA 1
ATOM 5932 C C . LYS B 1 331 ? -2.201 -12.312 5.91 1 97.06 331 LYS B C 1
ATOM 5934 O O . LYS B 1 331 ? -1.023 -12.477 5.586 1 97.06 331 LYS B O 1
ATOM 5939 N N . ASP B 1 332 ? -3.072 -13.289 6.016 1 97.75 332 ASP B N 1
ATOM 5940 C CA . ASP B 1 332 ? -2.676 -14.688 5.902 1 97.75 332 ASP B CA 1
ATOM 5941 C C . ASP B 1 332 ? -2.156 -15.008 4.5 1 97.75 332 ASP B C 1
ATOM 5943 O O . ASP B 1 332 ? -1.382 -15.945 4.316 1 97.75 332 ASP B O 1
ATOM 5947 N N . ASN B 1 333 ? -2.586 -14.258 3.568 1 98.69 333 ASN B N 1
ATOM 5948 C CA . ASN B 1 333 ? -2.363 -14.664 2.186 1 98.69 333 ASN B CA 1
ATOM 5949 C C . ASN B 1 333 ? -1.496 -13.656 1.436 1 98.69 333 ASN B C 1
ATOM 5951 O O . ASN B 1 333 ? -1.39 -13.719 0.209 1 98.69 333 ASN B O 1
ATOM 5955 N N . ASN B 1 334 ? -0.921 -12.695 2.172 1 98.44 334 ASN B N 1
ATOM 5956 C CA . ASN B 1 334 ? 0.045 -11.773 1.583 1 98.44 334 ASN B CA 1
ATOM 5957 C C . ASN B 1 334 ? 1.475 -12.289 1.742 1 98.44 334 ASN B C 1
ATOM 5959 O O . ASN B 1 334 ? 1.809 -12.898 2.756 1 98.44 334 ASN B O 1
ATOM 5963 N N . LEU B 1 335 ? 2.336 -11.977 0.742 1 98.38 335 LEU B N 1
ATOM 5964 C CA . LEU B 1 335 ? 3.76 -12.289 0.777 1 98.38 335 LEU B CA 1
ATOM 5965 C C . LEU B 1 335 ? 4.504 -11.352 1.721 1 98.38 335 LEU B C 1
ATOM 5967 O O . LEU B 1 335 ? 3.922 -10.383 2.229 1 98.38 335 LEU B O 1
ATOM 5971 N N . GLY B 1 336 ? 5.742 -11.664 2.021 1 97.75 336 GLY B N 1
ATOM 5972 C CA . GLY B 1 336 ? 6.648 -10.766 2.713 1 97.75 336 GLY B CA 1
ATOM 5973 C C . GLY B 1 336 ? 6.746 -11.039 4.203 1 97.75 336 GLY B C 1
ATOM 5974 O O . GLY B 1 336 ? 7.344 -10.258 4.945 1 97.75 336 GLY B O 1
ATOM 5975 N N . GLN B 1 337 ? 6.195 -12.109 4.656 1 96.44 337 GLN B N 1
ATOM 5976 C CA . GLN B 1 337 ? 6.141 -12.383 6.09 1 96.44 337 GLN B CA 1
ATOM 5977 C C . GLN B 1 337 ? 7.27 -13.312 6.52 1 96.44 337 GLN B C 1
ATOM 5979 O O . GLN B 1 337 ? 7.719 -13.266 7.668 1 96.44 337 GLN B O 1
ATOM 5984 N N . ASN B 1 338 ? 7.707 -14.141 5.652 1 98 338 ASN B N 1
ATOM 5985 C CA . ASN B 1 338 ? 8.766 -15.109 5.914 1 98 338 ASN B CA 1
ATOM 5986 C C . ASN B 1 338 ? 9.82 -15.102 4.809 1 98 338 ASN B C 1
ATOM 5988 O O . ASN B 1 338 ? 9.727 -15.875 3.854 1 98 338 ASN B O 1
ATOM 5992 N N . PRO B 1 339 ? 10.828 -14.336 4.934 1 98.44 339 PRO B N 1
ATOM 5993 C CA . PRO B 1 339 ? 11.844 -14.242 3.879 1 98.44 339 PRO B CA 1
ATOM 5994 C C . PRO B 1 339 ? 12.398 -15.609 3.482 1 98.44 339 PRO B C 1
ATOM 5996 O O . PRO B 1 339 ? 12.844 -16.375 4.344 1 98.44 339 PRO B O 1
ATOM 5999 N N . PRO B 1 340 ? 12.422 -15.883 2.166 1 98.62 340 PRO B N 1
ATOM 6000 C CA . PRO B 1 340 ? 12.945 -17.172 1.693 1 98.62 340 PRO B CA 1
ATOM 6001 C C . PRO B 1 340 ? 14.453 -17.312 1.924 1 98.62 340 PRO B C 1
ATOM 6003 O O . PRO B 1 340 ? 15.164 -16.312 2.002 1 98.62 340 PRO B O 1
ATOM 6006 N N . LYS B 1 341 ? 14.914 -18.562 2.006 1 97.44 341 LYS B N 1
ATOM 6007 C CA . LYS B 1 341 ? 16.344 -18.844 2.09 1 97.44 341 LYS B CA 1
ATOM 6008 C C . LYS B 1 341 ? 16.953 -19 0.701 1 97.44 341 LYS B C 1
ATOM 6010 O O . LYS B 1 341 ? 18.141 -18.703 0.499 1 97.44 341 LYS B O 1
ATOM 6015 N N . MET B 1 342 ? 16.203 -19.453 -0.229 1 97.5 342 MET B N 1
ATOM 6016 C CA . MET B 1 342 ? 16.688 -19.625 -1.597 1 97.5 342 MET B CA 1
ATOM 6017 C C . MET B 1 342 ? 16.812 -18.281 -2.303 1 97.5 342 MET B C 1
ATOM 6019 O O . MET B 1 342 ? 16.172 -17.312 -1.916 1 97.5 342 MET B O 1
ATOM 6023 N N . PRO B 1 343 ? 17.656 -18.203 -3.365 1 98.12 343 PRO B N 1
ATOM 6024 C CA . PRO B 1 343 ? 17.719 -16.969 -4.148 1 98.12 343 PRO B CA 1
ATOM 6025 C C . PRO B 1 343 ? 16.422 -16.688 -4.902 1 98.12 343 PRO B C 1
ATOM 6027 O O . PRO B 1 343 ? 15.758 -17.625 -5.375 1 98.12 343 PRO B O 1
ATOM 6030 N N . ILE B 1 344 ? 16.094 -15.422 -5.027 1 98.69 344 ILE B N 1
ATOM 6031 C CA . ILE B 1 344 ? 14.859 -15 -5.668 1 98.69 344 ILE B CA 1
ATOM 6032 C C . ILE B 1 344 ? 15.172 -14.016 -6.793 1 98.69 344 ILE B C 1
ATOM 6034 O O . ILE B 1 344 ? 15.992 -13.102 -6.621 1 98.69 344 ILE B O 1
ATOM 6038 N N . PHE B 1 345 ? 14.578 -14.188 -7.961 1 98.44 345 PHE B N 1
ATOM 6039 C CA . PHE B 1 345 ? 14.594 -13.242 -9.07 1 98.44 345 PHE B CA 1
ATOM 6040 C C . PHE B 1 345 ? 13.242 -12.562 -9.227 1 98.44 345 PHE B C 1
ATOM 6042 O O . PHE B 1 345 ? 12.227 -13.227 -9.438 1 98.44 345 PHE B O 1
ATOM 6049 N N . VAL B 1 346 ? 13.227 -11.281 -9.055 1 98.75 346 VAL B N 1
ATOM 6050 C CA . VAL B 1 346 ? 11.992 -10.523 -9.203 1 98.75 346 VAL B CA 1
ATOM 6051 C C . VAL B 1 346 ? 12.07 -9.641 -10.445 1 98.75 346 VAL B C 1
ATOM 6053 O O . VAL B 1 346 ? 13.07 -8.938 -10.648 1 98.75 346 VAL B O 1
ATOM 6056 N N . TYR B 1 347 ? 11.055 -9.695 -11.297 1 98.06 347 TYR B N 1
ATOM 6057 C CA . TYR B 1 347 ? 10.969 -8.742 -12.398 1 98.06 347 TYR B CA 1
ATOM 6058 C C . TYR B 1 347 ? 9.586 -8.102 -12.461 1 98.06 347 TYR B C 1
ATOM 6060 O O . TYR B 1 347 ? 8.57 -8.766 -12.234 1 98.06 347 TYR B O 1
ATOM 6068 N N . LYS B 1 348 ? 9.578 -6.809 -12.617 1 98.38 348 LYS B N 1
ATOM 6069 C CA . LYS B 1 348 ? 8.398 -5.961 -12.477 1 98.38 348 LYS B CA 1
ATOM 6070 C C . LYS B 1 348 ? 8.383 -4.863 -13.539 1 98.38 348 LYS B C 1
ATOM 6072 O O . LYS B 1 348 ? 9.438 -4.387 -13.961 1 98.38 348 LYS B O 1
ATOM 6077 N N . GLY B 1 349 ? 7.148 -4.66 -14.109 1 97.81 349 GLY B N 1
ATOM 6078 C CA . GLY B 1 349 ? 6.977 -3.477 -14.938 1 97.81 349 GLY B CA 1
ATOM 6079 C C . GLY B 1 349 ? 6.691 -2.223 -14.133 1 97.81 349 GLY B C 1
ATOM 6080 O O . GLY B 1 349 ? 5.797 -2.213 -13.281 1 97.81 349 GLY B O 1
ATOM 6081 N N . ALA B 1 350 ? 7.371 -1.126 -14.43 1 96.25 350 ALA B N 1
ATOM 6082 C CA . ALA B 1 350 ? 7.238 0.124 -13.688 1 96.25 350 ALA B CA 1
ATOM 6083 C C . ALA B 1 350 ? 5.859 0.742 -13.891 1 96.25 350 ALA B C 1
ATOM 6085 O O . ALA B 1 350 ? 5.391 1.525 -13.062 1 96.25 350 ALA B O 1
ATOM 6086 N N . LEU B 1 351 ? 5.211 0.405 -14.992 1 95.31 351 LEU B N 1
ATOM 6087 C CA . LEU B 1 351 ? 3.92 0.983 -15.352 1 95.31 351 LEU B CA 1
ATOM 6088 C C . LEU B 1 351 ? 2.785 0.01 -15.055 1 95.31 351 LEU B C 1
ATOM 6090 O O . LEU B 1 351 ? 1.71 0.101 -15.648 1 95.31 351 LEU B O 1
ATOM 6094 N N . ASP B 1 352 ? 3.045 -0.946 -14.188 1 96.94 352 ASP B N 1
ATOM 6095 C CA . ASP B 1 352 ? 2.061 -1.955 -13.812 1 96.94 352 ASP B CA 1
ATOM 6096 C C . ASP B 1 352 ? 0.788 -1.308 -13.273 1 96.94 352 ASP B C 1
ATOM 6098 O O . ASP B 1 352 ? 0.803 -0.699 -12.203 1 96.94 352 ASP B O 1
ATOM 6102 N N . GLU B 1 353 ? -0.33 -1.499 -13.969 1 94.38 353 GLU B N 1
ATOM 6103 C CA . GLU B 1 353 ? -1.591 -0.864 -13.602 1 94.38 353 GLU B CA 1
ATOM 6104 C C . GLU B 1 353 ? -2.424 -1.774 -12.703 1 94.38 353 GLU B C 1
ATOM 6106 O O . GLU B 1 353 ? -3.496 -1.383 -12.234 1 94.38 353 GLU B O 1
ATOM 6111 N N . ILE B 1 354 ? -1.986 -2.986 -12.461 1 96.31 354 ILE B N 1
ATOM 6112 C CA . ILE B 1 354 ? -2.73 -3.951 -11.656 1 96.31 354 ILE B CA 1
ATOM 6113 C C . ILE B 1 354 ? -2.166 -3.988 -10.242 1 96.31 354 ILE B C 1
ATOM 6115 O O . ILE B 1 354 ? -2.914 -3.869 -9.266 1 96.31 354 ILE B O 1
ATOM 6119 N N . SER B 1 355 ? -0.927 -4.156 -10.164 1 96.94 355 SER B N 1
ATOM 6120 C CA . SER B 1 355 ? -0.209 -4.191 -8.891 1 96.94 355 SER B CA 1
ATOM 6121 C C . SER B 1 355 ? 0.864 -3.109 -8.836 1 96.94 355 SER B C 1
ATOM 6123 O O . SER B 1 355 ? 1.939 -3.264 -9.422 1 96.94 355 SER B O 1
ATOM 6125 N N . PRO B 1 356 ? 0.65 -2.094 -8.039 1 95.44 356 PRO B N 1
ATOM 6126 C CA . PRO B 1 356 ? 1.601 -0.98 -7.996 1 95.44 356 PRO B CA 1
ATOM 6127 C C . PRO B 1 356 ? 3.012 -1.422 -7.617 1 95.44 356 PRO B C 1
ATOM 6129 O O . PRO B 1 356 ? 3.182 -2.293 -6.762 1 95.44 356 PRO B O 1
ATOM 6132 N N . VAL B 1 357 ? 4.02 -0.786 -8.219 1 96.56 357 VAL B N 1
ATOM 6133 C CA . VAL B 1 357 ? 5.43 -1.138 -8.07 1 96.56 357 VAL B CA 1
ATOM 6134 C C . VAL B 1 357 ? 5.855 -0.966 -6.613 1 96.56 357 VAL B C 1
ATOM 6136 O O . VAL B 1 357 ? 6.684 -1.729 -6.109 1 96.56 357 VAL B O 1
ATOM 6139 N N . SER B 1 358 ? 5.277 0.026 -5.898 1 96.5 358 SER B N 1
ATOM 6140 C CA . SER B 1 358 ? 5.637 0.275 -4.504 1 96.5 358 SER B CA 1
ATOM 6141 C C . SER B 1 358 ? 5.414 -0.964 -3.645 1 96.5 358 SER B C 1
ATOM 6143 O O . SER B 1 358 ? 6.207 -1.257 -2.75 1 96.5 358 SER B O 1
ATOM 6145 N N . SER B 1 359 ? 4.336 -1.707 -3.918 1 97 359 SER B N 1
ATOM 6146 C CA . SER B 1 359 ? 4.062 -2.922 -3.158 1 97 359 SER B CA 1
ATOM 6147 C C . SER B 1 359 ? 5.125 -3.988 -3.42 1 97 359 SER B C 1
ATOM 6149 O O . SER B 1 359 ? 5.473 -4.754 -2.521 1 97 359 SER B O 1
ATOM 6151 N N . THR B 1 360 ? 5.602 -4.039 -4.66 1 98.06 360 THR B N 1
ATOM 6152 C CA . THR B 1 360 ? 6.695 -4.945 -4.992 1 98.06 360 THR B CA 1
ATOM 6153 C C . THR B 1 360 ? 7.973 -4.543 -4.262 1 98.06 360 THR B C 1
ATOM 6155 O O . THR B 1 360 ? 8.664 -5.395 -3.701 1 98.06 360 THR B O 1
ATOM 6158 N N . GLU B 1 361 ? 8.25 -3.264 -4.246 1 97.88 361 GLU B N 1
ATOM 6159 C CA . GLU B 1 361 ? 9.445 -2.752 -3.57 1 97.88 361 GLU B CA 1
ATOM 6160 C C . GLU B 1 361 ? 9.43 -3.096 -2.084 1 97.88 361 GLU B C 1
ATOM 6162 O O . GLU B 1 361 ? 10.461 -3.42 -1.505 1 97.88 361 GLU B O 1
ATOM 6167 N N . ILE B 1 362 ? 8.312 -3.027 -1.486 1 98.31 362 ILE B N 1
ATOM 6168 C CA . ILE B 1 362 ? 8.164 -3.35 -0.071 1 98.31 362 ILE B CA 1
ATOM 6169 C C . ILE B 1 362 ? 8.523 -4.816 0.164 1 98.31 362 ILE B C 1
ATOM 6171 O O . ILE B 1 362 ? 9.281 -5.141 1.08 1 98.31 362 ILE B O 1
ATOM 6175 N N . ILE B 1 363 ? 8.023 -5.746 -0.682 1 98.69 363 ILE B N 1
ATOM 6176 C CA . ILE B 1 363 ? 8.312 -7.168 -0.54 1 98.69 363 ILE B CA 1
ATOM 6177 C C . ILE B 1 363 ? 9.805 -7.418 -0.747 1 98.69 363 ILE B C 1
ATOM 6179 O O . ILE B 1 363 ? 10.43 -8.156 0.022 1 98.69 363 ILE B O 1
ATOM 6183 N N . VAL B 1 364 ? 10.375 -6.801 -1.79 1 98.69 364 VAL B N 1
ATOM 6184 C CA . VAL B 1 364 ? 11.797 -6.961 -2.078 1 98.69 364 VAL B CA 1
ATOM 6185 C C . VAL B 1 364 ? 12.625 -6.473 -0.89 1 98.69 364 VAL B C 1
ATOM 6187 O O . VAL B 1 364 ? 13.57 -7.141 -0.469 1 98.69 364 VAL B O 1
ATOM 6190 N N . SER B 1 365 ? 12.234 -5.32 -0.339 1 98.44 365 SER B N 1
ATOM 6191 C CA . SER B 1 365 ? 12.93 -4.762 0.813 1 98.44 365 SER B CA 1
ATOM 6192 C C . SER B 1 365 ? 12.867 -5.699 2.012 1 98.44 365 SER B C 1
ATOM 6194 O O . SER B 1 365 ? 13.867 -5.918 2.693 1 98.44 365 SER B O 1
ATOM 6196 N N . ARG B 1 366 ? 11.766 -6.266 2.299 1 98.56 366 ARG B N 1
ATOM 6197 C CA . ARG B 1 366 ? 11.578 -7.18 3.42 1 98.56 366 ARG B CA 1
ATOM 6198 C C . ARG B 1 366 ? 12.414 -8.445 3.232 1 98.56 366 ARG B C 1
ATOM 6200 O O . ARG B 1 366 ? 13.031 -8.93 4.18 1 98.56 366 ARG B O 1
ATOM 6207 N N . TYR B 1 367 ? 12.367 -8.992 2.006 1 98.75 367 TYR B N 1
ATOM 6208 C CA . TYR B 1 367 ? 13.156 -10.18 1.714 1 98.75 367 TYR B CA 1
ATOM 6209 C C . TYR B 1 367 ? 14.648 -9.906 1.912 1 98.75 367 TYR B C 1
ATOM 6211 O O . TYR B 1 367 ? 15.336 -10.664 2.596 1 98.75 367 TYR B O 1
ATOM 6219 N N . CYS B 1 368 ? 15.117 -8.812 1.391 1 98.56 368 CYS B N 1
ATOM 6220 C CA . CYS B 1 368 ? 16.531 -8.477 1.5 1 98.56 368 CYS B CA 1
ATOM 6221 C C . CYS B 1 368 ? 16.938 -8.242 2.953 1 98.56 368 CYS B C 1
ATOM 6223 O O . CYS B 1 368 ? 17.953 -8.766 3.414 1 98.56 368 CYS B O 1
ATOM 6225 N N . ALA B 1 369 ? 16.125 -7.52 3.691 1 97.94 369 ALA B N 1
ATOM 6226 C CA . ALA B 1 369 ? 16.406 -7.254 5.098 1 97.94 369 ALA B CA 1
ATOM 6227 C C . ALA B 1 369 ? 16.422 -8.547 5.914 1 97.94 369 ALA B C 1
ATOM 6229 O O . ALA B 1 369 ? 17.125 -8.648 6.922 1 97.94 369 ALA B O 1
ATOM 6230 N N . GLY B 1 370 ? 15.617 -9.516 5.418 1 98 370 GLY B N 1
ATOM 6231 C CA . GLY B 1 370 ? 15.523 -10.789 6.109 1 98 370 GLY B CA 1
ATOM 6232 C C . GLY B 1 370 ? 16.594 -11.773 5.699 1 98 370 GLY B C 1
ATOM 6233 O O . GLY B 1 370 ? 16.641 -12.898 6.191 1 98 370 GLY B O 1
ATOM 6234 N N . GLY B 1 371 ? 17.438 -11.391 4.738 1 97.62 371 GLY B N 1
ATOM 6235 C CA . GLY B 1 371 ? 18.594 -12.219 4.402 1 97.62 371 GLY B CA 1
ATOM 6236 C C . GLY B 1 371 ? 18.453 -12.922 3.064 1 97.62 371 GLY B C 1
ATOM 6237 O O . GLY B 1 371 ? 19.391 -13.57 2.598 1 97.62 371 GLY B O 1
ATOM 6238 N N . THR B 1 372 ? 17.312 -12.852 2.439 1 98.44 372 THR B N 1
ATOM 6239 C CA . THR B 1 372 ? 17.156 -13.398 1.098 1 98.44 372 THR B CA 1
ATOM 6240 C C . THR B 1 372 ? 18 -12.617 0.09 1 98.44 372 THR B C 1
ATOM 6242 O O . THR B 1 372 ? 18.047 -11.391 0.141 1 98.44 372 THR B O 1
ATOM 6245 N N . VAL B 1 373 ? 18.672 -13.32 -0.782 1 98.31 373 VAL B N 1
ATOM 6246 C CA . VAL B 1 373 ? 19.344 -12.648 -1.888 1 98.31 373 VAL B CA 1
ATOM 6247 C C . VAL B 1 373 ? 18.375 -12.477 -3.057 1 98.31 373 VAL B C 1
ATOM 6249 O O . VAL B 1 373 ? 17.984 -13.461 -3.693 1 98.31 373 VAL B O 1
ATOM 6252 N N . VAL B 1 374 ? 18.031 -11.219 -3.338 1 98.62 374 VAL B N 1
ATOM 6253 C CA . VAL B 1 374 ? 17.062 -10.914 -4.387 1 98.62 374 VAL B CA 1
ATOM 6254 C C . VAL B 1 374 ? 17.766 -10.18 -5.531 1 98.62 374 VAL B C 1
ATOM 6256 O O . VAL B 1 374 ? 18.5 -9.211 -5.305 1 98.62 374 VAL B O 1
ATOM 6259 N N . ASN B 1 375 ? 17.641 -10.688 -6.738 1 98.12 375 ASN B N 1
ATOM 6260 C CA . ASN B 1 375 ? 17.938 -9.945 -7.961 1 98.12 375 ASN B CA 1
ATOM 6261 C C . ASN B 1 375 ? 16.672 -9.328 -8.555 1 98.12 375 ASN B C 1
ATOM 6263 O O . ASN B 1 375 ? 15.812 -10.039 -9.078 1 98.12 375 ASN B O 1
ATOM 6267 N N . TYR B 1 376 ? 16.609 -8.008 -8.453 1 98.06 376 TYR B N 1
ATOM 6268 C CA . TYR B 1 376 ? 15.383 -7.305 -8.828 1 98.06 376 TYR B CA 1
ATOM 6269 C C . TYR B 1 376 ? 15.586 -6.492 -10.102 1 98.06 376 TYR B C 1
ATOM 6271 O O . TYR B 1 376 ? 16.469 -5.633 -10.164 1 98.06 376 TYR B O 1
ATOM 6279 N N . LYS B 1 377 ? 14.711 -6.801 -11.109 1 97.88 377 LYS B N 1
ATOM 6280 C CA . LYS B 1 377 ? 14.695 -6.066 -12.375 1 97.88 377 LYS B CA 1
ATOM 6281 C C . LYS B 1 377 ? 13.43 -5.219 -12.5 1 97.88 377 LYS B C 1
ATOM 6283 O O . LYS B 1 377 ? 12.32 -5.746 -12.516 1 97.88 377 LYS B O 1
ATOM 6288 N N . ASP B 1 378 ? 13.617 -3.922 -12.555 1 96.69 378 ASP B N 1
ATOM 6289 C CA . ASP B 1 378 ? 12.523 -2.988 -12.82 1 96.69 378 ASP B CA 1
ATOM 6290 C C . ASP B 1 378 ? 12.547 -2.508 -14.266 1 96.69 378 ASP B C 1
ATOM 6292 O O . ASP B 1 378 ? 13.445 -1.761 -14.664 1 96.69 378 ASP B O 1
ATOM 6296 N N . VAL B 1 379 ? 11.531 -2.949 -15.031 1 97.12 379 VAL B N 1
ATOM 6297 C CA . VAL B 1 379 ? 11.469 -2.584 -16.438 1 97.12 379 VAL B CA 1
ATOM 6298 C C . VAL B 1 379 ? 10.625 -1.319 -16.609 1 97.12 379 VAL B C 1
ATOM 6300 O O . VAL B 1 379 ? 9.398 -1.384 -16.625 1 97.12 379 VAL B O 1
ATOM 6303 N N . LEU B 1 380 ? 11.219 -0.234 -16.969 1 95.94 380 LEU B N 1
ATOM 6304 C CA . LEU B 1 380 ? 10.68 1.113 -16.828 1 95.94 380 LEU B CA 1
ATOM 6305 C C . LEU B 1 380 ? 9.609 1.376 -17.875 1 95.94 380 LEU B C 1
ATOM 6307 O O . LEU B 1 380 ? 8.766 2.264 -17.703 1 95.94 380 LEU B O 1
ATOM 6311 N N . THR B 1 381 ? 9.523 0.584 -18.969 1 94.62 381 THR B N 1
ATOM 6312 C CA . THR B 1 381 ? 8.648 0.87 -20.094 1 94.62 381 THR B CA 1
ATOM 6313 C C . THR B 1 381 ? 7.441 -0.065 -20.109 1 94.62 381 THR B C 1
ATOM 6315 O O . THR B 1 381 ? 6.566 0.045 -20.969 1 94.62 381 THR B O 1
ATOM 6318 N N . HIS B 1 382 ? 7.41 -0.997 -19.188 1 94.31 382 HIS B N 1
ATOM 6319 C CA . HIS B 1 382 ? 6.445 -2.086 -19.328 1 94.31 382 HIS B CA 1
ATOM 6320 C C . HIS B 1 382 ? 5.328 -1.96 -18.297 1 94.31 382 HIS B C 1
ATOM 6322 O O . HIS B 1 382 ? 5.578 -1.594 -17.141 1 94.31 382 HIS B O 1
ATOM 6328 N N . GLU B 1 383 ? 4.145 -2.168 -18.797 1 94.88 383 GLU B N 1
ATOM 6329 C CA . GLU B 1 383 ? 3.031 -2.457 -17.906 1 94.88 383 GLU B CA 1
ATOM 6330 C C . GLU B 1 383 ? 2.918 -3.955 -17.625 1 94.88 383 GLU B C 1
ATOM 6332 O O . GLU B 1 383 ? 3.842 -4.715 -17.922 1 94.88 383 GLU B O 1
ATOM 6337 N N . HIS B 1 384 ? 1.848 -4.43 -16.984 1 93.19 384 HIS B N 1
ATOM 6338 C CA . HIS B 1 384 ? 1.704 -5.766 -16.422 1 93.19 384 HIS B CA 1
ATOM 6339 C C . HIS B 1 384 ? 1.647 -6.82 -17.531 1 93.19 384 HIS B C 1
ATOM 6341 O O . HIS B 1 384 ? 2.361 -7.824 -17.469 1 93.19 384 HIS B O 1
ATOM 6347 N N . VAL B 1 385 ? 0.88 -6.582 -18.547 1 87.81 385 VAL B N 1
ATOM 6348 C CA . VAL B 1 385 ? 0.643 -7.566 -19.594 1 87.81 385 VAL B CA 1
ATOM 6349 C C . VAL B 1 385 ? 1.837 -7.609 -20.547 1 87.81 385 VAL B C 1
ATOM 6351 O O . VAL B 1 385 ? 2.287 -8.688 -20.938 1 87.81 385 VAL B O 1
ATOM 6354 N N . LEU B 1 386 ? 2.381 -6.402 -20.875 1 87.69 386 LEU B N 1
ATOM 6355 C CA . LEU B 1 386 ? 3.523 -6.34 -21.797 1 87.69 386 LEU B CA 1
ATOM 6356 C C . LEU B 1 386 ? 4.727 -7.066 -21.203 1 87.69 386 LEU B C 1
ATOM 6358 O O . LEU B 1 386 ? 5.461 -7.75 -21.922 1 87.69 386 LEU B O 1
ATOM 6362 N N . LEU B 1 387 ? 4.918 -6.969 -19.938 1 92.38 387 LEU B N 1
ATOM 6363 C CA . LEU B 1 387 ? 6.051 -7.621 -19.297 1 92.38 387 LEU B CA 1
ATOM 6364 C C . LEU B 1 387 ? 5.91 -9.141 -19.359 1 92.38 387 LEU B C 1
ATOM 6366 O O . LEU B 1 387 ? 6.91 -9.852 -19.453 1 92.38 387 LEU B O 1
ATOM 6370 N N . GLN B 1 388 ? 4.715 -9.641 -19.281 1 87.81 388 GLN B N 1
ATOM 6371 C CA . GLN B 1 388 ? 4.488 -11.078 -19.375 1 87.81 388 GLN B CA 1
ATOM 6372 C C . GLN B 1 388 ? 5 -11.617 -20.719 1 87.81 388 GLN B C 1
ATOM 6374 O O . GLN B 1 388 ? 5.457 -12.758 -20.797 1 87.81 388 GLN B O 1
ATOM 6379 N N . LEU B 1 389 ? 5.078 -10.812 -21.719 1 82.69 389 LEU B N 1
ATOM 6380 C CA . LEU B 1 389 ? 5.391 -11.25 -23.062 1 82.69 389 LEU B CA 1
ATOM 6381 C C . LEU B 1 389 ? 6.898 -11.391 -23.266 1 82.69 389 LEU B C 1
ATOM 6383 O O . LEU B 1 389 ? 7.355 -12.195 -24.078 1 82.69 389 LEU B O 1
ATOM 6387 N N . ASP B 1 390 ? 7.598 -10.594 -22.5 1 86.56 390 ASP B N 1
ATOM 6388 C CA . ASP B 1 390 ? 9.016 -10.664 -22.828 1 86.56 390 ASP B CA 1
ATOM 6389 C C . ASP B 1 390 ? 9.875 -10.742 -21.562 1 86.56 390 ASP B C 1
ATOM 6391 O O . ASP B 1 390 ? 11.055 -11.094 -21.625 1 86.56 390 ASP B O 1
ATOM 6395 N N . GLY B 1 391 ? 9.305 -10.516 -20.406 1 90.31 391 GLY B N 1
ATOM 6396 C CA . GLY B 1 391 ? 10.062 -10.578 -19.156 1 90.31 391 GLY B CA 1
ATOM 6397 C C . GLY B 1 391 ? 10.602 -11.961 -18.859 1 90.31 391 GLY B C 1
ATOM 6398 O O . GLY B 1 391 ? 11.578 -12.102 -18.125 1 90.31 391 GLY B O 1
ATOM 6399 N N . PHE B 1 392 ? 10 -12.992 -19.453 1 89.56 392 PHE B N 1
ATOM 6400 C CA . PHE B 1 392 ? 10.406 -14.375 -19.219 1 89.56 392 PHE B CA 1
ATOM 6401 C C . PHE B 1 392 ? 11.828 -14.609 -19.703 1 89.56 392 PHE B C 1
ATOM 6403 O O . PHE B 1 392 ? 12.508 -15.523 -19.234 1 89.56 392 PHE B O 1
ATOM 6410 N N . LEU B 1 393 ? 12.367 -13.758 -20.609 1 89.81 393 LEU B N 1
ATOM 6411 C CA . LEU B 1 393 ? 13.711 -13.922 -21.156 1 89.81 393 LEU B CA 1
ATOM 6412 C C . LEU B 1 393 ? 14.758 -13.82 -20.047 1 89.81 393 LEU B C 1
ATOM 6414 O O . LEU B 1 393 ? 15.648 -14.672 -19.953 1 89.81 393 LEU B O 1
ATOM 6418 N N . GLU B 1 394 ? 14.547 -12.914 -19.203 1 93.69 394 GLU B N 1
ATOM 6419 C CA . GLU B 1 394 ? 15.531 -12.719 -18.141 1 93.69 394 GLU B CA 1
ATOM 6420 C C . GLU B 1 394 ? 15.328 -13.727 -17.016 1 93.69 394 GLU B C 1
ATOM 6422 O O . GLU B 1 394 ? 16.297 -14.219 -16.438 1 93.69 394 GLU B O 1
ATOM 6427 N N . ALA B 1 395 ? 14.07 -13.938 -16.719 1 94.81 395 ALA B N 1
ATOM 6428 C CA . ALA B 1 395 ? 13.781 -14.914 -15.672 1 94.81 395 ALA B CA 1
ATOM 6429 C C . ALA B 1 395 ? 14.359 -16.281 -16.016 1 94.81 395 ALA B C 1
ATOM 6431 O O . ALA B 1 395 ? 14.984 -16.922 -15.18 1 94.81 395 ALA B O 1
ATOM 6432 N N . PHE B 1 396 ? 14.219 -16.672 -17.25 1 93.69 396 PHE B N 1
ATOM 6433 C CA . PHE B 1 396 ? 14.711 -17.969 -17.688 1 93.69 396 PHE B CA 1
ATOM 6434 C C . PHE B 1 396 ? 16.234 -18.016 -17.672 1 93.69 396 PHE B C 1
ATOM 6436 O O . PHE B 1 396 ? 16.844 -19 -17.234 1 93.69 396 PHE B O 1
ATOM 6443 N N . ALA B 1 397 ? 16.844 -16.969 -18.219 1 94.25 397 ALA B N 1
ATOM 6444 C CA . ALA B 1 397 ? 18.297 -16.906 -18.219 1 94.25 397 ALA B CA 1
ATOM 6445 C C . ALA B 1 397 ? 18.859 -17.016 -16.812 1 94.25 397 ALA B C 1
ATOM 6447 O O . ALA B 1 397 ? 19.859 -17.703 -16.578 1 94.25 397 ALA B O 1
ATOM 6448 N N . TRP B 1 398 ? 18.25 -16.328 -15.898 1 96.56 398 TRP B N 1
ATOM 6449 C CA . TRP B 1 398 ? 18.688 -16.344 -14.5 1 96.56 398 TRP B CA 1
ATOM 6450 C C . TRP B 1 398 ? 18.516 -17.734 -13.898 1 96.56 398 TRP B C 1
ATOM 6452 O O . TRP B 1 398 ? 19.422 -18.25 -13.234 1 96.56 398 TRP B O 1
ATOM 6462 N N . LEU B 1 399 ? 17.375 -18.391 -14.109 1 96.75 399 LEU B N 1
ATOM 6463 C CA . LEU B 1 399 ? 17.094 -19.719 -13.594 1 96.75 399 LEU B CA 1
ATOM 6464 C C . LEU B 1 399 ? 18.031 -20.75 -14.219 1 96.75 399 LEU B C 1
ATOM 6466 O O . LEU B 1 399 ? 18.453 -21.703 -13.555 1 96.75 399 LEU B O 1
ATOM 6470 N N . ASP B 1 400 ? 18.312 -20.547 -15.5 1 95.38 400 ASP B N 1
ATOM 6471 C CA . ASP B 1 400 ? 19.219 -21.453 -16.203 1 95.38 400 ASP B CA 1
ATOM 6472 C C . ASP B 1 400 ? 20.594 -21.484 -15.539 1 95.38 400 ASP B C 1
ATOM 6474 O O . ASP B 1 400 ? 21.188 -22.562 -15.367 1 95.38 400 ASP B O 1
ATOM 6478 N N . LYS B 1 401 ? 21.062 -20.375 -15.164 1 95.75 401 LYS B N 1
ATOM 6479 C CA . LYS B 1 401 ? 22.344 -20.281 -14.477 1 95.75 401 LYS B CA 1
ATOM 6480 C C . LYS B 1 401 ? 22.281 -21 -13.133 1 9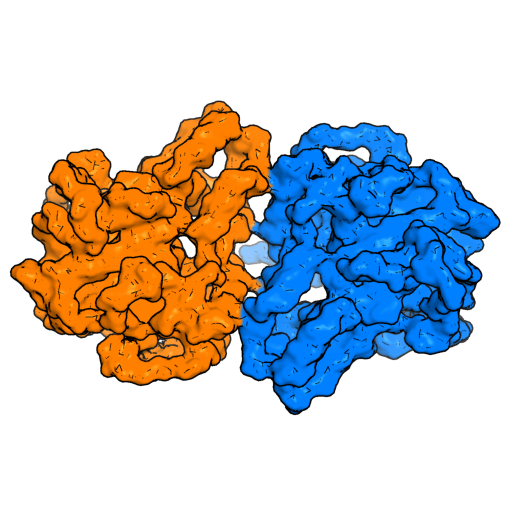5.75 401 LYS B C 1
ATOM 6482 O O . LYS B 1 401 ? 23.25 -21.672 -12.742 1 95.75 401 LYS B O 1
ATOM 6487 N N . ARG B 1 402 ? 21.203 -20.859 -12.414 1 96.25 402 ARG B N 1
ATOM 6488 C CA . ARG B 1 402 ? 21.047 -21.547 -11.133 1 96.25 402 ARG B CA 1
ATOM 6489 C C . ARG B 1 402 ? 21.016 -23.062 -11.328 1 96.25 402 ARG B C 1
ATOM 6491 O O . ARG B 1 402 ? 21.625 -23.812 -10.562 1 96.25 402 ARG B O 1
ATOM 6498 N N . MET B 1 403 ? 20.281 -23.484 -12.367 1 95.62 403 MET B N 1
ATOM 6499 C CA . MET B 1 403 ? 20.172 -24.906 -12.688 1 95.62 403 MET B CA 1
ATOM 6500 C C . MET B 1 403 ? 21.531 -25.5 -13.039 1 95.62 403 MET B C 1
ATOM 6502 O O . MET B 1 403 ? 21.781 -26.672 -12.766 1 95.62 403 MET B O 1
ATOM 6506 N N . ASP B 1 404 ? 22.375 -24.656 -13.547 1 94.69 404 ASP B N 1
ATOM 6507 C CA . ASP B 1 404 ? 23.719 -25.094 -13.938 1 94.69 404 ASP B CA 1
ATOM 6508 C C . ASP B 1 404 ? 24.688 -25.047 -12.758 1 94.69 404 ASP B C 1
ATOM 6510 O O . ASP B 1 404 ? 25.844 -25.406 -12.883 1 94.69 404 ASP B O 1
ATOM 6514 N N . GLY B 1 405 ? 24.203 -24.562 -11.656 1 93.38 405 GLY B N 1
ATOM 6515 C CA . GLY B 1 405 ? 25.016 -24.547 -10.445 1 93.38 405 GLY B CA 1
ATOM 6516 C C . GLY B 1 405 ? 25.875 -23.312 -10.32 1 93.38 405 GLY B C 1
ATOM 6517 O O . GLY B 1 405 ? 26.812 -23.281 -9.516 1 93.38 405 GLY B O 1
ATOM 6518 N N . GLU B 1 406 ? 25.594 -22.391 -11.141 1 91.31 406 GLU B N 1
ATOM 6519 C CA . GLU B 1 406 ? 26.344 -21.141 -10.992 1 91.31 406 GLU B CA 1
ATOM 6520 C C . GLU B 1 406 ? 26.031 -20.469 -9.664 1 91.31 406 GLU B C 1
ATOM 6522 O O . GLU B 1 406 ? 24.891 -20.453 -9.219 1 91.31 406 GLU B O 1
ATOM 6527 N N . ALA B 1 407 ? 27.109 -20.016 -9.086 1 83.06 407 ALA B N 1
ATOM 6528 C CA . ALA B 1 407 ? 26.953 -19.391 -7.777 1 83.06 407 ALA B CA 1
ATOM 6529 C C . ALA B 1 407 ? 26.047 -18.172 -7.855 1 83.06 407 ALA B C 1
ATOM 6531 O O . ALA B 1 407 ? 26.156 -17.359 -8.781 1 83.06 407 ALA B O 1
ATOM 6532 N N . ALA B 1 408 ? 25.125 -18.109 -6.945 1 79.62 408 ALA B N 1
ATOM 6533 C CA . ALA B 1 408 ? 24.266 -16.938 -6.844 1 79.62 408 ALA B CA 1
ATOM 6534 C C . ALA B 1 408 ? 25.031 -15.742 -6.289 1 79.62 408 ALA B C 1
ATOM 6536 O O . ALA B 1 408 ? 26.094 -15.906 -5.676 1 79.62 408 ALA B O 1
ATOM 6537 N N . GLU B 1 409 ? 24.469 -14.609 -6.617 1 87.62 409 GLU B N 1
ATOM 6538 C CA . GLU B 1 409 ? 24.984 -13.414 -5.965 1 87.62 409 GLU B CA 1
ATOM 6539 C C . GLU B 1 409 ? 24.875 -13.516 -4.449 1 87.62 409 GLU B C 1
ATOM 6541 O O . GLU B 1 409 ? 24.109 -14.336 -3.932 1 87.62 409 GLU B O 1
ATOM 6546 N N . THR B 1 410 ? 25.688 -12.758 -3.75 1 91.56 410 THR B N 1
ATOM 6547 C CA . THR B 1 410 ? 25.688 -12.844 -2.295 1 91.56 410 THR B CA 1
ATOM 6548 C C . THR B 1 410 ? 24.953 -11.664 -1.68 1 91.56 410 THR B C 1
ATOM 6550 O O . THR B 1 410 ? 24.641 -11.672 -0.487 1 91.56 410 THR B O 1
ATOM 6553 N N . ASN B 1 411 ? 24.625 -10.734 -2.494 1 94.94 411 ASN B N 1
ATOM 6554 C CA . ASN B 1 411 ? 23.891 -9.57 -2.031 1 94.94 411 ASN B CA 1
ATOM 6555 C C . ASN B 1 411 ? 22.688 -9.273 -2.932 1 94.94 411 ASN B C 1
ATOM 6557 O O . ASN B 1 411 ? 22.672 -9.672 -4.098 1 94.94 411 ASN B O 1
ATOM 6561 N N . CYS B 1 412 ? 21.797 -8.633 -2.326 1 97.62 412 CYS B N 1
ATOM 6562 C CA . CYS B 1 412 ? 20.672 -8.164 -3.127 1 97.62 412 CYS B CA 1
ATOM 6563 C C . CYS B 1 412 ? 21.141 -7.164 -4.184 1 97.62 412 CYS B C 1
ATOM 6565 O O . CYS B 1 412 ? 22.094 -6.426 -3.965 1 97.62 412 CYS B O 1
ATOM 6567 N N . SER B 1 413 ? 20.484 -7.172 -5.355 1 96.25 413 SER B N 1
ATOM 6568 C CA . SER B 1 413 ? 20.766 -6.234 -6.434 1 96.25 413 SER B CA 1
ATOM 6569 C C . SER B 1 413 ? 19.484 -5.73 -7.09 1 96.25 413 SER B C 1
ATOM 6571 O O . SER B 1 413 ? 18.438 -6.379 -7.004 1 96.25 413 SER B O 1
ATOM 6573 N N . ARG B 1 414 ? 19.625 -4.582 -7.59 1 95.44 414 ARG B N 1
ATOM 6574 C CA . ARG B 1 414 ? 18.531 -3.959 -8.336 1 95.44 414 ARG B CA 1
ATOM 6575 C C . ARG B 1 414 ? 19.047 -3.336 -9.633 1 95.44 414 ARG B C 1
ATOM 6577 O O . ARG B 1 414 ? 20.125 -2.738 -9.656 1 95.44 414 ARG B O 1
ATOM 6584 N N . THR B 1 415 ? 18.234 -3.506 -10.742 1 95.56 415 THR B N 1
ATOM 6585 C CA . THR B 1 415 ? 18.547 -2.904 -12.039 1 95.56 415 THR B CA 1
ATOM 6586 C C . THR B 1 415 ? 17.297 -2.262 -12.641 1 95.56 415 THR B C 1
ATOM 6588 O O . THR B 1 415 ? 16.234 -2.887 -12.703 1 95.56 415 THR B O 1
ATOM 6591 N N . ASP B 1 416 ? 17.391 -0.998 -12.977 1 94.94 416 ASP B N 1
ATOM 6592 C CA . ASP B 1 416 ? 16.391 -0.335 -13.812 1 94.94 416 ASP B CA 1
ATOM 6593 C C . ASP B 1 416 ? 16.75 -0.45 -15.289 1 94.94 416 ASP B C 1
ATOM 6595 O O . ASP B 1 416 ? 17.891 -0.183 -15.688 1 94.94 416 ASP B O 1
ATOM 6599 N N . GLU B 1 417 ? 15.766 -0.935 -16.078 1 95.75 417 GLU B N 1
ATOM 6600 C CA . GLU B 1 417 ? 16.078 -1.164 -17.5 1 95.75 417 GLU B CA 1
ATOM 6601 C C . GLU B 1 417 ? 14.875 -0.827 -18.375 1 95.75 417 GLU B C 1
ATOM 6603 O O . GLU B 1 417 ? 13.742 -0.767 -17.906 1 95.75 417 GLU B O 1
ATOM 6608 N N . LEU B 1 418 ? 15.102 -0.555 -19.656 1 93.25 418 LEU B N 1
ATOM 6609 C CA . LEU B 1 418 ? 14.047 -0.211 -20.609 1 93.25 418 LEU B CA 1
ATOM 6610 C C . LEU B 1 418 ? 13.453 -1.466 -21.234 1 93.25 418 LEU B C 1
ATOM 6612 O O . LEU B 1 418 ? 12.266 -1.49 -21.578 1 93.25 418 LEU B O 1
ATOM 6616 N N . LEU B 1 419 ? 14.344 -2.48 -21.422 1 91.88 419 LEU B N 1
ATOM 6617 C CA . LEU B 1 419 ? 13.945 -3.787 -21.922 1 91.88 419 LEU B CA 1
ATOM 6618 C C . LEU B 1 419 ? 14.477 -4.906 -21.031 1 91.88 419 LEU B C 1
ATOM 6620 O O . LEU B 1 419 ? 15.555 -4.781 -20.453 1 91.88 419 LEU B O 1
ATOM 6624 N N . PRO B 1 420 ? 13.719 -5.941 -20.875 1 92.56 420 PRO B N 1
ATOM 6625 C CA . PRO B 1 420 ? 14.141 -7.02 -19.969 1 92.56 420 PRO B CA 1
ATOM 6626 C C . PRO B 1 420 ? 15.172 -7.949 -20.609 1 92.56 420 PRO B C 1
ATOM 6628 O O . PRO B 1 420 ? 14.914 -9.148 -20.766 1 92.56 420 PRO B O 1
ATOM 6631 N N . ILE B 1 421 ? 16.422 -7.418 -20.859 1 90 421 ILE B N 1
ATOM 6632 C CA . ILE B 1 421 ? 17.422 -8.234 -21.547 1 90 421 ILE B CA 1
ATOM 6633 C C . ILE B 1 421 ? 18.797 -8 -20.906 1 90 421 ILE B C 1
ATOM 6635 O O . ILE B 1 421 ? 19.828 -8.391 -21.469 1 90 421 ILE B O 1
ATOM 6639 N N . SER B 1 422 ? 18.812 -7.379 -19.781 1 86.38 422 SER B N 1
ATOM 6640 C CA . SER B 1 422 ? 20.094 -7.047 -19.172 1 86.38 422 SER B CA 1
ATOM 6641 C C . SER B 1 422 ? 20.734 -8.266 -18.516 1 86.38 422 SER B C 1
ATOM 6643 O O . SER B 1 422 ? 21.953 -8.305 -18.312 1 86.38 422 SER B O 1
ATOM 6645 N N . GLU B 1 423 ? 19.922 -9.219 -18.094 1 87.19 423 GLU B N 1
ATOM 6646 C CA . GLU B 1 423 ? 20.453 -10.461 -17.547 1 87.19 423 GLU B CA 1
ATOM 6647 C C . GLU B 1 423 ? 21.266 -11.219 -18.594 1 87.19 423 GLU B C 1
ATOM 6649 O O . GLU B 1 423 ? 20.781 -11.461 -19.703 1 87.19 423 GLU B O 1
ATOM 6654 N N . PRO B 1 424 ? 22.531 -11.547 -18.266 1 85.31 424 PRO B N 1
ATOM 6655 C CA . PRO B 1 424 ? 23.328 -12.297 -19.25 1 85.31 424 PRO B CA 1
ATOM 6656 C C . PRO B 1 424 ? 22.641 -13.578 -19.703 1 85.31 424 PRO B C 1
ATOM 6658 O O . PRO B 1 424 ? 22.125 -14.336 -18.891 1 85.31 424 PRO B O 1
ATOM 6661 N N . GLY B 1 425 ? 22.562 -13.828 -21.047 1 85.94 425 GLY B N 1
ATOM 6662 C CA . GLY B 1 425 ? 21.938 -15.016 -21.625 1 85.94 425 GLY B CA 1
ATOM 6663 C C . GLY B 1 425 ? 20.531 -14.773 -22.109 1 85.94 425 GLY B C 1
ATOM 6664 O O . GLY B 1 425 ? 19.953 -15.609 -22.797 1 85.94 425 GLY B O 1
ATOM 6665 N N . SER B 1 426 ? 19.969 -13.641 -21.797 1 86.56 426 SER B N 1
ATOM 6666 C CA . SER B 1 426 ? 18.578 -13.344 -22.125 1 86.56 426 SER B CA 1
ATOM 6667 C C . SER B 1 426 ? 18.344 -13.398 -23.625 1 86.56 426 SER B C 1
ATOM 6669 O O . SER B 1 426 ? 17.328 -13.93 -24.078 1 86.56 426 SER B O 1
ATOM 6671 N N . LEU B 1 427 ? 19.234 -12.891 -24.406 1 81.38 427 LEU B N 1
ATOM 6672 C CA . LEU B 1 427 ? 19.094 -12.836 -25.859 1 81.38 427 LEU B CA 1
ATOM 6673 C C . LEU B 1 427 ? 19.141 -14.234 -26.453 1 81.38 427 LEU B C 1
ATOM 6675 O O . LEU B 1 427 ? 18.547 -14.484 -27.5 1 81.38 427 LEU B O 1
ATOM 6679 N N . GLY B 1 428 ? 19.844 -15.148 -25.797 1 76.94 428 GLY B N 1
ATOM 6680 C CA . GLY B 1 428 ? 19.906 -16.531 -26.25 1 76.94 428 GLY B CA 1
ATOM 6681 C C . GLY B 1 428 ? 18.594 -17.266 -26.094 1 76.94 428 GLY B C 1
ATOM 6682 O O . GLY B 1 428 ? 18.328 -18.234 -26.812 1 76.94 428 GLY B O 1
ATOM 6683 N N . VAL B 1 429 ? 17.859 -16.859 -25.125 1 73.88 429 VAL B N 1
ATOM 6684 C CA . VAL B 1 429 ? 16.547 -17.453 -24.906 1 73.88 429 VAL B CA 1
ATOM 6685 C C . VAL B 1 429 ? 15.602 -17.047 -26.031 1 73.88 429 VAL B C 1
ATOM 6687 O O . VAL B 1 429 ? 14.773 -17.859 -26.469 1 73.88 429 VAL B O 1
ATOM 6690 N N . ALA B 1 430 ? 15.711 -15.859 -26.516 1 65.12 430 ALA B N 1
ATOM 6691 C CA . ALA B 1 430 ? 14.82 -15.234 -27.484 1 65.12 430 ALA B CA 1
ATOM 6692 C C . ALA B 1 430 ? 14.906 -15.938 -28.844 1 65.12 430 ALA B C 1
ATOM 6694 O O . ALA B 1 430 ? 13.883 -16.156 -29.5 1 65.12 430 ALA B O 1
ATOM 6695 N N . VAL B 1 431 ? 16.031 -16.328 -29.172 1 55.59 431 VAL B N 1
ATOM 6696 C CA . VAL B 1 431 ? 16.266 -16.781 -30.547 1 55.59 431 VAL B CA 1
ATOM 6697 C C . VAL B 1 431 ? 15.531 -18.078 -30.797 1 55.59 431 VAL B C 1
ATOM 6699 O O . VAL B 1 431 ? 14.734 -18.172 -31.734 1 55.59 431 VAL B O 1
ATOM 6702 N N . PRO B 1 432 ? 15.664 -19 -30.062 1 54.84 432 PRO B N 1
ATOM 6703 C CA . PRO B 1 432 ? 14.961 -20.25 -30.375 1 54.84 432 PRO B CA 1
ATOM 6704 C C . PRO B 1 432 ? 13.453 -20.156 -30.125 1 54.84 432 PRO B C 1
ATOM 6706 O O . PRO B 1 432 ? 12.664 -20.719 -30.891 1 54.84 432 PRO B O 1
ATOM 6709 N N . THR B 1 433 ? 13.141 -19.344 -29.172 1 56.53 433 THR B N 1
ATOM 6710 C CA . THR B 1 433 ? 11.727 -19.25 -28.812 1 56.53 433 THR B CA 1
ATOM 6711 C C . THR B 1 433 ? 10.953 -18.484 -29.875 1 56.53 433 THR B C 1
ATOM 6713 O O . THR B 1 433 ? 9.875 -18.906 -30.297 1 56.53 433 THR B O 1
ATOM 6716 N N . VAL B 1 434 ? 11.602 -17.391 -30.344 1 55.34 434 VAL B N 1
ATOM 6717 C CA . VAL B 1 434 ? 10.977 -16.609 -31.391 1 55.34 434 VAL B CA 1
ATOM 6718 C C . VAL B 1 434 ? 11.016 -17.375 -32.719 1 55.34 434 VAL B C 1
ATOM 6720 O O . VAL B 1 434 ? 10.016 -17.438 -33.438 1 55.34 434 VAL B O 1
ATOM 6723 N N . GLU B 1 435 ? 12.172 -17.953 -32.969 1 50.72 435 GLU B N 1
ATOM 6724 C CA . GLU B 1 435 ? 12.297 -18.766 -34.188 1 50.72 435 GLU B CA 1
ATOM 6725 C C . GLU B 1 435 ? 11.297 -19.922 -34.188 1 50.72 435 GLU B C 1
ATOM 6727 O O . GLU B 1 435 ? 10.703 -20.234 -35.219 1 50.72 435 GLU B O 1
ATOM 6732 N N . GLY B 1 436 ? 11.227 -20.391 -33.031 1 52.75 436 GLY B N 1
ATOM 6733 C CA . GLY B 1 436 ? 10.25 -21.469 -32.906 1 52.75 436 GLY B CA 1
ATOM 6734 C C . GLY B 1 436 ? 8.82 -21.016 -33.125 1 52.75 436 GLY B C 1
ATOM 6735 O O . GLY B 1 436 ? 8.07 -21.625 -33.906 1 52.75 436 GLY B O 1
ATOM 6736 N N . VAL B 1 437 ? 8.625 -19.922 -32.562 1 54.78 437 VAL B N 1
ATOM 6737 C CA . VAL B 1 437 ? 7.277 -19.375 -32.719 1 54.78 437 VAL B CA 1
ATOM 6738 C C . VAL B 1 437 ? 7.039 -18.969 -34.156 1 54.78 437 VAL B C 1
ATOM 6740 O O . VAL B 1 437 ? 5.98 -19.266 -34.719 1 54.78 437 VAL B O 1
ATOM 6743 N N . VAL B 1 438 ? 8.055 -18.234 -34.688 1 49.41 438 VAL B N 1
ATOM 6744 C CA . VAL B 1 438 ? 7.961 -17.828 -36.094 1 49.41 438 VAL B CA 1
ATOM 6745 C C . VAL B 1 438 ? 7.879 -19.062 -37 1 49.41 438 VAL B C 1
ATOM 6747 O O . VAL B 1 438 ? 7.07 -19.094 -37.938 1 49.41 438 VAL B O 1
ATOM 6750 N N . GLY B 1 439 ? 8.773 -19.953 -36.812 1 46.97 439 GLY B N 1
ATOM 6751 C CA . GLY B 1 439 ? 8.742 -21.188 -37.562 1 46.97 439 GLY B CA 1
ATOM 6752 C C . GLY B 1 439 ? 7.402 -21.906 -37.5 1 46.97 439 GLY B C 1
ATOM 6753 O O . GLY B 1 439 ? 6.898 -22.391 -38.531 1 46.97 439 GLY B O 1
ATOM 6754 N N . ASP B 1 440 ? 6.895 -21.891 -36.438 1 50.69 440 ASP B N 1
ATOM 6755 C CA . ASP B 1 440 ? 5.609 -22.562 -36.25 1 50.69 440 ASP B CA 1
ATOM 6756 C C . ASP B 1 440 ? 4.492 -21.797 -36.969 1 50.69 440 ASP B C 1
ATOM 6758 O O . ASP B 1 440 ? 3.617 -22.406 -37.594 1 50.69 440 ASP B O 1
ATOM 6762 N N . VAL B 1 441 ? 4.625 -20.562 -36.844 1 47.09 441 VAL B N 1
ATOM 6763 C CA . VAL B 1 441 ? 3.65 -19.734 -37.562 1 47.09 441 VAL B CA 1
ATOM 6764 C C . VAL B 1 441 ? 3.795 -19.922 -39.062 1 47.09 441 VAL B C 1
ATOM 6766 O O . VAL B 1 441 ? 2.803 -20.109 -39.781 1 47.09 441 VAL B O 1
ATOM 6769 N N . VAL B 1 442 ? 5.023 -19.812 -39.469 1 43.09 442 VAL B N 1
ATOM 6770 C CA . VAL B 1 442 ? 5.293 -20 -40.906 1 43.09 442 VAL B CA 1
ATOM 6771 C C . VAL B 1 442 ? 4.902 -21.406 -41.312 1 43.09 442 VAL B C 1
ATOM 6773 O O . VAL B 1 442 ? 4.316 -21.594 -42.406 1 43.09 442 VAL B O 1
ATOM 6776 N N . GLY B 1 443 ? 5.234 -22.312 -40.625 1 40.62 443 GLY B N 1
ATOM 6777 C CA . GLY B 1 443 ? 4.859 -23.688 -40.969 1 40.62 443 GLY B CA 1
ATOM 6778 C C . GLY B 1 443 ? 3.359 -23.891 -41.031 1 40.62 443 GLY B C 1
ATOM 6779 O O . GLY B 1 443 ? 2.877 -24.672 -41.875 1 40.62 443 GLY B O 1
ATOM 6780 N N . THR B 1 444 ? 2.721 -23.281 -40.344 1 40.12 444 THR B N 1
ATOM 6781 C CA . THR B 1 444 ? 1.264 -23.359 -40.406 1 40.12 444 THR B CA 1
ATOM 6782 C C . THR B 1 444 ? 0.728 -22.641 -41.625 1 40.12 444 THR B C 1
ATOM 6784 O O . THR B 1 444 ? -0.245 -23.078 -42.25 1 40.12 444 THR B O 1
ATOM 6787 N N . VAL B 1 445 ? 1.482 -21.609 -41.875 1 41.94 445 VAL B N 1
ATOM 6788 C CA . VAL B 1 445 ? 1.045 -20.859 -43.031 1 41.94 445 VAL B CA 1
ATOM 6789 C C . VAL B 1 445 ? 1.378 -21.625 -44.312 1 41.94 445 VAL B C 1
ATOM 6791 O O . VAL B 1 445 ? 0.629 -21.578 -45.281 1 41.94 445 VAL B O 1
ATOM 6794 N N . LEU B 1 446 ? 2.455 -22.219 -44.312 1 36.09 446 LEU B N 1
ATOM 6795 C CA . LEU B 1 446 ? 2.922 -22.922 -45.5 1 36.09 446 LEU B CA 1
ATOM 6796 C C . LEU B 1 446 ? 2.287 -24.312 -45.594 1 36.09 446 LEU B C 1
ATOM 6798 O O . LEU B 1 446 ? 2.428 -25 -46.625 1 36.09 446 LEU B O 1
ATOM 6802 N N . ARG B 1 447 ? 1.526 -24.625 -44.688 1 37.19 447 ARG B N 1
ATOM 6803 C CA . ARG B 1 447 ? 0.764 -25.859 -44.844 1 37.19 447 ARG B CA 1
ATOM 6804 C C . ARG B 1 447 ? -0.687 -25.547 -45.219 1 37.19 447 ARG B C 1
ATOM 6806 O O . ARG B 1 447 ? -1.285 -24.625 -44.688 1 37.19 447 ARG B O 1
#

Radius of gyration: 30.45 Å; Cα contacts (8 Å, |Δi|>4): 1998; chains: 2; bounding box: 61×95×80 Å